Protein AF-A0A9D7FA58-F1 (afdb_monomer)

Nearest PDB structures (foldseek):
  2w1n-assembly1_A  TM=4.936E-01  e=1.034E-07  Clostridium perfringens
  5vmr-assembly1_A  TM=4.409E-01  e=2.862E-09  Clostridium botulinum
  5vmr-assembly2_B  TM=4.399E-01  e=3.965E-09  Clostridium botulinum
  6uht-assembly2_B  TM=4.332E-01  e=3.291E-09  Clostridium botulinum
  1s0g-assembly1_A  TM=3.795E-01  e=4.353E-09  Clostridium botulinum

Foldseek 3Di:
DLLADDDDDDDDDDDDDDPDDDDDQDDPPPPDRGNDDDDDDDDDDPDDDDSVRSNVVSVVVVDDPDDDDQWLFKQQQLFAQFTPDPNGQGKHFDPPKGAQADQVRQTSRWIFWKIWGADDPSLFFQWKKKKWKWAAQAADPADWAFQKDDQDLPFAWTWIAHRQQWIWIWGDFPDDIDIDTLDPPRGHDHGHMWMWMWTDAQQKIWIDILLHTRDMDGDHHTTGGDNFIMMGQGYRVVPDRGTRTIMGTIIMGSHGDDSVVSNVVSVVPVDDDDFDDFWDFKQQQQQAQWTPGPSTQGKPQFDAAADPVRDGRGWGFWAQFDRKIWTAAGVLLFFQWKKKKWKWAAQDADCADKAFQKDDCDLPFAWTWIAGNQQWIWTWGQFPQGIDIDTLDPPRGHDHGDIKMWMWIDAQQKTWIDILLHTRDIDGDHGTTGGDRDIMMGQGYRVVPDRGTHTIMRTTIMTSHGDDSVVSNVVSVVVVDPDDPQDPDAWAEFADWDWDADAQKIKIFTHAIADPQGFQWKFKDKQRHTPDIGSHRIDIGGDHDAQDKIKMWMWTADPNGHIYDIDIDIDGHHHHPDQDDWWKEEWADWDWAAAQFKIKIFTHAIDDPPDFQWKWKDKQNHTPDIGGRPDGIDMGGGHHGQDKIKMWMWIGDPSGHIYDIDIDIDHHHDDFDQVAAQWDFKQQPQVAQFTPGPNGQGWDWWDDWDWDWDPPLVTHIWTFWAFPGTKIWGADHSSLDAQKKKKKWKWAAADQHPDQKAWAKDDQHLFAAWTWIAGNQQFIKTWGWFDDPVRRTDIDIDTLDPPRRRPHGDMWIWMWIDAQQKTWIDILLHTRDIDTDNGGTGDDNGTMMGQFDPPPGSHGGGTIIGTIIMGSHGDDSQQSNCCSQPVGRDPDDLVVQVVQFWDDWPDFQDAFKIKTFTDDQLPWKKKKFKAFPSRDGPDIDIGHSVRVVVRMDMDGCNPPDFHKMKIWIATNNRTRGIDIGGHD

Radius of gyration: 41.9 Å; Cα contacts (8 Å, |Δi|>4): 2577; chains: 1; bounding box: 95×117×104 Å

pLDDT: mean 88.68, std 9.82, range [42.5, 98.81]

Mean predicted aligned error: 20.86 Å

Secondary structure (DSSP, 8-state):
-TTS--------SPPPP--SPP-SSB-TTT-S-B--S--------SSPPPHHHHHHHHHHHTS--S---SEEEEE--SSS----STT--PEEEPTT-EEE--TT--TTSEEES-EEEPP-SGGG-SSEEEEEEEEES---SSSEEEEEEEBHHHHSEEEEEETT---EEEE-BSSS-EEEE--TT----TT--EEEEEEE-SSEEEEEETTEEEEEEE--SPBPP-SSPEEESSBTTTTB---SEEEEEEEEESS---HHHHHHHHHHHSSPP---SSEEEEE--SSS----STT--PPBS--EE--TT--TT-EEEEESSS--EEE---GGGS-SSEEEEEEEEES---SSSEEEEEEEBHHHHSEEEEEETT---EEEEEETTEEEEEE--TT-PPPTT--EEEEEEE-SSEEEEEETTEEEEEEE--SPBPP--SPEEESSBTTTTB-B-EEEEEEEEEESS---HHHHHHHHHHHTSPPP----SPPPPPP--EEEEETTEEEEE-PPP--SS-EEEEEEEETTEEEEEESSSEEEE--PPTT-EEEEEEEEEETT--BPPPEEEEEEPPPPSS---PPPPPPEEEEEEE-SS-EEEEEEPP--SS-EEEEEEEETTEEEEEEETT--EEEE-SPPTT-EEEEEEEEEETT-PBPPPEEEEEE--PPP--SSTTEEEEE--SSS----STT--PPEEES-PEEEE--STT-SEEEEEESSS-EEEEPP-GGG--SSEEEEEEEEE-S--SSSEEEEEEEBHHHHSEEEEEETT---EEEEEEE-SS-SSEEEEEE--TT----TT-EEEEEEEE-SSEEEEEETTEEEEEEE--SEEPP--SPEEESB-TTT---B-EEEEEEEEEESS---HHHHHHHHHHSSS-SSSHHHHHHHHEEEEESSSBSSEEEEEE---TTS-EEEEEEETTS-EEEEEEE-HHHHTTSEEEEE-TTSPSEEEEEEEEETTEEEEEEEEEE-

Sequence (984 aa):
MNGGQVAEKVVVGTLNETTKPLGIGYNPIDGGNWFDGALDELEIYNYALSAVEVAGLFTAQATFPGTPTTLVAHYSLNGDGTDETQFHNDATLDAAAFAVANRHGWGSNALSGAATADNSVALQSDYTTISFWVKPNSFPGSGEVFLLSNGGWQERWKISLPNHAKPVFTTYATSCCSDMDSGAGNELQVGVWSHLVMVHNGTEDKIFLNGVLANTKLTGGALHKTKHPLGIGYDPIDNGSFFDGAIDDVQIYNVALSDSEIADLYDAQNPSPVVSGDLVAYYAFSGNGRDETAYENHASGVNLTGDRFDKSNRAASFDGASTESTQPTPPQLNSIHTTLSFWAKPNSIPATGEVFLASFGGWQERWKVSLPDHAKPVWTTNNSGGISDMDSGAGNELQVGVWTHLVFVHDGAKDLIYMDGVQVAEKVVVGTLNNTTKVLGIGYNPIDGGNWFDGALDEVQIYKVALTASEIADLFAAQSVPPVVVDNETPGAPLNLKGEVSFTNVQLSWLPATDNVGVVAYNVYQDGAIIATTENTDYYVSGLTPLTDYVFGVSALDAEGNESLKTTLGITSGPDETPDIIPPTVPGNLAGNAASNSVLLTWEESTDNTIVAGYVILVDGVLADTVSGITLSYFVSGLDPLTLYTFEVYAFDLAGNDSAPAEVTISTTEPIDAGEPGLVAHYPFEGNANDATPYLNHGVIGGNPVFETATHPFGGQNIKFDGQQDSVLAPNAVHLISDYTTVSFWIRVDQVSADAEAYVLDFGHWDERWKISLPQHLKIVWTTSGNNVQFPLFISDMDSGDGNEMVIGFWWYVTMIHDGTSDIIYVNGQQANIKPVDTELNSTARPLCFGSNPIEGEQYFTGALDNVKIYNKALTGEEVLKLFETGVTGIEELNSALLGYIQDVFPNPATDVLTVLHSLPANQPLLLRVFDMQGRQVDQIQYSQNEVSAGQFTLNVGDYTQGMYSLNFVLGGKNLGSLKFNKH

Structure (mmCIF, N/CA/C/O backbone):
data_AF-A0A9D7FA58-F1
#
_entry.id   AF-A0A9D7FA58-F1
#
loop_
_atom_site.group_PDB
_atom_site.id
_atom_site.type_symbol
_atom_site.label_atom_id
_atom_site.label_alt_id
_atom_site.label_comp_id
_atom_site.label_asym_id
_atom_site.label_entity_id
_atom_site.label_seq_id
_atom_site.pdbx_PDB_ins_code
_atom_site.Cartn_x
_atom_site.Cartn_y
_atom_site.Cartn_z
_atom_site.occupancy
_atom_site.B_iso_or_equiv
_atom_site.auth_seq_id
_atom_site.auth_comp_id
_atom_site.auth_asym_id
_atom_site.auth_atom_id
_atom_site.pdbx_PDB_model_num
ATOM 1 N N . MET A 1 1 ? 10.602 41.447 1.721 1.00 75.38 1 MET A N 1
ATOM 2 C CA . MET A 1 1 ? 12.004 40.994 1.571 1.00 75.38 1 MET A CA 1
ATOM 3 C C . MET A 1 1 ? 12.402 40.306 2.858 1.00 75.38 1 MET A C 1
ATOM 5 O O . MET A 1 1 ? 12.156 40.884 3.911 1.00 75.38 1 MET A O 1
ATOM 9 N N . ASN A 1 2 ? 12.975 39.103 2.775 1.00 78.38 2 ASN A N 1
ATOM 10 C CA . ASN A 1 2 ? 13.368 38.287 3.933 1.00 78.38 2 ASN A CA 1
ATOM 11 C C . ASN A 1 2 ? 12.230 38.132 4.963 1.00 78.38 2 ASN A C 1
ATOM 13 O O . ASN A 1 2 ? 12.394 38.480 6.129 1.00 78.38 2 ASN A O 1
ATOM 17 N N . GLY A 1 3 ? 11.031 37.766 4.494 1.00 77.25 3 GLY A N 1
ATOM 18 C CA . GLY A 1 3 ? 9.827 37.625 5.327 1.00 77.25 3 GLY A CA 1
ATOM 19 C C . GLY A 1 3 ? 9.204 38.931 5.847 1.00 77.25 3 GLY A C 1
ATOM 20 O O . GLY A 1 3 ? 8.100 38.912 6.374 1.00 77.25 3 GLY A O 1
ATOM 21 N N . GLY A 1 4 ? 9.860 40.085 5.682 1.00 80.75 4 GLY A N 1
ATOM 22 C CA . GLY A 1 4 ? 9.357 41.380 6.151 1.00 80.75 4 GLY A CA 1
ATOM 23 C C . GLY A 1 4 ? 8.701 42.236 5.062 1.00 80.75 4 GLY A C 1
ATOM 24 O O . GLY A 1 4 ? 9.193 42.322 3.928 1.00 80.75 4 GLY A O 1
ATOM 25 N N . GLN A 1 5 ? 7.632 42.953 5.421 1.00 82.19 5 GLN A N 1
ATOM 26 C CA . GLN A 1 5 ? 7.098 44.047 4.606 1.00 82.19 5 GLN A CA 1
ATOM 27 C C . GLN A 1 5 ? 8.087 45.221 4.615 1.00 82.19 5 GLN A C 1
ATOM 29 O O . GLN A 1 5 ? 8.426 45.755 5.668 1.00 82.19 5 GLN A O 1
ATOM 34 N N . VAL A 1 6 ? 8.557 45.631 3.435 1.00 83.88 6 VAL A N 1
ATOM 35 C CA . VAL A 1 6 ? 9.572 46.697 3.293 1.00 83.88 6 VAL A CA 1
ATOM 36 C C . VAL A 1 6 ? 9.016 48.014 2.757 1.00 83.88 6 VAL A C 1
ATOM 38 O O . VAL A 1 6 ? 9.640 49.058 2.925 1.00 83.88 6 VAL A O 1
ATOM 41 N N . ALA A 1 7 ? 7.849 47.983 2.115 1.00 83.62 7 ALA A N 1
ATOM 42 C CA . ALA A 1 7 ? 7.152 49.158 1.612 1.00 83.62 7 ALA A CA 1
ATOM 43 C C . ALA A 1 7 ? 5.661 48.849 1.433 1.00 83.62 7 ALA A C 1
ATOM 45 O O . ALA A 1 7 ? 5.280 47.698 1.226 1.00 83.62 7 ALA A O 1
ATOM 46 N N . GLU A 1 8 ? 4.825 49.884 1.477 1.00 82.06 8 GLU A N 1
ATOM 47 C CA . GLU A 1 8 ? 3.399 49.801 1.168 1.00 82.06 8 GLU A CA 1
ATOM 48 C C . GLU A 1 8 ? 3.039 50.878 0.146 1.00 82.06 8 GLU A C 1
ATOM 50 O O . GLU A 1 8 ? 3.458 52.033 0.261 1.00 82.06 8 GLU A O 1
ATOM 55 N N . LYS A 1 9 ? 2.240 50.509 -0.855 1.00 80.81 9 LYS A N 1
ATOM 56 C CA . LYS A 1 9 ? 1.620 51.457 -1.775 1.00 80.81 9 LYS A CA 1
ATOM 57 C C . LYS A 1 9 ? 0.119 51.227 -1.745 1.00 80.81 9 LYS A C 1
ATOM 59 O O . LYS A 1 9 ? -0.355 50.201 -2.215 1.00 80.81 9 LYS A O 1
ATOM 64 N N . VAL A 1 10 ? -0.623 52.204 -1.232 1.00 77.06 10 VAL A N 1
ATOM 65 C CA . VAL A 1 10 ? -2.087 52.145 -1.195 1.00 77.06 10 VAL A CA 1
ATOM 66 C C . VAL A 1 10 ? -2.625 52.336 -2.612 1.00 77.06 10 VAL A C 1
ATOM 68 O O . VAL A 1 10 ? -2.490 53.410 -3.202 1.00 77.06 10 VAL A O 1
ATOM 71 N N . VAL A 1 11 ? -3.219 51.282 -3.165 1.00 73.69 11 VAL A N 1
ATOM 72 C CA . VAL A 1 11 ? -3.901 51.285 -4.463 1.00 73.69 11 VAL A CA 1
ATOM 73 C C . VAL A 1 11 ? -5.344 50.844 -4.227 1.00 73.69 11 VAL A C 1
ATOM 75 O O . VAL A 1 11 ? -5.587 49.904 -3.479 1.00 73.69 11 VAL A O 1
ATOM 78 N N . VAL A 1 12 ? -6.305 51.550 -4.825 1.00 74.94 12 VAL A N 1
ATOM 79 C CA . VAL A 1 12 ? -7.743 51.291 -4.653 1.00 74.94 12 VAL A CA 1
ATOM 80 C C . VAL A 1 12 ? -8.309 50.753 -5.966 1.00 74.94 12 VAL A C 1
ATOM 82 O O . VAL A 1 12 ? -8.144 51.400 -7.000 1.00 74.94 12 VAL A O 1
ATOM 85 N N . GLY A 1 13 ? -8.991 49.605 -5.920 1.00 76.94 13 GLY A N 1
ATOM 86 C CA . GLY A 1 13 ? -9.621 48.952 -7.077 1.00 76.94 13 GLY A CA 1
ATOM 87 C C . GLY A 1 13 ? -9.110 47.528 -7.324 1.00 76.94 13 GLY A C 1
ATOM 88 O O . GLY A 1 13 ? -8.130 47.104 -6.719 1.00 76.94 13 GLY A O 1
ATOM 89 N N . THR A 1 14 ? -9.789 46.785 -8.201 1.00 74.81 14 THR A N 1
ATOM 90 C CA . THR A 1 14 ? -9.372 45.443 -8.642 1.00 74.81 14 THR A CA 1
ATOM 91 C C . THR A 1 14 ? -8.228 45.530 -9.652 1.00 74.81 14 THR A C 1
ATOM 93 O O . THR A 1 14 ? -8.119 46.508 -10.395 1.00 74.81 14 THR A O 1
ATOM 96 N N . LEU A 1 15 ? -7.383 44.497 -9.709 1.00 76.50 15 LEU A N 1
ATOM 97 C CA . LEU A 1 15 ? -6.411 44.348 -10.791 1.00 76.50 15 LEU A CA 1
ATOM 98 C C . LEU A 1 15 ? -7.165 44.182 -12.126 1.00 76.50 15 LEU A C 1
ATOM 100 O O . LEU A 1 15 ? -8.194 43.511 -12.169 1.00 76.50 15 LEU A O 1
ATOM 104 N N . ASN A 1 16 ? -6.681 44.795 -13.208 1.00 79.81 16 ASN A N 1
ATOM 105 C CA . ASN A 1 16 ? -7.292 44.615 -14.527 1.00 79.81 16 ASN A CA 1
ATOM 106 C C . ASN A 1 16 ? -6.907 43.252 -15.115 1.00 79.81 16 ASN A C 1
ATOM 108 O O . ASN A 1 16 ? -5.744 42.856 -15.039 1.00 79.81 16 ASN A O 1
ATOM 112 N N . GLU A 1 17 ? -7.857 42.592 -15.773 1.00 82.12 17 GLU A N 1
ATOM 113 C CA . GLU A 1 17 ? -7.593 41.397 -16.579 1.00 82.12 17 GLU A CA 1
ATOM 114 C C . GLU A 1 17 ? -6.605 41.705 -17.718 1.00 82.12 17 GLU A C 1
ATOM 116 O O . GLU A 1 17 ? -6.608 42.797 -18.299 1.00 82.12 17 GLU A O 1
ATOM 121 N N . THR A 1 18 ? -5.757 40.732 -18.059 1.00 79.69 18 THR A N 1
ATOM 122 C CA . THR A 1 18 ? -4.756 40.856 -19.124 1.00 79.69 18 THR A CA 1
ATOM 123 C C . THR A 1 18 ? -4.730 39.613 -20.005 1.00 79.69 18 THR A C 1
ATOM 125 O O . THR A 1 18 ? -4.873 38.493 -19.531 1.00 79.69 18 THR A O 1
ATOM 128 N N . THR A 1 19 ? -4.516 39.817 -21.303 1.00 83.94 19 THR A N 1
ATOM 129 C CA . THR A 1 19 ? -4.246 38.757 -22.293 1.00 83.94 19 THR A CA 1
ATOM 130 C C . THR A 1 19 ? -2.762 38.679 -22.657 1.00 83.94 19 THR A C 1
ATOM 132 O O . THR A 1 19 ? -2.378 37.999 -23.608 1.00 83.94 19 THR A O 1
ATOM 135 N N . LYS A 1 20 ? -1.915 39.445 -21.961 1.00 81.88 20 LYS A N 1
ATOM 136 C CA . LYS A 1 20 ? -0.472 39.495 -22.201 1.00 81.88 20 LYS A CA 1
ATOM 137 C C . LYS A 1 20 ? 0.240 38.393 -21.410 1.00 81.88 20 LYS A C 1
ATOM 139 O O . LYS A 1 20 ? -0.203 38.089 -20.305 1.00 81.88 20 LYS A O 1
ATOM 144 N N . PRO A 1 21 ? 1.329 37.821 -21.953 1.00 79.81 21 PRO A N 1
ATOM 145 C CA . PRO A 1 21 ? 2.084 36.778 -21.268 1.00 79.81 21 PRO A CA 1
ATOM 146 C C . PRO A 1 21 ? 2.724 37.308 -19.981 1.00 79.81 21 PRO A C 1
ATOM 148 O O . PRO A 1 21 ? 3.132 38.471 -19.911 1.00 79.81 21 PRO A O 1
ATOM 151 N N . LEU A 1 22 ? 2.828 36.436 -18.981 1.00 83.12 22 LEU A N 1
ATOM 152 C CA . LEU A 1 22 ? 3.606 36.677 -17.772 1.00 83.12 22 LEU A CA 1
ATOM 153 C C . LEU A 1 22 ? 5.103 36.664 -18.110 1.00 83.12 22 LEU A C 1
ATOM 155 O O . LEU A 1 22 ? 5.578 35.800 -18.843 1.00 83.12 22 LEU A O 1
ATOM 159 N N . GLY A 1 23 ? 5.841 37.624 -17.562 1.00 82.31 23 GLY A N 1
ATOM 160 C CA . GLY A 1 23 ? 7.294 37.675 -17.644 1.00 82.31 23 GLY A CA 1
ATOM 161 C C . GLY A 1 23 ? 7.939 37.310 -16.317 1.00 82.31 23 GLY A C 1
ATOM 162 O O . GLY A 1 23 ? 7.685 37.987 -15.323 1.00 82.31 23 GLY A O 1
ATOM 163 N N . ILE A 1 24 ? 8.787 36.284 -16.306 1.00 85.62 24 ILE A N 1
ATOM 164 C CA . ILE A 1 24 ? 9.597 35.885 -15.149 1.00 85.62 24 ILE A CA 1
ATOM 165 C C . ILE A 1 24 ? 11.047 36.187 -15.505 1.00 85.62 24 ILE A C 1
ATOM 167 O O . ILE A 1 24 ? 11.545 35.712 -16.520 1.00 85.62 24 ILE A O 1
ATOM 171 N N . GLY A 1 25 ? 11.701 37.058 -14.737 1.00 81.94 25 GLY A N 1
ATOM 172 C CA . GLY A 1 25 ? 13.060 37.512 -15.049 1.00 81.94 25 GLY A CA 1
ATOM 173 C C . GLY A 1 25 ? 13.180 38.401 -16.299 1.00 81.94 25 GLY A C 1
ATOM 174 O O . GLY A 1 25 ? 14.279 38.820 -16.645 1.00 81.94 25 GLY A O 1
ATOM 175 N N . TYR A 1 26 ? 12.082 38.748 -16.978 1.00 83.50 26 TYR A N 1
ATOM 176 C CA . TYR A 1 26 ? 12.071 39.724 -18.076 1.00 83.50 26 TYR A CA 1
ATOM 177 C C . TYR A 1 26 ? 10.669 40.310 -18.296 1.00 83.50 26 TYR A C 1
ATOM 179 O O . TYR A 1 26 ? 9.679 39.734 -17.856 1.00 83.50 26 TYR A O 1
ATOM 187 N N . ASN A 1 27 ? 10.562 41.451 -18.988 1.00 82.69 27 ASN A N 1
ATOM 188 C CA . ASN A 1 27 ? 9.271 42.022 -19.404 1.00 82.69 27 ASN A CA 1
ATOM 189 C C . ASN A 1 27 ? 8.962 41.666 -20.881 1.00 82.69 27 ASN A C 1
ATOM 191 O O . ASN A 1 27 ? 9.610 42.222 -21.777 1.00 82.69 27 ASN A O 1
ATOM 195 N N . PRO A 1 28 ? 7.963 40.803 -21.160 1.00 77.25 28 PRO A N 1
ATOM 196 C CA . PRO A 1 28 ? 7.634 40.343 -22.512 1.00 77.25 28 PRO A CA 1
ATOM 197 C C . PRO A 1 28 ? 6.872 41.367 -23.363 1.00 77.25 28 PRO A C 1
ATOM 199 O O . PRO A 1 28 ? 6.689 41.144 -24.558 1.00 77.25 28 PRO A O 1
ATOM 202 N N . ILE A 1 29 ? 6.401 42.472 -22.778 1.00 79.38 29 ILE A N 1
ATOM 203 C CA . ILE A 1 29 ? 5.583 43.478 -23.469 1.00 79.38 29 ILE A CA 1
ATOM 204 C C . ILE A 1 29 ? 6.458 44.590 -24.052 1.00 79.38 29 ILE A C 1
ATOM 206 O O . ILE A 1 29 ? 6.250 44.993 -25.195 1.00 79.38 29 ILE A O 1
ATOM 210 N N . ASP A 1 30 ? 7.438 45.067 -23.281 1.00 72.94 30 ASP A N 1
ATOM 211 C CA . ASP A 1 30 ? 8.203 46.266 -23.645 1.00 72.94 30 ASP A CA 1
ATOM 212 C C . ASP A 1 30 ? 9.562 45.968 -24.292 1.00 72.94 30 ASP A C 1
ATOM 214 O O . ASP A 1 30 ? 10.135 46.869 -24.896 1.00 72.94 30 ASP A O 1
ATOM 218 N N . GLY A 1 31 ? 10.048 44.721 -24.216 1.00 63.28 31 GLY A N 1
ATOM 219 C CA . GLY A 1 31 ? 11.289 44.261 -24.845 1.00 63.28 31 GLY A CA 1
ATOM 220 C C . GLY A 1 31 ? 12.558 44.968 -24.339 1.00 63.28 31 GLY A C 1
ATOM 221 O O . GLY A 1 31 ? 12.750 46.164 -24.523 1.00 63.28 31 GLY A O 1
ATOM 222 N N . GLY A 1 32 ? 13.495 44.215 -23.755 1.00 63.62 32 GLY A N 1
ATOM 223 C CA . GLY A 1 32 ? 14.847 44.728 -23.474 1.00 63.62 32 GLY A CA 1
ATOM 224 C C . GLY A 1 32 ? 15.162 45.095 -22.022 1.00 63.62 32 GLY A C 1
ATOM 225 O O . GLY A 1 32 ? 16.178 45.742 -21.790 1.00 63.62 32 GLY A O 1
ATOM 226 N N . ASN A 1 33 ? 14.362 44.640 -21.054 1.00 74.25 33 ASN A N 1
ATOM 227 C CA . ASN A 1 33 ? 14.709 44.689 -19.631 1.00 74.25 33 ASN A CA 1
ATOM 228 C C . ASN A 1 33 ? 14.726 43.263 -19.068 1.00 74.25 33 ASN A C 1
ATOM 230 O O . ASN A 1 33 ? 13.667 42.643 -18.944 1.00 74.25 33 ASN A O 1
ATOM 234 N N . TRP A 1 34 ? 15.923 42.770 -18.755 1.00 82.19 34 TRP A N 1
ATOM 235 C CA . TRP A 1 34 ? 16.175 41.432 -18.222 1.00 82.19 34 TRP A CA 1
ATOM 236 C C . TRP A 1 34 ? 16.680 41.551 -16.785 1.00 82.19 34 TRP A C 1
ATOM 238 O O . TRP A 1 34 ? 17.450 42.460 -16.466 1.00 82.19 34 TRP A O 1
ATOM 248 N N . PHE A 1 35 ? 16.218 40.654 -15.925 1.00 83.94 35 PHE A N 1
ATOM 249 C CA . PHE A 1 35 ? 16.805 40.418 -14.619 1.00 83.94 35 PHE A CA 1
ATOM 250 C C . PHE A 1 35 ? 18.126 39.675 -14.823 1.00 83.94 35 PHE A C 1
ATOM 252 O O . PHE A 1 35 ? 18.161 38.640 -15.480 1.00 83.94 35 PHE A O 1
ATOM 259 N N . ASP A 1 36 ? 19.205 40.240 -14.294 1.00 77.81 36 ASP A N 1
ATOM 260 C CA . ASP A 1 36 ? 20.534 39.632 -14.293 1.00 77.81 36 ASP A CA 1
ATOM 261 C C . ASP A 1 36 ? 20.774 39.025 -12.904 1.00 77.81 36 ASP A C 1
ATOM 263 O O . ASP A 1 36 ? 21.207 39.711 -11.974 1.00 77.81 36 ASP A O 1
ATOM 267 N N . GLY A 1 37 ? 20.354 37.770 -12.741 1.00 76.06 37 GLY A N 1
ATOM 268 C CA . GLY A 1 37 ? 20.414 37.014 -11.492 1.00 76.06 37 GLY A CA 1
ATOM 269 C C . GLY A 1 37 ? 19.675 35.675 -11.590 1.00 76.06 37 GLY A C 1
ATOM 270 O O . GLY A 1 37 ? 18.997 35.409 -12.580 1.00 76.06 37 GLY A O 1
ATOM 271 N N . ALA A 1 38 ? 19.795 34.845 -10.552 1.00 66.62 38 ALA A N 1
ATOM 272 C CA . ALA A 1 38 ? 19.038 33.601 -10.418 1.00 66.62 38 ALA A CA 1
ATOM 273 C C . ALA A 1 38 ? 17.730 33.849 -9.651 1.00 66.62 38 ALA A C 1
ATOM 275 O O . ALA A 1 38 ? 17.707 34.621 -8.687 1.00 66.62 38 ALA A O 1
ATOM 276 N N . LEU A 1 39 ? 16.650 33.219 -10.105 1.00 68.56 39 LEU A N 1
ATOM 277 C CA . LEU A 1 39 ? 15.395 33.096 -9.372 1.00 68.56 39 LEU A CA 1
ATOM 278 C C . LEU A 1 39 ? 15.262 31.633 -8.975 1.00 68.56 39 LEU A C 1
ATOM 280 O O . LEU A 1 39 ? 15.518 30.761 -9.799 1.00 68.56 39 LEU A O 1
ATOM 284 N N . ASP A 1 40 ? 14.873 31.411 -7.733 1.00 64.50 40 ASP A N 1
ATOM 285 C CA . ASP A 1 40 ? 14.577 30.102 -7.172 1.00 64.50 40 ASP A CA 1
ATOM 286 C C . ASP A 1 40 ? 13.196 30.191 -6.517 1.00 64.50 40 ASP A C 1
ATOM 288 O O . ASP A 1 40 ? 12.852 31.270 -6.023 1.00 64.50 40 ASP A O 1
ATOM 292 N N . GLU A 1 41 ? 12.422 29.111 -6.604 1.00 71.69 41 GLU A N 1
ATOM 293 C CA . GLU A 1 41 ? 11.012 28.971 -6.206 1.00 71.69 41 GLU A CA 1
ATOM 294 C C . GLU A 1 41 ? 10.103 30.180 -6.536 1.00 71.69 41 GLU A C 1
ATOM 296 O O . GLU A 1 41 ? 10.069 31.203 -5.842 1.00 71.69 41 GLU A O 1
ATOM 301 N N . LEU A 1 42 ? 9.300 30.071 -7.606 1.00 77.69 42 LEU A N 1
ATOM 302 C CA . LEU A 1 42 ? 8.327 31.104 -7.983 1.00 77.69 42 LEU A CA 1
ATOM 303 C C . LEU A 1 42 ? 6.887 30.647 -7.752 1.00 77.69 42 LEU A C 1
ATOM 305 O O . LEU A 1 42 ? 6.331 29.872 -8.526 1.00 77.69 42 LEU A O 1
ATOM 309 N N . GLU A 1 43 ? 6.234 31.289 -6.791 1.00 80.81 43 GLU A N 1
ATOM 310 C CA . GLU A 1 43 ? 4.813 31.095 -6.516 1.00 80.81 43 GLU A CA 1
ATOM 311 C C . GLU A 1 43 ? 4.003 32.353 -6.856 1.00 80.81 43 GLU A C 1
ATOM 313 O O . GLU A 1 43 ? 4.404 33.488 -6.571 1.00 80.81 43 GLU A O 1
ATOM 318 N N . ILE A 1 44 ? 2.831 32.159 -7.468 1.00 81.75 44 ILE A N 1
ATOM 319 C CA . ILE A 1 44 ? 1.911 33.241 -7.836 1.00 81.75 44 ILE A CA 1
ATOM 320 C C . ILE A 1 44 ? 0.559 32.979 -7.195 1.00 81.75 44 ILE A C 1
ATOM 322 O O . ILE A 1 44 ? -0.154 32.048 -7.558 1.00 81.75 44 ILE A O 1
ATOM 326 N N . TYR A 1 45 ? 0.181 33.865 -6.282 1.00 76.62 45 TYR A N 1
ATOM 327 C CA . TYR A 1 45 ? -1.078 33.782 -5.562 1.00 76.62 45 TYR A CA 1
ATOM 328 C C . TYR A 1 45 ? -2.146 34.626 -6.255 1.00 76.62 45 TYR A C 1
ATOM 330 O O . TYR A 1 45 ? -1.918 35.779 -6.629 1.00 76.62 45 TYR A O 1
ATOM 338 N N . ASN A 1 46 ? -3.344 34.064 -6.399 1.00 74.38 46 ASN A N 1
ATOM 339 C CA . ASN A 1 46 ? -4.519 34.776 -6.909 1.00 74.38 46 ASN A CA 1
ATOM 340 C C . ASN A 1 46 ? -5.199 35.657 -5.838 1.00 74.38 46 ASN A C 1
ATOM 342 O O . ASN A 1 46 ? -6.260 36.229 -6.090 1.00 74.38 46 ASN A O 1
ATOM 346 N N . TYR A 1 47 ? -4.586 35.789 -4.660 1.00 79.94 47 TYR A N 1
ATOM 347 C CA . TYR A 1 47 ? -5.013 36.661 -3.575 1.00 79.94 47 TYR A CA 1
ATOM 348 C C . TYR A 1 47 ? -3.812 37.390 -2.956 1.00 79.94 47 TYR A C 1
ATOM 350 O O . TYR A 1 47 ? -2.655 37.032 -3.170 1.00 79.94 47 TYR A O 1
ATOM 358 N N . ALA A 1 48 ? -4.085 38.461 -2.210 1.00 76.31 48 ALA A N 1
ATOM 359 C CA . ALA A 1 48 ? -3.040 39.211 -1.526 1.00 76.31 48 ALA A CA 1
ATOM 360 C C . ALA A 1 48 ? -2.641 38.501 -0.227 1.00 76.31 48 ALA A C 1
ATOM 362 O O . ALA A 1 48 ? -3.454 38.403 0.690 1.00 76.31 48 ALA A O 1
ATOM 363 N N . LEU A 1 49 ? -1.384 38.066 -0.140 1.00 79.38 49 LEU A N 1
ATOM 364 C CA . LEU A 1 49 ? -0.825 37.488 1.078 1.00 79.38 49 LEU A CA 1
ATOM 365 C C . LEU A 1 49 ? -0.745 38.532 2.200 1.00 79.38 49 LEU A C 1
ATOM 367 O O . LEU A 1 49 ? -0.294 39.665 1.996 1.00 79.38 49 LEU A O 1
ATOM 371 N N . SER A 1 50 ? -1.137 38.138 3.406 1.00 85.75 50 SER A N 1
ATOM 372 C CA . SER A 1 50 ? -0.907 38.906 4.626 1.00 85.75 50 SER A CA 1
ATOM 373 C C . SER A 1 50 ? 0.578 38.920 5.006 1.00 85.75 50 SER A C 1
ATOM 375 O O . SER A 1 50 ? 1.362 38.063 4.602 1.00 85.75 50 SER A O 1
ATOM 377 N N . ALA A 1 51 ? 0.983 39.875 5.850 1.00 79.25 51 ALA A N 1
ATOM 378 C CA . ALA A 1 51 ? 2.358 39.934 6.353 1.00 79.25 51 ALA A CA 1
ATOM 379 C C . ALA A 1 51 ? 2.776 38.657 7.113 1.00 79.25 51 ALA A C 1
ATOM 381 O O . ALA A 1 51 ? 3.954 38.312 7.114 1.00 79.25 51 ALA A O 1
ATOM 382 N N . VAL A 1 52 ? 1.819 37.958 7.735 1.00 83.19 52 VAL A N 1
ATOM 383 C CA . VAL A 1 52 ? 2.058 36.687 8.436 1.00 83.19 52 VAL A CA 1
ATOM 384 C C . VAL A 1 52 ? 2.268 35.549 7.441 1.00 83.19 52 VAL A C 1
ATOM 386 O O . VAL A 1 52 ? 3.207 34.783 7.613 1.00 83.19 52 VAL A O 1
ATOM 389 N N . GLU A 1 53 ? 1.466 35.469 6.377 1.00 85.12 53 GLU A N 1
ATOM 390 C CA . GLU A 1 53 ? 1.645 34.465 5.316 1.00 85.12 53 GLU A CA 1
ATOM 391 C C . GLU A 1 53 ? 2.975 34.660 4.582 1.00 85.12 53 GLU A C 1
ATOM 393 O O . GLU A 1 53 ? 3.709 33.701 4.389 1.00 85.12 53 GLU A O 1
ATOM 398 N N . VAL A 1 54 ? 3.353 35.905 4.265 1.00 80.06 54 VAL A N 1
ATOM 399 C CA . VAL A 1 54 ? 4.664 36.208 3.661 1.00 80.06 54 VAL A CA 1
ATOM 400 C C . VAL A 1 54 ? 5.821 35.798 4.581 1.00 80.06 54 VAL A C 1
ATOM 402 O O . VAL A 1 54 ? 6.844 35.307 4.104 1.00 80.06 54 VAL A O 1
ATOM 405 N N . ALA A 1 55 ? 5.683 35.994 5.896 1.00 79.19 55 ALA A N 1
ATOM 406 C CA . ALA A 1 55 ? 6.682 35.548 6.863 1.00 79.19 55 ALA A CA 1
ATOM 407 C C . ALA A 1 55 ? 6.721 34.015 6.985 1.00 79.19 55 ALA A C 1
ATOM 409 O O . ALA A 1 55 ? 7.808 33.450 7.044 1.00 79.19 55 ALA A O 1
ATOM 410 N N . GLY A 1 56 ? 5.560 33.354 6.973 1.00 79.69 56 GLY A N 1
ATOM 411 C CA . GLY A 1 56 ? 5.429 31.897 7.017 1.00 79.69 56 GLY A CA 1
ATOM 412 C C . GLY A 1 56 ? 6.033 31.214 5.792 1.00 79.69 56 GLY A C 1
ATOM 413 O O . GLY A 1 56 ? 6.847 30.313 5.960 1.00 79.69 56 GLY A O 1
ATOM 414 N N . LEU A 1 57 ? 5.726 31.702 4.585 1.00 80.19 57 LEU A N 1
ATOM 415 C CA . LEU A 1 57 ? 6.334 31.225 3.337 1.00 80.19 57 LEU A CA 1
ATOM 416 C C . LEU A 1 57 ? 7.850 31.397 3.361 1.00 80.19 57 LEU A C 1
ATOM 418 O O . LEU A 1 57 ? 8.580 30.459 3.069 1.00 80.19 57 LEU A O 1
ATOM 422 N N . PHE A 1 58 ? 8.335 32.564 3.801 1.00 79.19 58 PHE A N 1
ATOM 423 C CA . PHE A 1 58 ? 9.770 32.778 3.956 1.00 79.19 58 PHE A CA 1
ATOM 424 C C . PHE A 1 58 ? 10.395 31.797 4.955 1.00 79.19 58 PHE A C 1
ATOM 426 O O . PHE A 1 58 ? 11.477 31.295 4.692 1.00 79.19 58 PHE A O 1
ATOM 433 N N . THR A 1 59 ? 9.755 31.515 6.093 1.00 76.56 59 THR A N 1
ATOM 434 C CA . THR A 1 59 ? 10.268 30.537 7.064 1.00 76.56 59 THR A CA 1
ATOM 435 C C . THR A 1 59 ? 10.268 29.117 6.505 1.00 76.56 59 THR A C 1
ATOM 437 O O . THR A 1 59 ? 11.264 28.426 6.684 1.00 76.56 59 THR A O 1
ATOM 440 N N . ALA A 1 60 ? 9.204 28.711 5.809 1.00 66.00 60 ALA A N 1
ATOM 441 C CA . ALA A 1 60 ? 9.092 27.390 5.196 1.00 66.00 60 ALA A CA 1
ATOM 442 C C . ALA A 1 60 ? 10.154 27.181 4.106 1.00 66.00 60 ALA A C 1
ATOM 444 O O . ALA A 1 60 ? 10.878 26.194 4.136 1.00 66.00 60 ALA A O 1
ATOM 445 N N . GLN A 1 61 ? 10.318 28.157 3.213 1.00 66.94 61 GLN A N 1
ATOM 446 C CA . GLN A 1 61 ? 11.314 28.124 2.137 1.00 66.94 61 GLN A CA 1
ATOM 447 C C . GLN A 1 61 ? 12.749 28.383 2.640 1.00 66.94 61 GLN A C 1
ATOM 449 O O . GLN A 1 61 ? 13.717 28.074 1.954 1.00 66.94 61 GLN A O 1
ATOM 454 N N . ALA A 1 62 ? 12.926 28.935 3.848 1.00 62.97 62 ALA A N 1
ATOM 455 C CA . ALA A 1 62 ? 14.244 29.120 4.466 1.00 62.97 62 ALA A CA 1
ATOM 456 C C . ALA A 1 62 ? 14.797 27.844 5.130 1.00 62.97 62 ALA A C 1
ATOM 458 O O . ALA A 1 62 ? 15.938 27.850 5.603 1.00 62.97 62 ALA A O 1
ATOM 459 N N . THR A 1 63 ? 14.014 26.766 5.183 1.00 57.06 63 THR A N 1
ATOM 460 C CA . THR A 1 63 ? 14.424 25.454 5.693 1.00 57.06 63 THR A CA 1
ATOM 461 C C . THR A 1 63 ? 14.323 24.420 4.581 1.00 57.06 63 THR A C 1
ATOM 463 O O . THR A 1 63 ? 13.267 24.278 3.981 1.00 57.06 63 THR A O 1
ATOM 466 N N . PHE A 1 64 ? 15.416 23.700 4.306 1.00 52.34 64 PHE A N 1
ATOM 467 C CA . PHE A 1 64 ? 15.425 22.640 3.294 1.00 52.34 64 PHE A CA 1
ATOM 468 C C . PHE A 1 64 ? 14.363 21.573 3.644 1.00 52.34 64 PHE A C 1
ATOM 470 O O . PHE A 1 64 ? 14.406 21.056 4.763 1.00 52.34 64 PHE A O 1
ATOM 477 N N . PRO A 1 65 ? 13.419 21.257 2.738 1.00 47.75 65 PRO A N 1
ATOM 478 C CA . PRO A 1 65 ? 12.249 20.427 3.042 1.00 47.75 65 PRO A CA 1
ATOM 479 C C . PRO A 1 65 ? 12.545 18.919 3.121 1.00 47.75 65 PRO A C 1
ATOM 481 O O . PRO A 1 65 ? 11.699 18.153 3.576 1.00 47.75 65 PRO A O 1
ATOM 484 N N . GLY A 1 66 ? 13.734 18.477 2.703 1.00 51.88 66 GLY A N 1
ATOM 485 C CA . GLY A 1 66 ? 14.120 17.067 2.724 1.00 51.88 66 GLY A CA 1
ATOM 486 C C . GLY A 1 66 ? 14.588 16.559 4.094 1.00 51.88 66 GLY A C 1
ATOM 487 O O . GLY A 1 66 ? 15.219 17.283 4.869 1.00 51.88 66 GLY A O 1
ATOM 488 N N . THR A 1 67 ? 14.335 15.280 4.390 1.00 51.44 67 THR A N 1
ATOM 489 C CA . THR A 1 67 ? 14.878 14.617 5.592 1.00 51.44 67 THR A CA 1
ATOM 490 C C . THR A 1 67 ? 16.388 14.472 5.412 1.00 51.44 67 THR A C 1
ATOM 492 O O . THR A 1 67 ? 16.780 13.828 4.448 1.00 51.44 67 THR A O 1
ATOM 495 N N . PRO A 1 68 ? 17.270 15.000 6.280 1.00 60.00 68 PRO A N 1
ATOM 496 C CA . PRO A 1 68 ? 18.714 14.918 6.056 1.00 60.00 68 PRO A CA 1
ATOM 497 C C . PRO A 1 68 ? 19.193 13.463 5.909 1.00 60.00 68 PRO A C 1
ATOM 499 O O . PRO A 1 68 ? 19.275 12.728 6.892 1.00 60.00 68 PRO A O 1
ATOM 502 N N . THR A 1 69 ? 19.508 13.039 4.683 1.00 74.50 69 THR A N 1
ATOM 503 C CA . THR A 1 69 ? 20.102 11.727 4.395 1.00 74.50 69 THR A CA 1
ATOM 504 C C . THR A 1 69 ? 21.624 11.812 4.416 1.00 74.50 6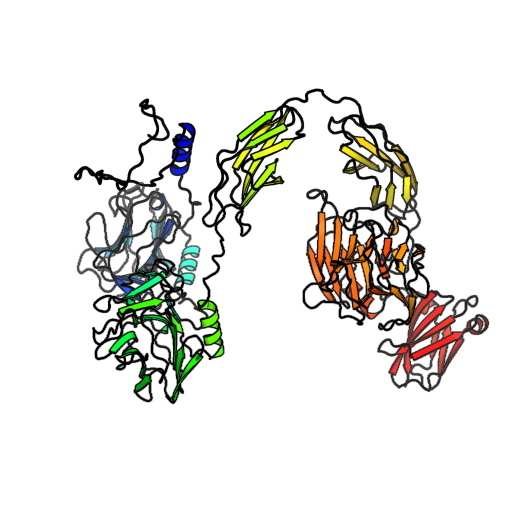9 THR A C 1
ATOM 506 O O . THR A 1 69 ? 22.219 12.886 4.284 1.00 74.50 69 THR A O 1
ATOM 509 N N . THR A 1 70 ? 22.279 10.666 4.606 1.00 89.44 70 THR A N 1
ATOM 510 C CA . THR A 1 70 ? 23.744 10.579 4.570 1.00 89.44 70 THR A CA 1
ATOM 511 C C . THR A 1 70 ? 24.296 10.674 3.149 1.00 89.44 70 THR A C 1
ATOM 513 O O . THR A 1 70 ? 25.348 11.274 2.943 1.00 89.44 70 THR A O 1
ATOM 516 N N . LEU A 1 71 ? 23.587 10.112 2.166 1.00 94.00 71 LEU A N 1
ATOM 517 C CA . LEU A 1 71 ? 23.851 10.282 0.737 1.00 94.00 71 LEU A CA 1
ATOM 518 C C . LEU A 1 71 ? 23.261 11.621 0.278 1.00 94.00 71 LEU A C 1
ATOM 520 O O . LEU A 1 71 ? 22.071 11.866 0.485 1.00 94.00 71 LEU A O 1
ATOM 524 N N . VAL A 1 72 ? 24.102 12.484 -0.293 1.00 92.62 72 VAL A N 1
ATOM 525 C CA . VAL A 1 72 ? 23.752 13.862 -0.681 1.00 92.62 72 VAL A CA 1
ATOM 526 C C . VAL A 1 72 ? 23.823 14.130 -2.179 1.00 92.62 72 VAL A C 1
ATOM 528 O O . VAL A 1 72 ? 23.371 15.186 -2.602 1.00 92.62 72 VAL A O 1
ATOM 531 N N . ALA A 1 73 ? 24.401 13.213 -2.954 1.00 94.94 73 ALA A N 1
ATOM 532 C CA . ALA A 1 73 ? 24.272 13.191 -4.405 1.00 94.94 73 ALA A CA 1
ATOM 533 C C . ALA A 1 73 ? 24.468 11.764 -4.932 1.00 94.94 73 ALA A C 1
ATOM 535 O O . ALA A 1 73 ? 25.363 11.057 -4.449 1.00 94.94 73 ALA A O 1
ATOM 536 N N . HIS A 1 74 ? 23.663 11.366 -5.917 1.00 95.38 74 HIS A N 1
ATOM 537 C CA . HIS A 1 74 ? 23.761 10.086 -6.613 1.00 95.38 74 HIS A CA 1
ATOM 538 C C . HIS A 1 74 ? 23.555 10.274 -8.114 1.00 95.38 74 HIS A C 1
ATOM 540 O O . HIS A 1 74 ? 22.438 10.511 -8.555 1.00 95.38 74 HIS A O 1
ATOM 546 N N . TYR A 1 75 ? 24.628 10.128 -8.886 1.00 95.31 75 TYR A N 1
ATOM 547 C CA . TYR A 1 75 ? 24.582 10.153 -10.342 1.00 95.31 75 TYR A CA 1
ATOM 548 C C . TYR A 1 75 ? 24.859 8.743 -10.858 1.00 95.31 75 TYR A C 1
ATOM 550 O O . TYR A 1 75 ? 26.018 8.321 -10.909 1.00 95.31 75 TYR A O 1
ATOM 558 N N . SER A 1 76 ? 23.806 8.029 -11.253 1.00 89.25 76 SER A N 1
ATOM 559 C CA . SER A 1 76 ? 23.920 6.744 -11.959 1.00 89.25 76 SER A CA 1
ATOM 560 C C . SER A 1 76 ? 24.567 6.909 -13.337 1.00 89.25 76 SER A C 1
ATOM 562 O O . SER A 1 76 ? 25.224 6.008 -13.838 1.00 89.25 76 SER A O 1
ATOM 564 N N . LEU A 1 77 ? 24.462 8.110 -13.927 1.00 88.19 77 LEU A N 1
ATOM 565 C CA . LEU A 1 77 ? 25.025 8.451 -15.239 1.00 88.19 77 LEU A CA 1
ATOM 566 C C . LEU A 1 77 ? 24.474 7.566 -16.366 1.00 88.19 77 LEU A C 1
ATOM 568 O O . LEU A 1 77 ? 25.152 7.290 -17.366 1.00 88.19 77 LEU A O 1
ATOM 572 N N . ASN A 1 78 ? 23.200 7.200 -16.230 1.00 78.69 78 ASN A N 1
ATOM 573 C CA . ASN A 1 78 ? 22.423 6.417 -17.180 1.00 78.69 78 ASN A CA 1
ATOM 574 C C . ASN A 1 78 ? 21.978 7.230 -18.411 1.00 78.69 78 ASN A C 1
ATOM 576 O O . ASN A 1 78 ? 20.819 7.251 -18.810 1.00 78.69 78 ASN A O 1
ATOM 580 N N . GLY A 1 79 ? 22.918 7.940 -19.035 1.00 72.25 79 GLY A N 1
ATOM 581 C CA . GLY A 1 79 ? 22.670 8.757 -20.225 1.00 72.25 79 GLY A CA 1
ATOM 582 C C . GLY A 1 79 ? 22.226 10.193 -19.944 1.00 72.25 79 GLY A C 1
ATOM 583 O O . GLY A 1 79 ? 22.152 10.989 -20.881 1.00 72.25 79 GLY A O 1
ATOM 584 N N . ASP A 1 80 ? 22.016 10.550 -18.681 1.00 81.38 80 ASP A N 1
ATOM 585 C CA . ASP A 1 80 ? 21.858 11.922 -18.211 1.00 81.38 80 ASP A CA 1
ATOM 586 C C . ASP A 1 80 ? 22.761 12.184 -16.988 1.00 81.38 80 ASP A C 1
ATOM 588 O O . ASP A 1 80 ? 23.597 11.356 -16.621 1.00 8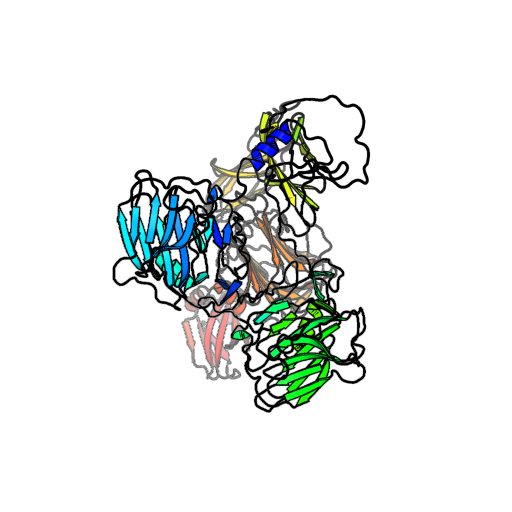1.38 80 ASP A O 1
ATOM 592 N N . GLY A 1 81 ? 22.683 13.394 -16.437 1.00 85.06 81 GLY A N 1
ATOM 593 C CA . GLY A 1 81 ? 23.418 13.792 -15.238 1.00 85.06 81 GLY A CA 1
ATOM 594 C C . GLY A 1 81 ? 22.506 14.008 -14.036 1.00 85.06 81 GLY A C 1
ATOM 595 O O . GLY A 1 81 ? 22.856 14.800 -13.171 1.00 85.06 81 GLY A O 1
ATOM 596 N N . THR A 1 82 ? 21.332 13.377 -13.990 1.00 88.50 82 THR A N 1
ATOM 597 C CA . THR A 1 82 ? 20.378 13.584 -12.894 1.00 88.50 82 THR A CA 1
ATOM 598 C C . THR A 1 82 ? 20.956 13.112 -11.555 1.00 88.50 82 THR A C 1
ATOM 600 O O . THR A 1 82 ? 21.592 12.060 -11.477 1.00 88.50 82 THR A O 1
ATOM 603 N N . ASP A 1 83 ? 20.740 13.905 -10.505 1.00 89.62 83 ASP A N 1
ATOM 604 C CA . ASP A 1 83 ? 20.958 13.510 -9.118 1.00 89.62 83 ASP A CA 1
ATOM 605 C C . ASP A 1 83 ? 19.684 12.840 -8.593 1.00 89.62 83 ASP A C 1
ATOM 607 O O . ASP A 1 83 ? 18.642 13.474 -8.427 1.00 89.62 83 ASP A O 1
ATOM 611 N N . GLU A 1 84 ? 19.767 11.543 -8.321 1.00 89.62 84 GLU A N 1
ATOM 612 C CA . GLU A 1 84 ? 18.640 10.726 -7.862 1.00 89.62 84 GLU A CA 1
ATOM 613 C C . GLU A 1 84 ? 18.290 10.949 -6.383 1.00 89.62 84 GLU A C 1
ATOM 615 O O . GLU A 1 84 ? 17.353 10.347 -5.855 1.00 89.62 84 GLU A O 1
ATOM 620 N N . THR A 1 85 ? 19.046 11.792 -5.679 1.00 87.38 85 THR A N 1
ATOM 621 C CA . THR A 1 85 ? 18.711 12.176 -4.310 1.00 87.38 85 THR A CA 1
ATOM 622 C C . THR A 1 85 ? 17.708 13.327 -4.283 1.00 87.38 85 THR A C 1
ATOM 624 O O . THR A 1 85 ? 17.603 14.125 -5.209 1.00 87.38 85 THR A O 1
ATOM 627 N N . GLN A 1 86 ? 17.037 13.496 -3.143 1.00 81.94 86 GLN A N 1
ATOM 628 C CA . GLN A 1 86 ? 16.139 14.630 -2.868 1.00 81.94 86 GLN A CA 1
ATOM 629 C C . GLN A 1 86 ? 16.792 16.022 -2.994 1.00 81.94 86 GLN A C 1
ATOM 631 O O . GLN A 1 86 ? 16.112 17.034 -2.848 1.00 81.94 86 GLN A O 1
ATOM 636 N N . PHE A 1 87 ? 18.120 16.095 -3.141 1.00 82.50 87 PHE A N 1
ATOM 637 C CA . PHE A 1 87 ? 18.848 17.355 -3.237 1.00 82.50 87 PHE A CA 1
ATOM 638 C C . PHE A 1 87 ? 18.920 17.890 -4.668 1.00 82.50 87 PHE A C 1
ATOM 640 O O . PHE A 1 87 ? 19.246 19.066 -4.816 1.00 82.50 87 PHE A O 1
ATOM 647 N N . HIS A 1 88 ? 18.610 17.063 -5.678 1.00 85.81 88 HIS A N 1
ATOM 648 C CA . HIS A 1 88 ? 18.543 17.451 -7.089 1.00 85.81 88 HIS A CA 1
ATOM 649 C C . HIS A 1 88 ? 19.734 18.308 -7.536 1.00 85.81 88 HIS A C 1
ATOM 651 O O . HIS A 1 88 ? 19.575 19.331 -8.203 1.00 85.81 88 HIS A O 1
ATOM 657 N N . ASN A 1 89 ? 20.954 17.911 -7.159 1.00 88.06 89 ASN A N 1
ATOM 658 C CA . ASN A 1 89 ? 22.178 18.547 -7.642 1.00 88.06 89 ASN A CA 1
ATOM 659 C C . ASN A 1 89 ? 22.457 18.145 -9.100 1.00 88.06 89 ASN A C 1
ATOM 661 O O . ASN A 1 89 ? 23.558 17.710 -9.418 1.00 88.06 89 ASN A O 1
ATOM 665 N N . ASP A 1 90 ? 21.465 18.245 -9.983 1.00 90.19 90 ASP A N 1
ATOM 666 C CA . ASP A 1 90 ? 21.538 17.731 -11.346 1.00 90.19 90 ASP A CA 1
ATOM 667 C C . ASP A 1 90 ? 22.757 18.294 -12.090 1.00 90.19 90 ASP A C 1
ATOM 669 O O . ASP A 1 90 ? 23.006 19.503 -12.153 1.00 90.19 90 ASP A O 1
ATOM 673 N N . ALA A 1 91 ? 23.533 17.391 -12.678 1.00 93.19 91 ALA A N 1
ATOM 674 C CA . ALA A 1 91 ? 24.679 17.713 -13.494 1.00 93.19 91 ALA A CA 1
ATOM 675 C C . ALA A 1 91 ? 24.255 17.947 -14.948 1.00 93.19 91 ALA A C 1
ATOM 677 O O . ALA A 1 91 ? 23.631 17.109 -15.600 1.00 93.19 91 ALA A O 1
ATOM 678 N N . THR A 1 92 ? 24.680 19.073 -15.509 1.00 93.50 92 THR A N 1
ATOM 679 C CA . THR A 1 92 ? 24.593 19.308 -16.949 1.00 93.50 92 THR A CA 1
ATOM 680 C C . THR A 1 92 ? 25.761 18.612 -17.644 1.00 93.50 92 THR A C 1
ATOM 682 O O . THR A 1 92 ? 26.922 18.867 -17.317 1.00 93.50 92 THR A O 1
ATOM 685 N N . LEU A 1 93 ? 25.467 17.743 -18.613 1.00 90.94 93 LEU A N 1
ATOM 686 C CA . LEU A 1 93 ? 26.488 17.088 -19.435 1.00 90.94 93 LEU A CA 1
ATOM 687 C C . LEU A 1 93 ? 27.104 18.082 -20.434 1.00 90.94 93 LEU A C 1
ATOM 689 O O . LEU A 1 93 ? 26.389 18.857 -21.074 1.00 90.94 93 LEU A O 1
ATOM 693 N N . ASP A 1 94 ? 28.427 18.043 -20.607 1.00 90.19 94 ASP A N 1
ATOM 694 C CA . ASP A 1 94 ? 29.105 18.804 -21.661 1.00 90.19 94 ASP A CA 1
ATOM 695 C C . ASP A 1 94 ? 28.674 18.288 -23.049 1.00 90.19 94 ASP A C 1
ATOM 697 O O . ASP A 1 94 ? 28.388 17.108 -23.236 1.00 90.19 94 ASP A O 1
ATOM 701 N N . ALA A 1 95 ? 28.679 19.148 -24.066 1.00 84.19 95 ALA A N 1
ATOM 702 C CA . ALA A 1 95 ? 28.259 18.814 -25.428 1.00 84.19 95 ALA A CA 1
ATOM 703 C C . ALA A 1 95 ? 29.098 17.695 -26.076 1.00 84.19 95 ALA A C 1
ATOM 705 O O . ALA A 1 95 ? 28.662 17.073 -27.044 1.00 84.19 95 ALA A O 1
ATOM 706 N N . ALA A 1 96 ? 30.318 17.468 -25.580 1.00 86.12 96 ALA A N 1
ATOM 707 C CA . ALA A 1 96 ? 31.192 16.383 -26.021 1.00 86.12 96 ALA A CA 1
ATOM 708 C C . ALA A 1 96 ? 30.986 15.073 -25.242 1.00 86.12 96 ALA A C 1
ATOM 710 O O . ALA A 1 96 ? 31.606 14.067 -25.593 1.00 86.12 96 ALA A O 1
ATOM 711 N N . ALA A 1 97 ? 30.167 15.081 -24.189 1.00 89.12 97 ALA A N 1
ATOM 712 C CA . ALA A 1 97 ? 29.875 13.898 -23.405 1.00 89.12 97 ALA A CA 1
ATOM 713 C C . ALA A 1 97 ? 28.895 12.972 -24.131 1.00 89.12 97 ALA A C 1
ATOM 715 O O . ALA A 1 97 ? 27.994 13.411 -24.845 1.00 89.12 97 ALA A O 1
ATOM 716 N N . PHE A 1 98 ? 29.079 11.670 -23.947 1.00 84.81 98 PHE A N 1
ATOM 717 C CA . PHE A 1 98 ? 28.192 10.655 -24.495 1.00 84.81 98 PHE A CA 1
ATOM 718 C C . PHE A 1 98 ? 28.132 9.440 -23.577 1.00 84.81 98 PHE A C 1
ATOM 720 O O . PHE A 1 98 ? 29.091 9.102 -22.876 1.00 84.81 98 PHE A O 1
ATOM 727 N N . ALA A 1 99 ? 26.984 8.775 -23.605 1.00 83.25 99 ALA A N 1
ATOM 728 C CA . ALA A 1 99 ? 26.738 7.598 -22.800 1.00 83.25 99 ALA A CA 1
ATOM 729 C C . ALA A 1 99 ? 27.505 6.387 -23.360 1.00 83.25 99 ALA A C 1
ATOM 731 O O . ALA A 1 99 ? 27.604 6.187 -24.576 1.00 83.25 99 ALA A O 1
ATOM 732 N N . VAL A 1 100 ? 28.064 5.570 -22.473 1.00 85.50 100 VAL A N 1
ATOM 733 C CA . VAL A 1 100 ? 28.831 4.365 -22.811 1.00 85.50 100 VAL A CA 1
ATOM 734 C C . VAL A 1 100 ? 28.356 3.175 -21.986 1.00 85.50 100 VAL A C 1
ATOM 736 O O . VAL A 1 100 ? 27.452 3.286 -21.164 1.00 85.50 100 VAL A O 1
ATOM 739 N N . ALA A 1 101 ? 28.917 1.996 -22.256 1.00 84.44 101 ALA A N 1
ATOM 740 C CA . ALA A 1 101 ? 28.567 0.808 -21.495 1.00 84.44 101 ALA A CA 1
ATOM 741 C C . ALA A 1 101 ? 29.206 0.821 -20.099 1.00 84.44 101 ALA A C 1
ATOM 743 O O . ALA A 1 101 ? 30.406 1.099 -19.981 1.00 84.44 101 ALA A O 1
ATOM 744 N N . ASN A 1 102 ? 28.432 0.448 -19.082 1.00 87.12 102 ASN A N 1
ATOM 745 C CA . ASN A 1 102 ? 28.893 0.342 -17.699 1.00 87.12 102 ASN A CA 1
ATOM 746 C C . ASN A 1 102 ? 29.770 -0.897 -17.458 1.00 87.12 102 ASN A C 1
ATOM 748 O O . ASN A 1 102 ? 30.179 -1.612 -18.386 1.00 87.12 102 ASN A O 1
ATOM 752 N N . ARG A 1 103 ? 30.081 -1.174 -16.189 1.00 90.00 103 ARG A N 1
ATOM 753 C CA . ARG A 1 103 ? 30.895 -2.334 -15.777 1.00 90.00 103 ARG A CA 1
ATOM 754 C C . ARG A 1 103 ? 30.293 -3.701 -16.101 1.00 90.00 103 ARG A C 1
ATOM 756 O O . ARG A 1 103 ? 31.045 -4.658 -16.276 1.00 90.00 103 ARG A O 1
ATOM 763 N N . HIS A 1 104 ? 28.978 -3.768 -16.288 1.00 85.38 104 HIS A N 1
ATOM 764 C CA . HIS A 1 104 ? 28.235 -4.983 -16.641 1.00 85.38 104 HIS A CA 1
ATOM 765 C C . HIS A 1 104 ? 28.014 -5.136 -18.150 1.00 85.38 104 HIS A C 1
ATOM 767 O O . HIS A 1 104 ? 27.468 -6.140 -18.605 1.00 85.38 104 HIS A O 1
ATOM 773 N N . GLY A 1 105 ? 28.458 -4.158 -18.945 1.00 78.00 105 GLY A N 1
ATOM 774 C CA . GLY A 1 105 ? 28.234 -4.124 -20.389 1.00 78.00 105 GLY A CA 1
ATOM 775 C C . GLY A 1 105 ? 26.841 -3.631 -20.786 1.00 78.00 105 GLY A C 1
ATOM 776 O O . GLY A 1 105 ? 26.452 -3.819 -21.940 1.00 78.00 105 GLY A O 1
ATOM 777 N N . TRP A 1 106 ? 26.097 -3.019 -19.861 1.00 76.12 106 TRP A N 1
ATOM 778 C CA . TRP A 1 106 ? 24.799 -2.401 -20.136 1.00 76.12 106 TRP A CA 1
ATOM 779 C C . TRP A 1 106 ? 25.035 -1.043 -20.792 1.00 76.12 106 TRP A C 1
ATOM 781 O O . TRP A 1 106 ? 25.862 -0.267 -20.317 1.00 76.12 106 TRP A O 1
ATOM 791 N N . GLY A 1 107 ? 24.408 -0.800 -21.943 1.00 71.06 107 GLY A N 1
ATOM 792 C CA . GLY A 1 107 ? 24.658 0.391 -22.760 1.00 71.06 107 GLY A CA 1
ATOM 793 C C . GLY A 1 107 ? 23.975 1.637 -22.197 1.00 71.06 107 GLY A C 1
ATOM 794 O O . GLY A 1 107 ? 22.919 1.526 -21.600 1.00 71.06 107 GLY A O 1
ATOM 795 N N . SER A 1 108 ? 24.559 2.818 -22.415 1.00 72.06 108 SER A N 1
ATOM 796 C CA . SER A 1 108 ? 24.087 4.095 -21.848 1.00 72.06 108 SER A CA 1
ATOM 797 C C . SER A 1 108 ? 24.022 4.150 -20.319 1.00 72.06 108 SER A C 1
ATOM 799 O O . SER A 1 108 ? 23.275 4.953 -19.791 1.00 72.06 108 SER A O 1
ATOM 801 N N . ASN A 1 109 ? 24.802 3.334 -19.614 1.00 80.56 109 ASN A N 1
ATOM 802 C CA . ASN A 1 109 ? 24.789 3.258 -18.148 1.00 80.56 109 ASN A CA 1
ATOM 803 C C . ASN A 1 109 ? 26.084 3.823 -17.522 1.00 80.56 109 ASN A C 1
ATOM 805 O O . ASN A 1 109 ? 26.535 3.383 -16.478 1.00 80.56 109 ASN A O 1
ATOM 809 N N . ALA A 1 110 ? 26.794 4.684 -18.250 1.00 89.56 110 ALA A N 1
ATOM 810 C CA . ALA A 1 110 ? 28.024 5.324 -17.797 1.00 89.56 110 ALA A CA 1
ATOM 811 C C . ALA A 1 110 ? 28.316 6.555 -18.659 1.00 89.56 110 ALA A C 1
ATOM 813 O O . ALA A 1 110 ? 27.933 6.617 -19.832 1.00 89.56 110 ALA A O 1
ATOM 814 N N . LEU A 1 111 ? 29.094 7.493 -18.124 1.00 93.94 111 LEU A N 1
ATOM 815 C CA . LEU A 1 111 ? 29.484 8.723 -18.805 1.00 93.94 111 LEU A CA 1
ATOM 816 C C . LEU A 1 111 ? 30.900 8.627 -19.373 1.00 93.94 111 LEU A C 1
ATOM 818 O O . LEU A 1 111 ? 31.851 8.388 -18.633 1.00 93.94 111 LEU A O 1
ATOM 822 N N . SER A 1 112 ? 31.065 8.911 -20.666 1.00 93.38 112 SER A N 1
ATOM 823 C CA . SER A 1 112 ? 32.355 9.294 -21.250 1.00 93.38 112 SER A CA 1
ATOM 824 C C . SER A 1 112 ? 32.322 10.779 -21.591 1.00 93.38 112 SER A C 1
ATOM 826 O O . SER A 1 112 ? 31.557 11.196 -22.459 1.00 93.38 112 SER A O 1
ATOM 828 N N . GLY A 1 113 ? 33.161 11.579 -20.936 1.00 93.19 113 GLY A N 1
ATOM 829 C CA . GLY A 1 113 ? 33.182 13.035 -21.080 1.00 93.19 113 GLY A CA 1
ATOM 830 C C . GLY A 1 113 ? 33.148 13.739 -19.728 1.00 93.19 113 GLY A C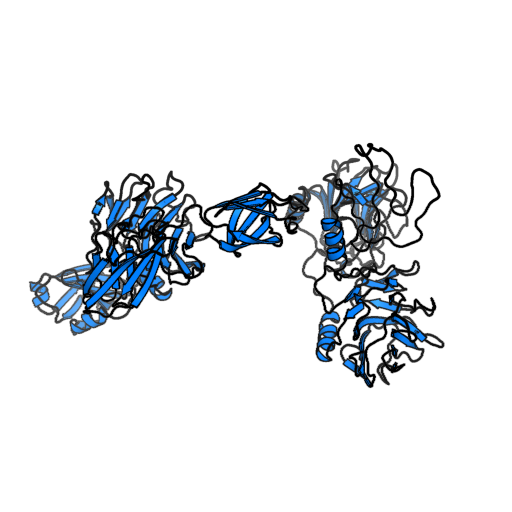 1
ATOM 831 O O . GLY A 1 113 ? 33.664 13.211 -18.745 1.00 93.19 113 GLY A O 1
ATOM 832 N N . ALA A 1 114 ? 32.559 14.933 -19.697 1.00 94.88 114 ALA A N 1
ATOM 833 C CA . ALA A 1 114 ? 32.468 15.760 -18.501 1.00 94.88 114 ALA A CA 1
ATOM 834 C C . ALA A 1 114 ? 31.027 16.172 -18.194 1.00 94.88 114 ALA A C 1
ATOM 836 O O . ALA A 1 114 ? 30.203 16.305 -19.101 1.00 94.88 114 ALA A O 1
ATOM 837 N N . ALA A 1 115 ? 30.754 16.399 -16.912 1.00 95.69 115 ALA A N 1
ATOM 838 C CA . ALA A 1 115 ? 29.495 16.938 -16.421 1.00 95.69 115 ALA A CA 1
ATOM 839 C C . ALA A 1 115 ? 29.737 17.923 -15.272 1.00 95.69 115 ALA A C 1
ATOM 841 O O . ALA A 1 115 ? 30.721 17.800 -14.533 1.00 95.69 115 ALA A O 1
ATOM 842 N N . THR A 1 116 ? 28.833 18.887 -15.122 1.00 96.06 116 THR A N 1
ATOM 843 C CA . THR A 1 116 ? 28.932 19.962 -14.130 1.00 96.06 116 THR A CA 1
ATOM 844 C C . THR A 1 116 ? 27.638 20.064 -13.343 1.00 96.06 116 THR A C 1
ATOM 846 O O . THR A 1 116 ? 26.602 20.371 -13.927 1.00 96.06 116 THR A O 1
ATOM 849 N N . ALA A 1 117 ? 27.707 19.851 -12.032 1.00 95.44 117 ALA A N 1
ATOM 850 C CA . ALA A 1 117 ? 26.599 20.088 -11.113 1.00 95.44 117 ALA A CA 1
ATOM 851 C C . ALA A 1 117 ? 26.820 21.391 -10.347 1.00 95.44 117 ALA A C 1
ATOM 853 O O . ALA A 1 117 ? 27.932 21.665 -9.872 1.00 95.44 117 ALA A O 1
ATOM 854 N N . ASP A 1 118 ? 25.764 22.189 -10.218 1.00 91.62 118 ASP A N 1
ATOM 855 C CA . ASP A 1 118 ? 25.821 23.421 -9.444 1.00 91.62 118 ASP A CA 1
ATOM 856 C C . ASP A 1 118 ? 26.161 23.136 -7.980 1.00 91.62 118 ASP A C 1
ATOM 858 O O . ASP A 1 118 ? 25.882 22.081 -7.409 1.00 91.62 118 ASP A O 1
ATOM 862 N N . ASN A 1 119 ? 26.836 24.096 -7.357 1.00 87.75 119 ASN A N 1
ATOM 863 C CA . ASN A 1 119 ? 27.225 23.951 -5.969 1.00 87.75 119 ASN A CA 1
ATOM 864 C C . ASN A 1 119 ? 26.017 24.117 -5.041 1.00 87.75 119 ASN A C 1
ATOM 866 O O . ASN A 1 119 ? 25.255 25.071 -5.183 1.00 87.75 119 ASN A O 1
ATOM 870 N N . SER A 1 120 ? 25.919 23.280 -4.012 1.00 87.31 120 SER A N 1
ATOM 871 C CA . SER A 1 120 ? 24.836 23.335 -3.029 1.00 87.31 120 SER A CA 1
ATOM 872 C C . SER A 1 120 ? 25.347 23.211 -1.601 1.00 87.31 120 SER A C 1
ATOM 874 O O . SER A 1 120 ? 26.465 22.765 -1.349 1.00 87.31 120 SER A O 1
ATOM 876 N N . VAL A 1 121 ? 24.510 23.568 -0.625 1.00 84.62 121 VAL A N 1
ATOM 877 C CA . VAL A 1 121 ? 24.832 23.378 0.798 1.00 84.62 121 VAL A CA 1
ATOM 878 C C . VAL A 1 121 ? 25.025 21.902 1.168 1.00 84.62 121 VAL A C 1
ATOM 880 O O . VAL A 1 121 ? 25.811 21.605 2.069 1.00 84.62 121 VAL A O 1
ATOM 883 N N . ALA A 1 122 ? 24.366 20.981 0.457 1.00 86.38 122 ALA A N 1
ATOM 884 C CA . ALA A 1 122 ? 24.432 19.544 0.716 1.00 86.38 122 ALA A CA 1
ATOM 885 C C . ALA A 1 122 ? 25.814 18.956 0.372 1.00 86.38 122 ALA A C 1
ATOM 887 O O . ALA A 1 122 ? 26.341 18.128 1.115 1.00 86.38 122 ALA A O 1
ATOM 888 N N . LEU A 1 123 ? 26.468 19.470 -0.677 1.00 91.12 123 LEU A N 1
ATOM 889 C CA . LEU A 1 123 ? 27.818 19.068 -1.105 1.00 91.12 123 LEU A CA 1
ATOM 890 C C . LEU A 1 123 ? 28.949 19.632 -0.218 1.00 91.12 123 LEU A C 1
ATOM 892 O O . LEU A 1 123 ? 30.137 19.347 -0.422 1.00 91.12 123 LEU A O 1
ATOM 896 N N . GLN A 1 124 ? 28.597 20.445 0.780 1.00 91.12 124 GLN A N 1
ATOM 897 C CA . GLN A 1 124 ? 29.532 21.244 1.570 1.00 91.12 124 GLN A CA 1
ATOM 898 C C . GLN A 1 124 ? 29.750 20.703 2.985 1.00 91.12 124 GLN A C 1
ATOM 900 O O . GLN A 1 124 ? 30.153 21.456 3.862 1.00 91.12 124 GLN A O 1
ATOM 905 N N . SER A 1 125 ? 29.534 19.416 3.243 1.00 91.38 125 SER A N 1
ATOM 906 C CA . SER A 1 125 ? 29.760 18.779 4.550 1.00 91.38 125 SER A CA 1
ATOM 907 C C . SER A 1 125 ? 31.185 18.953 5.113 1.00 91.38 125 SER A C 1
ATOM 909 O O . SER A 1 125 ? 32.150 19.192 4.384 1.00 91.38 125 SER A O 1
ATOM 911 N N . ASP A 1 126 ? 31.338 18.839 6.432 1.00 92.38 126 ASP A N 1
ATOM 912 C CA . ASP A 1 126 ? 32.656 18.926 7.087 1.00 92.38 126 ASP A CA 1
ATOM 913 C C . ASP A 1 126 ? 33.499 17.653 6.870 1.00 92.38 126 ASP A C 1
ATOM 915 O O . ASP A 1 126 ? 34.730 17.711 6.904 1.00 92.38 126 ASP A O 1
ATOM 919 N N . TYR A 1 127 ? 32.831 16.529 6.593 1.00 92.88 127 TYR A N 1
ATOM 920 C CA . TYR A 1 127 ? 33.387 15.194 6.346 1.00 92.88 127 TYR A CA 1
ATOM 921 C C . TYR A 1 127 ? 32.722 14.586 5.114 1.00 92.88 127 TYR A C 1
ATOM 923 O O . TYR A 1 127 ? 31.599 14.967 4.783 1.00 92.88 127 TYR A O 1
ATOM 931 N N . THR A 1 128 ? 33.377 13.661 4.416 1.00 96.00 128 THR A N 1
ATOM 932 C CA . THR A 1 128 ? 32.785 13.101 3.194 1.00 96.00 128 THR A CA 1
ATOM 933 C C . THR A 1 128 ? 33.301 11.714 2.848 1.00 96.00 128 THR A C 1
ATOM 935 O O . THR A 1 128 ? 34.431 11.358 3.190 1.00 96.00 128 THR A O 1
ATOM 938 N N . THR A 1 129 ? 32.465 10.973 2.126 1.00 98.62 129 THR A N 1
ATOM 939 C CA . THR A 1 129 ? 32.841 9.785 1.362 1.00 98.62 129 THR A CA 1
ATOM 940 C C . THR A 1 129 ? 32.422 9.997 -0.082 1.00 98.62 129 THR A C 1
ATOM 942 O O . THR A 1 129 ? 31.290 10.399 -0.331 1.00 98.62 129 THR A O 1
ATOM 945 N N . ILE A 1 130 ? 33.323 9.746 -1.026 1.00 98.62 130 ILE A N 1
ATOM 946 C CA . ILE A 1 130 ? 33.088 9.909 -2.463 1.00 98.62 130 ILE A CA 1
ATOM 947 C C . ILE A 1 130 ? 33.369 8.559 -3.112 1.00 98.62 130 ILE A C 1
ATOM 949 O O . ILE A 1 130 ? 34.520 8.128 -3.124 1.00 98.62 130 ILE A O 1
ATOM 953 N N . SER A 1 131 ? 32.330 7.893 -3.605 1.00 98.62 131 SER A N 1
ATOM 954 C CA . SER A 1 131 ? 32.377 6.575 -4.244 1.00 98.62 131 SER A CA 1
ATOM 955 C C . SER A 1 131 ? 32.025 6.706 -5.719 1.00 98.62 131 SER A C 1
ATOM 957 O O . SER A 1 131 ? 31.107 7.445 -6.051 1.00 98.62 131 SER A O 1
ATOM 959 N N . PHE A 1 132 ? 32.755 6.029 -6.601 1.00 98.62 132 PHE A N 1
ATOM 960 C CA . PHE A 1 132 ? 32.440 5.968 -8.029 1.00 98.62 132 PHE A CA 1
ATOM 961 C C . PHE A 1 132 ? 33.194 4.826 -8.712 1.00 98.62 132 PHE A C 1
ATOM 963 O O . PHE A 1 132 ? 34.232 4.352 -8.235 1.00 98.62 132 PHE A O 1
ATOM 970 N N . TRP A 1 133 ? 32.700 4.409 -9.870 1.00 98.38 133 TRP A N 1
ATOM 971 C CA . TRP A 1 133 ? 33.392 3.500 -10.772 1.00 98.38 133 TRP A CA 1
ATOM 972 C C . TRP A 1 133 ? 34.109 4.281 -11.869 1.00 98.38 133 TRP A C 1
ATOM 974 O O . TRP A 1 133 ? 33.616 5.288 -12.375 1.00 98.38 133 TRP A O 1
ATOM 984 N N . VAL A 1 134 ? 35.299 3.817 -12.255 1.00 98.44 134 VAL A N 1
ATOM 985 C CA . VAL A 1 134 ? 36.111 4.461 -13.293 1.00 98.44 134 VAL A CA 1
ATOM 986 C C . VAL A 1 134 ? 36.757 3.446 -14.230 1.00 98.44 134 VAL A C 1
ATOM 988 O O . VAL A 1 134 ? 37.217 2.387 -13.800 1.00 98.44 134 VAL A O 1
ATOM 991 N N . LYS A 1 135 ? 36.845 3.792 -15.516 1.00 98.00 135 LYS A N 1
ATOM 992 C CA . LYS A 1 135 ? 37.558 3.030 -16.549 1.00 98.00 135 LYS A CA 1
ATOM 993 C C . LYS A 1 135 ? 38.395 3.960 -17.433 1.00 98.00 135 LYS A C 1
ATOM 995 O O . LYS A 1 135 ? 37.854 4.569 -18.355 1.00 98.00 135 LYS A O 1
ATOM 1000 N N . PRO A 1 136 ? 39.714 4.072 -17.199 1.00 97.88 136 PRO A N 1
ATOM 1001 C CA . PRO A 1 136 ? 40.594 4.889 -18.036 1.00 97.88 136 PRO A CA 1
ATOM 1002 C C . PRO A 1 136 ? 40.736 4.317 -19.452 1.00 97.88 136 PRO A C 1
ATOM 1004 O O . PRO A 1 136 ? 41.021 3.131 -19.609 1.00 97.88 136 PRO A O 1
ATOM 1007 N N . ASN A 1 137 ? 40.615 5.149 -20.487 1.00 96.50 137 ASN A N 1
ATOM 1008 C CA . ASN A 1 137 ? 40.979 4.783 -21.864 1.00 96.50 137 ASN A CA 1
ATOM 1009 C C . ASN A 1 137 ? 42.458 5.071 -22.147 1.00 96.50 137 ASN A C 1
ATOM 1011 O O . ASN A 1 137 ? 43.102 4.368 -22.931 1.00 96.50 137 ASN A O 1
ATOM 1015 N N . SER A 1 138 ? 43.016 6.084 -21.487 1.00 96.12 138 SER A N 1
ATOM 1016 C CA . SER A 1 138 ? 44.438 6.410 -21.530 1.00 96.12 138 SER A CA 1
ATOM 1017 C C . SER A 1 138 ? 44.890 7.111 -20.242 1.00 96.12 138 SER A C 1
ATOM 1019 O O . SER A 1 138 ? 44.081 7.461 -19.385 1.00 96.12 138 SER A O 1
ATOM 1021 N N . PHE A 1 139 ? 46.204 7.290 -20.082 1.00 95.69 139 PHE A N 1
ATOM 1022 C CA . PHE A 1 139 ? 46.790 8.102 -19.010 1.00 95.69 139 PHE A CA 1
ATOM 1023 C C . PHE A 1 139 ? 47.442 9.354 -19.607 1.00 95.69 139 PHE A C 1
ATOM 1025 O O . PHE A 1 139 ? 47.978 9.283 -20.721 1.00 95.69 139 PHE A O 1
ATOM 1032 N N . PRO A 1 140 ? 47.466 10.491 -18.885 1.00 93.50 140 PRO A N 1
ATOM 1033 C CA . PRO A 1 140 ? 48.094 11.704 -19.394 1.00 93.50 140 PRO A CA 1
ATOM 1034 C C . PRO A 1 140 ? 49.595 11.501 -19.633 1.00 93.50 140 PRO A C 1
ATOM 1036 O O . PRO A 1 140 ? 50.288 10.865 -18.843 1.00 93.50 140 PRO A O 1
ATOM 1039 N N . GLY A 1 141 ? 50.135 12.087 -20.707 1.00 88.75 141 GLY A N 1
ATOM 1040 C CA . GLY A 1 141 ? 51.574 12.011 -21.005 1.00 88.75 141 GLY A CA 1
ATOM 1041 C C . GLY A 1 141 ? 52.455 12.762 -19.992 1.00 88.75 141 GLY A C 1
ATOM 1042 O O . GLY A 1 141 ? 53.606 12.390 -19.759 1.00 88.75 141 GLY A O 1
ATOM 1043 N N . SER A 1 142 ? 51.913 13.806 -19.365 1.00 89.00 142 SER A N 1
ATOM 1044 C CA . SER A 1 142 ? 52.527 14.580 -18.279 1.00 89.00 142 SER A CA 1
ATOM 1045 C C . SER A 1 142 ? 51.442 15.287 -17.467 1.00 89.00 142 SER A C 1
ATOM 1047 O O . SER A 1 142 ? 50.415 15.642 -18.040 1.00 89.00 142 SER A O 1
ATOM 1049 N N . GLY A 1 143 ? 51.695 15.564 -16.186 1.00 90.88 143 GLY A N 1
ATOM 1050 C CA . GLY A 1 143 ? 50.707 16.191 -15.301 1.00 90.88 143 GLY A CA 1
ATOM 1051 C C . GLY A 1 143 ? 49.647 15.197 -14.820 1.00 90.88 143 GLY A C 1
ATOM 1052 O O . GLY A 1 143 ? 49.936 14.007 -14.676 1.00 90.88 143 GLY A O 1
ATOM 1053 N N . GLU A 1 144 ? 48.442 15.701 -14.573 1.00 92.94 144 GLU A N 1
ATOM 1054 C CA . GLU A 1 144 ? 47.291 14.948 -14.074 1.00 92.94 144 GLU A CA 1
ATOM 1055 C C . GLU A 1 144 ? 46.006 15.352 -14.808 1.00 92.94 144 GLU A C 1
ATOM 1057 O O . GLU A 1 144 ? 45.900 16.474 -15.307 1.00 92.94 144 GLU A O 1
ATOM 1062 N N . VAL A 1 145 ? 45.050 14.425 -14.871 1.00 96.00 145 VAL A N 1
ATOM 1063 C CA . VAL A 1 145 ? 43.655 14.682 -15.273 1.00 96.00 145 VAL A CA 1
ATOM 1064 C C . VAL A 1 145 ? 42.739 14.545 -14.062 1.00 96.00 145 VAL A C 1
ATOM 1066 O O . VAL A 1 145 ? 43.142 13.952 -13.062 1.00 96.00 145 VAL A O 1
ATOM 1069 N N . PHE A 1 146 ? 41.525 15.080 -14.129 1.00 96.12 146 PHE A N 1
ATOM 1070 C CA . PHE A 1 146 ? 40.598 15.088 -12.995 1.00 96.12 146 PHE A CA 1
ATOM 1071 C C . PHE A 1 146 ? 39.480 14.073 -13.190 1.00 96.12 146 PHE A C 1
ATOM 1073 O O . PHE A 1 146 ? 38.834 14.052 -14.231 1.00 96.12 146 PHE A O 1
ATOM 1080 N N . LEU A 1 147 ? 39.258 13.244 -12.172 1.00 97.88 147 LEU A N 1
ATOM 1081 C CA . LEU A 1 147 ? 38.119 12.334 -12.120 1.00 97.88 147 LEU A CA 1
ATOM 1082 C C . LEU A 1 147 ? 36.917 13.064 -11.525 1.00 97.88 147 LEU A C 1
ATOM 1084 O O . LEU A 1 147 ? 35.850 13.071 -12.125 1.00 97.88 147 LEU A O 1
ATOM 1088 N N . LEU A 1 148 ? 37.099 13.707 -10.370 1.00 97.94 148 LEU A N 1
ATOM 1089 C CA . LEU A 1 148 ? 36.095 14.565 -9.746 1.00 97.94 148 LEU A CA 1
ATOM 1090 C C . LEU A 1 148 ? 36.774 15.761 -9.068 1.00 97.94 148 LEU A C 1
ATOM 1092 O O . LEU A 1 148 ? 37.870 15.628 -8.516 1.00 97.94 148 LEU A O 1
ATOM 1096 N N . SER A 1 149 ? 36.124 16.923 -9.060 1.00 96.44 149 SER A N 1
ATOM 1097 C CA . SER A 1 149 ? 36.628 18.128 -8.388 1.00 96.44 149 SER A CA 1
ATOM 1098 C C . SER A 1 149 ? 35.487 18.934 -7.780 1.00 96.44 149 SER A C 1
ATOM 1100 O O . SER A 1 149 ? 34.534 19.274 -8.473 1.00 96.44 149 SER A O 1
ATOM 1102 N N . ASN A 1 150 ? 35.594 19.277 -6.497 1.00 95.31 150 ASN A N 1
ATOM 1103 C CA . ASN A 1 150 ? 34.670 20.186 -5.822 1.00 95.31 150 ASN A CA 1
ATOM 1104 C C . ASN A 1 150 ? 35.499 21.196 -5.028 1.00 95.31 150 ASN A C 1
ATOM 1106 O O . ASN A 1 150 ? 35.920 20.925 -3.903 1.00 95.31 150 ASN A O 1
ATOM 1110 N N . GLY A 1 151 ? 35.807 22.337 -5.647 1.00 91.62 151 GLY A N 1
ATOM 1111 C CA . GLY A 1 151 ? 36.695 23.354 -5.071 1.00 91.62 151 GLY A CA 1
ATOM 1112 C C . GLY A 1 151 ? 38.194 23.095 -5.272 1.00 91.62 151 GLY A C 1
ATOM 1113 O O . GLY A 1 151 ? 39.018 23.878 -4.790 1.00 91.62 151 GLY A O 1
ATOM 1114 N N . GLY A 1 152 ? 38.563 22.028 -5.986 1.00 89.31 152 GLY A N 1
ATOM 1115 C CA . GLY A 1 152 ? 39.947 21.730 -6.339 1.00 89.31 152 GLY A CA 1
ATOM 1116 C C . GLY A 1 152 ? 40.874 21.536 -5.132 1.00 89.31 152 GLY A C 1
ATOM 1117 O O . GLY A 1 152 ? 40.449 21.316 -3.996 1.00 89.31 152 GLY A O 1
ATOM 1118 N N . TRP A 1 153 ? 42.182 21.665 -5.373 1.00 85.62 153 TRP A N 1
ATOM 1119 C CA . TRP A 1 153 ? 43.186 21.674 -4.300 1.00 85.62 153 TRP A CA 1
ATOM 1120 C C . TRP A 1 153 ? 43.229 23.010 -3.546 1.00 85.62 153 TRP A C 1
ATOM 1122 O O . TRP A 1 153 ? 43.879 23.095 -2.509 1.00 85.62 153 TRP A O 1
ATOM 1132 N N . GLN A 1 154 ? 42.596 24.055 -4.086 1.00 86.19 154 GLN A N 1
ATOM 1133 C CA . GLN A 1 154 ? 42.639 25.426 -3.584 1.00 86.19 154 GLN A CA 1
ATOM 1134 C C . GLN A 1 154 ? 41.633 25.672 -2.459 1.00 86.19 154 GLN A C 1
ATOM 1136 O O . GLN A 1 154 ? 41.915 26.475 -1.569 1.00 86.19 154 GLN A O 1
ATOM 1141 N N . GLU A 1 155 ? 40.462 25.030 -2.518 1.00 90.31 155 GLU A N 1
ATOM 1142 C CA . GLU A 1 155 ? 39.351 25.355 -1.624 1.00 90.31 155 GLU A CA 1
ATOM 1143 C C . GLU A 1 155 ? 38.777 24.160 -0.867 1.00 90.31 155 GLU A C 1
ATOM 1145 O O . GLU A 1 155 ? 38.286 24.387 0.234 1.00 90.31 155 GLU A O 1
ATOM 1150 N N . ARG A 1 156 ? 38.800 22.922 -1.390 1.00 93.69 156 ARG A N 1
ATOM 1151 C CA . ARG A 1 156 ? 38.099 21.815 -0.710 1.00 93.69 156 ARG A CA 1
ATOM 1152 C C . ARG A 1 156 ? 38.630 20.421 -1.035 1.00 93.69 156 ARG A C 1
ATOM 1154 O O . ARG A 1 156 ? 39.380 19.890 -0.219 1.00 93.69 156 ARG A O 1
ATOM 1161 N N . TRP A 1 157 ? 38.261 19.797 -2.151 1.00 95.38 157 TRP A N 1
ATOM 1162 C CA . TRP A 1 157 ? 38.855 18.515 -2.533 1.00 95.38 157 TRP A CA 1
ATOM 1163 C C . TRP A 1 157 ? 38.894 18.301 -4.045 1.00 95.38 157 TRP A C 1
ATOM 1165 O O . TRP A 1 157 ? 38.072 18.823 -4.800 1.00 95.38 157 TRP A O 1
ATOM 1175 N N . LYS A 1 158 ? 39.853 17.480 -4.479 1.00 95.38 158 LYS A N 1
ATOM 1176 C CA . LYS A 1 158 ? 39.918 16.928 -5.835 1.00 95.38 158 LYS A CA 1
ATOM 1177 C C . LYS A 1 158 ? 40.347 15.468 -5.817 1.00 95.38 158 LYS A C 1
ATOM 1179 O O . LYS A 1 158 ? 41.062 15.023 -4.917 1.00 95.38 158 LYS A O 1
ATOM 1184 N N . ILE A 1 159 ? 39.949 14.762 -6.865 1.00 98.19 159 ILE A N 1
ATOM 1185 C CA . ILE A 1 159 ? 40.382 13.411 -7.181 1.00 98.19 159 ILE A CA 1
ATOM 1186 C C . ILE A 1 159 ? 40.982 13.439 -8.581 1.00 98.19 159 ILE A C 1
ATOM 1188 O O . ILE A 1 15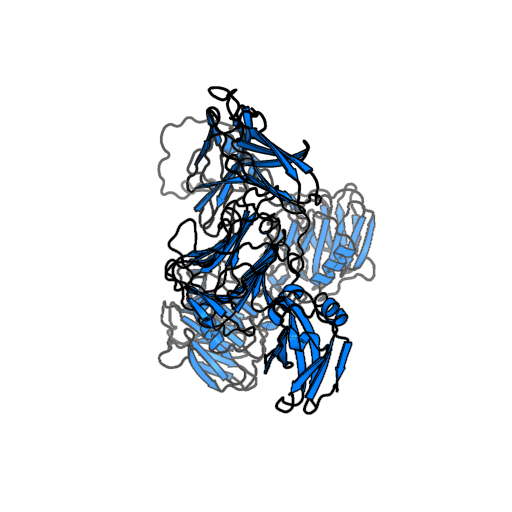9 ? 40.286 13.731 -9.556 1.00 98.19 159 ILE A O 1
ATOM 1192 N N . SER A 1 160 ? 42.275 13.153 -8.689 1.00 96.81 160 SER A N 1
ATOM 1193 C CA . SER A 1 160 ? 43.014 13.234 -9.949 1.00 96.81 160 SER A CA 1
ATOM 1194 C C . SER A 1 160 ? 43.718 11.927 -10.304 1.00 96.81 160 SER A C 1
ATOM 1196 O O . SER A 1 160 ? 43.881 11.024 -9.482 1.00 96.81 160 SER A O 1
ATOM 1198 N N . LEU A 1 161 ? 44.119 11.812 -11.569 1.00 97.62 161 LEU A N 1
ATOM 1199 C CA . LEU A 1 161 ? 44.815 10.659 -12.122 1.00 97.62 161 LEU A CA 1
ATOM 1200 C C . LEU A 1 161 ? 46.068 11.112 -12.895 1.00 97.62 161 LEU A C 1
ATOM 1202 O O . LEU A 1 161 ? 45.976 11.538 -14.050 1.00 97.62 161 LEU A O 1
ATOM 1206 N N . PRO A 1 162 ? 47.258 11.042 -12.277 1.00 96.19 162 PRO A N 1
ATOM 1207 C CA . PRO A 1 162 ? 48.524 11.344 -12.938 1.00 96.19 162 PRO A CA 1
ATOM 1208 C C . PRO A 1 162 ? 49.024 10.216 -13.852 1.00 96.19 162 PRO A C 1
ATOM 1210 O O . PRO A 1 162 ? 48.491 9.106 -13.886 1.00 96.19 162 PRO A O 1
ATOM 1213 N N . ASN A 1 163 ? 50.130 10.473 -14.558 1.00 95.62 163 ASN A N 1
ATOM 1214 C CA . ASN A 1 163 ? 50.728 9.532 -15.518 1.00 95.62 163 ASN A CA 1
ATOM 1215 C C . ASN A 1 163 ? 51.239 8.204 -14.919 1.00 95.62 163 ASN A C 1
ATOM 1217 O O . ASN A 1 163 ? 51.486 7.254 -15.659 1.00 95.62 163 ASN A O 1
ATOM 1221 N N . HIS A 1 164 ? 51.400 8.124 -13.595 1.00 94.69 164 HIS A N 1
ATOM 1222 C CA . HIS A 1 164 ? 51.756 6.892 -12.888 1.00 94.69 164 HIS A CA 1
ATOM 1223 C C . HIS A 1 164 ? 50.539 6.013 -12.562 1.00 94.69 164 HIS A C 1
ATOM 1225 O O . HIS A 1 164 ? 50.698 5.019 -11.860 1.00 94.69 164 HIS A O 1
ATOM 1231 N N . ALA A 1 165 ? 49.343 6.381 -13.038 1.00 96.38 165 ALA A N 1
ATOM 1232 C CA . ALA A 1 165 ? 48.104 5.608 -12.936 1.00 96.38 165 ALA A CA 1
ATOM 1233 C C . ALA A 1 165 ? 47.593 5.346 -11.507 1.00 96.38 165 ALA A C 1
ATOM 1235 O O . ALA A 1 165 ? 46.685 4.542 -11.321 1.00 96.38 165 ALA A O 1
ATOM 1236 N N . LYS A 1 166 ? 48.134 6.028 -10.494 1.00 98.19 166 LYS A N 1
ATOM 1237 C CA . LYS A 1 166 ? 47.627 5.927 -9.118 1.00 98.19 166 LYS A CA 1
ATOM 1238 C C . LYS A 1 166 ? 46.674 7.087 -8.880 1.00 98.19 166 LYS A C 1
ATOM 1240 O O . LYS A 1 166 ? 47.130 8.221 -9.030 1.00 98.19 166 LYS A O 1
ATOM 1245 N N . PRO A 1 167 ? 45.405 6.842 -8.539 1.00 98.00 167 PRO A N 1
ATOM 1246 C CA . PRO A 1 167 ? 44.484 7.913 -8.213 1.00 98.00 167 PRO A CA 1
ATOM 1247 C C . PRO A 1 167 ? 44.990 8.660 -6.982 1.00 98.00 167 PRO A C 1
ATOM 1249 O O . PRO A 1 167 ? 45.542 8.061 -6.054 1.00 98.00 167 PRO A O 1
ATOM 1252 N N . VAL A 1 168 ? 44.830 9.976 -7.021 1.00 98.19 168 VAL A N 1
ATOM 1253 C CA . VAL A 1 168 ? 45.293 10.907 -5.999 1.00 98.19 168 VAL A CA 1
ATOM 1254 C C . VAL A 1 168 ? 44.083 11.583 -5.382 1.00 98.19 168 VAL A C 1
ATOM 1256 O O . VAL A 1 168 ? 43.237 12.113 -6.100 1.00 98.19 168 VAL A O 1
ATOM 1259 N N . PHE A 1 169 ? 44.013 11.567 -4.055 1.00 98.06 169 PHE A N 1
ATOM 1260 C CA . PHE A 1 169 ? 43.034 12.319 -3.287 1.00 98.06 169 PHE A CA 1
ATOM 1261 C C . PHE A 1 169 ? 43.726 13.509 -2.631 1.00 98.06 169 PHE A C 1
ATOM 1263 O O . PHE A 1 169 ? 44.667 13.341 -1.846 1.00 98.06 169 PHE A O 1
ATOM 1270 N N . THR A 1 170 ? 43.265 14.710 -2.974 1.00 96.00 170 THR A N 1
ATOM 1271 C CA . THR A 1 170 ? 43.763 15.950 -2.387 1.00 96.00 170 THR A CA 1
ATOM 1272 C C . THR A 1 170 ? 42.651 16.627 -1.594 1.00 96.00 170 THR A C 1
ATOM 1274 O O . THR A 1 170 ? 41.595 16.917 -2.156 1.00 96.00 170 THR A O 1
ATOM 1277 N N . THR A 1 171 ? 42.895 16.933 -0.318 1.00 96.12 171 THR A N 1
ATOM 1278 C CA . THR A 1 171 ? 41.949 17.633 0.565 1.00 96.12 171 THR A CA 1
ATOM 1279 C C . THR A 1 171 ? 42.541 18.919 1.146 1.00 96.12 171 THR A C 1
ATOM 1281 O O . THR A 1 171 ? 43.725 19.013 1.497 1.00 96.12 171 THR A O 1
ATOM 1284 N N . TYR A 1 172 ? 41.683 19.929 1.268 1.00 94.44 172 TYR A N 1
ATOM 1285 C CA . TYR A 1 172 ? 41.925 21.194 1.945 1.00 94.44 172 TYR A CA 1
ATOM 1286 C C . TYR A 1 172 ? 41.055 21.244 3.208 1.00 94.44 172 TYR A C 1
ATOM 1288 O O . TYR A 1 172 ? 39.869 21.577 3.172 1.00 94.44 172 TYR A O 1
ATOM 1296 N N . ALA A 1 173 ? 41.671 20.917 4.342 1.00 89.50 173 ALA A N 1
ATOM 1297 C CA . ALA A 1 173 ? 41.073 21.017 5.672 1.00 89.50 173 ALA A CA 1
ATOM 1298 C C . ALA A 1 173 ? 41.731 22.150 6.491 1.00 89.50 173 ALA A C 1
ATOM 1300 O O . ALA A 1 173 ? 42.506 22.946 5.954 1.00 89.50 173 ALA A O 1
ATOM 1301 N N . THR A 1 174 ? 41.465 22.210 7.803 1.00 78.88 174 THR A N 1
ATOM 1302 C CA . THR A 1 174 ? 41.968 23.243 8.738 1.00 78.88 174 THR A CA 1
ATOM 1303 C C . THR A 1 174 ? 43.471 23.548 8.604 1.00 78.88 174 THR A C 1
ATOM 1305 O O . THR A 1 174 ? 43.892 24.687 8.818 1.00 78.88 174 THR A O 1
ATOM 1308 N N . SER A 1 175 ? 44.295 22.562 8.233 1.00 73.06 175 SER A N 1
ATOM 1309 C CA . SER A 1 175 ? 45.665 22.781 7.756 1.00 73.06 175 SER A CA 1
ATOM 1310 C C . SER A 1 175 ? 45.805 22.334 6.301 1.00 73.06 175 SER A C 1
ATOM 1312 O O . SER A 1 175 ? 45.738 21.138 6.019 1.00 73.06 175 SER A O 1
ATOM 1314 N N . CYS A 1 176 ? 46.055 23.278 5.390 1.00 72.06 176 CYS A N 1
ATOM 1315 C CA . CYS A 1 176 ? 46.368 22.956 3.997 1.00 72.06 176 CYS A CA 1
ATOM 1316 C C . CYS A 1 176 ? 47.738 22.272 3.87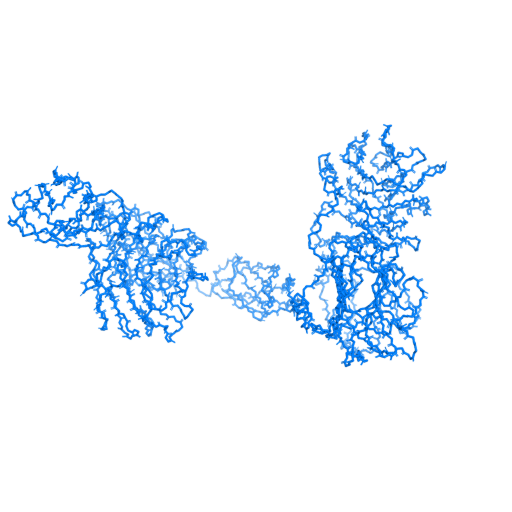4 1.00 72.06 176 CYS A C 1
ATOM 1318 O O . CYS A 1 176 ? 48.693 22.659 4.551 1.00 72.06 176 CYS A O 1
ATOM 1320 N N . CYS A 1 177 ? 47.920 21.292 2.995 1.00 85.31 177 CYS A N 1
ATOM 1321 C CA . CYS A 1 177 ? 46.932 20.514 2.241 1.00 85.31 177 CYS A CA 1
ATOM 1322 C C . CYS A 1 177 ? 47.396 19.057 2.276 1.00 85.31 177 CYS A C 1
ATOM 1324 O O . CYS A 1 177 ? 48.605 18.796 2.334 1.00 85.31 177 CYS A O 1
ATOM 1326 N N . SER A 1 178 ? 46.462 18.108 2.243 1.00 91.44 178 SER A N 1
ATOM 1327 C CA . SER A 1 178 ? 46.814 16.699 2.123 1.00 91.44 178 SER A CA 1
ATOM 1328 C C . SER A 1 178 ? 46.734 16.273 0.672 1.00 91.44 178 SER A C 1
ATOM 1330 O O . SER A 1 178 ? 45.687 16.392 0.063 1.00 91.44 178 SER A O 1
ATOM 1332 N N . ASP A 1 179 ? 47.849 15.784 0.141 1.00 93.75 179 ASP A N 1
ATOM 1333 C CA . ASP A 1 179 ? 47.942 15.145 -1.168 1.00 93.75 179 ASP A CA 1
ATOM 1334 C C . ASP A 1 179 ? 48.418 13.694 -0.987 1.00 93.75 179 ASP A C 1
ATOM 1336 O O . ASP A 1 179 ? 49.455 13.470 -0.339 1.00 93.75 179 ASP A O 1
ATOM 1340 N N . MET A 1 180 ? 47.633 12.712 -1.439 1.00 96.00 180 MET A N 1
ATOM 1341 C CA . MET A 1 180 ? 47.898 11.283 -1.229 1.00 96.00 180 MET A CA 1
ATOM 1342 C C . MET A 1 180 ? 47.527 10.454 -2.460 1.00 96.00 180 MET A C 1
ATOM 1344 O O . MET A 1 180 ? 46.392 10.512 -2.914 1.00 96.00 180 MET A O 1
ATOM 1348 N N . ASP A 1 181 ? 48.463 9.640 -2.958 1.00 97.69 181 ASP A N 1
ATOM 1349 C CA . ASP A 1 181 ? 48.189 8.625 -3.983 1.00 97.69 181 ASP A CA 1
ATOM 1350 C C . ASP A 1 181 ? 47.749 7.284 -3.367 1.00 97.69 181 ASP A C 1
ATOM 1352 O O . ASP A 1 181 ? 47.904 7.045 -2.167 1.00 97.69 181 ASP A O 1
ATOM 1356 N N . SER A 1 182 ? 47.220 6.376 -4.188 1.00 97.69 182 SER A N 1
ATOM 1357 C CA . SER A 1 182 ? 46.775 5.043 -3.752 1.00 97.69 182 SER A CA 1
ATOM 1358 C C . SER A 1 182 ? 47.896 4.093 -3.291 1.00 97.69 182 SER A C 1
ATOM 1360 O O . SER A 1 182 ? 47.603 2.977 -2.863 1.00 97.69 182 SER A O 1
ATOM 1362 N N . GLY A 1 183 ? 49.175 4.482 -3.342 1.00 96.06 183 GLY A N 1
ATOM 1363 C CA . GLY A 1 183 ? 50.303 3.617 -2.989 1.00 96.06 183 GLY A CA 1
ATOM 1364 C C . GLY A 1 183 ? 50.757 2.671 -4.112 1.00 96.06 183 GLY A C 1
ATOM 1365 O O . GLY A 1 183 ? 50.194 2.609 -5.201 1.00 96.06 183 GLY A O 1
ATOM 1366 N N . ALA A 1 184 ? 51.872 1.969 -3.892 1.00 94.62 184 ALA A N 1
ATOM 1367 C CA . ALA A 1 184 ? 52.437 1.044 -4.883 1.00 94.62 184 ALA A CA 1
ATOM 1368 C C . ALA A 1 184 ? 51.620 -0.255 -4.982 1.00 94.62 184 ALA A C 1
ATOM 1370 O O . ALA A 1 184 ? 51.342 -0.870 -3.955 1.00 94.62 184 ALA A O 1
ATOM 1371 N N . GLY A 1 185 ? 51.312 -0.700 -6.205 1.00 94.00 185 GLY A N 1
ATOM 1372 C CA . GLY A 1 185 ? 50.503 -1.899 -6.459 1.00 94.00 185 GLY A CA 1
ATOM 1373 C C . GLY A 1 185 ? 49.002 -1.632 -6.611 1.00 94.00 185 GLY A C 1
ATOM 1374 O O . GLY A 1 185 ? 48.260 -2.569 -6.891 1.00 94.00 185 GLY A O 1
ATOM 1375 N N . ASN A 1 186 ? 48.575 -0.376 -6.455 1.00 96.75 186 ASN A N 1
ATOM 1376 C CA . ASN A 1 186 ? 47.191 0.082 -6.595 1.00 96.75 186 ASN A CA 1
ATOM 1377 C C . ASN A 1 186 ? 47.030 1.019 -7.810 1.00 96.75 186 ASN A C 1
ATOM 1379 O O . ASN A 1 186 ? 46.263 1.984 -7.771 1.00 96.75 186 ASN A O 1
ATOM 1383 N N . GLU A 1 187 ? 47.819 0.789 -8.864 1.00 97.56 187 GLU A N 1
ATOM 1384 C CA . GLU A 1 187 ? 47.693 1.471 -10.152 1.00 97.56 187 GLU A CA 1
ATOM 1385 C C . GLU A 1 187 ? 46.429 1.003 -10.905 1.00 97.56 187 GLU A C 1
ATOM 1387 O O . GLU A 1 187 ? 46.176 -0.198 -11.022 1.00 97.56 187 GLU A O 1
ATOM 1392 N N . LEU A 1 188 ? 45.661 1.938 -11.473 1.00 97.69 188 LEU A N 1
ATOM 1393 C CA . LEU A 1 188 ? 44.556 1.627 -12.384 1.00 97.69 188 LEU A CA 1
ATOM 1394 C C . LEU A 1 188 ? 45.078 1.035 -13.700 1.00 97.69 188 LEU A C 1
ATOM 1396 O O . LEU A 1 188 ? 46.212 1.282 -14.118 1.00 97.69 188 LEU A O 1
ATOM 1400 N N . GLN A 1 189 ? 44.220 0.288 -14.395 1.00 97.25 189 GLN A N 1
ATOM 1401 C CA . GLN A 1 189 ? 44.532 -0.320 -15.688 1.00 97.25 189 GLN A CA 1
ATOM 1402 C C . GLN A 1 189 ? 43.661 0.264 -16.802 1.00 97.25 189 GLN A C 1
ATOM 1404 O O . GLN A 1 189 ? 42.463 0.476 -16.629 1.00 97.25 189 GLN A O 1
ATOM 1409 N N . VAL A 1 190 ? 44.264 0.486 -17.973 1.00 97.19 190 VAL A N 1
ATOM 1410 C CA . VAL A 1 190 ? 43.533 0.948 -19.160 1.00 97.19 190 VAL A CA 1
ATOM 1411 C C . VAL A 1 190 ? 42.490 -0.090 -19.572 1.00 97.19 190 VAL A C 1
ATOM 1413 O O . VAL A 1 190 ? 42.804 -1.270 -19.723 1.00 97.19 190 VAL A O 1
ATOM 1416 N N . GLY A 1 191 ? 41.259 0.366 -19.796 1.00 94.19 191 GLY A N 1
ATOM 1417 C CA . GLY A 1 191 ? 40.144 -0.449 -20.262 1.00 94.19 191 GLY A CA 1
ATOM 1418 C C . GLY A 1 191 ? 39.532 -1.362 -19.197 1.00 94.19 191 GLY A C 1
ATOM 1419 O O . GLY A 1 191 ? 38.693 -2.192 -19.548 1.00 94.19 191 GLY A O 1
ATOM 1420 N N . VAL A 1 192 ? 39.909 -1.212 -17.925 1.00 96.62 192 VAL A N 1
ATOM 1421 C CA . VAL A 1 192 ? 39.389 -2.013 -16.809 1.00 96.62 192 VAL A CA 1
ATOM 1422 C C . VAL A 1 192 ? 38.597 -1.113 -15.865 1.00 96.62 192 VAL A C 1
ATOM 1424 O O . VAL A 1 192 ? 39.090 -0.063 -15.462 1.00 96.62 192 VAL A O 1
ATOM 1427 N N . TRP A 1 193 ? 37.374 -1.524 -15.527 1.00 97.56 193 TRP A N 1
ATOM 1428 C CA . TRP A 1 193 ? 36.573 -0.859 -14.500 1.00 97.56 193 TRP A CA 1
ATOM 1429 C C . TRP A 1 193 ? 37.177 -1.097 -13.114 1.00 97.56 193 TRP A C 1
ATOM 1431 O O . TRP A 1 193 ? 37.614 -2.203 -12.800 1.00 97.56 193 TRP A O 1
ATOM 1441 N N . SER A 1 194 ? 37.233 -0.057 -12.292 1.00 98.00 194 SER A N 1
ATOM 1442 C CA . SER A 1 194 ? 37.682 -0.120 -10.900 1.00 98.00 194 SER A CA 1
ATOM 1443 C C . SER A 1 194 ? 36.791 0.757 -10.033 1.00 98.00 194 SER A C 1
ATOM 1445 O O . SER A 1 194 ? 36.425 1.856 -10.448 1.00 98.00 194 SER A O 1
ATOM 1447 N N . HIS A 1 195 ? 36.468 0.282 -8.835 1.00 98.50 195 HIS A N 1
ATOM 1448 C CA . HIS A 1 195 ? 35.715 1.042 -7.842 1.00 98.50 195 HIS A CA 1
ATOM 1449 C C . HIS A 1 195 ? 36.680 1.843 -6.974 1.00 98.50 195 HIS A C 1
ATOM 1451 O O . HIS A 1 195 ? 37.616 1.276 -6.401 1.00 98.50 195 HIS A O 1
ATOM 1457 N N . LEU A 1 196 ? 36.479 3.156 -6.906 1.00 98.62 196 LEU A N 1
ATOM 1458 C CA . LEU A 1 196 ? 37.272 4.072 -6.097 1.00 98.62 196 LEU A CA 1
ATOM 1459 C C . LEU A 1 196 ? 36.408 4.709 -5.022 1.00 98.62 196 LEU A C 1
ATOM 1461 O O . LEU A 1 196 ? 35.349 5.256 -5.319 1.00 98.62 196 LEU A O 1
ATOM 1465 N N . VAL A 1 197 ? 36.917 4.701 -3.788 1.00 98.81 197 VAL A N 1
ATOM 1466 C CA . VAL A 1 197 ? 36.289 5.417 -2.676 1.00 98.81 197 VAL A CA 1
ATOM 1467 C C . VAL A 1 197 ? 37.309 6.278 -1.947 1.00 98.81 197 VAL A C 1
ATOM 1469 O O . VAL A 1 197 ? 38.342 5.782 -1.493 1.00 98.81 197 VAL A O 1
ATOM 1472 N N . MET A 1 198 ? 37.000 7.568 -1.818 1.00 98.50 198 MET A N 1
ATOM 1473 C CA . MET A 1 198 ? 37.800 8.548 -1.084 1.00 98.50 198 MET A CA 1
ATOM 1474 C C . MET A 1 198 ? 37.061 8.969 0.178 1.00 98.50 198 MET A C 1
ATOM 1476 O O . MET A 1 198 ? 35.900 9.363 0.103 1.00 98.50 198 MET A O 1
ATOM 1480 N N . VAL A 1 199 ? 37.722 8.903 1.332 1.00 98.44 199 VAL A N 1
ATOM 1481 C CA . VAL A 1 199 ? 37.113 9.240 2.628 1.00 98.44 199 VAL A CA 1
ATOM 1482 C C . VAL A 1 199 ? 37.932 10.314 3.316 1.00 98.44 199 VAL A C 1
ATOM 1484 O O . VAL A 1 199 ? 39.144 10.165 3.452 1.00 98.44 199 VAL A O 1
ATOM 1487 N N . HIS A 1 200 ? 37.260 11.347 3.818 1.00 97.19 200 HIS A N 1
ATOM 1488 C CA . HIS A 1 200 ? 37.814 12.287 4.784 1.00 97.19 200 HIS A CA 1
ATOM 1489 C C . HIS A 1 200 ? 36.954 12.283 6.051 1.00 97.19 200 HIS A C 1
ATOM 1491 O O . HIS A 1 200 ? 35.797 12.708 6.022 1.00 97.19 200 HIS A O 1
ATOM 1497 N N . ASN A 1 201 ? 37.520 11.827 7.172 1.00 94.94 201 ASN A N 1
ATOM 1498 C CA . ASN A 1 201 ? 36.789 11.660 8.439 1.00 94.94 201 ASN A CA 1
ATOM 1499 C C . ASN A 1 201 ? 37.105 12.731 9.502 1.00 94.94 201 ASN A C 1
ATOM 1501 O O . ASN A 1 201 ? 36.724 12.585 10.662 1.00 94.94 201 ASN A O 1
ATOM 1505 N N . GLY A 1 202 ? 37.848 13.779 9.134 1.00 92.88 202 GLY A N 1
ATOM 1506 C CA . GLY A 1 202 ? 38.294 14.830 10.053 1.00 92.88 202 GLY A CA 1
ATOM 1507 C C . GLY A 1 202 ? 39.577 14.524 10.828 1.00 92.88 202 GLY A C 1
ATOM 1508 O O . GLY A 1 202 ? 40.089 15.399 11.532 1.00 92.88 202 GLY A O 1
ATOM 1509 N N . THR A 1 203 ? 40.103 13.304 10.718 1.00 93.94 203 THR A N 1
ATOM 1510 C CA . THR A 1 203 ? 41.379 12.876 11.319 1.00 93.94 203 THR A CA 1
ATOM 1511 C C . THR A 1 203 ? 42.330 12.248 10.303 1.00 93.94 203 THR A C 1
ATOM 1513 O O . THR A 1 203 ? 43.548 12.366 10.454 1.00 93.94 203 THR A O 1
ATOM 1516 N N . GLU A 1 204 ? 41.791 11.617 9.262 1.00 95.19 204 GLU A N 1
ATOM 1517 C CA . GLU A 1 204 ? 42.515 10.883 8.233 1.00 95.19 204 GLU A CA 1
ATOM 1518 C C . GLU A 1 204 ? 41.827 11.038 6.872 1.00 95.19 204 GLU A C 1
ATOM 1520 O O . GLU A 1 204 ? 40.595 11.113 6.793 1.00 95.19 204 GLU A O 1
ATOM 1525 N N . ASP A 1 205 ? 42.639 11.018 5.815 1.00 97.31 205 ASP A N 1
ATOM 1526 C CA . ASP A 1 205 ? 42.198 10.718 4.457 1.00 97.31 205 ASP A CA 1
ATOM 1527 C C . ASP A 1 205 ? 42.464 9.240 4.155 1.00 97.31 205 ASP A C 1
ATOM 1529 O O . ASP A 1 205 ? 43.531 8.716 4.497 1.00 97.31 205 ASP A O 1
ATOM 1533 N N . LYS A 1 206 ? 41.535 8.576 3.465 1.00 98.19 206 LYS A N 1
ATOM 1534 C CA . LYS A 1 206 ? 41.679 7.187 3.009 1.00 98.19 206 LYS A CA 1
ATOM 1535 C C . LYS A 1 206 ? 41.310 7.047 1.536 1.00 98.19 206 LYS A C 1
ATOM 1537 O O . LYS A 1 206 ? 40.398 7.719 1.060 1.00 98.19 206 LYS A O 1
ATOM 1542 N N . ILE A 1 207 ? 42.003 6.141 0.850 1.00 98.75 207 ILE A N 1
ATOM 1543 C CA . ILE A 1 207 ? 41.690 5.700 -0.515 1.00 98.75 207 ILE A CA 1
ATOM 1544 C C . ILE A 1 207 ? 41.417 4.202 -0.459 1.00 98.75 207 ILE A C 1
ATOM 1546 O O . ILE A 1 207 ? 42.249 3.449 0.052 1.00 98.75 207 ILE A O 1
ATOM 1550 N N . PHE A 1 208 ? 40.292 3.772 -1.018 1.00 98.75 208 PHE A N 1
ATOM 1551 C CA . PHE A 1 208 ? 39.956 2.369 -1.231 1.00 98.75 208 PHE A CA 1
ATOM 1552 C C . PHE A 1 208 ? 39.907 2.073 -2.725 1.00 98.75 208 PHE A C 1
ATOM 1554 O O . PHE A 1 208 ? 39.467 2.907 -3.517 1.00 98.75 208 PHE A O 1
ATOM 1561 N N . LEU A 1 209 ? 40.358 0.877 -3.091 1.00 98.31 209 LEU A N 1
ATOM 1562 C CA . LEU A 1 209 ? 40.295 0.348 -4.445 1.00 98.31 209 LEU A CA 1
ATOM 1563 C C . LEU A 1 209 ? 39.595 -1.011 -4.394 1.00 98.31 209 LEU A C 1
ATOM 1565 O O . LEU A 1 209 ? 40.067 -1.919 -3.708 1.00 98.31 209 LEU A O 1
ATOM 1569 N N . ASN A 1 210 ? 38.482 -1.148 -5.116 1.00 97.44 210 ASN A N 1
ATOM 1570 C CA . ASN A 1 210 ? 37.677 -2.374 -5.186 1.00 97.44 210 ASN A CA 1
ATOM 1571 C C . ASN A 1 210 ? 37.289 -2.912 -3.794 1.00 97.44 210 ASN A C 1
ATOM 1573 O O . ASN A 1 210 ? 37.564 -4.066 -3.467 1.00 97.44 210 ASN A O 1
ATOM 1577 N N . GLY A 1 211 ? 36.741 -2.035 -2.946 1.00 96.12 211 GLY A N 1
ATOM 1578 C CA . GLY A 1 211 ? 36.315 -2.362 -1.578 1.00 96.12 211 GLY A CA 1
ATOM 1579 C C . GLY A 1 211 ? 37.444 -2.542 -0.551 1.00 96.12 211 GLY A C 1
ATOM 1580 O O . GLY A 1 211 ? 37.168 -2.733 0.630 1.00 96.12 211 GLY A O 1
ATOM 1581 N N . VAL A 1 212 ? 38.721 -2.464 -0.950 1.00 97.38 212 VAL A N 1
ATOM 1582 C CA . VAL A 1 212 ? 39.873 -2.705 -0.060 1.00 97.38 212 VAL A CA 1
ATOM 1583 C C . VAL A 1 212 ? 40.655 -1.418 0.195 1.00 97.38 212 VAL A C 1
ATOM 1585 O O . VAL A 1 212 ? 40.937 -0.660 -0.732 1.00 97.38 212 VAL A O 1
ATOM 1588 N N . LEU A 1 213 ? 41.053 -1.178 1.451 1.00 98.19 213 LEU A N 1
ATOM 1589 C CA . LEU A 1 213 ? 41.877 -0.025 1.826 1.00 98.19 213 LEU A CA 1
ATOM 1590 C C . LEU A 1 213 ? 43.226 -0.061 1.089 1.00 98.19 213 LEU A C 1
ATOM 1592 O O . LEU A 1 213 ? 44.051 -0.945 1.321 1.00 98.19 213 LEU A O 1
ATOM 1596 N N . ALA A 1 214 ? 43.458 0.931 0.232 1.00 98.06 214 ALA A N 1
ATOM 1597 C CA . ALA A 1 214 ? 44.672 1.071 -0.562 1.00 98.06 214 ALA A CA 1
ATOM 1598 C C . ALA A 1 214 ? 45.729 1.922 0.157 1.00 98.06 214 ALA A C 1
ATOM 1600 O O . ALA A 1 214 ? 46.902 1.547 0.196 1.00 98.06 214 ALA A O 1
ATOM 1601 N N . ASN A 1 215 ? 45.325 3.056 0.745 1.00 98.19 215 ASN A N 1
ATOM 1602 C CA . ASN A 1 215 ? 46.230 3.945 1.477 1.00 98.19 215 ASN A CA 1
ATOM 1603 C C . ASN A 1 215 ? 45.496 4.799 2.528 1.00 98.19 215 ASN A C 1
ATOM 1605 O O . ASN A 1 215 ? 44.299 5.057 2.398 1.00 98.19 215 ASN A O 1
ATOM 1609 N N . THR A 1 216 ? 46.222 5.257 3.553 1.00 97.31 216 THR A N 1
ATOM 1610 C CA . THR A 1 216 ? 45.724 6.165 4.602 1.00 97.31 216 THR A CA 1
ATOM 1611 C C . THR A 1 216 ? 46.776 7.205 4.979 1.00 97.31 216 THR A C 1
ATOM 1613 O O . THR A 1 216 ? 47.979 6.918 4.996 1.00 97.31 216 THR A O 1
ATOM 1616 N N . LYS A 1 217 ? 46.333 8.416 5.320 1.00 95.50 217 LYS A N 1
ATOM 1617 C CA . LYS A 1 217 ? 47.197 9.510 5.768 1.00 95.50 217 LYS A CA 1
ATOM 1618 C C . LYS A 1 217 ? 46.493 10.362 6.811 1.00 95.50 217 LYS A C 1
ATOM 1620 O O . LYS A 1 217 ? 45.347 10.752 6.638 1.00 95.50 217 LYS A O 1
ATOM 1625 N N . LEU A 1 218 ? 47.217 10.692 7.880 1.00 94.44 218 LEU A N 1
ATOM 1626 C CA . LEU A 1 218 ? 46.721 11.578 8.932 1.00 94.44 218 LEU A CA 1
ATOM 1627 C C . LEU A 1 218 ? 46.515 12.998 8.384 1.00 94.44 218 LEU A C 1
ATOM 1629 O O . LEU A 1 218 ? 47.487 13.666 8.019 1.00 94.44 218 LEU A O 1
ATOM 1633 N N . THR A 1 219 ? 45.267 13.458 8.403 1.00 90.19 219 THR A N 1
ATOM 1634 C CA . THR A 1 219 ? 44.835 14.780 7.939 1.00 90.19 219 THR A CA 1
ATOM 1635 C C . THR A 1 219 ? 43.707 15.267 8.841 1.00 90.19 219 THR A C 1
ATOM 1637 O O . THR A 1 219 ? 42.576 14.799 8.756 1.00 90.19 219 THR A O 1
ATOM 1640 N N . GLY A 1 220 ? 44.020 16.197 9.743 1.00 88.94 220 GLY A N 1
ATOM 1641 C CA . GLY A 1 220 ? 43.070 16.682 10.742 1.00 88.94 220 GLY A CA 1
ATOM 1642 C C . GLY A 1 220 ? 42.270 17.911 10.304 1.00 88.94 220 GLY A C 1
ATOM 1643 O O . GLY A 1 220 ? 42.801 18.801 9.638 1.00 88.94 220 GLY A O 1
ATOM 1644 N N . GLY A 1 221 ? 41.039 18.016 10.804 1.00 92.25 221 GLY A N 1
ATOM 1645 C CA . GLY A 1 221 ? 40.179 19.194 10.660 1.00 92.25 221 GLY A CA 1
ATOM 1646 C C . GLY A 1 221 ? 39.025 18.998 9.682 1.00 92.25 221 GLY A C 1
ATOM 1647 O O . GLY A 1 221 ? 39.009 18.030 8.947 1.00 92.25 221 GLY A O 1
ATOM 1648 N N . ALA A 1 222 ? 38.055 19.912 9.688 1.00 93.00 222 ALA A N 1
ATOM 1649 C CA . ALA A 1 222 ? 36.927 19.881 8.756 1.00 93.00 222 ALA A CA 1
ATOM 1650 C C . ALA A 1 222 ? 37.349 20.349 7.355 1.00 93.00 222 ALA A C 1
ATOM 1652 O O . ALA A 1 222 ? 38.204 21.236 7.230 1.00 93.00 222 ALA A O 1
ATOM 1653 N N . LEU A 1 223 ? 36.712 19.803 6.317 1.00 93.94 223 LEU A N 1
ATOM 1654 C CA . LEU A 1 223 ? 36.871 20.282 4.944 1.00 93.94 223 LEU A CA 1
ATOM 1655 C C . LEU A 1 223 ? 36.393 21.729 4.809 1.00 93.94 223 LEU A C 1
ATOM 1657 O O . LEU A 1 223 ? 35.331 22.115 5.303 1.00 93.94 223 LEU A O 1
ATOM 1661 N N . HIS A 1 224 ? 37.168 22.529 4.086 1.00 93.56 224 HIS A N 1
ATOM 1662 C CA . HIS A 1 224 ? 36.783 23.890 3.736 1.00 93.56 224 HIS A CA 1
ATOM 1663 C C . HIS A 1 224 ? 35.595 23.907 2.763 1.00 93.56 224 HIS A C 1
ATOM 1665 O O . HIS A 1 224 ? 35.342 22.942 2.044 1.00 93.56 224 HIS A O 1
ATOM 1671 N N . LYS A 1 225 ? 34.835 25.005 2.757 1.00 92.38 225 LYS A N 1
ATOM 1672 C CA . LYS A 1 225 ? 33.707 25.205 1.835 1.00 92.38 225 LYS A CA 1
ATOM 1673 C C . LYS A 1 225 ? 34.221 25.777 0.512 1.00 92.38 225 LYS A C 1
ATOM 1675 O O . LYS A 1 225 ? 35.169 26.561 0.527 1.00 92.38 225 LYS A O 1
ATOM 1680 N N . THR A 1 226 ? 33.562 25.464 -0.599 1.00 92.62 226 THR A N 1
ATOM 1681 C CA . THR A 1 226 ? 33.840 26.091 -1.904 1.00 92.62 226 THR A CA 1
ATOM 1682 C C . THR A 1 226 ? 32.614 26.815 -2.453 1.00 92.62 226 THR A C 1
ATOM 1684 O O . THR A 1 226 ? 31.486 26.573 -2.030 1.00 92.62 226 THR A O 1
ATOM 1687 N N . LYS A 1 227 ? 32.849 27.737 -3.385 1.00 90.75 227 LYS A N 1
ATOM 1688 C CA . LYS A 1 227 ? 31.821 28.397 -4.206 1.00 90.75 227 LYS A CA 1
ATOM 1689 C C . LYS A 1 227 ? 31.754 27.842 -5.634 1.00 90.75 227 LYS A C 1
ATOM 1691 O O . LYS A 1 227 ? 30.927 28.304 -6.412 1.00 90.75 227 LYS A O 1
ATOM 1696 N N . HIS A 1 228 ? 32.675 26.953 -5.994 1.00 93.38 228 HIS A N 1
ATOM 1697 C CA . HIS A 1 228 ? 32.775 26.385 -7.332 1.00 93.38 228 HIS A CA 1
ATOM 1698 C C . HIS A 1 228 ? 31.845 25.175 -7.475 1.00 93.38 228 HIS A C 1
ATOM 1700 O O . HIS A 1 228 ? 31.587 24.510 -6.472 1.00 93.38 228 HIS A O 1
ATOM 1706 N N . PRO A 1 229 ? 31.336 24.906 -8.690 1.00 94.44 229 PRO A N 1
ATOM 1707 C CA . PRO A 1 229 ? 30.499 23.739 -8.949 1.00 94.44 229 PRO A CA 1
ATOM 1708 C C . PRO A 1 229 ? 31.288 22.432 -8.784 1.00 94.44 229 PRO A C 1
ATOM 1710 O O . PRO A 1 229 ? 32.524 22.433 -8.760 1.00 94.44 229 PRO A O 1
ATOM 1713 N N . LEU A 1 230 ? 30.563 21.318 -8.698 1.00 96.94 230 LEU A N 1
ATOM 1714 C CA . LEU A 1 230 ? 31.124 19.973 -8.763 1.00 96.94 230 LEU A CA 1
ATOM 1715 C C . LEU A 1 230 ? 31.388 19.614 -10.232 1.00 96.94 230 LEU A C 1
ATOM 1717 O O . LEU A 1 230 ? 30.484 19.658 -11.063 1.00 96.94 230 LEU A O 1
ATOM 1721 N N . GLY A 1 231 ? 32.623 19.235 -10.549 1.00 96.69 231 GLY A N 1
ATOM 1722 C CA . GLY A 1 231 ? 32.994 18.679 -11.848 1.00 96.69 231 GLY A CA 1
ATOM 1723 C C . GLY A 1 231 ? 33.159 17.167 -11.783 1.00 96.69 231 GLY A C 1
ATOM 1724 O O . GLY A 1 231 ? 33.850 16.654 -10.900 1.00 96.69 231 GLY A O 1
ATOM 1725 N N . ILE A 1 232 ? 32.561 16.472 -12.748 1.00 97.94 232 ILE A N 1
ATOM 1726 C CA . ILE A 1 232 ? 32.733 15.041 -13.012 1.00 97.94 232 ILE A CA 1
ATOM 1727 C C . ILE A 1 232 ? 33.498 14.919 -14.333 1.00 97.94 232 ILE A C 1
ATOM 1729 O O . ILE A 1 232 ? 33.109 15.508 -15.338 1.00 97.94 232 ILE A O 1
ATOM 1733 N N . GLY A 1 233 ? 34.620 14.203 -14.328 1.00 96.50 233 GLY A N 1
ATOM 1734 C CA . GLY A 1 233 ? 35.502 14.018 -15.485 1.00 96.50 233 GLY A CA 1
ATOM 1735 C C . GLY A 1 233 ? 36.412 15.208 -15.821 1.00 96.50 233 GLY A C 1
ATOM 1736 O O . GLY A 1 233 ? 37.150 15.142 -16.806 1.00 96.50 233 GLY A O 1
ATOM 1737 N N . TYR A 1 234 ? 36.380 16.298 -15.045 1.00 95.25 234 TYR A N 1
ATOM 1738 C CA . TYR A 1 234 ? 37.233 17.477 -15.248 1.00 95.25 234 TYR A CA 1
ATOM 1739 C C . TYR A 1 234 ? 37.296 18.387 -14.002 1.00 95.25 234 TYR A C 1
ATOM 1741 O O . TYR A 1 234 ? 36.601 18.145 -13.013 1.00 95.25 234 TYR A O 1
ATOM 1749 N N . ASP A 1 235 ? 38.127 19.438 -14.050 1.00 92.19 235 ASP A N 1
ATOM 1750 C CA . ASP A 1 235 ? 38.152 20.495 -13.030 1.00 92.19 235 ASP A CA 1
ATOM 1751 C C . ASP A 1 235 ? 37.410 21.765 -13.497 1.00 92.19 235 ASP A C 1
ATOM 1753 O O . ASP A 1 235 ? 37.850 22.413 -14.457 1.00 92.19 235 ASP A O 1
ATOM 1757 N N . PRO A 1 236 ? 36.327 22.177 -12.810 1.00 90.50 236 PRO A N 1
ATOM 1758 C CA . PRO A 1 236 ? 35.541 23.341 -13.199 1.00 90.50 236 PRO A CA 1
ATOM 1759 C C . PRO A 1 236 ? 36.204 24.679 -12.855 1.00 90.50 236 PRO A C 1
ATOM 1761 O O . PRO A 1 236 ? 35.771 25.713 -13.363 1.00 90.50 236 PRO A O 1
ATOM 1764 N N . ILE A 1 237 ? 37.238 24.696 -12.005 1.00 88.00 237 ILE A N 1
ATOM 1765 C CA . ILE A 1 237 ? 37.941 25.935 -11.636 1.00 88.00 237 ILE A CA 1
ATOM 1766 C C . ILE A 1 237 ? 38.814 26.419 -12.791 1.00 88.00 237 ILE A C 1
ATOM 1768 O O . ILE A 1 237 ? 38.707 27.573 -13.211 1.00 88.00 237 ILE A O 1
ATOM 1772 N N . ASP A 1 238 ? 39.661 25.532 -13.310 1.00 82.44 238 ASP A N 1
ATOM 1773 C CA . ASP A 1 238 ? 40.592 25.857 -14.391 1.00 82.44 238 ASP A CA 1
ATOM 1774 C C . ASP A 1 238 ? 40.002 25.574 -15.789 1.00 82.44 238 ASP A C 1
ATOM 1776 O O . ASP A 1 238 ? 40.599 25.944 -16.804 1.00 82.44 238 ASP A O 1
ATOM 1780 N N . ASN A 1 239 ? 38.817 24.950 -15.846 1.00 80.69 239 ASN A N 1
ATOM 1781 C CA . ASN A 1 239 ? 38.100 24.548 -17.060 1.00 80.69 239 ASN A CA 1
ATOM 1782 C C . ASN A 1 239 ? 38.982 23.743 -18.034 1.00 80.69 239 ASN A C 1
ATOM 1784 O O . ASN A 1 239 ? 39.074 24.042 -19.230 1.00 80.69 239 ASN A O 1
ATOM 1788 N N . GLY A 1 240 ? 39.693 22.745 -17.503 1.00 79.69 240 GLY A N 1
ATOM 1789 C CA . GLY A 1 240 ? 40.684 21.971 -18.248 1.00 79.69 240 GLY A CA 1
ATOM 1790 C C . GLY A 1 240 ? 41.004 20.609 -17.629 1.00 79.69 240 GLY A C 1
ATOM 1791 O O . GLY A 1 240 ? 40.424 20.210 -16.623 1.00 79.69 240 GLY A O 1
ATOM 1792 N N . SER A 1 241 ? 41.954 19.895 -18.247 1.00 86.44 241 SER A N 1
ATOM 1793 C CA . SER A 1 241 ? 42.469 18.591 -17.782 1.00 86.44 241 SER A CA 1
ATOM 1794 C C . SER A 1 241 ? 41.411 17.478 -17.680 1.00 86.44 241 SER A C 1
ATOM 1796 O O . SER A 1 241 ? 41.345 16.745 -16.692 1.00 86.44 241 SER A O 1
ATOM 1798 N N . PHE A 1 242 ? 40.619 17.349 -18.746 1.00 94.25 242 PHE A N 1
ATOM 1799 C CA . PHE A 1 242 ? 39.578 16.336 -18.928 1.00 94.25 242 PHE A CA 1
ATOM 1800 C C . PHE A 1 242 ? 40.120 14.905 -18.862 1.00 94.25 242 PHE A C 1
ATOM 1802 O O . PHE A 1 242 ? 41.182 14.595 -19.413 1.00 94.25 242 PHE A O 1
ATOM 1809 N N . PHE A 1 243 ? 39.361 14.031 -18.213 1.00 96.62 243 PHE A N 1
ATOM 1810 C CA . PHE A 1 243 ? 39.619 12.602 -18.153 1.00 96.62 243 PHE A CA 1
ATOM 1811 C C . PHE A 1 243 ? 39.233 11.909 -19.466 1.00 96.62 243 PHE A C 1
ATOM 1813 O O . PHE A 1 243 ? 38.133 12.085 -19.982 1.00 96.62 243 PHE A O 1
ATOM 1820 N N . ASP A 1 244 ? 40.146 11.093 -20.000 1.00 95.69 244 ASP A N 1
ATOM 1821 C CA . ASP A 1 244 ? 39.875 10.198 -21.128 1.00 95.69 244 ASP A CA 1
ATOM 1822 C C . ASP A 1 244 ? 39.536 8.798 -20.602 1.00 95.69 244 ASP A C 1
ATOM 1824 O O . ASP A 1 244 ? 40.417 7.976 -20.321 1.00 95.69 244 ASP A O 1
ATOM 1828 N N . GLY A 1 245 ? 38.241 8.541 -20.438 1.00 95.88 245 GLY A N 1
ATOM 1829 C CA . GLY A 1 245 ? 37.708 7.304 -19.887 1.00 95.88 245 GLY A CA 1
ATOM 1830 C C . GLY A 1 245 ? 36.213 7.397 -19.604 1.00 95.88 245 GLY A C 1
ATOM 1831 O O . GLY A 1 245 ? 35.551 8.333 -20.045 1.00 95.88 245 GLY A O 1
ATOM 1832 N N . ALA A 1 246 ? 35.702 6.412 -18.869 1.00 96.62 246 ALA A N 1
ATOM 1833 C CA . ALA A 1 246 ? 34.316 6.368 -18.419 1.00 96.62 246 ALA A CA 1
ATOM 1834 C C . ALA A 1 246 ? 34.212 6.468 -16.887 1.00 96.62 246 ALA A C 1
ATOM 1836 O O . ALA A 1 246 ? 35.068 5.920 -16.184 1.00 96.62 246 ALA A O 1
ATOM 1837 N N . ILE A 1 247 ? 33.181 7.157 -16.395 1.00 98.06 247 ILE A N 1
ATOM 1838 C CA . ILE A 1 247 ? 32.801 7.281 -14.978 1.00 98.06 247 ILE A CA 1
ATOM 1839 C C . ILE A 1 247 ? 31.351 6.811 -14.824 1.00 98.06 247 ILE A C 1
ATOM 1841 O O . ILE A 1 247 ? 30.538 7.029 -15.720 1.00 98.06 247 ILE A O 1
ATOM 1845 N N . ASP A 1 248 ? 31.054 6.140 -13.718 1.00 95.94 248 ASP A N 1
ATOM 1846 C CA . ASP A 1 248 ? 29.773 5.483 -13.445 1.00 95.94 248 ASP A CA 1
ATOM 1847 C C . ASP A 1 248 ? 29.488 5.492 -11.926 1.00 95.94 248 ASP A C 1
ATOM 1849 O O . ASP A 1 248 ? 30.437 5.556 -11.134 1.00 95.94 248 ASP A O 1
ATOM 1853 N N . ASP A 1 249 ? 28.211 5.447 -11.532 1.00 94.94 249 ASP A N 1
ATOM 1854 C CA . ASP A 1 249 ? 27.718 5.343 -10.146 1.00 94.94 249 ASP A CA 1
ATOM 1855 C C . ASP A 1 249 ? 28.400 6.311 -9.148 1.00 94.94 249 ASP A C 1
ATOM 1857 O O . ASP A 1 249 ? 28.979 5.904 -8.132 1.00 94.94 249 ASP A O 1
ATOM 1861 N N . VAL A 1 250 ? 28.370 7.618 -9.431 1.00 98.38 250 VAL A N 1
ATOM 1862 C CA . VAL A 1 250 ? 28.965 8.634 -8.547 1.00 98.38 250 VAL A CA 1
ATOM 1863 C C . VAL A 1 250 ? 28.064 8.874 -7.338 1.00 98.38 250 VAL A C 1
ATOM 1865 O O . VAL A 1 250 ? 26.967 9.409 -7.459 1.00 98.38 250 VAL A O 1
ATOM 1868 N N . GLN A 1 251 ? 28.564 8.556 -6.148 1.00 98.31 251 GLN A N 1
ATOM 1869 C CA . GLN A 1 251 ? 27.880 8.726 -4.868 1.00 98.31 251 GLN A CA 1
ATOM 1870 C C . GLN A 1 251 ? 28.700 9.600 -3.920 1.00 98.31 251 GLN A C 1
ATOM 1872 O O . GLN A 1 251 ? 29.871 9.320 -3.646 1.00 98.31 251 GLN A O 1
ATOM 1877 N N . ILE A 1 252 ? 28.080 10.652 -3.382 1.00 98.12 252 ILE A N 1
ATOM 1878 C CA . ILE A 1 252 ? 28.704 11.562 -2.414 1.00 98.12 252 ILE A CA 1
ATOM 1879 C C . ILE A 1 252 ? 27.921 11.513 -1.110 1.00 98.12 252 ILE A C 1
ATOM 1881 O O . ILE A 1 252 ? 26.728 11.805 -1.075 1.00 98.12 252 ILE A O 1
ATOM 1885 N N . TYR A 1 253 ? 28.611 11.196 -0.020 1.00 97.12 253 TYR A N 1
ATOM 1886 C CA . TYR A 1 253 ? 28.057 11.157 1.326 1.00 97.12 253 TYR A CA 1
ATOM 1887 C C . TYR A 1 253 ? 28.572 12.335 2.153 1.00 97.12 253 TYR A C 1
ATOM 1889 O O . TYR A 1 253 ? 29.746 12.713 2.066 1.00 97.12 253 TYR A O 1
ATOM 1897 N N . ASN A 1 254 ? 27.715 12.877 3.017 1.00 93.56 254 ASN A N 1
ATOM 1898 C CA . ASN A 1 254 ? 28.070 13.915 3.993 1.00 93.56 254 ASN A CA 1
ATOM 1899 C C . ASN A 1 254 ? 28.684 13.352 5.293 1.00 93.56 254 ASN A C 1
ATOM 1901 O O . ASN A 1 254 ? 28.932 14.100 6.242 1.00 93.56 254 ASN A O 1
ATOM 1905 N N . VAL A 1 255 ? 28.947 12.044 5.324 1.00 94.88 255 VAL A N 1
ATOM 1906 C CA . VAL A 1 255 ? 29.585 11.307 6.419 1.00 94.88 255 VAL A CA 1
ATOM 1907 C C . VAL A 1 255 ? 30.800 10.529 5.915 1.00 94.88 255 VAL A C 1
ATOM 1909 O O . VAL A 1 255 ? 30.943 10.253 4.722 1.00 94.88 255 VAL A O 1
ATOM 1912 N N . ALA A 1 256 ? 31.679 10.153 6.841 1.00 96.12 256 ALA A N 1
ATOM 1913 C CA . ALA A 1 256 ? 32.740 9.190 6.577 1.00 96.12 256 ALA A CA 1
ATOM 1914 C C . ALA A 1 256 ? 32.213 7.768 6.807 1.00 96.12 256 ALA A C 1
ATOM 1916 O O . ALA A 1 256 ? 31.935 7.407 7.951 1.00 96.12 256 ALA A O 1
ATOM 1917 N N . LEU A 1 257 ? 32.088 6.981 5.738 1.00 97.31 257 LEU A N 1
ATOM 1918 C CA . LEU A 1 257 ? 31.752 5.563 5.829 1.00 97.31 257 LEU A CA 1
ATOM 1919 C C . LEU A 1 257 ? 32.928 4.784 6.429 1.00 97.31 257 LEU A C 1
ATOM 1921 O O . LEU A 1 257 ? 34.102 5.122 6.235 1.00 97.31 257 LEU A O 1
ATOM 1925 N N . SER A 1 258 ? 32.605 3.740 7.180 1.00 96.62 258 SER A N 1
ATOM 1926 C CA . SER A 1 258 ? 33.570 2.801 7.736 1.00 96.62 258 SER A CA 1
ATOM 1927 C C . SER A 1 258 ? 34.136 1.864 6.668 1.00 96.62 258 SER A C 1
ATOM 1929 O O . SER A 1 258 ? 33.541 1.633 5.618 1.00 96.62 258 SER A O 1
ATOM 1931 N N . ASP A 1 259 ? 35.289 1.265 6.969 1.00 97.31 259 ASP A N 1
ATOM 1932 C CA . ASP A 1 259 ? 35.953 0.311 6.079 1.00 97.31 259 ASP A CA 1
ATOM 1933 C C . ASP A 1 259 ? 35.044 -0.891 5.727 1.00 97.31 259 ASP A C 1
ATOM 1935 O O . ASP A 1 259 ? 35.153 -1.415 4.621 1.00 97.31 259 ASP A O 1
ATOM 1939 N N . SER A 1 260 ? 34.139 -1.320 6.626 1.00 96.12 260 SER A N 1
ATOM 1940 C CA . SER A 1 260 ? 33.178 -2.393 6.316 1.00 96.12 260 SER A CA 1
ATOM 1941 C C . SER A 1 260 ? 32.034 -1.910 5.434 1.00 96.12 260 SER A C 1
ATOM 1943 O O . SER A 1 260 ? 31.709 -2.592 4.476 1.00 96.12 260 SER A O 1
ATOM 1945 N N . GLU A 1 261 ? 31.473 -0.726 5.696 1.00 97.44 261 GLU A N 1
ATOM 1946 C CA . GLU A 1 261 ? 30.416 -0.150 4.847 1.00 97.44 261 GLU A CA 1
ATOM 1947 C C . GLU A 1 261 ? 30.905 0.059 3.407 1.00 97.44 261 GLU A C 1
ATOM 1949 O O . GLU A 1 261 ? 30.141 -0.106 2.464 1.00 97.44 261 GLU A O 1
ATOM 1954 N N . ILE A 1 262 ? 32.190 0.373 3.217 1.00 98.12 262 ILE A N 1
ATOM 1955 C CA . ILE A 1 262 ? 32.804 0.503 1.888 1.00 98.12 262 ILE A CA 1
ATOM 1956 C C . ILE A 1 262 ? 32.983 -0.859 1.205 1.00 98.12 262 ILE A C 1
ATOM 1958 O O . ILE A 1 262 ? 32.788 -0.963 -0.007 1.00 98.12 262 ILE A O 1
ATOM 1962 N N . ALA A 1 263 ? 33.343 -1.900 1.960 1.00 95.81 263 ALA A N 1
ATOM 1963 C CA . ALA A 1 263 ? 33.399 -3.261 1.433 1.00 95.81 263 ALA A CA 1
ATOM 1964 C C . ALA A 1 263 ? 32.000 -3.753 1.029 1.00 95.81 263 ALA A C 1
ATOM 1966 O O . ALA A 1 263 ? 31.836 -4.262 -0.077 1.00 95.81 263 ALA A O 1
ATOM 1967 N N . ASP A 1 264 ? 30.992 -3.506 1.869 1.00 95.06 264 ASP A N 1
ATOM 1968 C CA . ASP A 1 264 ? 29.593 -3.835 1.588 1.00 95.06 264 ASP A CA 1
ATOM 1969 C C . ASP A 1 264 ? 29.074 -3.062 0.362 1.00 95.06 264 ASP A C 1
ATOM 1971 O O . ASP A 1 264 ? 28.397 -3.635 -0.490 1.00 95.06 264 ASP A O 1
ATOM 1975 N N . LEU A 1 265 ? 29.441 -1.781 0.221 1.00 95.38 265 LEU A N 1
ATOM 1976 C CA . LEU A 1 265 ? 29.100 -0.965 -0.948 1.00 95.38 265 LEU A CA 1
ATOM 1977 C C . LEU A 1 265 ? 29.689 -1.548 -2.240 1.00 95.38 265 LEU A C 1
ATOM 1979 O O . LEU A 1 265 ? 28.993 -1.650 -3.251 1.00 95.38 265 LEU A O 1
ATOM 1983 N N . TYR A 1 266 ? 30.958 -1.962 -2.206 1.00 96.50 266 TYR A N 1
ATOM 1984 C CA . TYR A 1 266 ? 31.597 -2.627 -3.339 1.00 96.50 266 TYR A CA 1
ATOM 1985 C C . TYR A 1 266 ? 30.915 -3.959 -3.671 1.00 96.50 266 TYR A C 1
ATOM 1987 O O . TYR A 1 266 ? 30.586 -4.202 -4.832 1.00 96.50 266 TYR A O 1
ATOM 1995 N N . ASP A 1 267 ? 30.671 -4.807 -2.671 1.00 94.06 267 ASP A N 1
ATOM 1996 C CA . ASP A 1 267 ? 30.042 -6.116 -2.865 1.00 94.06 267 ASP A CA 1
ATOM 1997 C C . ASP A 1 267 ? 28.601 -5.996 -3.385 1.00 94.06 267 ASP A C 1
ATOM 1999 O O . ASP A 1 267 ? 28.156 -6.853 -4.151 1.00 94.06 267 ASP A O 1
ATOM 2003 N N . ALA A 1 268 ? 27.896 -4.915 -3.041 1.00 89.88 268 ALA A N 1
ATOM 2004 C CA . ALA A 1 268 ? 26.580 -4.602 -3.585 1.00 89.88 268 ALA A CA 1
ATOM 2005 C C . ALA A 1 268 ? 26.637 -4.148 -5.054 1.00 89.88 268 ALA A C 1
ATOM 2007 O O . ALA A 1 268 ? 25.799 -4.556 -5.856 1.00 89.88 268 ALA A O 1
ATOM 2008 N N . GLN A 1 269 ? 27.622 -3.325 -5.430 1.00 90.81 269 GLN A N 1
ATOM 2009 C CA . GLN A 1 269 ? 27.703 -2.731 -6.771 1.00 90.81 269 GLN A CA 1
ATOM 2010 C C . GLN A 1 269 ? 28.442 -3.597 -7.802 1.00 90.81 269 GLN A C 1
ATOM 2012 O O . GLN A 1 269 ? 28.209 -3.461 -9.004 1.00 90.81 269 GLN A O 1
ATOM 2017 N N . ASN A 1 270 ? 29.366 -4.456 -7.375 1.00 90.38 270 ASN A N 1
ATOM 2018 C CA . ASN A 1 270 ? 30.238 -5.227 -8.260 1.00 90.38 270 ASN A CA 1
ATOM 2019 C C . ASN A 1 270 ? 29.557 -6.361 -9.064 1.00 90.38 270 ASN A C 1
ATOM 2021 O O . ASN A 1 270 ? 29.961 -6.573 -10.210 1.00 90.38 270 ASN A O 1
ATOM 2025 N N . PRO A 1 271 ? 28.577 -7.130 -8.547 1.00 84.75 271 PRO A N 1
ATOM 2026 C CA . PRO A 1 271 ? 27.878 -8.126 -9.358 1.00 84.75 271 PRO A CA 1
ATOM 2027 C C . PRO A 1 271 ? 26.870 -7.463 -10.308 1.00 84.75 271 PRO A C 1
ATOM 2029 O O . PRO A 1 271 ? 26.239 -6.468 -9.964 1.00 84.75 271 PRO A O 1
ATOM 2032 N N . SER A 1 272 ? 26.688 -8.028 -11.508 1.00 75.88 272 SER A N 1
ATOM 2033 C CA . SER A 1 272 ? 25.613 -7.581 -12.403 1.00 75.88 272 SER A CA 1
ATOM 2034 C C . SER A 1 272 ? 24.251 -7.846 -11.755 1.00 75.88 272 SER A C 1
ATOM 2036 O O . SER A 1 272 ? 24.042 -8.965 -11.268 1.00 75.88 272 SER A O 1
ATOM 2038 N N . PRO A 1 273 ? 23.313 -6.882 -11.769 1.00 70.62 273 PRO A N 1
ATOM 2039 C CA . PRO A 1 273 ? 21.988 -7.101 -11.208 1.00 70.62 273 PRO A CA 1
ATOM 2040 C C . PRO A 1 273 ? 21.282 -8.276 -11.897 1.00 70.62 273 PRO A C 1
ATOM 2042 O O . PRO A 1 273 ? 21.326 -8.434 -13.121 1.00 70.62 273 PRO A O 1
ATOM 2045 N N . VAL A 1 274 ? 20.617 -9.121 -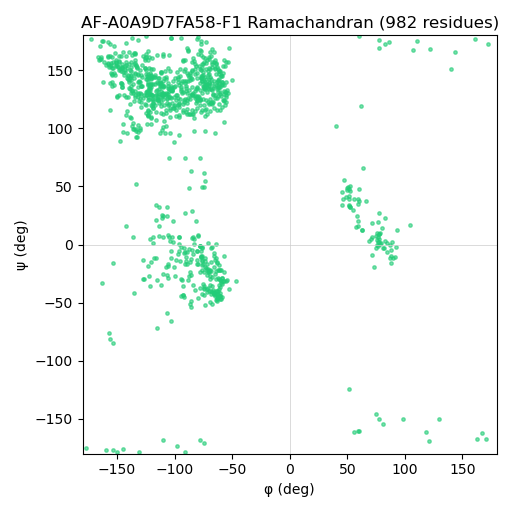11.107 1.00 71.38 274 VAL A N 1
ATOM 2046 C CA . VAL A 1 274 ? 19.788 -10.210 -11.635 1.00 71.38 274 VAL A CA 1
ATOM 2047 C C . VAL A 1 274 ? 18.421 -9.637 -11.986 1.00 71.38 274 VAL A C 1
ATOM 2049 O O . VAL A 1 274 ? 17.559 -9.503 -11.124 1.00 71.38 274 VAL A O 1
ATOM 2052 N N . VAL A 1 275 ? 18.214 -9.313 -13.260 1.00 72.88 275 VAL A N 1
ATOM 2053 C CA . VAL A 1 275 ? 16.906 -8.863 -13.749 1.00 72.88 275 VAL A CA 1
ATOM 2054 C C . VAL A 1 275 ? 16.034 -10.082 -14.066 1.00 72.88 275 VAL A C 1
ATOM 2056 O O . VAL A 1 275 ? 16.330 -10.863 -14.977 1.00 72.88 275 VAL A O 1
ATOM 2059 N N . SER A 1 276 ? 14.973 -10.275 -13.281 1.00 69.06 276 SER A N 1
ATOM 2060 C CA . SER A 1 276 ? 13.964 -11.315 -13.507 1.00 69.06 276 SER A CA 1
ATOM 2061 C C . SER A 1 276 ? 12.953 -10.892 -14.572 1.00 69.06 276 SER A C 1
ATOM 2063 O O . SER A 1 276 ? 12.522 -9.744 -14.585 1.00 69.06 276 SER A O 1
ATOM 2065 N N . GLY A 1 277 ? 12.507 -11.836 -15.402 1.00 82.12 277 GLY A N 1
ATOM 2066 C CA . GLY A 1 277 ? 11.466 -11.606 -16.407 1.00 82.12 277 GLY A CA 1
ATOM 2067 C C . GLY A 1 277 ? 11.972 -11.641 -17.848 1.00 82.12 277 GLY A C 1
ATOM 2068 O O . GLY A 1 277 ? 13.170 -11.808 -18.113 1.00 82.12 277 GLY A O 1
ATOM 2069 N N . ASP A 1 278 ? 11.020 -11.526 -18.774 1.00 90.56 278 ASP A N 1
ATOM 2070 C CA . ASP A 1 278 ? 11.241 -11.697 -20.213 1.00 90.56 278 ASP A CA 1
ATOM 2071 C C . ASP A 1 278 ? 11.239 -10.397 -21.023 1.00 90.56 278 ASP A C 1
ATOM 2073 O O . ASP A 1 278 ? 11.758 -10.379 -22.142 1.00 90.56 278 ASP A O 1
ATOM 2077 N N . LEU A 1 279 ? 10.713 -9.315 -20.448 1.00 93.69 279 LEU A N 1
ATOM 2078 C CA . LEU A 1 279 ? 10.760 -7.967 -21.005 1.00 93.69 279 LEU A CA 1
ATOM 2079 C C . LEU A 1 279 ? 12.173 -7.395 -20.824 1.00 93.69 279 LEU A C 1
ATOM 2081 O O . LEU A 1 279 ? 12.711 -7.398 -19.720 1.00 93.69 279 LEU A O 1
ATOM 2085 N N . VAL A 1 280 ? 12.788 -6.955 -21.919 1.00 90.94 280 VAL A N 1
ATOM 2086 C CA . VAL A 1 280 ? 14.181 -6.474 -21.946 1.00 90.94 280 VAL A CA 1
ATOM 2087 C C . VAL A 1 280 ? 14.324 -5.012 -22.353 1.00 90.94 280 VAL A C 1
ATOM 2089 O O . VAL A 1 280 ? 15.414 -4.469 -22.213 1.00 90.94 280 VAL A O 1
ATOM 2092 N N . ALA A 1 281 ? 13.255 -4.402 -22.864 1.00 91.75 281 ALA A N 1
ATOM 2093 C CA . ALA A 1 281 ? 13.140 -2.961 -23.041 1.00 91.75 281 ALA A CA 1
ATOM 2094 C C . ALA A 1 281 ? 11.662 -2.558 -23.066 1.00 91.75 281 ALA A C 1
ATOM 2096 O O . ALA A 1 281 ? 10.856 -3.256 -23.692 1.00 91.75 281 ALA A O 1
ATOM 2097 N N . TYR A 1 282 ? 11.317 -1.444 -22.423 1.00 94.56 282 TYR A N 1
ATOM 2098 C CA . TYR A 1 282 ? 9.974 -0.867 -22.436 1.00 94.56 282 TYR A CA 1
ATOM 2099 C C . TYR A 1 282 ? 10.029 0.659 -22.485 1.00 94.56 282 TYR A C 1
ATOM 2101 O O . TYR A 1 282 ? 10.397 1.305 -21.516 1.00 94.56 282 TYR A O 1
ATOM 2109 N N . TYR A 1 283 ? 9.614 1.229 -23.612 1.00 94.06 283 TYR A N 1
ATOM 2110 C CA . TYR A 1 283 ? 9.514 2.667 -23.824 1.00 94.06 283 TYR A CA 1
ATOM 2111 C C . TYR A 1 283 ? 8.052 3.094 -23.751 1.00 94.06 283 TYR A C 1
ATOM 2113 O O . TYR A 1 283 ? 7.316 3.009 -24.738 1.00 94.06 283 TYR A O 1
ATOM 2121 N N . ALA A 1 284 ? 7.643 3.561 -22.572 1.00 92.94 284 ALA A N 1
ATOM 2122 C CA . ALA A 1 284 ? 6.300 4.086 -22.325 1.00 92.94 284 ALA A CA 1
ATOM 2123 C C . ALA A 1 284 ? 6.092 5.506 -22.879 1.00 92.94 284 ALA A C 1
ATOM 2125 O O . ALA A 1 284 ? 4.991 6.042 -22.795 1.00 92.94 284 ALA A O 1
ATOM 2126 N N . PHE A 1 285 ? 7.172 6.166 -23.318 1.00 92.31 285 PHE A N 1
ATOM 2127 C CA . PHE A 1 285 ? 7.200 7.553 -23.798 1.00 92.31 285 PHE A CA 1
ATOM 2128 C C . PHE A 1 285 ? 6.435 8.552 -22.922 1.00 92.31 285 PHE A C 1
ATOM 2130 O O . PHE A 1 285 ? 5.851 9.525 -23.398 1.00 92.31 285 PHE A O 1
ATOM 2137 N N . SER A 1 286 ? 6.455 8.315 -21.612 1.00 86.88 286 SER A N 1
ATOM 2138 C CA . SER A 1 286 ? 5.683 9.057 -20.625 1.00 86.88 286 SER A CA 1
ATOM 2139 C C . SER A 1 286 ? 6.493 10.242 -20.102 1.00 86.88 286 SER A C 1
ATOM 2141 O O . SER A 1 286 ? 7.025 10.223 -19.000 1.00 86.88 286 SER A O 1
ATOM 2143 N N . GLY A 1 287 ? 6.617 11.278 -20.933 1.00 84.12 287 GLY A N 1
ATOM 2144 C CA . GLY A 1 287 ? 7.383 12.493 -20.634 1.00 84.12 287 GLY A CA 1
ATOM 2145 C C . GLY A 1 287 ? 8.870 12.426 -20.998 1.00 84.12 287 GLY A C 1
ATOM 2146 O O . GLY A 1 287 ? 9.526 13.464 -21.038 1.00 84.12 287 GLY A O 1
ATOM 2147 N N . ASN A 1 288 ? 9.405 11.245 -21.320 1.00 83.94 288 ASN A N 1
ATOM 2148 C CA . ASN A 1 288 ? 10.809 11.044 -21.686 1.00 83.94 288 ASN A CA 1
ATOM 2149 C C . ASN A 1 288 ? 10.985 9.808 -22.601 1.00 83.94 288 ASN A C 1
ATOM 2151 O O . ASN A 1 288 ? 10.008 9.187 -23.013 1.00 83.94 288 ASN A O 1
ATOM 2155 N N . GLY A 1 289 ? 12.230 9.476 -22.957 1.00 83.06 289 GLY A N 1
ATOM 2156 C CA . GLY A 1 289 ? 12.594 8.288 -23.741 1.00 83.06 289 GLY A CA 1
ATOM 2157 C C . GLY A 1 289 ? 13.150 7.127 -22.916 1.00 83.06 289 GLY A C 1
ATOM 2158 O O . GLY A 1 289 ? 13.886 6.309 -23.462 1.00 83.06 289 GLY A O 1
ATOM 2159 N N . ARG A 1 290 ? 12.901 7.077 -21.605 1.00 85.75 290 ARG A N 1
ATOM 2160 C CA . ARG A 1 290 ? 13.515 6.080 -20.723 1.00 85.75 290 ARG A CA 1
ATOM 2161 C C . ARG A 1 290 ? 12.964 4.679 -20.994 1.00 85.75 290 ARG A C 1
ATOM 2163 O O . ARG A 1 290 ? 11.864 4.495 -21.510 1.00 85.75 290 ARG A O 1
ATOM 2170 N N . ASP A 1 291 ? 13.814 3.706 -20.701 1.00 85.69 291 ASP A N 1
ATOM 2171 C CA . ASP A 1 291 ? 13.454 2.292 -20.638 1.00 85.69 291 ASP A CA 1
ATOM 2172 C C . ASP A 1 291 ? 13.011 2.010 -19.211 1.00 85.69 291 ASP A C 1
ATOM 2174 O O . ASP A 1 291 ? 13.811 2.155 -18.293 1.00 85.69 291 ASP A O 1
ATOM 2178 N N . GLU A 1 292 ? 11.750 1.634 -19.053 1.00 90.12 292 GLU A N 1
ATOM 2179 C CA . GLU A 1 292 ? 11.098 1.367 -17.770 1.00 90.12 292 GLU A CA 1
ATOM 2180 C C . GLU A 1 292 ? 11.483 -0.006 -17.187 1.00 90.12 292 GLU A C 1
ATOM 2182 O O . GLU A 1 292 ? 11.004 -0.405 -16.125 1.00 90.12 292 GLU A O 1
ATOM 2187 N N . THR A 1 293 ? 12.309 -0.789 -17.891 1.00 86.50 293 THR A N 1
ATOM 2188 C CA . THR A 1 293 ? 12.867 -2.029 -17.343 1.00 86.50 293 THR A CA 1
ATOM 2189 C C . THR A 1 293 ? 14.107 -1.753 -16.501 1.00 86.50 293 THR A C 1
ATOM 2191 O O . THR A 1 293 ? 14.840 -0.797 -16.731 1.00 86.50 293 THR A O 1
ATOM 2194 N N . ALA A 1 294 ? 14.435 -2.686 -15.604 1.00 82.00 294 ALA A N 1
ATOM 2195 C CA . ALA A 1 294 ? 15.659 -2.643 -14.799 1.00 82.00 294 ALA A CA 1
ATOM 2196 C C . ALA A 1 294 ? 16.967 -2.738 -15.616 1.00 82.00 294 ALA A C 1
ATOM 2198 O O . ALA A 1 294 ? 18.044 -2.795 -15.032 1.00 82.00 294 ALA A O 1
ATOM 2199 N N . TYR A 1 295 ? 16.887 -2.841 -16.947 1.00 77.44 295 TYR A N 1
ATOM 2200 C CA . TYR A 1 295 ? 18.052 -2.782 -17.826 1.00 77.44 295 TYR A CA 1
ATOM 2201 C C . TYR A 1 295 ? 18.386 -1.361 -18.293 1.00 77.44 295 TYR A C 1
ATOM 2203 O O . TYR A 1 295 ? 19.466 -1.175 -18.850 1.00 77.44 295 TYR A O 1
ATOM 2211 N N . GLU A 1 296 ? 17.468 -0.402 -18.126 1.00 77.38 296 GLU A N 1
ATOM 2212 C CA . GLU A 1 296 ? 17.712 1.033 -18.327 1.00 77.38 296 GLU A CA 1
ATOM 2213 C C . GLU A 1 296 ? 18.350 1.372 -19.687 1.00 77.38 296 GLU A C 1
ATOM 2215 O O . GLU A 1 296 ? 19.211 2.242 -19.816 1.00 77.38 296 GLU A O 1
ATOM 2220 N N . ASN A 1 297 ? 17.925 0.696 -20.757 1.00 77.88 297 ASN A N 1
ATOM 2221 C CA . ASN A 1 297 ? 18.406 0.978 -22.108 1.00 77.88 297 ASN A CA 1
ATOM 2222 C C . ASN A 1 297 ? 17.700 2.230 -22.625 1.00 77.88 297 ASN A C 1
ATOM 2224 O O . ASN A 1 297 ? 16.748 2.118 -23.385 1.00 77.88 297 ASN A O 1
ATOM 2228 N N . HIS A 1 298 ? 18.067 3.417 -22.150 1.00 82.94 298 HIS A N 1
ATOM 2229 C CA . HIS A 1 298 ? 17.344 4.663 -22.422 1.00 82.94 298 HIS A CA 1
ATOM 2230 C C . HIS A 1 298 ? 17.514 5.188 -23.853 1.00 82.94 298 HIS A C 1
ATOM 2232 O O . HIS A 1 298 ? 18.586 5.097 -24.457 1.00 82.94 298 HIS A O 1
ATOM 2238 N N . ALA A 1 299 ? 16.426 5.744 -24.397 1.00 83.25 299 ALA A N 1
ATOM 2239 C CA . ALA A 1 299 ? 16.326 6.166 -25.790 1.00 83.25 299 ALA A CA 1
ATOM 2240 C C . ALA A 1 299 ? 16.717 7.624 -25.916 1.00 83.25 299 ALA A C 1
ATOM 2242 O O . ALA A 1 299 ? 16.206 8.488 -25.207 1.00 83.25 299 ALA A O 1
ATOM 2243 N N . SER A 1 300 ? 17.587 7.908 -26.875 1.00 82.25 300 SER A N 1
ATOM 2244 C CA . SER A 1 300 ? 17.937 9.280 -27.233 1.00 82.25 300 SER A CA 1
ATOM 2245 C C . SER A 1 300 ? 17.054 9.788 -28.379 1.00 82.25 300 SER A C 1
ATOM 2247 O O . SER A 1 300 ? 16.477 8.991 -29.121 1.00 82.25 300 SER A O 1
ATOM 2249 N N . GLY A 1 301 ? 16.945 11.114 -28.531 1.00 79.62 301 GLY A N 1
ATOM 2250 C CA . GLY A 1 301 ? 16.306 11.749 -29.697 1.00 79.62 301 GLY A CA 1
ATOM 2251 C C . GLY A 1 301 ? 14.771 11.734 -29.723 1.00 79.62 301 GLY A C 1
ATOM 2252 O O . GLY A 1 301 ? 14.175 11.899 -30.783 1.00 79.62 301 GLY A O 1
ATOM 2253 N N . VAL A 1 302 ? 14.108 11.531 -28.582 1.00 83.06 302 VAL A N 1
ATOM 2254 C CA . VAL A 1 302 ? 12.645 11.385 -28.532 1.00 83.06 302 VAL A CA 1
ATOM 2255 C C . VAL A 1 302 ? 11.934 12.743 -28.558 1.00 83.06 302 VAL A C 1
ATOM 2257 O O . VAL A 1 302 ? 12.102 13.558 -27.654 1.00 83.06 302 VAL A O 1
ATOM 2260 N N . ASN A 1 303 ? 11.074 12.947 -29.559 1.00 90.69 303 ASN A N 1
ATOM 2261 C CA . ASN A 1 303 ? 10.054 13.999 -29.568 1.00 90.69 303 ASN A CA 1
ATOM 2262 C C . ASN A 1 303 ? 8.721 13.415 -29.093 1.00 90.69 303 ASN A C 1
ATOM 2264 O O . ASN A 1 303 ? 8.354 12.325 -29.524 1.00 90.69 303 ASN A O 1
ATOM 2268 N N . LEU A 1 304 ? 7.978 14.136 -28.250 1.00 92.69 304 LEU A N 1
ATOM 2269 C CA . LEU A 1 304 ? 6.758 13.616 -27.625 1.00 92.69 304 LEU A CA 1
ATOM 2270 C C . LEU A 1 304 ? 5.474 14.244 -28.186 1.00 92.69 304 LEU A C 1
ATOM 2272 O O . LEU A 1 304 ? 5.456 15.398 -28.612 1.00 92.69 304 LEU A O 1
ATOM 2276 N N . THR A 1 305 ? 4.390 13.470 -28.178 1.00 94.81 305 THR A N 1
ATOM 2277 C CA . THR A 1 305 ? 3.038 13.856 -28.614 1.00 94.81 305 THR A CA 1
ATOM 2278 C C . THR A 1 305 ? 1.962 13.190 -27.746 1.00 94.81 305 THR A C 1
ATOM 2280 O O . THR A 1 305 ? 2.275 12.561 -26.735 1.00 94.81 305 THR A O 1
ATOM 2283 N N . GLY A 1 306 ? 0.687 13.385 -28.091 1.00 91.69 306 GLY A N 1
ATOM 2284 C CA . GLY A 1 306 ? -0.446 12.744 -27.425 1.00 91.69 306 GLY A CA 1
ATOM 2285 C C . GLY A 1 306 ? -0.532 11.237 -27.696 1.00 91.69 306 GLY A C 1
ATOM 2286 O O . GLY A 1 306 ? -0.316 10.816 -28.835 1.00 91.69 306 GLY A O 1
ATOM 2287 N N . ASP A 1 307 ? -0.867 10.444 -26.677 1.00 93.81 307 ASP A N 1
ATOM 2288 C CA . ASP A 1 307 ? -1.091 8.995 -26.803 1.00 93.81 307 ASP A CA 1
ATOM 2289 C C . ASP A 1 307 ? -2.463 8.634 -27.413 1.00 93.81 307 ASP A C 1
ATOM 2291 O O . ASP A 1 307 ? -3.195 9.462 -27.967 1.00 93.81 307 ASP A O 1
ATOM 2295 N N . ARG A 1 308 ? -2.821 7.348 -27.333 1.00 94.31 308 ARG A N 1
ATOM 2296 C CA . ARG A 1 308 ? -4.119 6.789 -27.750 1.00 94.31 308 ARG A CA 1
ATOM 2297 C C . ARG A 1 308 ? -5.325 7.252 -26.934 1.00 94.31 308 ARG A C 1
ATOM 2299 O O . ARG A 1 308 ? -6.454 7.023 -27.363 1.00 94.31 308 ARG A O 1
ATOM 2306 N N . PHE A 1 309 ? -5.093 7.945 -25.824 1.00 92.81 309 PHE A N 1
ATOM 2307 C CA . PHE A 1 309 ? -6.111 8.538 -24.959 1.00 92.81 309 PHE A CA 1
ATOM 2308 C C . PHE A 1 309 ? -6.061 10.073 -24.972 1.00 92.81 309 PHE A C 1
ATOM 2310 O O . PHE A 1 309 ? -6.627 10.712 -24.086 1.00 92.81 309 PHE A O 1
ATOM 2317 N N . ASP A 1 310 ? -5.381 10.658 -25.965 1.00 88.44 310 ASP A N 1
ATOM 2318 C CA . ASP A 1 310 ? -5.159 12.097 -26.123 1.00 88.44 310 ASP A CA 1
ATOM 2319 C C . ASP A 1 310 ? -4.413 12.752 -24.938 1.00 88.44 310 ASP A C 1
ATOM 2321 O O . ASP A 1 310 ? -4.438 13.976 -24.775 1.00 88.44 310 ASP A O 1
ATOM 2325 N N . LYS A 1 311 ? -3.696 11.967 -24.118 1.00 85.75 311 LYS A N 1
ATOM 2326 C CA . LYS A 1 311 ? -2.852 12.500 -23.043 1.00 85.75 311 LYS A CA 1
ATOM 2327 C C . LYS A 1 311 ? -1.555 13.035 -23.636 1.00 85.75 311 LYS A C 1
ATOM 2329 O O . LYS A 1 311 ? -0.790 12.301 -24.252 1.00 85.75 311 LYS A O 1
ATOM 2334 N N . SER A 1 312 ? -1.300 14.325 -23.446 1.00 87.94 312 SER A N 1
ATOM 2335 C CA . SER A 1 312 ? -0.117 15.022 -23.963 1.00 87.94 312 SER A CA 1
ATOM 2336 C C . SER A 1 312 ? 1.200 14.467 -23.412 1.00 87.94 312 SER A C 1
ATOM 2338 O O . SER A 1 312 ? 1.295 14.187 -22.220 1.00 87.94 312 SER A O 1
ATOM 2340 N N . ASN A 1 313 ? 2.232 14.424 -24.261 1.00 89.00 313 ASN A N 1
ATOM 2341 C CA . ASN A 1 313 ? 3.588 13.952 -23.951 1.00 89.00 313 ASN A CA 1
ATOM 2342 C C . ASN A 1 313 ? 3.660 12.486 -23.490 1.00 89.00 313 ASN A C 1
ATOM 2344 O O . ASN A 1 313 ? 4.434 12.164 -22.591 1.00 89.00 313 ASN A O 1
ATOM 2348 N N . ARG A 1 314 ? 2.835 11.616 -24.081 1.00 93.06 314 ARG A N 1
ATOM 2349 C CA . ARG A 1 314 ? 2.723 10.191 -23.727 1.00 93.06 314 ARG A CA 1
ATOM 2350 C C . ARG A 1 314 ? 3.012 9.229 -24.886 1.00 93.06 314 ARG A C 1
ATOM 2352 O O . ARG A 1 314 ? 2.865 8.037 -24.712 1.00 93.06 314 ARG A O 1
ATOM 2359 N N . ALA A 1 315 ? 3.416 9.729 -26.053 1.00 96.00 315 ALA A N 1
ATOM 2360 C CA . ALA A 1 315 ? 3.823 8.915 -27.201 1.00 96.00 315 ALA A CA 1
ATOM 2361 C C . ALA A 1 315 ? 5.004 9.561 -27.936 1.00 96.00 315 ALA A C 1
ATOM 2363 O O . ALA A 1 315 ? 5.150 10.785 -27.910 1.00 96.00 315 ALA A O 1
ATOM 2364 N N . ALA A 1 316 ? 5.813 8.772 -28.643 1.00 96.00 316 ALA A N 1
ATOM 2365 C CA . ALA A 1 316 ? 6.877 9.281 -29.504 1.00 96.00 316 ALA A CA 1
ATOM 2366 C C . ALA A 1 316 ? 6.319 9.745 -30.856 1.00 96.00 316 ALA A C 1
ATOM 2368 O O . ALA A 1 316 ? 5.526 9.047 -31.485 1.00 96.00 316 ALA A O 1
ATOM 2369 N N . SER A 1 317 ? 6.759 10.911 -31.325 1.00 96.19 317 SER A N 1
ATOM 2370 C CA . SER A 1 317 ? 6.359 11.527 -32.592 1.00 96.19 317 SER A CA 1
ATOM 2371 C C . SER A 1 317 ? 7.492 11.482 -33.606 1.00 96.19 317 SER A C 1
ATOM 2373 O O . SER A 1 317 ? 8.618 11.856 -33.289 1.00 96.19 317 SER A O 1
ATOM 2375 N N . PHE A 1 318 ? 7.168 11.144 -34.852 1.00 95.81 318 PHE A N 1
ATOM 2376 C CA . PHE A 1 318 ? 8.098 11.086 -35.976 1.00 95.81 318 PHE A CA 1
ATOM 2377 C C . PHE A 1 318 ? 7.540 11.869 -37.171 1.00 95.81 318 PHE A C 1
ATOM 2379 O O . PHE A 1 318 ? 6.349 11.799 -37.468 1.00 95.81 318 PHE A O 1
ATOM 2386 N N . ASP A 1 319 ? 8.395 12.650 -37.832 1.00 93.25 319 ASP A N 1
ATOM 2387 C CA . ASP A 1 319 ? 8.024 13.657 -38.842 1.00 93.25 319 ASP A CA 1
ATOM 2388 C C . ASP A 1 319 ? 8.117 13.163 -40.298 1.00 93.25 319 ASP A C 1
ATOM 2390 O O . ASP A 1 319 ? 7.913 13.942 -41.232 1.00 93.25 319 ASP A O 1
ATOM 2394 N N . GLY A 1 320 ? 8.497 11.900 -40.513 1.00 91.44 320 GLY A N 1
ATOM 2395 C CA . GLY A 1 320 ? 8.727 11.338 -41.844 1.00 91.44 320 GLY A CA 1
ATOM 2396 C C . GLY A 1 320 ? 9.979 11.838 -42.564 1.00 91.44 320 GLY A C 1
ATOM 2397 O O . GLY A 1 320 ? 10.169 11.510 -43.738 1.00 91.44 320 GLY A O 1
ATOM 2398 N N . ALA A 1 321 ? 10.832 12.633 -41.912 1.00 89.75 321 ALA A N 1
ATOM 2399 C CA . ALA A 1 321 ? 11.948 13.303 -42.574 1.00 89.75 321 ALA A CA 1
ATOM 2400 C C . ALA A 1 321 ? 13.277 13.233 -41.817 1.00 89.75 321 ALA A C 1
ATOM 2402 O O . ALA A 1 321 ? 14.315 13.086 -42.460 1.00 89.75 321 ALA A O 1
ATOM 2403 N N . SER A 1 322 ? 13.270 13.411 -40.498 1.00 85.94 322 SER A N 1
ATOM 2404 C CA . SER A 1 322 ? 14.501 13.584 -39.718 1.00 85.94 322 SER A CA 1
ATOM 2405 C C . SER A 1 322 ? 14.415 13.157 -38.258 1.00 85.94 322 SER A C 1
ATOM 2407 O O . SER A 1 322 ? 15.451 13.017 -37.614 1.00 85.94 322 SER A O 1
ATOM 2409 N N . THR A 1 323 ? 13.210 12.977 -37.717 1.00 84.69 323 THR A N 1
ATOM 2410 C CA . THR A 1 323 ? 13.050 12.580 -36.320 1.00 84.69 323 THR A CA 1
ATOM 2411 C C . THR A 1 323 ? 13.332 11.091 -36.175 1.00 84.69 323 THR A C 1
ATOM 2413 O O . THR A 1 323 ? 12.707 10.270 -36.842 1.00 84.69 323 THR A O 1
ATOM 2416 N N . GLU A 1 324 ? 14.263 10.746 -35.293 1.00 84.06 324 GLU A N 1
ATOM 2417 C CA . GLU A 1 324 ? 14.689 9.378 -35.027 1.00 84.06 324 GLU A CA 1
ATOM 2418 C C . GLU A 1 324 ? 14.992 9.191 -33.546 1.00 84.06 324 GLU A C 1
ATOM 2420 O O . GLU A 1 324 ? 15.457 10.117 -32.883 1.00 84.06 324 GLU A O 1
ATOM 2425 N N . SER A 1 325 ? 14.762 7.980 -33.041 1.00 83.75 325 SER A N 1
ATOM 2426 C CA . SER A 1 325 ? 15.192 7.608 -31.700 1.00 83.75 325 SER A CA 1
ATOM 2427 C C . SER A 1 325 ? 16.119 6.403 -31.750 1.00 83.75 325 SER A C 1
ATOM 2429 O O . SER A 1 325 ? 15.864 5.441 -32.482 1.00 83.75 325 SER A O 1
ATOM 2431 N N . THR A 1 326 ? 17.221 6.473 -30.997 1.00 83.75 326 THR A N 1
ATOM 2432 C CA . THR A 1 326 ? 18.242 5.421 -30.976 1.00 83.75 326 THR A CA 1
ATOM 2433 C C . THR A 1 326 ? 18.541 4.904 -29.594 1.00 83.75 326 THR A C 1
ATOM 2435 O O . THR A 1 326 ? 18.467 5.622 -28.595 1.00 83.75 326 THR A O 1
ATOM 2438 N N . GLN A 1 327 ? 18.948 3.644 -29.607 1.00 78.75 327 GLN A N 1
ATOM 2439 C CA . GLN A 1 327 ? 19.288 2.843 -28.455 1.00 78.75 327 GLN A CA 1
ATOM 2440 C C . GLN A 1 327 ? 20.653 2.193 -28.627 1.00 78.75 327 GLN A C 1
ATOM 2442 O O . GLN A 1 327 ? 20.902 1.624 -29.696 1.00 78.75 327 GLN A O 1
ATOM 2447 N N . PRO A 1 328 ? 21.522 2.187 -27.600 1.00 70.56 328 PRO A N 1
ATOM 2448 C CA . PRO A 1 328 ? 22.714 1.348 -27.597 1.00 70.56 328 PRO A CA 1
ATOM 2449 C C . PRO A 1 328 ? 22.389 -0.122 -27.877 1.00 70.56 328 PRO A C 1
ATOM 2451 O O . PRO A 1 328 ? 21.238 -0.551 -27.864 1.00 70.56 328 PRO A O 1
ATOM 2454 N N . THR A 1 329 ? 23.425 -0.924 -28.111 1.00 75.69 329 THR A N 1
ATOM 2455 C CA . THR A 1 329 ? 23.289 -2.350 -28.440 1.00 75.69 329 THR A CA 1
ATOM 2456 C C . THR A 1 329 ? 23.667 -3.230 -27.246 1.00 75.69 329 THR A C 1
ATOM 2458 O O . THR A 1 329 ? 24.754 -3.814 -27.238 1.00 75.69 329 THR A O 1
ATOM 2461 N N . PRO A 1 330 ? 22.822 -3.330 -26.210 1.00 73.56 330 PRO A N 1
ATOM 2462 C CA . PRO A 1 330 ? 23.124 -4.136 -25.048 1.00 73.56 330 PRO A CA 1
ATOM 2463 C C . PRO A 1 330 ? 22.934 -5.639 -25.366 1.00 73.56 330 PRO A C 1
ATOM 2465 O O . PRO A 1 330 ? 22.173 -6.006 -26.276 1.00 73.56 330 PRO A O 1
ATOM 2468 N N . PRO A 1 331 ? 23.615 -6.550 -24.648 1.00 79.12 331 PRO A N 1
ATOM 2469 C CA . PRO A 1 331 ? 23.570 -7.983 -24.942 1.00 79.12 331 PRO A CA 1
ATOM 2470 C C . PRO A 1 331 ? 22.165 -8.602 -24.894 1.00 79.12 331 PRO A C 1
ATOM 2472 O O . PRO A 1 331 ? 21.872 -9.499 -25.683 1.00 79.12 331 PRO A O 1
ATOM 2475 N N . GLN A 1 332 ? 21.284 -8.124 -24.012 1.00 83.06 332 GLN A N 1
ATOM 2476 C CA . GLN A 1 332 ? 19.946 -8.688 -23.803 1.00 83.06 332 GLN A CA 1
ATOM 2477 C C . GLN A 1 332 ? 18.972 -8.454 -24.968 1.00 83.06 332 GLN A C 1
ATOM 2479 O O . GLN A 1 332 ? 18.071 -9.269 -25.159 1.00 83.06 332 GLN A O 1
ATOM 2484 N N . LEU A 1 333 ? 19.178 -7.420 -25.799 1.00 86.31 333 LEU A N 1
ATOM 2485 C CA . LEU A 1 333 ? 18.403 -7.230 -27.037 1.00 86.31 333 LEU A CA 1
ATOM 2486 C C . LEU A 1 333 ? 18.794 -8.247 -28.129 1.00 86.31 333 LEU A C 1
ATOM 2488 O O . LEU A 1 333 ? 18.023 -8.514 -29.057 1.00 86.31 333 LEU A O 1
ATOM 2492 N N . ASN A 1 334 ? 19.980 -8.859 -28.017 1.00 90.75 334 ASN A N 1
ATOM 2493 C CA . ASN A 1 334 ? 20.492 -9.906 -28.907 1.00 90.75 334 ASN A CA 1
ATOM 2494 C C . ASN A 1 334 ? 20.055 -11.321 -28.465 1.00 90.75 334 ASN A C 1
ATOM 2496 O O . ASN A 1 334 ? 20.851 -12.256 -28.382 1.00 90.75 334 ASN A O 1
ATOM 2500 N N . SER A 1 335 ? 18.764 -11.496 -28.189 1.00 91.81 335 SER A N 1
ATOM 2501 C CA . SER A 1 335 ? 18.141 -12.788 -27.885 1.00 91.81 335 SER A CA 1
ATOM 2502 C C . SER A 1 335 ? 18.018 -13.713 -29.111 1.00 91.81 335 SER A C 1
ATOM 2504 O O . SER A 1 335 ? 18.023 -13.268 -30.260 1.00 91.81 335 SER A O 1
ATOM 2506 N N . ILE A 1 336 ? 17.883 -15.023 -28.891 1.00 93.94 336 ILE A N 1
ATOM 2507 C CA . ILE A 1 336 ? 17.715 -15.999 -29.988 1.00 93.94 336 ILE A CA 1
ATOM 2508 C C . ILE A 1 336 ? 16.286 -16.035 -30.559 1.00 93.94 336 ILE A C 1
ATOM 2510 O O . ILE A 1 336 ? 16.109 -16.413 -31.716 1.00 93.94 336 ILE A O 1
ATOM 2514 N N . HIS A 1 337 ? 15.300 -15.611 -29.763 1.00 94.00 337 HIS A N 1
ATOM 2515 C CA . HIS A 1 337 ? 13.882 -15.421 -30.100 1.00 94.00 337 HIS A CA 1
ATOM 2516 C C . HIS A 1 337 ? 13.472 -14.002 -29.695 1.00 94.00 337 HIS A C 1
ATOM 2518 O O . HIS A 1 337 ? 14.172 -13.381 -28.896 1.00 94.00 337 HIS A O 1
ATOM 2524 N N . THR A 1 338 ? 12.364 -13.467 -30.204 1.00 96.69 338 THR A N 1
ATOM 2525 C CA . THR A 1 338 ? 11.901 -12.146 -29.754 1.00 96.69 338 THR A CA 1
ATOM 2526 C C . THR A 1 338 ? 10.410 -11.941 -29.968 1.00 96.69 338 THR A C 1
ATOM 2528 O O . THR A 1 338 ? 9.825 -12.524 -30.884 1.00 96.69 338 THR A O 1
ATOM 2531 N N . THR A 1 339 ? 9.836 -11.070 -29.144 1.00 98.50 339 THR A N 1
ATOM 2532 C CA . THR A 1 339 ? 8.545 -10.433 -29.391 1.00 98.50 339 THR A CA 1
ATOM 2533 C C . THR A 1 339 ? 8.736 -8.928 -29.331 1.00 98.50 339 THR A C 1
ATOM 2535 O O . THR A 1 339 ? 9.296 -8.426 -28.361 1.00 98.50 339 THR A O 1
ATOM 2538 N N . LEU A 1 340 ? 8.275 -8.220 -30.354 1.00 98.31 340 LEU A N 1
ATOM 2539 C CA . LEU A 1 340 ? 8.232 -6.764 -30.401 1.00 98.31 340 LEU A CA 1
ATOM 2540 C C . LEU A 1 340 ? 6.766 -6.333 -30.408 1.00 98.31 340 LEU A C 1
ATOM 2542 O O . LEU A 1 340 ? 6.029 -6.741 -31.301 1.00 98.31 340 LEU A O 1
ATOM 2546 N N . SER A 1 341 ? 6.361 -5.526 -29.432 1.00 98.50 341 SER A N 1
ATOM 2547 C CA . SER A 1 341 ? 5.002 -4.997 -29.273 1.00 98.50 341 SER A CA 1
ATOM 2548 C C . SER A 1 341 ? 5.044 -3.475 -29.242 1.00 98.50 341 SER A C 1
ATOM 2550 O O . SER A 1 341 ? 5.936 -2.916 -28.614 1.00 98.50 341 SER A O 1
ATOM 2552 N N . PHE A 1 342 ? 4.113 -2.807 -29.917 1.00 98.50 342 PHE A N 1
ATOM 2553 C CA . PHE A 1 342 ? 3.914 -1.360 -29.811 1.00 98.50 342 PHE A CA 1
ATOM 2554 C C . PHE A 1 342 ? 2.569 -0.938 -30.403 1.00 98.50 342 PHE A C 1
ATOM 2556 O O . PHE A 1 342 ? 1.995 -1.624 -31.249 1.00 98.50 342 PHE A O 1
ATOM 2563 N N . TRP A 1 343 ? 2.089 0.235 -30.010 1.00 98.50 343 TRP A N 1
ATOM 2564 C CA . TRP A 1 343 ? 1.019 0.942 -30.705 1.00 98.50 343 TRP A CA 1
ATOM 2565 C C . TRP A 1 343 ? 1.599 1.836 -31.797 1.00 98.50 343 TRP A C 1
ATOM 2567 O O . TRP A 1 343 ? 2.628 2.481 -31.602 1.00 98.50 343 TRP A O 1
ATOM 2577 N N . ALA A 1 344 ? 0.931 1.901 -32.948 1.00 98.38 344 ALA A N 1
ATOM 2578 C CA . ALA A 1 344 ? 1.319 2.768 -34.055 1.00 98.38 344 ALA A CA 1
ATOM 2579 C C . ALA A 1 344 ? 0.135 3.568 -34.597 1.00 98.38 344 ALA A C 1
ATOM 2581 O O . ALA A 1 344 ? -0.957 3.030 -34.772 1.00 98.38 344 ALA A O 1
ATOM 2582 N N . LYS A 1 345 ? 0.377 4.842 -34.918 1.00 98.25 345 LYS A N 1
ATOM 2583 C CA . LYS A 1 345 ? -0.564 5.736 -35.600 1.00 98.25 345 LYS A CA 1
ATOM 2584 C C . LYS A 1 345 ? 0.143 6.450 -36.753 1.00 98.25 345 LYS A C 1
ATOM 2586 O O . LYS A 1 345 ? 0.822 7.450 -36.518 1.00 98.25 345 LYS A O 1
ATOM 2591 N N . PRO A 1 346 ? 0.023 5.965 -38.000 1.00 98.06 346 PRO A N 1
ATOM 2592 C CA . PRO A 1 346 ? 0.628 6.634 -39.147 1.00 98.06 346 PRO A CA 1
ATOM 2593 C C . PRO A 1 346 ? -0.098 7.949 -39.458 1.00 98.06 346 PRO A C 1
ATOM 2595 O O . PRO A 1 346 ? -1.325 7.980 -39.541 1.00 98.06 346 PRO A O 1
ATOM 2598 N N . ASN A 1 347 ? 0.645 9.029 -39.685 1.00 97.38 347 ASN A N 1
ATOM 2599 C CA . ASN A 1 347 ? 0.110 10.293 -40.208 1.00 97.38 347 ASN A CA 1
ATOM 2600 C C . ASN A 1 347 ? 0.045 10.285 -41.740 1.00 97.38 347 ASN A C 1
ATOM 2602 O O . ASN A 1 347 ? -0.801 10.956 -42.337 1.00 97.38 347 ASN A O 1
ATOM 2606 N N . SER A 1 348 ? 0.901 9.493 -42.384 1.00 96.62 348 SER A N 1
ATOM 2607 C CA . SER A 1 348 ? 0.858 9.245 -43.820 1.00 96.62 348 SER A CA 1
ATOM 2608 C C . SER A 1 348 ? 1.348 7.837 -44.168 1.00 96.62 348 SER A C 1
ATOM 2610 O O . SER A 1 348 ? 1.984 7.154 -43.367 1.00 96.62 348 SER A O 1
ATOM 2612 N N . ILE A 1 349 ? 1.005 7.382 -45.375 1.00 96.75 349 ILE A N 1
ATOM 2613 C CA . ILE A 1 349 ? 1.535 6.153 -45.979 1.00 96.75 349 ILE A CA 1
ATOM 2614 C C . ILE A 1 349 ? 2.532 6.579 -47.062 1.00 96.75 349 ILE A C 1
ATOM 2616 O O . ILE A 1 349 ? 2.204 7.488 -47.838 1.00 96.75 349 ILE A O 1
ATOM 2620 N N . PRO A 1 350 ? 3.730 5.970 -47.153 1.00 93.50 350 PRO A N 1
ATOM 2621 C CA . PRO A 1 350 ? 4.709 6.372 -48.154 1.00 93.50 350 PRO A CA 1
ATOM 2622 C C . PRO A 1 350 ? 4.157 6.194 -49.570 1.00 93.50 350 PRO A C 1
ATOM 2624 O O . PRO A 1 350 ? 3.573 5.170 -49.907 1.00 93.50 350 PRO A O 1
ATOM 2627 N N . ALA A 1 351 ? 4.366 7.192 -50.432 1.00 90.75 351 ALA A N 1
ATOM 2628 C CA . ALA A 1 351 ? 3.876 7.148 -51.813 1.00 90.75 351 ALA A CA 1
ATOM 2629 C C . ALA A 1 351 ? 4.605 6.104 -52.680 1.00 90.75 351 ALA A C 1
ATOM 2631 O O . ALA A 1 351 ? 4.057 5.634 -53.674 1.00 90.75 351 ALA A O 1
ATOM 2632 N N . THR A 1 352 ? 5.856 5.792 -52.332 1.00 89.50 352 THR A N 1
ATOM 2633 C CA . THR A 1 352 ? 6.697 4.766 -52.960 1.00 89.50 352 THR A CA 1
ATOM 2634 C C . THR A 1 352 ? 7.702 4.245 -51.938 1.00 89.50 352 THR A C 1
ATOM 2636 O O . THR A 1 352 ? 8.212 5.038 -51.148 1.00 89.50 352 THR A O 1
ATOM 2639 N N . GLY A 1 353 ? 8.082 2.971 -52.031 1.00 90.94 353 GLY A N 1
ATOM 2640 C CA . GLY A 1 353 ? 9.097 2.382 -51.152 1.00 90.94 353 GLY A CA 1
ATOM 2641 C C . GLY A 1 353 ? 8.533 1.974 -49.790 1.00 90.94 353 GLY A C 1
ATOM 2642 O O . GLY A 1 353 ? 7.347 1.675 -49.681 1.00 90.94 353 GLY A O 1
ATOM 2643 N N . GLU A 1 354 ? 9.396 1.938 -48.775 1.00 92.19 354 GLU A N 1
ATOM 2644 C CA . GLU A 1 354 ? 9.056 1.568 -47.397 1.00 92.19 354 GLU A CA 1
ATOM 2645 C C . GLU A 1 354 ? 9.671 2.555 -46.397 1.00 92.19 354 GLU A C 1
ATOM 2647 O O . GLU A 1 354 ? 10.769 3.062 -46.632 1.00 92.19 354 GLU A O 1
ATOM 2652 N N . VAL A 1 355 ? 8.966 2.800 -45.291 1.00 95.19 355 VAL A N 1
ATOM 2653 C CA . VAL A 1 355 ? 9.470 3.501 -44.093 1.00 95.19 355 VAL A CA 1
ATOM 2654 C C . VAL A 1 355 ? 9.609 2.518 -42.933 1.00 95.19 355 VAL A C 1
ATOM 2656 O O . VAL A 1 355 ? 9.049 1.426 -42.995 1.00 95.19 355 VAL A O 1
ATOM 2659 N N . PHE A 1 356 ? 10.342 2.864 -41.876 1.00 95.38 356 PHE A N 1
ATOM 2660 C CA . PHE A 1 356 ? 10.646 1.926 -40.786 1.00 95.38 356 PHE A CA 1
ATOM 2661 C C . PHE A 1 356 ? 9.998 2.343 -39.468 1.00 95.38 356 PHE A C 1
ATOM 2663 O O . PHE A 1 356 ? 10.247 3.442 -38.990 1.00 95.38 356 PHE A O 1
ATOM 2670 N N . LEU A 1 357 ? 9.211 1.453 -38.854 1.00 96.25 357 LEU A N 1
ATOM 2671 C CA . LEU A 1 357 ? 8.665 1.691 -37.511 1.00 96.25 357 LEU A CA 1
ATOM 2672 C C . LEU A 1 357 ? 9.701 1.333 -36.439 1.00 96.25 357 LEU A C 1
ATOM 2674 O O . LEU A 1 357 ? 9.847 2.049 -35.455 1.00 96.25 357 LEU A O 1
ATOM 2678 N N . ALA A 1 358 ? 10.453 0.251 -36.652 1.00 95.69 358 ALA A N 1
ATOM 2679 C CA . ALA A 1 358 ? 11.566 -0.151 -35.798 1.00 95.69 358 ALA A CA 1
ATOM 2680 C C . ALA A 1 358 ? 12.577 -0.996 -36.587 1.00 95.69 358 ALA A C 1
ATOM 2682 O O . ALA A 1 358 ? 12.198 -1.769 -37.468 1.00 95.69 358 ALA A O 1
ATOM 2683 N N . SER A 1 359 ? 13.867 -0.889 -36.274 1.00 94.94 359 SER A N 1
ATOM 2684 C CA . SER A 1 359 ? 14.922 -1.671 -36.929 1.00 94.94 359 SER A CA 1
ATOM 2685 C C . SER A 1 359 ? 16.086 -1.933 -35.983 1.00 94.94 359 SER A C 1
ATOM 2687 O O . SER A 1 359 ? 16.669 -1.002 -35.432 1.00 94.94 359 SER A O 1
ATOM 2689 N N . PHE A 1 360 ? 16.479 -3.197 -35.844 1.00 94.06 360 PHE A N 1
ATOM 2690 C CA . PHE A 1 360 ? 17.643 -3.596 -35.061 1.00 94.06 360 PHE A CA 1
ATOM 2691 C C . PHE A 1 360 ? 18.488 -4.556 -35.885 1.00 94.06 360 PHE A C 1
ATOM 2693 O O . PHE A 1 360 ? 18.135 -5.717 -36.069 1.00 94.06 360 PHE A O 1
ATOM 2700 N N . GLY A 1 361 ? 19.590 -4.057 -36.446 1.00 91.88 361 GLY A N 1
ATOM 2701 C CA . GLY A 1 361 ? 20.386 -4.825 -37.409 1.00 91.88 361 GLY A CA 1
ATOM 2702 C C . GLY A 1 361 ? 19.774 -4.915 -38.819 1.00 91.88 361 GLY A C 1
ATOM 2703 O O . GLY A 1 361 ? 20.382 -5.521 -39.702 1.00 91.88 361 GLY A O 1
ATOM 2704 N N . GLY A 1 362 ? 18.600 -4.316 -39.058 1.00 92.25 362 GLY A N 1
ATOM 2705 C CA . GLY A 1 362 ? 17.924 -4.337 -40.356 1.00 92.25 362 GLY A CA 1
ATOM 2706 C C . GLY A 1 362 ? 17.667 -5.752 -40.886 1.00 92.25 362 GLY A C 1
ATOM 2707 O O . GLY A 1 362 ? 17.744 -6.747 -40.164 1.00 92.25 362 GLY A O 1
ATOM 2708 N N . TRP A 1 363 ? 17.411 -5.864 -42.191 1.00 92.44 363 TRP A N 1
ATOM 2709 C CA . TRP A 1 363 ? 17.327 -7.173 -42.855 1.00 92.44 363 TRP A CA 1
ATOM 2710 C C . TRP A 1 363 ? 18.711 -7.819 -43.035 1.00 92.44 363 TRP A C 1
ATOM 2712 O O . TRP A 1 363 ? 18.812 -9.026 -43.258 1.00 92.44 363 TRP A O 1
ATOM 2722 N N . GLN A 1 364 ? 19.781 -7.023 -42.961 1.00 93.69 364 GLN A N 1
ATOM 2723 C CA . GLN A 1 364 ? 21.158 -7.440 -43.213 1.00 93.69 364 GLN A CA 1
ATOM 2724 C C . GLN A 1 364 ? 21.744 -8.271 -42.070 1.00 93.69 364 GLN A C 1
ATOM 2726 O O . GLN A 1 364 ? 22.496 -9.209 -42.336 1.00 93.69 364 GLN A O 1
ATOM 2731 N N . GLU A 1 365 ? 21.410 -7.932 -40.823 1.00 93.56 365 GLU A N 1
ATOM 2732 C CA . GLU A 1 365 ? 22.014 -8.544 -39.638 1.00 93.56 365 GLU A CA 1
ATOM 2733 C C . GLU A 1 365 ? 20.987 -9.221 -38.727 1.00 93.56 365 GLU A C 1
ATOM 2735 O O . GLU A 1 365 ? 21.325 -10.264 -38.174 1.00 93.56 365 GLU A O 1
ATOM 2740 N N . ARG A 1 366 ? 19.758 -8.691 -38.563 1.00 94.88 366 ARG A N 1
ATOM 2741 C CA . ARG A 1 366 ? 18.836 -9.231 -37.545 1.00 94.88 366 ARG A CA 1
ATOM 2742 C C . ARG A 1 366 ? 17.339 -9.033 -37.819 1.00 94.88 366 ARG A C 1
ATOM 2744 O O . ARG A 1 366 ? 16.735 -9.976 -38.312 1.00 94.88 366 ARG A O 1
ATOM 2751 N N . TRP A 1 367 ? 16.695 -7.915 -37.485 1.00 96.44 367 TRP A N 1
ATOM 2752 C CA . TRP A 1 367 ? 15.268 -7.736 -37.802 1.00 96.44 367 TRP A CA 1
ATOM 2753 C C . TRP A 1 367 ? 14.878 -6.283 -38.078 1.00 96.44 367 TRP A C 1
ATOM 2755 O O . TRP A 1 367 ? 15.546 -5.339 -37.650 1.00 96.44 367 TRP A O 1
ATOM 2765 N N . LYS A 1 368 ? 13.766 -6.105 -38.799 1.00 96.06 368 LYS A N 1
ATOM 2766 C CA . LYS A 1 368 ? 13.097 -4.812 -38.993 1.00 96.06 368 LYS A CA 1
ATOM 2767 C C . LYS A 1 368 ? 11.578 -4.967 -39.075 1.00 96.06 368 LYS A C 1
ATOM 2769 O O . LYS A 1 368 ? 11.082 -5.990 -39.546 1.00 96.06 368 LYS A O 1
ATOM 2774 N N . VAL A 1 369 ? 10.872 -3.907 -38.688 1.00 98.00 369 VAL A N 1
ATOM 2775 C CA . VAL A 1 369 ? 9.468 -3.665 -39.025 1.00 98.00 369 VAL A CA 1
ATOM 2776 C C . VAL A 1 369 ? 9.387 -2.466 -39.962 1.00 98.00 369 VAL A C 1
ATOM 2778 O O . VAL A 1 369 ? 9.821 -1.364 -39.606 1.00 98.00 369 VAL A O 1
ATOM 2781 N N . SER A 1 370 ? 8.808 -2.655 -41.143 1.00 96.62 370 SER A N 1
ATOM 2782 C CA . SER A 1 370 ? 8.611 -1.576 -42.115 1.00 96.62 370 SER A CA 1
ATOM 2783 C C . SER A 1 370 ? 7.158 -1.422 -42.558 1.00 96.62 370 SER A C 1
ATOM 2785 O O . SER A 1 370 ? 6.334 -2.316 -42.378 1.00 96.62 370 SER A O 1
ATOM 2787 N N . LEU A 1 371 ? 6.838 -0.257 -43.121 1.00 97.56 371 LEU A N 1
ATOM 2788 C CA . LEU A 1 371 ? 5.539 0.087 -43.689 1.00 97.56 371 LEU A CA 1
ATOM 2789 C C . LEU A 1 371 ? 5.720 0.521 -45.150 1.00 97.56 371 LEU A C 1
ATOM 2791 O O . LEU A 1 371 ? 6.192 1.632 -45.401 1.00 97.56 371 LEU A O 1
ATOM 2795 N N . PRO A 1 372 ? 5.382 -0.339 -46.122 1.00 96.56 372 PRO A N 1
ATOM 2796 C CA . PRO A 1 372 ? 5.409 0.007 -47.541 1.00 96.56 372 PRO A CA 1
ATOM 2797 C C . PRO A 1 372 ? 4.181 0.806 -48.008 1.00 96.56 372 PRO A C 1
ATOM 2799 O O . PRO A 1 372 ? 3.238 1.043 -47.251 1.00 96.56 372 PRO A O 1
ATOM 2802 N N . ASP A 1 373 ? 4.167 1.173 -49.292 1.00 96.50 373 ASP A N 1
ATOM 2803 C CA . ASP A 1 373 ? 3.095 1.937 -49.958 1.00 96.50 373 ASP A CA 1
ATOM 2804 C C . ASP A 1 373 ? 1.706 1.267 -49.942 1.00 96.50 373 ASP A C 1
ATOM 2806 O O . ASP A 1 373 ? 0.679 1.941 -50.035 1.00 96.50 373 ASP A O 1
ATOM 2810 N N . HIS A 1 374 ? 1.652 -0.053 -49.764 1.00 95.44 374 HIS A N 1
ATOM 2811 C CA . HIS A 1 374 ? 0.411 -0.805 -49.571 1.00 95.44 374 HIS A CA 1
ATOM 2812 C C . HIS A 1 374 ? -0.107 -0.800 -48.121 1.00 95.44 374 HIS A C 1
ATOM 2814 O O . HIS A 1 374 ? -1.078 -1.496 -47.835 1.00 95.44 374 HIS A O 1
ATOM 2820 N N . ALA A 1 375 ? 0.537 -0.064 -47.208 1.00 97.25 375 ALA A N 1
ATOM 2821 C CA . ALA A 1 375 ? 0.134 0.124 -45.811 1.00 97.25 375 ALA A CA 1
ATOM 2822 C C . ALA A 1 375 ? 0.037 -1.157 -44.956 1.00 97.25 375 ALA A C 1
ATOM 2824 O O . ALA A 1 375 ? -0.533 -1.127 -43.871 1.00 97.25 375 ALA A O 1
ATOM 2825 N N . LYS A 1 376 ? 0.608 -2.282 -45.399 1.00 98.38 376 LYS A N 1
ATOM 2826 C CA . LYS A 1 376 ? 0.649 -3.517 -44.596 1.00 98.38 376 LYS A CA 1
ATOM 2827 C C . LYS A 1 376 ? 1.993 -3.583 -43.891 1.00 98.38 376 LYS A C 1
ATOM 2829 O O . LYS A 1 376 ? 2.995 -3.614 -44.605 1.00 98.38 376 LYS A O 1
ATOM 2834 N N . PRO A 1 377 ? 2.045 -3.586 -42.554 1.00 98.06 377 PRO A N 1
ATOM 2835 C CA . PRO A 1 377 ? 3.306 -3.691 -41.849 1.00 98.06 377 PRO A CA 1
ATOM 2836 C C . PRO A 1 377 ? 3.994 -5.014 -42.193 1.00 98.06 377 PRO A C 1
ATOM 2838 O O . PRO A 1 377 ? 3.347 -6.057 -42.323 1.00 98.06 377 PRO A O 1
ATOM 2841 N N . VAL A 1 378 ? 5.307 -4.940 -42.373 1.00 98.44 378 VAL A N 1
ATOM 2842 C CA . VAL A 1 378 ? 6.158 -6.042 -42.815 1.00 98.44 378 VAL A CA 1
ATOM 2843 C C . VAL A 1 378 ? 7.119 -6.411 -41.701 1.00 98.44 378 VAL A C 1
ATOM 2845 O O . VAL A 1 378 ? 7.838 -5.555 -41.187 1.00 98.44 378 VAL A O 1
ATOM 2848 N N . TRP A 1 379 ? 7.144 -7.696 -41.361 1.00 98.44 379 TRP A N 1
ATOM 2849 C CA . TRP A 1 379 ? 8.110 -8.298 -40.458 1.00 98.44 379 TRP A CA 1
ATOM 2850 C C . TRP A 1 379 ? 9.209 -8.981 -41.257 1.00 98.44 379 TRP A C 1
ATOM 2852 O O . TRP A 1 379 ? 8.957 -9.960 -41.969 1.00 98.44 379 TRP A O 1
ATOM 2862 N N . THR A 1 380 ? 10.431 -8.470 -41.129 1.00 98.00 380 THR A N 1
ATOM 2863 C CA . THR A 1 380 ? 11.606 -9.081 -41.747 1.00 98.00 380 THR A CA 1
ATOM 2864 C C . THR A 1 380 ? 12.549 -9.584 -40.660 1.00 98.00 380 THR A C 1
ATOM 2866 O O . THR A 1 380 ? 13.015 -8.799 -39.833 1.00 98.00 380 THR A O 1
ATOM 2869 N N . THR A 1 381 ? 12.893 -10.871 -40.696 1.00 98.12 381 THR A N 1
ATOM 2870 C CA . THR A 1 381 ? 13.865 -11.495 -39.787 1.00 98.12 381 THR A CA 1
ATOM 2871 C C . THR A 1 381 ? 15.041 -12.085 -40.561 1.00 98.12 381 THR A C 1
ATOM 2873 O O . THR A 1 381 ? 14.894 -12.620 -41.657 1.00 98.12 381 THR A O 1
ATOM 2876 N N . ASN A 1 382 ? 16.234 -12.001 -39.989 1.00 97.38 382 ASN A N 1
ATOM 2877 C CA . ASN A 1 382 ? 17.466 -12.611 -40.460 1.00 97.38 382 ASN A CA 1
ATOM 2878 C C . ASN A 1 382 ? 17.970 -13.544 -39.360 1.00 97.38 382 ASN A C 1
ATOM 2880 O O . ASN A 1 382 ? 18.397 -13.132 -38.277 1.00 97.38 382 ASN A O 1
ATOM 2884 N N . ASN A 1 383 ? 17.849 -14.832 -39.641 1.00 95.50 383 ASN A N 1
ATOM 2885 C CA . ASN A 1 383 ? 18.103 -15.910 -38.704 1.00 95.50 383 ASN A CA 1
ATOM 2886 C C . ASN A 1 383 ? 19.127 -16.891 -39.289 1.00 95.50 383 ASN A C 1
ATOM 2888 O O . ASN A 1 383 ? 19.609 -16.743 -40.416 1.00 95.50 383 ASN A O 1
ATOM 2892 N N . SER A 1 384 ? 19.471 -17.924 -38.526 1.00 94.69 384 SER A N 1
ATOM 2893 C CA . SER A 1 384 ? 20.433 -18.945 -38.953 1.00 94.69 384 SER A CA 1
ATOM 2894 C C . SER A 1 384 ? 20.004 -19.739 -40.200 1.00 94.69 384 SER A C 1
ATOM 2896 O O . SER A 1 384 ? 20.853 -20.345 -40.856 1.00 94.69 384 SER A O 1
ATOM 2898 N N . GLY A 1 385 ? 18.714 -19.718 -40.557 1.00 91.25 385 GLY A N 1
ATOM 2899 C CA . GLY A 1 385 ? 18.145 -20.304 -41.773 1.00 91.25 385 GLY A CA 1
ATOM 2900 C C . GLY A 1 385 ? 18.078 -19.356 -42.980 1.00 91.25 385 GLY A C 1
ATOM 2901 O O . GLY A 1 385 ? 17.754 -19.805 -44.081 1.00 91.25 385 GLY A O 1
ATOM 2902 N N . GLY A 1 386 ? 18.411 -18.072 -42.809 1.00 94.69 386 GLY A N 1
ATOM 2903 C CA . GLY A 1 386 ? 18.369 -17.041 -43.847 1.00 94.69 386 GLY A CA 1
ATOM 2904 C C . GLY A 1 386 ? 17.393 -15.906 -43.528 1.00 94.69 386 GLY A C 1
ATOM 2905 O O . GLY A 1 386 ? 17.003 -15.701 -42.381 1.00 94.69 386 GLY A O 1
ATOM 2906 N N . ILE A 1 387 ? 17.017 -15.147 -44.560 1.00 97.56 387 ILE A N 1
ATOM 2907 C CA . ILE A 1 387 ? 16.126 -13.986 -44.433 1.00 97.56 387 ILE A CA 1
ATOM 2908 C C . ILE A 1 387 ? 14.676 -14.411 -44.693 1.00 97.56 387 ILE A C 1
ATOM 2910 O O . ILE A 1 387 ? 14.379 -15.045 -45.709 1.00 97.56 387 ILE A O 1
ATOM 2914 N N . SER A 1 388 ? 13.773 -14.023 -43.799 1.00 96.44 388 SER A N 1
ATOM 2915 C CA . SER A 1 388 ? 12.326 -14.098 -43.966 1.00 96.44 388 SER A CA 1
ATOM 2916 C C . SER A 1 388 ? 11.744 -12.697 -44.067 1.00 96.44 388 SER A C 1
ATOM 2918 O O . SER A 1 388 ? 12.147 -11.809 -43.332 1.00 96.44 388 SER A O 1
ATOM 2920 N N . ASP A 1 389 ? 10.783 -12.531 -44.971 1.00 95.94 389 ASP A N 1
ATOM 2921 C CA . ASP A 1 389 ? 10.000 -11.313 -45.153 1.00 95.94 389 ASP A CA 1
ATOM 2922 C C . ASP A 1 389 ? 8.506 -11.674 -45.232 1.00 95.94 389 ASP A C 1
ATOM 2924 O O . ASP A 1 389 ? 8.152 -12.625 -45.952 1.00 95.94 389 ASP A O 1
ATOM 2928 N N . MET A 1 390 ? 7.650 -11.006 -44.453 1.00 97.62 390 MET A N 1
ATOM 2929 C CA . MET A 1 390 ? 6.211 -11.296 -44.360 1.00 97.62 390 MET A CA 1
ATOM 2930 C C . MET A 1 390 ? 5.391 -10.038 -44.038 1.00 97.62 390 MET A C 1
ATOM 2932 O O . MET A 1 390 ? 5.650 -9.384 -43.036 1.00 97.62 390 MET A O 1
ATOM 2936 N N . ASP A 1 391 ? 4.370 -9.740 -44.848 1.00 98.06 391 ASP A N 1
ATOM 2937 C CA . ASP A 1 391 ? 3.382 -8.687 -44.566 1.00 98.06 391 ASP A CA 1
ATOM 2938 C C . ASP A 1 391 ? 2.188 -9.197 -43.733 1.00 98.06 391 ASP A C 1
ATOM 2940 O O . ASP A 1 391 ? 1.982 -10.404 -43.583 1.00 98.06 391 ASP A O 1
ATOM 2944 N N . SER A 1 392 ? 1.386 -8.275 -43.193 1.00 98.00 392 SER A N 1
ATOM 2945 C CA . SER A 1 392 ? 0.204 -8.575 -42.367 1.00 98.00 392 SER A CA 1
ATOM 2946 C C . SER A 1 392 ? -0.972 -9.235 -43.110 1.00 98.00 392 SER A C 1
ATOM 2948 O O . SER A 1 392 ? -1.972 -9.580 -42.482 1.00 98.00 392 SER A O 1
ATOM 2950 N N . GLY A 1 393 ? -0.900 -9.446 -44.427 1.00 96.44 393 GLY A N 1
ATOM 2951 C CA . GLY A 1 393 ? -1.975 -10.037 -45.225 1.00 96.44 393 GLY A CA 1
ATOM 2952 C C . GLY A 1 393 ? -3.022 -9.033 -45.730 1.00 96.44 393 GLY A C 1
ATOM 2953 O O . GLY A 1 393 ? -2.980 -7.833 -45.474 1.00 96.44 393 GLY A O 1
ATOM 2954 N N . ALA A 1 394 ? -3.957 -9.505 -46.559 1.00 94.81 394 ALA A N 1
ATOM 2955 C CA . ALA A 1 394 ? -5.006 -8.658 -47.138 1.00 94.81 394 ALA A CA 1
ATOM 2956 C C . ALA A 1 394 ? -6.093 -8.301 -46.111 1.00 94.81 394 ALA A C 1
ATOM 2958 O O . ALA A 1 394 ? -6.602 -9.199 -45.445 1.00 94.81 394 ALA A O 1
ATOM 2959 N N . GLY A 1 395 ? -6.495 -7.026 -46.057 1.00 94.38 395 GLY A N 1
ATOM 2960 C CA . GLY A 1 395 ? -7.493 -6.530 -45.100 1.00 94.38 395 GLY A CA 1
ATOM 2961 C C . GLY A 1 395 ? -6.910 -6.066 -43.763 1.00 94.38 395 GLY A C 1
ATOM 2962 O O . GLY A 1 395 ? -7.670 -5.662 -42.890 1.00 94.38 395 GLY A O 1
ATOM 2963 N N . ASN A 1 396 ? -5.584 -6.119 -43.625 1.00 97.25 396 ASN A N 1
ATOM 2964 C CA . ASN A 1 396 ? -4.827 -5.760 -42.427 1.00 97.25 396 ASN A CA 1
ATOM 2965 C C . ASN A 1 396 ? -3.900 -4.558 -42.703 1.00 97.25 396 ASN A C 1
ATOM 2967 O O . ASN A 1 396 ? -2.767 -4.494 -42.219 1.00 97.25 396 ASN A O 1
ATOM 2971 N N . GLU A 1 397 ? -4.349 -3.644 -43.567 1.00 97.94 397 GLU A N 1
ATOM 2972 C CA . GLU A 1 397 ? -3.683 -2.376 -43.857 1.00 97.94 397 GLU A CA 1
ATOM 2973 C C . GLU A 1 397 ? -3.853 -1.384 -42.687 1.00 97.94 397 GLU A C 1
ATOM 2975 O O . GLU A 1 397 ? -4.967 -1.185 -42.197 1.00 97.94 397 GLU A O 1
ATOM 2980 N N . LEU A 1 398 ? -2.775 -0.711 -42.267 1.00 97.56 398 LEU A N 1
ATOM 2981 C CA . LEU A 1 398 ? -2.845 0.375 -41.286 1.00 97.56 398 LEU A CA 1
ATOM 2982 C C . LEU A 1 398 ? -3.608 1.576 -41.847 1.00 97.56 398 LEU A C 1
ATOM 2984 O O . LEU A 1 398 ? -3.436 1.972 -43.003 1.00 97.56 398 LEU A O 1
ATOM 2988 N N . GLN A 1 399 ? -4.418 2.197 -40.994 1.00 97.50 399 GLN A N 1
ATOM 2989 C CA . GLN A 1 399 ? -5.205 3.373 -41.347 1.00 97.50 399 GLN A CA 1
ATOM 2990 C C . GLN A 1 399 ? -4.544 4.654 -40.838 1.00 97.50 399 GLN A C 1
ATOM 2992 O O . GLN A 1 399 ? -4.113 4.740 -39.690 1.00 97.50 399 GLN A O 1
ATOM 2997 N N . VAL A 1 400 ? -4.504 5.679 -41.693 1.00 97.75 400 VAL A N 1
ATOM 2998 C CA . VAL A 1 400 ? -3.976 6.999 -41.325 1.00 97.75 400 VAL A CA 1
ATOM 2999 C C . VAL A 1 400 ? -4.784 7.593 -40.171 1.00 97.75 400 VAL A C 1
ATOM 3001 O O . VAL A 1 400 ? -6.010 7.674 -40.238 1.00 97.75 400 VAL A O 1
ATOM 3004 N N . GLY A 1 401 ? -4.084 8.045 -39.132 1.00 96.12 401 GLY A N 1
ATOM 3005 C CA . GLY A 1 401 ? -4.655 8.697 -37.959 1.00 96.12 401 GLY A CA 1
ATOM 3006 C C . GLY A 1 401 ? -5.311 7.751 -36.949 1.00 96.12 401 GLY A C 1
ATOM 3007 O O . GLY A 1 401 ? -5.869 8.240 -35.967 1.00 96.12 401 GLY A O 1
ATOM 3008 N N . VAL A 1 402 ? -5.232 6.434 -37.151 1.00 97.50 402 VAL A N 1
ATOM 3009 C CA . VAL A 1 402 ? -5.814 5.426 -36.255 1.00 97.50 402 VAL A CA 1
ATOM 3010 C C . VAL A 1 402 ? -4.697 4.720 -35.494 1.00 97.50 402 VAL A C 1
ATOM 3012 O O . VAL A 1 402 ? -3.724 4.281 -36.099 1.00 97.50 402 VAL A O 1
ATOM 3015 N N . TRP A 1 403 ? -4.839 4.628 -34.172 1.00 98.06 403 TRP A N 1
ATOM 3016 C CA . TRP A 1 403 ? -3.964 3.810 -33.337 1.00 98.06 403 TRP A CA 1
ATOM 3017 C C . TRP A 1 403 ? -4.267 2.327 -33.560 1.00 98.06 403 TRP A C 1
ATOM 3019 O O . TRP A 1 403 ? -5.426 1.921 -33.538 1.00 98.06 403 TRP A O 1
ATOM 3029 N N . THR A 1 404 ? -3.233 1.526 -33.787 1.00 98.38 404 THR A N 1
ATOM 3030 C CA . THR A 1 404 ? -3.327 0.070 -33.955 1.00 98.38 404 THR A CA 1
ATOM 3031 C C . THR A 1 404 ? -2.240 -0.596 -33.128 1.00 98.38 404 THR A C 1
ATOM 3033 O O . THR A 1 404 ? -1.083 -0.172 -33.194 1.00 98.38 404 THR A O 1
ATOM 3036 N N . HIS A 1 405 ? -2.592 -1.623 -32.356 1.00 98.50 405 HIS A N 1
ATOM 3037 C CA . HIS A 1 405 ? -1.614 -2.409 -31.606 1.00 98.50 405 HIS A CA 1
ATOM 3038 C C . HIS A 1 405 ? -0.989 -3.449 -32.528 1.00 98.50 405 HIS A C 1
ATOM 3040 O O . HIS A 1 405 ? -1.703 -4.203 -33.187 1.00 98.50 405 HIS A O 1
ATOM 3046 N N . LEU A 1 406 ? 0.338 -3.474 -32.604 1.00 98.75 406 LEU A N 1
ATOM 3047 C CA . LEU A 1 406 ? 1.101 -4.358 -33.474 1.00 98.75 406 LEU A CA 1
ATOM 3048 C C . LEU A 1 406 ? 2.041 -5.218 -32.642 1.00 98.75 406 LEU A C 1
ATOM 3050 O O . LEU A 1 406 ? 2.824 -4.692 -31.851 1.00 98.75 406 LEU A O 1
ATOM 3054 N N . VAL A 1 407 ? 2.012 -6.533 -32.873 1.00 98.81 407 VAL A N 1
ATOM 3055 C CA . VAL A 1 407 ? 2.963 -7.462 -32.254 1.00 98.81 407 VAL A CA 1
ATOM 3056 C C . VAL A 1 407 ? 3.600 -8.371 -33.298 1.00 98.81 407 VAL A C 1
ATOM 3058 O O . VAL A 1 407 ? 2.916 -8.997 -34.108 1.00 98.81 407 VAL A O 1
ATOM 3061 N N . PHE A 1 408 ? 4.924 -8.463 -33.252 1.00 98.75 408 PHE A N 1
ATOM 3062 C CA . PHE A 1 408 ? 5.759 -9.242 -34.158 1.00 98.75 408 PHE A CA 1
ATOM 3063 C C . PHE A 1 408 ? 6.542 -10.280 -33.367 1.00 98.75 408 PHE A C 1
ATOM 3065 O O . PHE A 1 408 ? 7.250 -9.932 -32.423 1.00 98.75 408 PHE A O 1
ATOM 3072 N N . VAL A 1 409 ? 6.428 -11.553 -33.745 1.00 98.62 409 VAL A N 1
ATOM 3073 C CA . VAL A 1 409 ? 7.043 -12.664 -33.005 1.00 98.62 409 VAL A CA 1
ATOM 3074 C C . VAL A 1 409 ? 7.957 -13.461 -33.922 1.00 98.62 409 VAL A C 1
ATOM 3076 O O . VAL A 1 409 ? 7.592 -13.766 -35.057 1.00 98.62 409 VAL A O 1
ATOM 3079 N N . HIS A 1 410 ? 9.125 -13.834 -33.405 1.00 98.25 410 HIS A N 1
ATOM 3080 C CA . HIS A 1 410 ? 9.969 -14.892 -33.950 1.00 98.25 410 HIS A CA 1
ATOM 3081 C C . HIS A 1 410 ? 10.229 -15.939 -32.862 1.00 98.25 410 HIS A C 1
ATOM 3083 O O . HIS A 1 410 ? 10.938 -15.658 -31.891 1.00 98.25 410 HIS A O 1
ATOM 3089 N N . ASP A 1 411 ? 9.670 -17.141 -33.024 1.00 96.31 411 ASP A N 1
ATOM 3090 C CA . ASP A 1 411 ? 9.712 -18.218 -32.016 1.00 96.31 411 ASP A CA 1
ATOM 3091 C C . ASP A 1 411 ? 10.759 -19.314 -32.301 1.00 96.31 411 ASP A C 1
ATOM 3093 O O . ASP A 1 411 ? 10.865 -20.297 -31.568 1.00 96.31 411 ASP A O 1
ATOM 3097 N N . GLY A 1 412 ? 11.537 -19.150 -33.376 1.00 95.00 412 GLY A N 1
ATOM 3098 C CA . GLY A 1 412 ? 12.530 -20.115 -33.847 1.00 95.00 412 GLY A CA 1
ATOM 3099 C C . GLY A 1 412 ? 11.994 -21.180 -34.818 1.00 95.00 412 GLY A C 1
ATOM 3100 O O . GLY A 1 412 ? 12.779 -21.915 -35.428 1.00 95.00 412 GLY A O 1
ATOM 3101 N N . ALA A 1 413 ? 10.674 -21.263 -34.986 1.00 96.50 413 ALA A N 1
ATOM 3102 C CA . ALA A 1 413 ? 9.975 -22.120 -35.943 1.00 96.50 413 ALA A CA 1
ATOM 3103 C C . ALA A 1 413 ? 9.076 -21.332 -36.916 1.00 96.50 413 ALA A C 1
ATOM 3105 O O . ALA A 1 413 ? 8.815 -21.798 -38.034 1.00 96.50 413 ALA A O 1
ATOM 3106 N N . LYS A 1 414 ? 8.594 -20.159 -36.505 1.00 97.50 414 LYS A N 1
ATOM 3107 C CA . LYS A 1 414 ? 7.671 -19.286 -37.215 1.00 97.50 414 LYS A CA 1
ATOM 3108 C C . LYS A 1 414 ? 7.966 -17.812 -36.951 1.00 97.50 414 LYS A C 1
ATOM 3110 O O . LYS A 1 414 ? 8.415 -17.420 -35.875 1.00 97.50 414 LYS A O 1
ATOM 3115 N N . ASP A 1 415 ? 7.598 -17.018 -37.947 1.00 98.50 415 ASP A N 1
ATOM 3116 C CA . ASP A 1 415 ? 7.337 -15.590 -37.818 1.00 98.50 415 ASP A CA 1
ATOM 3117 C C . ASP A 1 415 ? 5.816 -15.380 -37.732 1.00 98.50 415 ASP A C 1
ATOM 3119 O O . ASP A 1 415 ? 5.068 -15.997 -38.501 1.00 98.50 415 ASP A O 1
ATOM 3123 N N . LEU A 1 416 ? 5.357 -14.516 -36.822 1.00 98.56 416 LEU A N 1
ATOM 3124 C CA . LEU A 1 416 ? 3.937 -14.202 -36.605 1.00 98.56 416 LEU A CA 1
ATOM 3125 C C . LEU A 1 416 ? 3.716 -12.685 -36.551 1.00 98.56 416 LEU A C 1
ATOM 3127 O O . LEU A 1 416 ? 4.567 -11.956 -36.038 1.00 98.56 416 LEU A O 1
ATOM 3131 N N . ILE A 1 417 ? 2.556 -12.232 -37.033 1.00 98.81 417 ILE A N 1
ATOM 3132 C CA . ILE A 1 417 ? 2.075 -10.850 -36.872 1.00 98.81 417 ILE A CA 1
ATOM 3133 C C . ILE A 1 417 ? 0.707 -10.894 -36.199 1.00 98.81 417 ILE A C 1
ATOM 3135 O O . ILE A 1 417 ? -0.181 -11.626 -36.650 1.00 98.81 417 ILE A O 1
ATOM 3139 N N . TYR A 1 418 ? 0.536 -10.085 -35.159 1.00 98.75 418 TYR A N 1
ATOM 3140 C CA . TYR A 1 418 ? -0.737 -9.825 -34.501 1.00 98.75 418 TYR A CA 1
ATOM 3141 C C . TYR A 1 418 ? -1.108 -8.352 -34.652 1.00 98.75 418 TYR A C 1
ATOM 3143 O O . TYR A 1 418 ? -0.237 -7.480 -34.623 1.00 98.75 418 TYR A O 1
ATOM 3151 N N . MET A 1 419 ? -2.404 -8.095 -34.802 1.00 98.50 419 MET A N 1
ATOM 3152 C CA . MET A 1 419 ? -2.991 -6.760 -34.790 1.00 98.50 419 MET A CA 1
ATOM 3153 C C . MET A 1 419 ? -4.152 -6.751 -33.802 1.00 98.50 419 MET A C 1
ATOM 3155 O O . MET A 1 419 ? -4.990 -7.652 -33.850 1.00 98.50 419 MET A O 1
ATOM 3159 N N . ASP A 1 420 ? -4.172 -5.771 -32.900 1.00 97.62 420 ASP A N 1
ATOM 3160 C CA . ASP A 1 420 ? -5.212 -5.603 -31.876 1.00 97.62 420 ASP A CA 1
ATOM 3161 C C . ASP A 1 420 ? -5.501 -6.905 -31.096 1.00 97.62 420 ASP A C 1
ATOM 3163 O O . ASP A 1 420 ? -6.639 -7.357 -30.957 1.00 97.62 420 ASP A O 1
ATOM 3167 N N . GLY A 1 421 ? -4.427 -7.574 -30.658 1.00 95.88 421 GLY A N 1
ATOM 3168 C CA . GLY A 1 421 ? -4.479 -8.838 -29.912 1.00 95.88 421 GLY A CA 1
ATOM 3169 C C . GLY A 1 421 ? -4.780 -10.097 -30.743 1.00 95.88 421 GLY A C 1
ATOM 3170 O O . GLY A 1 421 ? -4.785 -11.198 -30.194 1.00 95.88 421 GLY A O 1
ATOM 3171 N N . VAL A 1 422 ? -5.005 -9.990 -32.059 1.00 97.00 422 VAL A N 1
ATOM 3172 C CA . VAL A 1 422 ? -5.405 -11.117 -32.927 1.00 97.00 422 VAL A CA 1
ATOM 3173 C C . VAL A 1 422 ? -4.316 -11.466 -33.941 1.00 97.00 422 VAL A C 1
ATOM 3175 O O . VAL A 1 422 ? -3.795 -10.591 -34.624 1.00 97.00 422 VAL A O 1
ATOM 3178 N N . GLN A 1 423 ? -3.995 -12.757 -34.101 1.00 98.44 423 GLN A N 1
ATOM 3179 C CA . GLN A 1 423 ? -3.032 -13.212 -35.115 1.00 98.44 423 GLN A CA 1
ATOM 3180 C C . GLN A 1 423 ? -3.587 -12.987 -36.530 1.00 98.44 423 GLN A C 1
ATOM 3182 O O . GLN A 1 423 ? -4.623 -13.551 -36.889 1.00 98.44 423 GLN A O 1
ATOM 3187 N N . VAL A 1 424 ? -2.864 -12.230 -37.358 1.00 98.38 424 VAL A N 1
ATOM 3188 C CA . VAL A 1 424 ? -3.272 -11.893 -38.733 1.00 98.38 424 VAL A CA 1
ATOM 3189 C C . VAL A 1 424 ? -2.423 -12.561 -39.814 1.00 98.38 424 VAL A C 1
ATOM 3191 O O . VAL A 1 424 ? -2.916 -12.796 -40.918 1.00 98.38 424 VAL A O 1
ATOM 3194 N N . ALA A 1 425 ? -1.173 -12.920 -39.506 1.00 98.25 425 ALA A N 1
ATOM 3195 C CA . ALA A 1 425 ? -0.280 -13.602 -40.441 1.00 98.25 425 ALA A CA 1
ATOM 3196 C C . ALA A 1 425 ? 0.664 -14.580 -39.728 1.00 98.25 425 ALA A C 1
ATOM 3198 O O . ALA A 1 425 ? 1.060 -14.365 -38.582 1.00 98.25 425 ALA A O 1
ATOM 3199 N N . GLU A 1 426 ? 1.038 -15.654 -40.429 1.00 97.88 426 GLU A N 1
ATOM 3200 C CA . GLU A 1 426 ? 2.085 -16.587 -40.007 1.00 97.88 426 GLU A CA 1
ATOM 3201 C C . GLU A 1 426 ? 2.913 -17.086 -41.194 1.00 97.88 426 GLU A C 1
ATOM 3203 O O . GLU A 1 426 ? 2.410 -17.249 -42.312 1.00 97.88 426 GLU A O 1
ATOM 3208 N N . LYS A 1 427 ? 4.182 -17.402 -40.934 1.00 98.00 427 LYS A N 1
ATOM 3209 C CA . LYS A 1 427 ? 5.076 -18.046 -41.897 1.00 98.00 427 LYS A CA 1
ATOM 3210 C C . LYS A 1 427 ? 6.039 -18.970 -41.175 1.00 98.00 427 LYS A C 1
ATOM 3212 O O . LYS A 1 427 ? 6.568 -18.630 -40.127 1.00 98.00 427 LYS A O 1
ATOM 3217 N N . VAL A 1 428 ? 6.287 -20.146 -41.750 1.00 97.69 428 VAL A N 1
ATOM 3218 C CA . VAL A 1 428 ? 7.268 -21.101 -41.214 1.00 97.69 428 VAL A CA 1
ATOM 3219 C C . VAL A 1 428 ? 8.676 -20.576 -41.479 1.00 97.69 428 VAL A C 1
ATOM 3221 O O . VAL A 1 428 ? 9.079 -20.437 -42.636 1.00 97.69 428 VAL A O 1
ATOM 3224 N N . VAL A 1 429 ? 9.411 -20.297 -40.406 1.00 96.75 429 VAL A N 1
ATOM 3225 C CA . VAL A 1 429 ? 10.741 -19.685 -40.416 1.00 96.75 429 VAL A CA 1
ATOM 3226 C C . VAL A 1 429 ? 11.575 -20.363 -39.336 1.00 96.75 429 VAL A C 1
ATOM 3228 O O . VAL A 1 429 ? 11.479 -20.038 -38.159 1.00 96.75 429 VAL A O 1
ATOM 3231 N N . VAL A 1 430 ? 12.362 -21.359 -39.742 1.00 95.81 430 VAL A N 1
ATOM 3232 C CA . VAL A 1 430 ? 13.141 -22.191 -38.816 1.00 95.81 430 VAL A CA 1
ATOM 3233 C C . VAL A 1 430 ? 14.562 -21.651 -38.688 1.00 95.81 430 VAL A C 1
ATOM 3235 O O . VAL A 1 430 ? 15.275 -21.559 -39.687 1.00 95.81 430 VAL A O 1
ATOM 3238 N N . GLY A 1 431 ? 14.991 -21.372 -37.460 1.00 95.06 431 GLY A N 1
ATOM 3239 C CA . GLY A 1 431 ? 16.322 -20.849 -37.146 1.00 95.06 431 GLY A CA 1
ATOM 3240 C C . GLY A 1 431 ? 16.265 -19.857 -35.990 1.00 95.06 431 GLY A C 1
ATOM 3241 O O . GLY A 1 431 ? 15.194 -19.411 -35.632 1.00 95.06 431 GLY A O 1
ATOM 3242 N N . THR A 1 432 ? 17.405 -19.510 -35.400 1.00 96.06 432 THR A N 1
ATOM 3243 C CA . THR A 1 432 ? 17.499 -18.499 -34.328 1.00 96.06 432 THR A CA 1
ATOM 3244 C C . THR A 1 432 ? 17.924 -17.157 -34.908 1.00 96.06 432 THR A C 1
ATOM 3246 O O . THR A 1 432 ? 18.714 -17.145 -35.857 1.00 96.06 432 THR A O 1
ATOM 3249 N N . LEU A 1 433 ? 17.484 -16.039 -34.326 1.00 97.25 433 LEU A N 1
ATOM 3250 C CA . LEU A 1 433 ? 17.909 -14.702 -34.760 1.00 97.25 433 LEU A CA 1
ATOM 3251 C C . LEU A 1 433 ? 19.430 -14.523 -34.663 1.00 97.25 433 LEU A C 1
ATOM 3253 O O . LEU A 1 433 ? 20.060 -14.953 -33.695 1.00 97.25 433 LEU A O 1
ATOM 3257 N N . ASN A 1 434 ? 20.010 -13.861 -35.664 1.00 95.88 434 ASN A N 1
ATOM 3258 C CA . ASN A 1 434 ? 21.426 -13.498 -35.682 1.00 95.88 434 ASN A CA 1
ATOM 3259 C C . ASN A 1 434 ? 21.690 -12.263 -34.803 1.00 95.88 434 ASN A C 1
ATOM 3261 O O . ASN A 1 434 ? 20.801 -11.436 -34.604 1.00 95.88 434 ASN A O 1
ATOM 3265 N N . ASN A 1 435 ? 22.906 -12.119 -34.270 1.00 93.19 435 ASN A N 1
ATOM 3266 C CA . ASN A 1 435 ? 23.278 -10.955 -33.457 1.00 93.19 435 ASN A CA 1
ATOM 3267 C C . ASN A 1 435 ? 23.670 -9.755 -34.331 1.00 93.19 435 ASN A C 1
ATOM 3269 O O . ASN A 1 435 ? 24.243 -9.926 -35.404 1.00 93.19 435 ASN A O 1
ATOM 3273 N N . THR A 1 436 ? 23.446 -8.550 -33.813 1.00 91.31 436 THR A N 1
ATOM 3274 C CA . THR A 1 436 ? 23.856 -7.275 -34.416 1.00 91.31 436 THR A CA 1
ATOM 3275 C C . THR A 1 436 ? 24.692 -6.461 -33.431 1.00 91.31 436 THR A C 1
ATOM 3277 O O . THR A 1 436 ? 24.507 -6.554 -32.215 1.00 91.31 436 THR A O 1
ATOM 3280 N N . THR A 1 437 ? 25.611 -5.650 -33.957 1.00 88.12 437 THR A N 1
ATOM 3281 C CA . THR A 1 437 ? 26.327 -4.606 -33.194 1.00 88.12 437 THR A CA 1
ATOM 3282 C C . THR A 1 437 ? 25.802 -3.203 -33.498 1.00 88.12 437 THR A C 1
ATOM 3284 O O . THR A 1 437 ? 26.356 -2.214 -33.022 1.00 88.12 437 THR A O 1
ATOM 3287 N N . LYS A 1 438 ? 24.759 -3.105 -34.328 1.00 88.19 438 LYS A N 1
ATOM 3288 C CA . LYS A 1 438 ? 24.086 -1.854 -34.678 1.00 88.19 438 LYS A CA 1
ATOM 3289 C C . LYS A 1 438 ? 23.086 -1.477 -33.597 1.00 88.19 438 LYS A C 1
ATOM 3291 O O . LYS A 1 438 ? 22.463 -2.355 -33.003 1.00 88.19 438 LYS A O 1
ATOM 3296 N N . VAL A 1 439 ? 22.928 -0.176 -33.380 1.00 87.31 439 VAL A N 1
ATOM 3297 C CA . VAL A 1 439 ? 21.908 0.398 -32.492 1.00 87.31 439 VAL A CA 1
ATOM 3298 C C . VAL A 1 439 ? 20.500 -0.056 -32.896 1.00 87.31 439 VAL A C 1
ATOM 3300 O O . VAL A 1 439 ? 20.263 -0.384 -34.064 1.00 87.31 439 VAL A O 1
ATOM 3303 N N . LEU A 1 440 ? 19.569 -0.084 -31.942 1.00 91.12 440 LEU A N 1
ATOM 3304 C CA . LEU A 1 440 ? 18.140 -0.192 -32.247 1.00 91.12 440 LEU A CA 1
ATOM 3305 C C . LEU A 1 440 ? 17.637 1.201 -32.646 1.00 91.12 440 LEU A C 1
ATOM 3307 O O . LEU A 1 440 ? 17.865 2.174 -31.931 1.00 91.12 440 LEU A O 1
ATOM 3311 N N . GLY A 1 441 ? 16.984 1.290 -33.802 1.00 92.25 441 GLY A N 1
ATOM 3312 C CA . GLY A 1 441 ? 16.301 2.491 -34.268 1.00 92.25 441 GLY A CA 1
ATOM 3313 C C . GLY A 1 441 ? 14.792 2.355 -34.123 1.00 92.25 441 GLY A C 1
ATOM 3314 O O . GLY A 1 441 ? 14.219 1.348 -34.541 1.00 92.25 441 GLY A O 1
ATOM 3315 N N . ILE A 1 442 ? 14.159 3.378 -33.555 1.00 94.44 442 ILE A N 1
ATOM 3316 C CA . ILE A 1 442 ? 12.705 3.530 -33.459 1.00 94.44 442 ILE A CA 1
ATOM 3317 C C . ILE A 1 442 ? 12.307 4.688 -34.382 1.00 94.44 442 ILE A C 1
ATOM 3319 O O . ILE A 1 442 ? 12.921 5.757 -34.353 1.00 94.44 442 ILE A O 1
ATOM 3323 N N . GLY A 1 443 ? 11.329 4.443 -35.255 1.00 93.25 443 GLY A N 1
ATOM 3324 C CA . GLY A 1 443 ? 10.884 5.369 -36.301 1.00 93.25 443 GLY A CA 1
ATOM 3325 C C . GLY A 1 443 ? 11.811 5.485 -37.519 1.00 93.25 443 GLY A C 1
ATOM 3326 O O . GLY A 1 443 ? 11.539 6.292 -38.409 1.00 93.25 443 GLY A O 1
ATOM 3327 N N . TYR A 1 444 ? 12.899 4.703 -37.587 1.00 92.00 444 TYR A N 1
ATOM 3328 C CA . TYR A 1 444 ? 13.832 4.709 -38.720 1.00 92.00 444 TYR A CA 1
ATOM 3329 C C . TYR A 1 444 ? 14.741 3.460 -38.774 1.00 92.00 444 TYR A C 1
ATOM 3331 O O . TYR A 1 444 ? 14.723 2.622 -37.870 1.00 92.00 444 TYR A O 1
ATOM 3339 N N . ASN A 1 445 ? 15.558 3.335 -39.834 1.00 88.81 445 ASN A N 1
ATOM 3340 C CA . ASN A 1 445 ? 16.589 2.297 -39.949 1.00 88.81 445 ASN A CA 1
ATOM 3341 C C . ASN A 1 445 ? 18.021 2.861 -39.789 1.00 88.81 445 ASN A C 1
ATOM 3343 O O . ASN A 1 445 ? 18.512 3.534 -40.704 1.00 88.81 445 ASN A O 1
ATOM 3347 N N . PRO A 1 446 ? 18.747 2.500 -38.713 1.00 85.19 446 PRO A N 1
ATOM 3348 C CA . PRO A 1 446 ? 20.085 3.023 -38.433 1.00 85.19 446 PRO A CA 1
ATOM 3349 C C . PRO A 1 446 ? 21.179 2.499 -39.371 1.00 85.19 446 PRO A C 1
ATOM 3351 O O . PRO A 1 446 ? 22.268 3.069 -39.421 1.00 85.19 446 PRO A O 1
ATOM 3354 N N . ILE A 1 447 ? 20.935 1.411 -40.110 1.00 84.62 447 ILE A N 1
ATOM 3355 C CA . ILE A 1 447 ? 21.928 0.864 -41.049 1.00 84.62 447 ILE A CA 1
ATOM 3356 C C . ILE A 1 447 ? 21.953 1.648 -42.356 1.00 84.62 447 ILE A C 1
ATOM 3358 O O . ILE A 1 447 ? 23.029 1.964 -42.865 1.00 84.62 447 ILE A O 1
ATOM 3362 N N . ASP A 1 448 ? 20.773 1.927 -42.904 1.00 76.00 448 ASP A N 1
ATOM 3363 C CA . ASP A 1 448 ? 20.642 2.516 -44.235 1.00 76.00 448 ASP A CA 1
ATOM 3364 C C . ASP A 1 448 ? 20.610 4.055 -44.183 1.00 76.00 448 ASP A C 1
ATOM 3366 O O . ASP A 1 448 ? 20.857 4.703 -45.200 1.00 76.00 448 ASP A O 1
ATOM 3370 N N . GLY A 1 449 ? 20.361 4.644 -43.004 1.00 70.94 449 GLY A N 1
ATOM 3371 C CA . GLY A 1 449 ? 20.422 6.091 -42.780 1.00 70.94 449 GLY A CA 1
ATOM 3372 C C . GLY A 1 449 ? 19.344 6.883 -43.531 1.00 70.94 449 GLY A C 1
ATOM 3373 O O . GLY A 1 449 ? 19.634 7.962 -44.048 1.00 70.94 449 GLY A O 1
ATOM 3374 N N . GLY A 1 450 ? 18.123 6.339 -43.639 1.00 74.69 450 GLY A N 1
ATOM 3375 C CA . GLY A 1 450 ? 16.997 6.982 -44.327 1.00 74.69 450 GLY A CA 1
ATOM 3376 C C . GLY A 1 450 ? 15.644 6.267 -44.176 1.00 74.69 450 GLY A C 1
ATOM 3377 O O . GLY A 1 450 ? 15.568 5.184 -43.598 1.00 74.69 450 GLY A O 1
ATOM 3378 N N . ASN A 1 451 ? 14.593 6.877 -44.744 1.00 86.25 451 ASN A N 1
ATOM 3379 C CA . ASN A 1 451 ? 13.175 6.460 -44.735 1.00 86.25 451 ASN A CA 1
ATOM 3380 C C . ASN A 1 451 ? 12.505 6.442 -43.345 1.00 86.25 451 ASN A C 1
ATOM 3382 O O . ASN A 1 451 ? 12.099 5.396 -42.831 1.00 86.25 451 ASN A O 1
ATOM 3386 N N . TRP A 1 452 ? 12.371 7.630 -42.762 1.00 93.12 452 TRP A N 1
ATOM 3387 C CA . TRP A 1 452 ? 11.721 7.863 -41.474 1.00 93.12 452 TRP A CA 1
ATOM 3388 C C . TRP A 1 452 ? 10.208 7.642 -41.534 1.00 93.12 452 TRP A C 1
ATOM 3390 O O . TRP A 1 452 ? 9.550 7.953 -42.530 1.00 93.12 452 TRP A O 1
ATOM 3400 N N . PHE A 1 453 ? 9.660 7.105 -40.449 1.00 95.88 453 PHE A N 1
ATOM 3401 C CA . PHE A 1 453 ? 8.225 6.980 -40.243 1.00 95.88 453 PHE A CA 1
ATOM 3402 C C . PHE A 1 453 ? 7.586 8.359 -40.017 1.00 95.88 453 PHE A C 1
ATOM 3404 O O . PHE A 1 453 ? 8.151 9.205 -39.331 1.00 95.88 453 PHE A O 1
ATOM 3411 N N . ASP A 1 454 ? 6.410 8.588 -40.602 1.00 96.56 454 ASP A N 1
ATOM 3412 C CA . ASP A 1 454 ? 5.578 9.769 -40.344 1.00 96.56 454 ASP A CA 1
ATOM 3413 C C . ASP A 1 454 ? 4.360 9.338 -39.526 1.00 96.56 454 ASP A C 1
ATOM 3415 O O . ASP A 1 454 ? 3.423 8.729 -40.056 1.00 96.56 454 ASP A O 1
ATOM 3419 N N . GLY A 1 455 ? 4.383 9.602 -38.223 1.00 96.94 455 GLY A N 1
ATOM 3420 C CA . GLY A 1 455 ? 3.381 9.079 -37.302 1.00 96.94 455 GLY A CA 1
ATOM 3421 C C . GLY A 1 455 ? 3.804 9.128 -35.842 1.00 96.94 455 GLY A C 1
ATOM 3422 O O . GLY A 1 455 ? 4.789 9.767 -35.479 1.00 96.94 455 GLY A O 1
ATOM 3423 N N . ALA A 1 456 ? 3.043 8.432 -35.006 1.00 97.88 456 ALA A N 1
ATOM 3424 C CA . ALA A 1 456 ? 3.343 8.257 -33.594 1.00 97.88 456 ALA A CA 1
ATOM 3425 C C . ALA A 1 456 ? 3.489 6.774 -33.234 1.00 97.88 456 ALA A C 1
ATOM 3427 O O . ALA A 1 456 ? 2.798 5.927 -33.810 1.00 97.88 456 ALA A O 1
ATOM 3428 N N . LEU A 1 457 ? 4.386 6.479 -32.292 1.00 97.94 457 LEU A N 1
ATOM 3429 C CA . LEU A 1 457 ? 4.557 5.163 -31.675 1.00 97.94 457 LEU A CA 1
ATOM 3430 C C . LEU A 1 457 ? 4.423 5.289 -30.159 1.00 97.94 457 LEU A C 1
ATOM 3432 O O . LEU A 1 457 ? 4.846 6.289 -29.581 1.00 97.94 457 LEU A O 1
ATOM 3436 N N . ASP A 1 458 ? 3.851 4.276 -29.528 1.00 96.75 458 ASP A N 1
ATOM 3437 C CA . ASP A 1 458 ? 3.605 4.247 -28.087 1.00 96.75 458 ASP A CA 1
ATOM 3438 C C . ASP A 1 458 ? 3.769 2.814 -27.547 1.00 96.75 458 ASP A C 1
ATOM 3440 O O . ASP A 1 458 ? 3.649 1.852 -28.309 1.00 96.75 458 ASP A O 1
ATOM 3444 N N . GLU A 1 459 ? 4.074 2.667 -26.256 1.00 96.19 459 GLU A N 1
ATOM 3445 C CA . GLU A 1 459 ? 4.246 1.381 -25.555 1.00 96.19 459 GLU A CA 1
ATOM 3446 C C . GLU A 1 459 ? 5.226 0.407 -26.243 1.00 96.19 459 GLU A C 1
ATOM 3448 O O . GLU A 1 459 ? 4.923 -0.778 -26.425 1.00 96.19 459 GLU A O 1
ATOM 3453 N N . VAL A 1 460 ? 6.400 0.882 -26.674 1.00 97.56 460 VAL A N 1
ATOM 3454 C CA . VAL A 1 460 ? 7.348 0.023 -27.404 1.00 97.56 460 VAL A CA 1
ATOM 3455 C C . VAL A 1 460 ? 8.018 -0.951 -26.442 1.00 97.56 460 VAL A C 1
ATOM 3457 O O . VAL A 1 460 ? 8.844 -0.563 -25.624 1.00 97.56 460 VAL A O 1
ATOM 3460 N N . GLN A 1 461 ? 7.687 -2.231 -26.565 1.00 97.69 461 GLN A N 1
ATOM 3461 C CA . GLN A 1 461 ? 8.135 -3.311 -25.693 1.00 97.69 461 GLN A CA 1
ATOM 3462 C C . GLN A 1 461 ? 8.866 -4.396 -26.480 1.00 97.69 461 GLN A C 1
ATOM 3464 O O . GLN A 1 461 ? 8.395 -4.858 -27.522 1.00 97.69 461 GLN A O 1
ATOM 3469 N N . ILE A 1 462 ? 10.011 -4.840 -25.959 1.00 96.81 462 ILE A N 1
ATOM 3470 C CA . ILE A 1 462 ? 10.817 -5.915 -26.543 1.00 96.81 462 ILE A CA 1
ATOM 3471 C C . ILE A 1 462 ? 10.995 -7.019 -25.513 1.00 96.81 462 ILE A C 1
ATOM 3473 O O . ILE A 1 462 ? 11.530 -6.792 -24.431 1.00 96.81 462 ILE A O 1
ATOM 3477 N N . TYR A 1 463 ? 10.611 -8.235 -25.881 1.00 96.56 463 TYR A N 1
ATOM 3478 C CA . TYR A 1 463 ? 10.798 -9.435 -25.080 1.00 96.56 463 TYR A CA 1
ATOM 3479 C C . TYR A 1 463 ? 11.893 -10.311 -25.689 1.00 96.56 463 TYR A C 1
ATOM 3481 O O . TYR A 1 463 ? 11.984 -10.467 -26.914 1.00 96.56 463 TYR A O 1
ATOM 3489 N N . LYS A 1 464 ? 12.701 -10.946 -24.833 1.00 93.62 464 LYS A N 1
ATOM 3490 C CA . LYS A 1 464 ? 13.725 -11.928 -25.248 1.00 93.62 464 LYS A CA 1
ATOM 3491 C C . LYS A 1 464 ? 13.150 -13.309 -25.591 1.00 93.62 464 LYS A C 1
ATOM 3493 O O . LYS A 1 464 ? 13.902 -14.213 -25.960 1.00 93.62 464 LYS A O 1
ATOM 3498 N N . VAL A 1 465 ? 11.835 -13.474 -25.454 1.00 95.12 465 VAL A N 1
ATOM 3499 C CA . VAL A 1 465 ? 11.083 -14.709 -25.713 1.00 95.12 465 VAL A CA 1
ATOM 3500 C C . VAL A 1 465 ? 9.976 -14.470 -26.738 1.00 95.12 465 VAL A C 1
ATOM 3502 O O . VAL A 1 465 ? 9.627 -13.330 -27.050 1.00 95.12 465 VAL A O 1
ATOM 3505 N N . ALA A 1 466 ? 9.420 -15.560 -27.260 1.00 96.75 466 ALA A N 1
ATOM 3506 C CA . ALA A 1 466 ? 8.183 -15.526 -28.023 1.00 96.75 466 ALA A CA 1
ATOM 3507 C C . ALA A 1 466 ? 6.991 -15.578 -27.061 1.00 96.75 466 ALA A C 1
ATOM 3509 O O . ALA A 1 466 ? 6.822 -16.583 -26.370 1.00 96.75 466 ALA A O 1
ATOM 3510 N N . LEU A 1 467 ? 6.190 -14.513 -27.018 1.00 97.81 467 LEU A N 1
ATOM 3511 C CA . LEU A 1 467 ? 4.939 -14.502 -26.268 1.00 97.81 467 LEU A CA 1
ATOM 3512 C C . LEU A 1 467 ? 3.902 -15.392 -26.958 1.00 97.81 467 LEU A C 1
ATOM 3514 O O . LEU A 1 467 ? 3.847 -15.506 -28.186 1.00 97.81 467 LEU A O 1
ATOM 3518 N N . THR A 1 468 ? 3.066 -16.027 -26.149 1.00 96.94 468 THR A N 1
ATOM 3519 C CA . THR A 1 468 ? 1.928 -16.820 -26.601 1.00 96.94 468 THR A CA 1
ATOM 3520 C C . THR A 1 468 ? 0.780 -15.925 -27.069 1.00 96.94 468 THR A C 1
ATOM 3522 O O . THR A 1 468 ? 0.668 -14.761 -26.691 1.00 96.94 468 THR A O 1
ATOM 3525 N N . ALA A 1 469 ? -0.140 -16.490 -27.855 1.00 97.00 469 ALA A N 1
ATOM 3526 C CA . ALA A 1 469 ? -1.334 -15.770 -28.301 1.00 97.00 469 ALA A CA 1
ATOM 3527 C C . ALA A 1 469 ? -2.202 -15.255 -27.134 1.00 97.00 469 ALA A C 1
ATOM 3529 O O . ALA A 1 469 ? -2.830 -14.212 -27.273 1.00 97.00 469 ALA A O 1
ATOM 3530 N N . SER A 1 470 ? -2.232 -15.967 -25.997 1.00 96.06 470 SER A N 1
ATOM 3531 C CA . SER A 1 470 ? -2.963 -15.516 -24.804 1.00 96.06 470 SER A CA 1
ATOM 3532 C C . SER A 1 470 ? -2.290 -14.301 -24.180 1.00 96.06 470 SER A C 1
ATOM 3534 O O . SER A 1 470 ? -2.949 -13.294 -23.976 1.00 96.06 470 SER A O 1
ATOM 3536 N N . GLU A 1 471 ? -0.974 -14.360 -23.962 1.00 97.44 471 GLU A N 1
ATOM 3537 C CA . GLU A 1 471 ? -0.216 -13.241 -23.387 1.00 97.44 471 GLU A CA 1
ATOM 3538 C C . GLU A 1 471 ? -0.307 -11.986 -24.263 1.00 97.44 471 GLU A C 1
ATOM 3540 O O . GLU A 1 471 ? -0.410 -10.881 -23.746 1.00 97.44 471 GLU A O 1
ATOM 3545 N N . ILE A 1 472 ? -0.325 -12.145 -25.591 1.00 98.25 472 ILE A N 1
ATOM 3546 C CA . ILE A 1 472 ? -0.511 -11.030 -26.531 1.00 98.25 472 ILE A CA 1
ATOM 3547 C C . ILE A 1 472 ? -1.928 -10.446 -26.439 1.00 98.25 472 ILE A C 1
ATOM 3549 O O . ILE A 1 472 ? -2.088 -9.226 -26.480 1.00 98.25 472 ILE A O 1
ATOM 3553 N N . ALA A 1 473 ? -2.955 -11.290 -26.308 1.00 95.88 473 ALA A N 1
ATOM 3554 C CA . ALA A 1 473 ? -4.330 -10.829 -26.122 1.00 95.88 473 ALA A CA 1
ATOM 3555 C C . ALA A 1 473 ? -4.506 -10.095 -24.781 1.00 95.88 473 ALA A C 1
ATOM 3557 O O . ALA A 1 473 ? -5.152 -9.047 -24.742 1.00 95.88 473 ALA A O 1
ATOM 3558 N N . ASP A 1 474 ? -3.888 -10.601 -23.712 1.00 94.94 474 ASP A N 1
ATOM 3559 C CA . ASP A 1 474 ? -3.892 -9.974 -22.388 1.00 94.94 474 ASP A CA 1
ATOM 3560 C C . ASP A 1 474 ? -3.136 -8.636 -22.407 1.00 94.94 474 ASP A C 1
ATOM 3562 O O . ASP A 1 474 ? -3.628 -7.638 -21.879 1.00 94.94 474 ASP A O 1
ATOM 3566 N N . LEU A 1 475 ? -1.987 -8.580 -23.093 1.00 95.31 475 LEU A N 1
ATOM 3567 C CA . LEU A 1 475 ? -1.213 -7.352 -23.288 1.00 95.31 475 LEU A CA 1
ATOM 3568 C C . LEU A 1 475 ? -2.028 -6.282 -24.025 1.00 95.31 475 LEU A C 1
ATOM 3570 O O . LEU A 1 475 ? -2.088 -5.132 -23.587 1.00 95.31 475 LEU A O 1
ATOM 3574 N N . PHE A 1 476 ? -2.699 -6.665 -25.114 1.00 97.12 476 PHE A N 1
ATOM 3575 C CA . PHE A 1 476 ? -3.589 -5.773 -25.851 1.00 97.12 476 PHE A CA 1
ATOM 3576 C C . PHE A 1 476 ? -4.745 -5.273 -24.978 1.00 97.12 476 PHE A C 1
ATOM 3578 O O . PHE A 1 476 ? -5.024 -4.074 -24.955 1.00 97.12 476 PHE A O 1
ATOM 3585 N N . ALA A 1 477 ? -5.412 -6.169 -24.244 1.00 93.56 477 ALA A N 1
ATOM 3586 C CA . ALA A 1 477 ? -6.531 -5.811 -23.378 1.00 93.56 477 ALA A CA 1
ATOM 3587 C C . ALA A 1 477 ? -6.107 -4.818 -22.286 1.00 93.56 477 ALA A C 1
ATOM 3589 O O . ALA A 1 477 ? -6.791 -3.815 -22.078 1.00 93.56 477 ALA A O 1
ATOM 3590 N N . ALA A 1 478 ? -4.956 -5.055 -21.649 1.00 89.94 478 ALA A N 1
ATOM 3591 C CA . ALA A 1 478 ? -4.399 -4.171 -20.630 1.00 89.94 478 ALA A CA 1
ATOM 3592 C C . ALA A 1 478 ? -4.060 -2.782 -21.192 1.00 89.94 478 ALA A C 1
ATOM 3594 O O . ALA A 1 478 ? -4.381 -1.770 -20.576 1.00 89.94 478 ALA A O 1
ATOM 3595 N N . GLN A 1 479 ? -3.463 -2.715 -22.384 1.00 93.44 479 GLN A N 1
ATOM 3596 C CA . GLN A 1 479 ? -3.084 -1.442 -22.998 1.00 93.44 479 GLN A CA 1
ATOM 3597 C C . GLN A 1 479 ? -4.256 -0.715 -23.675 1.00 93.44 479 GLN A C 1
ATOM 3599 O O . GLN A 1 479 ? -4.153 0.480 -23.938 1.00 93.44 479 GLN A O 1
ATOM 3604 N N . SER A 1 480 ? -5.378 -1.378 -23.953 1.00 91.94 480 SER A N 1
ATOM 3605 C CA . SER A 1 480 ? -6.525 -0.763 -24.644 1.00 91.94 480 SER A CA 1
ATOM 3606 C C . SER A 1 480 ? -7.383 0.145 -23.759 1.00 91.94 480 SER A C 1
ATOM 3608 O O . SER A 1 480 ? -8.245 0.863 -24.268 1.00 91.94 480 SER A O 1
ATOM 3610 N N . VAL A 1 481 ? -7.165 0.130 -22.445 1.00 85.50 481 VAL A N 1
ATOM 3611 C CA . VAL A 1 481 ? -7.859 0.994 -21.483 1.00 85.50 481 VAL A CA 1
ATOM 3612 C C . VAL A 1 481 ? -6.886 2.015 -20.886 1.00 85.50 481 VAL A C 1
ATOM 3614 O O . VAL A 1 481 ? -5.702 1.704 -20.745 1.00 85.50 481 VAL A O 1
ATOM 3617 N N . PRO A 1 482 ? -7.337 3.241 -20.547 1.00 74.81 482 PRO A N 1
ATOM 3618 C CA . PRO A 1 482 ? -6.482 4.198 -19.857 1.00 74.81 482 PRO A CA 1
ATOM 3619 C C . PRO A 1 482 ? -5.966 3.585 -18.548 1.00 74.81 482 PRO A C 1
ATOM 3621 O O . PRO A 1 482 ? -6.770 2.984 -17.828 1.00 74.81 482 PRO A O 1
ATOM 3624 N N . PRO A 1 483 ? -4.678 3.757 -18.197 1.00 62.28 483 PRO A N 1
ATOM 3625 C CA . PRO A 1 483 ? -4.184 3.350 -16.889 1.00 62.28 483 PRO A CA 1
ATOM 3626 C C . PRO A 1 483 ? -5.019 4.028 -15.802 1.00 62.28 483 PRO A C 1
ATOM 3628 O O . PRO A 1 483 ? -5.242 5.244 -15.872 1.00 62.28 483 PRO A O 1
ATOM 3631 N N . VAL A 1 484 ? -5.480 3.253 -14.818 1.00 52.62 484 VAL A N 1
ATOM 3632 C CA . VAL A 1 484 ? -6.047 3.808 -13.587 1.00 52.62 484 VAL A CA 1
ATOM 3633 C C . VAL A 1 484 ? -4.913 4.572 -12.919 1.00 52.62 484 VAL A C 1
ATOM 3635 O O . VAL A 1 484 ? -3.877 3.988 -12.606 1.00 52.62 484 VAL A O 1
ATOM 3638 N N . VAL A 1 485 ? -5.065 5.888 -12.789 1.00 49.88 485 VAL A N 1
ATOM 3639 C CA . VAL A 1 485 ? -4.131 6.687 -11.998 1.00 49.88 485 VAL A CA 1
ATOM 3640 C C . VAL A 1 485 ? -4.474 6.343 -10.558 1.00 49.88 485 VAL A C 1
ATOM 3642 O O . VAL A 1 485 ? -5.502 6.785 -10.062 1.00 49.88 485 VAL A O 1
ATOM 3645 N N . VAL A 1 486 ? -3.716 5.430 -9.958 1.00 51.22 486 VAL A N 1
ATOM 3646 C CA . VAL A 1 486 ? -3.821 5.188 -8.521 1.00 51.22 486 VAL A CA 1
ATOM 3647 C C . VAL A 1 486 ? -3.087 6.346 -7.876 1.00 51.22 486 VAL A C 1
ATOM 3649 O O . VAL A 1 486 ? -1.887 6.507 -8.118 1.00 51.22 486 VAL A O 1
ATOM 3652 N N . ASP A 1 487 ? -3.825 7.186 -7.161 1.00 59.09 487 ASP A N 1
ATOM 3653 C CA . ASP A 1 487 ? -3.206 8.238 -6.380 1.00 59.09 487 ASP A CA 1
ATOM 3654 C C . ASP A 1 487 ? -2.559 7.629 -5.138 1.00 59.09 487 ASP A C 1
ATOM 3656 O O . ASP A 1 487 ? -3.213 6.957 -4.341 1.00 59.09 487 ASP A O 1
ATOM 3660 N N . ASN A 1 488 ? -1.249 7.817 -5.021 1.00 70.75 488 ASN A N 1
ATOM 3661 C CA . ASN A 1 488 ? -0.459 7.389 -3.869 1.00 70.75 488 ASN A CA 1
ATOM 3662 C C . ASN A 1 488 ? 0.194 8.595 -3.177 1.00 70.75 488 ASN A C 1
ATOM 3664 O O . ASN A 1 488 ? 0.982 8.406 -2.245 1.00 70.75 488 ASN A O 1
ATOM 3668 N N . GLU A 1 489 ? -0.044 9.814 -3.670 1.00 73.81 489 GLU A N 1
ATOM 3669 C CA . GLU A 1 489 ? 0.445 11.028 -3.035 1.00 73.81 489 GLU A CA 1
ATOM 3670 C C . GLU A 1 489 ? -0.577 11.471 -1.990 1.00 73.81 489 GLU A C 1
ATOM 3672 O O . GLU A 1 489 ? -1.778 11.454 -2.205 1.00 73.81 489 GLU A O 1
ATOM 3677 N N . THR A 1 490 ? -0.100 11.797 -0.790 1.00 78.06 490 THR A N 1
ATOM 3678 C CA . THR A 1 490 ? -0.982 12.314 0.256 1.00 78.06 490 THR A CA 1
ATOM 3679 C C . THR A 1 490 ? -1.307 13.779 -0.028 1.00 78.06 490 THR A C 1
ATOM 3681 O O . THR A 1 490 ? -0.373 14.529 -0.347 1.00 78.06 490 THR A O 1
ATOM 3684 N N . PRO A 1 491 ? -2.525 14.249 0.281 1.00 87.25 491 PRO A N 1
ATOM 3685 C CA . PRO A 1 491 ? -2.840 15.668 0.243 1.00 87.25 491 PRO A CA 1
ATOM 3686 C C . PRO A 1 491 ? -1.883 16.535 1.063 1.00 87.25 491 PRO A C 1
ATOM 3688 O O . PRO A 1 491 ? -1.283 16.105 2.054 1.00 87.25 491 PRO A O 1
ATOM 3691 N N . GLY A 1 492 ? -1.807 17.821 0.719 1.00 83.38 492 GLY A N 1
ATOM 3692 C CA . GLY A 1 492 ? -1.160 18.813 1.572 1.00 83.38 492 GLY A CA 1
ATOM 3693 C C . GLY A 1 492 ? -1.861 18.936 2.932 1.00 83.38 492 GLY A C 1
ATOM 3694 O O . GLY A 1 492 ? -3.075 18.774 3.043 1.00 83.38 492 GLY A O 1
ATOM 3695 N N . ALA A 1 493 ? -1.110 19.269 3.985 1.00 87.81 493 ALA A N 1
ATOM 3696 C CA . ALA A 1 493 ? -1.708 19.542 5.291 1.00 87.81 493 ALA A CA 1
ATOM 3697 C C . ALA A 1 493 ? -2.648 20.769 5.217 1.00 87.81 493 ALA A C 1
ATOM 3699 O O . ALA A 1 493 ? -2.254 21.799 4.658 1.00 87.81 493 ALA A O 1
ATOM 3700 N N . PRO A 1 494 ? -3.857 20.721 5.809 1.00 87.31 494 PRO A N 1
ATOM 3701 C CA . PRO A 1 494 ? -4.775 21.858 5.844 1.00 87.31 494 PRO A CA 1
ATOM 3702 C C . PRO A 1 494 ? -4.127 23.097 6.461 1.00 87.31 494 PRO A C 1
ATOM 3704 O O . PRO A 1 494 ? -3.600 23.049 7.571 1.00 87.31 494 PRO A O 1
ATOM 3707 N N . LEU A 1 495 ? -4.165 24.233 5.770 1.00 84.31 495 LEU A N 1
ATOM 3708 C CA . LEU A 1 495 ? -3.504 25.451 6.239 1.00 84.31 495 LEU A CA 1
ATOM 3709 C C . LEU A 1 495 ? -4.449 26.336 7.058 1.00 84.31 495 LEU A C 1
ATOM 3711 O O . LEU A 1 495 ? -5.667 26.307 6.900 1.00 84.31 495 LEU A O 1
ATOM 3715 N N . ASN A 1 496 ? -3.867 27.198 7.897 1.00 87.25 496 ASN A N 1
ATOM 3716 C CA . ASN A 1 496 ? -4.584 28.263 8.607 1.00 87.25 496 ASN A CA 1
ATOM 3717 C C . ASN A 1 496 ? -5.712 27.762 9.531 1.00 87.25 496 ASN A C 1
ATOM 3719 O O . ASN A 1 496 ? -6.763 28.401 9.612 1.00 87.25 496 ASN A O 1
ATOM 3723 N N . LEU A 1 497 ? -5.490 26.641 10.226 1.00 94.94 497 LEU A N 1
ATOM 3724 C CA . LEU A 1 497 ? -6.392 26.174 11.276 1.00 94.94 497 LEU A CA 1
ATOM 3725 C C . LEU A 1 497 ? -6.543 27.256 12.356 1.00 94.94 497 LEU A C 1
ATOM 3727 O O . LEU A 1 497 ? -5.564 27.711 12.951 1.00 94.94 497 LEU A O 1
ATOM 3731 N N . LYS A 1 498 ? -7.785 27.666 12.604 1.00 92.50 498 LYS A N 1
ATOM 3732 C CA . LYS A 1 498 ? -8.198 28.639 13.622 1.00 92.50 498 LYS A CA 1
ATOM 3733 C C . LYS A 1 498 ? -9.311 28.048 14.467 1.00 92.50 498 LYS A C 1
ATOM 3735 O O . LYS A 1 498 ? -10.072 27.225 13.968 1.00 92.50 498 LYS A O 1
ATOM 3740 N N . GLY A 1 499 ? -9.445 28.534 15.699 1.00 93.44 499 GLY A N 1
ATOM 3741 C CA . GLY A 1 499 ? -10.582 28.226 16.556 1.00 93.44 499 GLY A CA 1
ATOM 3742 C C . GLY A 1 499 ? -11.080 29.446 17.322 1.00 93.44 499 GLY A C 1
ATOM 3743 O O . GLY A 1 499 ? -10.287 30.199 17.889 1.00 93.44 499 GLY A O 1
ATOM 3744 N N . GLU A 1 500 ? -12.396 29.642 17.328 1.00 92.12 500 GLU A N 1
ATOM 3745 C CA . GLU A 1 500 ? -13.082 30.683 18.093 1.00 92.12 500 GLU A CA 1
ATOM 3746 C C . GLU A 1 500 ? -13.760 30.066 19.321 1.00 92.12 500 GLU A C 1
ATOM 3748 O O . GLU A 1 500 ? -14.673 29.251 19.193 1.00 92.12 500 GLU A O 1
ATOM 3753 N N . VAL A 1 501 ? -13.307 30.454 20.516 1.00 92.06 501 VAL A N 1
ATOM 3754 C CA . VAL A 1 501 ? -13.806 29.923 21.794 1.00 92.06 501 VAL A CA 1
ATOM 3755 C C . VAL A 1 501 ? -15.069 30.663 22.236 1.00 92.06 501 VAL A C 1
ATOM 3757 O O . VAL A 1 501 ? -15.078 31.892 22.339 1.00 92.06 501 VAL A O 1
ATOM 3760 N N . SER A 1 502 ? -16.112 29.913 22.587 1.00 86.38 502 SER A N 1
ATOM 3761 C CA . SER A 1 502 ? -17.331 30.405 23.231 1.00 86.38 502 SER A CA 1
ATOM 3762 C C . SER A 1 502 ? -17.733 29.463 24.368 1.00 86.38 502 SER A C 1
ATOM 3764 O O . SER A 1 502 ? -18.334 28.413 24.138 1.00 86.38 502 SER A O 1
ATOM 3766 N N . PHE A 1 503 ? -17.380 29.843 25.602 1.00 87.94 503 PHE A N 1
ATOM 3767 C CA . PHE A 1 503 ? -17.547 29.009 26.802 1.00 87.94 503 PHE A CA 1
ATOM 3768 C C . PHE A 1 503 ? -16.929 27.618 26.583 1.00 87.94 503 PHE A C 1
ATOM 3770 O O . PHE A 1 503 ? -15.767 27.520 26.193 1.00 87.94 503 PHE A O 1
ATOM 3777 N N . THR A 1 504 ? -17.702 26.556 26.761 1.00 88.94 504 THR A N 1
ATOM 3778 C CA . THR A 1 504 ? -17.307 25.156 26.570 1.00 88.94 504 THR A CA 1
ATOM 3779 C C . THR A 1 504 ? -17.352 24.693 25.107 1.00 88.94 504 THR A C 1
ATOM 3781 O O . THR A 1 504 ? -17.423 23.500 24.834 1.00 88.94 504 THR A O 1
ATOM 3784 N N . ASN A 1 505 ? -17.315 25.611 24.135 1.00 90.12 505 ASN A N 1
ATOM 3785 C CA . ASN A 1 505 ? -17.398 25.286 22.709 1.00 90.12 505 ASN A CA 1
ATOM 3786 C C . ASN A 1 505 ? -16.319 26.015 21.901 1.00 90.12 505 ASN A C 1
ATOM 3788 O O . ASN A 1 505 ? -15.892 27.115 22.262 1.00 90.12 505 ASN A O 1
ATOM 3792 N N . VAL A 1 506 ? -15.909 25.420 20.782 1.00 94.75 506 VAL A N 1
ATOM 3793 C CA . VAL A 1 506 ? -14.922 25.963 19.844 1.00 94.75 506 VAL A CA 1
ATOM 3794 C C . VAL A 1 506 ? -15.419 25.779 18.413 1.00 94.75 506 VAL A C 1
ATOM 3796 O O . VAL A 1 506 ? -15.671 24.660 17.977 1.00 94.75 506 VAL A O 1
ATOM 3799 N N . GLN A 1 507 ? -15.515 26.870 17.653 1.00 96.44 507 GLN A N 1
ATOM 3800 C CA . GLN A 1 507 ? -15.716 26.806 16.203 1.00 96.44 507 GLN A CA 1
ATOM 3801 C C . GLN A 1 507 ? -14.354 26.761 15.510 1.00 96.44 507 GLN A C 1
ATOM 3803 O O . GLN A 1 507 ? -13.627 27.753 15.541 1.00 96.44 507 GLN A O 1
ATOM 3808 N N . LEU A 1 508 ? -14.020 25.638 14.876 1.00 96.75 508 LEU A N 1
ATOM 3809 C CA . LEU A 1 508 ? -12.817 25.470 14.064 1.00 96.75 508 LEU A CA 1
ATOM 3810 C C . LEU A 1 508 ? -13.076 25.868 12.606 1.00 96.75 508 LEU A C 1
ATOM 3812 O O . LEU A 1 508 ? -14.175 25.676 12.086 1.00 96.75 508 LEU A O 1
ATOM 3816 N N . SER A 1 509 ? -12.051 26.398 11.941 1.00 94.38 509 SER A N 1
ATOM 3817 C CA . SER A 1 509 ? -12.051 26.677 10.497 1.00 94.38 509 SER A CA 1
ATOM 3818 C C . SER A 1 509 ? -10.634 26.612 9.931 1.00 94.38 509 SER A C 1
ATOM 3820 O O . SER A 1 509 ? -9.694 27.016 10.619 1.00 94.38 509 SER A O 1
ATOM 3822 N N . TRP A 1 510 ? -10.480 26.154 8.694 1.00 96.81 510 TRP A N 1
ATOM 3823 C CA . TRP A 1 510 ? -9.204 26.072 7.977 1.00 96.81 510 TRP A CA 1
ATOM 3824 C C . TRP A 1 510 ? -9.387 26.428 6.497 1.00 96.81 510 TRP A C 1
ATOM 3826 O O . TRP A 1 510 ? -10.499 26.666 6.028 1.00 96.81 510 TRP A O 1
ATOM 3836 N N . LEU A 1 511 ? -8.285 26.533 5.757 1.00 89.00 511 LEU A N 1
ATOM 3837 C CA . LEU A 1 511 ? -8.323 26.670 4.302 1.00 89.00 511 LEU A CA 1
ATOM 3838 C C . LEU A 1 511 ? -8.382 25.290 3.639 1.00 89.00 511 LEU A C 1
ATOM 3840 O O . LEU A 1 511 ? -7.764 24.361 4.165 1.00 89.00 511 LEU A O 1
ATOM 3844 N N . PRO A 1 512 ? -9.060 25.155 2.482 1.00 85.69 512 PRO A N 1
ATOM 3845 C CA . PRO A 1 512 ? -9.041 23.910 1.731 1.00 85.69 512 PRO A CA 1
ATOM 3846 C C . PRO A 1 512 ? -7.604 23.469 1.439 1.00 85.69 512 PRO A C 1
ATOM 3848 O O . PRO A 1 512 ? -6.792 24.292 1.007 1.00 85.69 512 PRO A O 1
ATOM 3851 N N . ALA A 1 513 ? -7.296 22.195 1.674 1.00 88.50 513 ALA A N 1
ATOM 3852 C CA . ALA A 1 513 ? -6.024 21.628 1.253 1.00 88.50 513 ALA A CA 1
ATOM 3853 C C . ALA A 1 513 ? -6.057 21.286 -0.243 1.00 88.50 513 ALA A C 1
ATOM 3855 O O . ALA A 1 513 ? -7.117 21.249 -0.873 1.00 88.50 513 ALA A O 1
ATOM 3856 N N . THR A 1 514 ? -4.877 21.085 -0.817 1.00 83.94 514 THR A N 1
ATOM 3857 C CA . THR A 1 514 ? -4.691 20.771 -2.234 1.00 83.94 514 THR A CA 1
ATOM 3858 C C . THR A 1 514 ? -4.024 19.423 -2.383 1.00 83.94 514 THR A C 1
ATOM 3860 O O . THR A 1 514 ? -3.230 19.028 -1.530 1.00 83.94 514 THR A O 1
ATOM 3863 N N . ASP A 1 515 ? -4.321 18.775 -3.494 1.00 83.00 515 ASP A N 1
ATOM 3864 C CA . ASP A 1 515 ? -3.845 17.449 -3.840 1.00 83.00 515 ASP A CA 1
ATOM 3865 C C . ASP A 1 515 ? -3.757 17.333 -5.376 1.00 83.00 515 ASP A C 1
ATOM 3867 O O . ASP A 1 515 ? -4.365 18.147 -6.087 1.00 83.00 515 ASP A O 1
ATOM 3871 N N . ASN A 1 516 ? -2.966 16.391 -5.890 1.00 69.31 516 ASN A N 1
ATOM 3872 C CA . ASN A 1 516 ? -2.759 16.156 -7.322 1.00 69.31 516 ASN A CA 1
ATOM 3873 C C . ASN A 1 516 ? -4.005 15.592 -8.026 1.00 69.31 516 ASN A C 1
ATOM 3875 O O . ASN A 1 516 ? -4.199 15.907 -9.208 1.00 69.31 516 ASN A O 1
ATOM 3879 N N . VAL A 1 517 ? -4.865 14.832 -7.335 1.00 73.88 517 VAL A N 1
ATOM 3880 C CA . VAL A 1 517 ? -6.151 14.343 -7.872 1.00 73.88 517 VAL A CA 1
ATOM 3881 C C . VAL A 1 517 ? -7.339 15.007 -7.173 1.00 73.88 517 VAL A C 1
ATOM 3883 O O . VAL A 1 517 ? -8.320 15.358 -7.842 1.00 73.88 517 VAL A O 1
ATOM 3886 N N . GLY A 1 518 ? -7.226 15.306 -5.879 1.00 77.44 518 GLY A N 1
ATOM 3887 C CA . GLY A 1 518 ? -8.145 16.182 -5.156 1.00 77.44 518 GLY A CA 1
ATOM 3888 C C . GLY A 1 518 ? -8.483 15.712 -3.742 1.00 77.44 518 GLY A C 1
ATOM 3889 O O . GLY A 1 518 ? -8.560 14.527 -3.448 1.00 77.44 518 GLY A O 1
ATOM 3890 N N . VAL A 1 519 ? -8.778 16.672 -2.864 1.00 88.44 519 VAL A N 1
ATOM 3891 C CA . VAL A 1 519 ? -9.202 16.410 -1.480 1.00 88.44 519 VAL A CA 1
ATOM 3892 C C . VAL A 1 519 ? -10.707 16.166 -1.426 1.00 88.44 519 VAL A C 1
ATOM 3894 O O . VAL A 1 519 ? -11.483 16.988 -1.922 1.00 88.44 519 VAL A O 1
ATOM 3897 N N . VAL A 1 520 ? -11.128 15.079 -0.779 1.00 92.06 520 VAL A N 1
ATOM 3898 C CA . VAL A 1 520 ? -12.545 14.709 -0.625 1.00 92.06 520 VAL A CA 1
ATOM 3899 C C . VAL A 1 520 ? -13.078 14.938 0.786 1.00 92.06 520 VAL A C 1
ATOM 3901 O O . VAL A 1 520 ? -14.275 15.160 0.942 1.00 92.06 520 VAL A O 1
ATOM 3904 N N . ALA A 1 521 ? -12.224 14.917 1.814 1.00 94.69 521 ALA A N 1
ATOM 3905 C CA . ALA A 1 521 ? -12.643 15.113 3.201 1.00 94.69 521 ALA A CA 1
ATOM 3906 C C . ALA A 1 521 ? -11.496 15.587 4.110 1.00 94.69 521 ALA A C 1
ATOM 3908 O O . ALA A 1 521 ? -10.338 15.649 3.706 1.00 94.69 521 ALA A O 1
ATOM 3909 N N . TYR A 1 522 ? -11.828 15.909 5.361 1.00 96.88 522 TYR A N 1
ATOM 3910 C CA . TYR A 1 522 ? -10.893 16.298 6.412 1.00 96.88 522 TYR A CA 1
ATOM 3911 C C . TYR A 1 522 ? -11.168 15.520 7.692 1.00 96.88 522 TYR A C 1
ATOM 3913 O O . TYR A 1 522 ? -12.304 15.533 8.167 1.00 96.88 522 TYR A O 1
ATOM 3921 N N . ASN A 1 523 ? -10.139 14.920 8.293 1.00 97.62 523 ASN A N 1
ATOM 3922 C CA . ASN A 1 523 ? -10.238 14.396 9.654 1.00 97.62 523 ASN A CA 1
ATOM 3923 C C . ASN A 1 523 ? -9.949 15.518 10.650 1.00 97.62 523 ASN A C 1
ATOM 3925 O O . ASN A 1 523 ? -8.924 16.193 10.563 1.00 97.62 523 ASN A O 1
ATOM 3929 N N . VAL A 1 524 ? -10.840 15.696 11.619 1.00 96.69 524 VAL A N 1
ATOM 3930 C CA . VAL A 1 524 ? -10.707 16.641 12.728 1.00 96.69 524 VAL A CA 1
ATOM 3931 C C . VAL A 1 524 ? -10.324 15.866 13.975 1.00 96.69 524 VAL A C 1
ATOM 3933 O O . VAL A 1 524 ? -10.944 14.859 14.308 1.00 96.69 524 VAL A O 1
ATOM 3936 N N . TYR A 1 525 ? -9.320 16.361 14.682 1.00 96.50 525 TYR A N 1
ATOM 3937 C CA . TYR A 1 525 ? -8.722 15.744 15.849 1.00 96.50 525 TYR A CA 1
ATOM 3938 C C . TYR A 1 525 ? -8.907 16.607 17.091 1.00 96.50 525 TYR A C 1
ATOM 3940 O O . TYR A 1 525 ? -8.795 17.830 17.010 1.00 96.50 525 TYR A O 1
ATOM 3948 N N . GLN A 1 526 ? -9.072 15.964 18.243 1.00 96.38 526 GLN A N 1
ATOM 3949 C CA . GLN A 1 526 ? -8.954 16.559 19.571 1.00 96.38 526 GLN A CA 1
ATOM 3950 C C . GLN A 1 526 ? -8.012 15.688 20.404 1.00 96.38 526 GLN A C 1
ATOM 3952 O O . GLN A 1 526 ? -8.211 14.482 20.519 1.00 96.38 526 GLN A O 1
ATOM 3957 N N . ASP A 1 527 ? -6.941 16.292 20.914 1.00 93.00 527 ASP A N 1
ATOM 3958 C CA . ASP A 1 527 ? -5.886 15.648 21.709 1.00 93.00 527 ASP A CA 1
ATOM 3959 C C . ASP A 1 527 ? -5.301 14.383 21.056 1.00 93.00 527 ASP A C 1
ATOM 3961 O O . ASP A 1 527 ? -4.906 13.423 21.713 1.00 93.00 527 ASP A O 1
ATOM 3965 N N . GLY A 1 528 ? -5.224 14.398 19.721 1.00 84.19 528 GLY A N 1
ATOM 3966 C CA . GLY A 1 528 ? -4.662 13.319 18.908 1.00 84.19 528 GLY A CA 1
ATOM 3967 C C . GLY A 1 528 ? -5.663 12.256 18.442 1.00 84.19 528 GLY A C 1
ATOM 3968 O O . GLY A 1 528 ? -5.315 11.496 17.538 1.00 84.19 528 GLY A O 1
ATOM 3969 N N . ALA A 1 529 ? -6.894 12.236 18.966 1.00 88.56 529 ALA A N 1
ATOM 3970 C CA . ALA A 1 529 ? -7.966 11.337 18.528 1.00 88.56 529 ALA A CA 1
ATOM 3971 C C . ALA A 1 529 ? -8.853 11.997 17.463 1.00 88.56 529 ALA A C 1
ATOM 3973 O O . ALA A 1 529 ? -9.156 13.183 17.579 1.00 88.56 529 ALA A O 1
ATOM 3974 N N . ILE A 1 530 ? -9.281 11.249 16.438 1.00 93.50 530 ILE A N 1
ATOM 3975 C CA . ILE A 1 530 ? -10.248 11.741 15.442 1.00 93.50 530 ILE A CA 1
ATOM 3976 C C . ILE A 1 530 ? -11.611 11.883 16.120 1.00 93.50 530 ILE A C 1
ATOM 3978 O O . ILE A 1 530 ? -12.127 10.921 16.681 1.00 93.50 530 ILE A O 1
ATOM 3982 N N . ILE A 1 531 ? -12.195 13.075 16.043 1.00 94.62 531 ILE A N 1
ATOM 3983 C CA . ILE A 1 531 ? -13.539 13.373 16.552 1.00 94.62 531 ILE A CA 1
ATOM 3984 C C . ILE A 1 531 ? -14.577 13.516 15.436 1.00 94.62 531 ILE A C 1
ATOM 3986 O O . ILE A 1 531 ? -15.771 13.433 15.713 1.00 94.62 531 ILE A O 1
ATOM 3990 N N . ALA A 1 532 ? -14.145 13.741 14.191 1.00 94.81 532 ALA A N 1
ATOM 3991 C CA . ALA A 1 532 ? -15.024 13.805 13.026 1.00 94.81 532 ALA A CA 1
ATOM 3992 C C . ALA A 1 532 ? -14.256 13.692 11.707 1.00 94.81 532 ALA A C 1
ATOM 3994 O O . ALA A 1 532 ? -13.073 14.020 11.642 1.00 94.81 532 ALA A O 1
ATOM 3995 N N . THR A 1 533 ? -14.985 13.348 10.647 1.00 95.31 533 THR A N 1
ATOM 3996 C CA . THR A 1 533 ? -14.561 13.511 9.254 1.00 95.31 533 THR A CA 1
ATOM 3997 C C . THR A 1 533 ? -15.598 14.374 8.535 1.00 95.31 533 THR A C 1
ATOM 3999 O O . THR A 1 533 ? -16.797 14.122 8.655 1.00 95.31 533 THR A O 1
ATOM 4002 N N . THR A 1 534 ? -15.173 15.425 7.834 1.00 92.56 534 THR A N 1
ATOM 4003 C CA . THR A 1 534 ? -16.073 16.410 7.207 1.00 92.56 534 THR A CA 1
ATOM 4004 C C . THR A 1 534 ? -15.600 16.798 5.810 1.00 92.56 534 THR A C 1
ATOM 4006 O O . THR A 1 534 ? -14.404 16.906 5.569 1.00 92.56 534 THR A O 1
ATOM 4009 N N . GLU A 1 535 ? -16.531 17.044 4.889 1.00 94.69 535 GLU A N 1
ATOM 4010 C CA . GLU A 1 535 ? -16.232 17.617 3.563 1.00 94.69 535 GLU A CA 1
ATOM 4011 C C . GLU A 1 535 ? -16.065 19.150 3.624 1.00 94.69 535 GLU A C 1
ATOM 4013 O O . GLU A 1 535 ? -15.528 19.772 2.707 1.00 94.69 535 GLU A O 1
ATOM 4018 N N . ASN A 1 536 ? -16.528 19.782 4.710 1.00 92.31 536 ASN A N 1
ATOM 4019 C CA . ASN A 1 536 ? -16.448 21.229 4.908 1.00 92.31 536 ASN A CA 1
ATOM 4020 C C . ASN A 1 536 ? -15.093 21.639 5.498 1.00 92.31 536 ASN A C 1
ATOM 4022 O O . ASN A 1 536 ? -14.444 20.868 6.198 1.00 92.31 536 ASN A O 1
ATOM 4026 N N . THR A 1 537 ? -14.701 22.898 5.300 1.00 95.19 537 THR A N 1
ATOM 4027 C CA . THR A 1 537 ? -13.464 23.471 5.865 1.00 95.19 537 THR A CA 1
ATOM 4028 C C . THR A 1 537 ? -13.669 24.139 7.228 1.00 95.19 537 THR A C 1
ATOM 4030 O O . THR A 1 537 ? -12.978 25.096 7.590 1.00 95.19 537 THR A O 1
ATOM 4033 N N . ASP A 1 538 ? -14.670 23.674 7.966 1.00 95.44 538 ASP A N 1
ATOM 4034 C CA . ASP A 1 538 ? -15.008 24.119 9.307 1.00 95.44 538 ASP A CA 1
ATOM 4035 C C . ASP A 1 538 ? -15.661 22.984 10.101 1.00 95.44 538 ASP A C 1
ATOM 4037 O O . ASP A 1 538 ? -16.191 22.022 9.535 1.00 95.44 538 ASP A O 1
ATOM 4041 N N . TYR A 1 539 ? -15.569 23.080 11.429 1.00 97.31 539 TYR A N 1
ATOM 4042 C CA . TYR A 1 539 ? -16.174 22.116 12.341 1.00 97.31 539 TYR A CA 1
ATOM 4043 C C . TYR A 1 539 ? -16.468 22.742 13.707 1.00 97.31 539 TYR A C 1
ATOM 4045 O O . TYR A 1 539 ? -15.633 23.455 14.263 1.00 97.31 539 TYR A O 1
ATOM 4053 N N . TYR A 1 540 ? -17.647 22.470 14.265 1.00 95.00 540 TYR A N 1
ATOM 4054 C CA . TYR A 1 540 ? -18.056 22.974 15.576 1.00 95.00 540 TYR A CA 1
ATOM 4055 C C . TYR A 1 540 ? -17.862 21.903 16.652 1.00 95.00 540 TYR A C 1
ATOM 4057 O O . TYR A 1 540 ? -18.475 20.839 16.592 1.00 95.00 540 TYR A O 1
ATOM 4065 N N . VAL A 1 541 ? -17.034 22.203 17.652 1.00 94.31 541 VAL A N 1
ATOM 4066 C CA . VAL A 1 541 ? -16.767 21.337 18.804 1.00 94.31 541 VAL A CA 1
ATOM 4067 C C . VAL A 1 541 ? -17.506 21.889 20.019 1.00 94.31 541 VAL A C 1
ATOM 4069 O O . VAL A 1 541 ? -17.339 23.057 20.369 1.00 94.31 541 VAL A O 1
ATOM 4072 N N . SER A 1 542 ? -18.309 21.059 20.681 1.00 91.06 542 SER A N 1
ATOM 4073 C CA . SER A 1 542 ? -19.104 21.448 21.852 1.00 91.06 542 SER A CA 1
ATOM 4074 C C . SER A 1 542 ? -18.861 20.547 23.055 1.00 91.06 542 SER A C 1
ATOM 4076 O O . SER A 1 542 ? -18.473 19.396 22.883 1.00 91.06 542 SER A O 1
ATOM 4078 N N . GLY A 1 543 ? -19.168 21.036 24.259 1.00 86.06 543 GLY A N 1
ATOM 4079 C CA . GLY A 1 543 ? -19.115 20.228 25.485 1.00 86.06 543 GLY A CA 1
ATOM 4080 C C . GLY A 1 543 ? -17.704 20.001 26.034 1.00 86.06 543 GLY A C 1
ATOM 4081 O O . GLY A 1 543 ? -17.451 18.999 26.693 1.00 86.06 543 GLY A O 1
ATOM 4082 N N . LEU A 1 544 ? -16.779 20.921 25.761 1.00 91.00 544 LEU A N 1
ATOM 4083 C CA . LEU A 1 544 ? -15.422 20.896 26.298 1.00 91.00 544 LEU A CA 1
ATOM 4084 C C . LEU A 1 544 ? -15.426 21.195 27.799 1.00 91.00 544 LEU A C 1
ATOM 4086 O O . LEU A 1 544 ? -16.144 22.083 28.260 1.00 91.00 544 LEU A O 1
ATOM 4090 N N . THR A 1 545 ? -14.562 20.524 28.556 1.00 87.06 545 THR A N 1
ATOM 4091 C CA . THR A 1 545 ? -14.344 20.821 29.974 1.00 87.06 545 THR A CA 1
ATOM 4092 C C . THR A 1 545 ? -13.925 22.283 30.120 1.00 87.06 545 THR A C 1
ATOM 4094 O O . THR A 1 545 ? -13.013 22.708 29.408 1.00 87.06 545 THR A O 1
ATOM 4097 N N . PRO A 1 546 ? -14.553 23.081 31.001 1.00 84.69 546 PRO A N 1
ATOM 4098 C CA . PRO A 1 546 ? -14.227 24.495 31.162 1.00 84.69 546 PRO A CA 1
ATOM 4099 C C . PRO A 1 546 ? -12.759 24.741 31.524 1.00 84.69 546 PRO A C 1
ATOM 4101 O O . PRO A 1 546 ? -12.160 23.964 32.268 1.00 84.69 546 PRO A O 1
ATOM 4104 N N . LEU A 1 547 ? -12.197 25.862 31.060 1.00 82.62 547 LEU A N 1
ATOM 4105 C CA . LEU A 1 547 ? -10.835 26.315 31.395 1.00 82.62 547 LEU A CA 1
ATOM 4106 C C . LEU A 1 547 ? -9.742 25.245 31.187 1.00 82.62 547 LEU A C 1
ATOM 4108 O O . LEU A 1 547 ? -8.767 25.204 31.938 1.00 82.62 547 LEU A O 1
ATOM 4112 N N . THR A 1 548 ? -9.919 24.378 30.191 1.00 90.19 548 THR A N 1
ATOM 4113 C CA . THR A 1 548 ? -9.035 23.237 29.911 1.00 90.19 548 THR A CA 1
ATOM 4114 C C . THR A 1 548 ? -8.312 23.446 28.585 1.00 90.19 548 THR A C 1
ATOM 4116 O O . THR A 1 548 ? -8.904 23.948 27.628 1.00 90.19 548 THR A O 1
ATOM 4119 N N . ASP A 1 549 ? -7.026 23.094 28.543 1.00 93.12 549 ASP A N 1
ATOM 4120 C CA . ASP A 1 549 ? -6.205 23.160 27.333 1.00 93.12 549 ASP A CA 1
ATOM 4121 C C . ASP A 1 549 ? -6.473 21.938 26.449 1.00 93.12 549 ASP A C 1
ATOM 4123 O O . ASP A 1 549 ? -6.346 20.804 26.902 1.00 93.12 549 ASP A O 1
ATOM 4127 N N . TYR A 1 550 ? -6.797 22.193 25.186 1.00 93.94 550 TYR A N 1
ATOM 4128 C CA . TYR A 1 550 ? -7.015 21.198 24.142 1.00 93.94 550 TYR A CA 1
ATOM 4129 C C . TYR A 1 550 ? -6.054 21.433 22.980 1.00 93.94 550 TYR A C 1
ATOM 4131 O O . TYR A 1 550 ? -5.722 22.578 22.650 1.00 93.94 550 TYR A O 1
ATOM 4139 N N . VAL A 1 551 ? -5.647 20.358 22.309 1.00 96.06 551 VAL A N 1
ATOM 4140 C CA . VAL A 1 551 ? -4.943 20.418 21.024 1.00 96.06 551 VAL A CA 1
ATOM 4141 C C . VAL A 1 551 ? -5.872 19.915 19.931 1.00 96.06 551 VAL A C 1
ATOM 4143 O O . VAL A 1 551 ? -6.105 18.716 19.798 1.00 96.06 551 VAL A O 1
ATOM 4146 N N . PHE A 1 552 ? -6.377 20.829 19.109 1.00 96.69 552 PHE A N 1
ATOM 4147 C CA . PHE A 1 552 ? -7.127 20.459 17.914 1.00 96.69 552 PHE A CA 1
ATOM 4148 C C . PHE A 1 552 ? -6.179 20.205 16.750 1.00 96.69 552 PHE A C 1
ATOM 4150 O O . PHE A 1 552 ? -5.169 20.892 16.614 1.00 96.69 552 PHE A O 1
ATOM 4157 N N . GLY A 1 553 ? -6.493 19.233 15.902 1.00 96.00 553 GLY A N 1
ATOM 4158 C CA . GLY A 1 553 ? -5.741 18.943 14.684 1.00 96.00 553 GLY A CA 1
ATOM 4159 C C . GLY A 1 553 ? -6.665 18.771 13.490 1.00 96.00 553 GLY A C 1
ATOM 4160 O O . GLY A 1 553 ? -7.812 18.383 13.667 1.00 96.00 553 GLY A O 1
ATOM 4161 N N . VAL A 1 554 ? -6.189 19.042 12.279 1.00 96.81 554 VAL A N 1
ATOM 4162 C CA . VAL A 1 554 ? -6.915 18.697 11.049 1.00 96.81 554 VAL A CA 1
ATOM 4163 C C . VAL A 1 554 ? -5.939 18.143 10.013 1.00 96.81 554 VAL A C 1
ATOM 4165 O O . VAL A 1 554 ? -4.850 18.696 9.844 1.00 96.81 554 VAL A O 1
ATOM 4168 N N . SER A 1 555 ? -6.322 17.064 9.334 1.00 96.12 555 SER A N 1
ATOM 4169 C CA . SER A 1 555 ? -5.668 16.519 8.132 1.00 96.12 555 SER A CA 1
ATOM 4170 C C . SER A 1 555 ? -6.670 16.463 6.975 1.00 96.12 555 SER A C 1
ATOM 4172 O O . SER A 1 555 ? -7.879 16.546 7.191 1.00 96.12 555 SER A O 1
ATOM 4174 N N . ALA A 1 556 ? -6.168 16.358 5.749 1.00 94.56 556 ALA A N 1
ATOM 4175 C CA . ALA A 1 556 ? -6.944 16.174 4.530 1.00 94.56 556 ALA A CA 1
ATOM 4176 C C . ALA A 1 556 ? -6.855 14.719 4.046 1.00 94.56 556 ALA A C 1
ATOM 4178 O O . ALA A 1 556 ? -5.840 14.059 4.261 1.00 94.56 556 ALA A O 1
ATOM 4179 N N . LEU A 1 557 ? -7.921 14.258 3.394 1.00 91.38 557 LEU A N 1
ATOM 4180 C CA . LEU A 1 557 ? -8.064 12.942 2.773 1.00 91.38 557 LEU A CA 1
ATOM 4181 C C . LEU A 1 557 ? -8.364 13.105 1.282 1.00 91.38 557 LEU A C 1
ATOM 4183 O O . LEU A 1 557 ? -9.201 13.940 0.921 1.00 91.38 557 LEU A O 1
ATOM 4187 N N . ASP A 1 558 ? -7.734 12.296 0.441 1.00 88.69 558 ASP A N 1
ATOM 4188 C CA . ASP A 1 558 ? -8.106 12.136 -0.970 1.00 88.69 558 ASP A CA 1
ATOM 4189 C C . ASP A 1 558 ? -9.132 11.001 -1.172 1.00 88.69 558 ASP A C 1
ATOM 4191 O O . ASP A 1 558 ? -9.625 10.395 -0.212 1.00 88.69 558 ASP A O 1
ATOM 4195 N N . ALA A 1 559 ? -9.511 10.751 -2.428 1.00 80.12 559 ALA A N 1
ATOM 4196 C CA . ALA A 1 559 ? -10.500 9.733 -2.786 1.00 80.12 559 ALA A CA 1
ATOM 4197 C C . ALA A 1 559 ? -9.992 8.290 -2.597 1.00 80.12 559 ALA A C 1
ATOM 4199 O O . ALA A 1 559 ? -10.801 7.369 -2.455 1.00 80.12 559 ALA A O 1
ATOM 4200 N N . GLU A 1 560 ? -8.675 8.102 -2.574 1.00 78.50 560 GLU A N 1
ATOM 4201 C CA . GLU A 1 560 ? -7.973 6.829 -2.426 1.00 78.50 560 GLU A CA 1
ATOM 4202 C C . GLU A 1 560 ? -7.698 6.481 -0.950 1.00 78.50 560 GLU A C 1
ATOM 4204 O O . GLU A 1 560 ? -7.382 5.333 -0.627 1.00 78.50 560 GLU A O 1
ATOM 4209 N N . GLY A 1 561 ? -7.916 7.436 -0.042 1.00 79.81 561 GLY A N 1
ATOM 4210 C CA . GLY A 1 561 ? -7.787 7.285 1.404 1.00 79.81 561 GLY A CA 1
ATOM 4211 C C . GLY A 1 561 ? -6.414 7.674 1.955 1.00 79.81 561 GLY A C 1
ATOM 4212 O O . GLY A 1 561 ? -6.136 7.377 3.120 1.00 79.81 561 GLY A O 1
ATOM 4213 N N . ASN A 1 562 ? -5.561 8.334 1.164 1.00 82.00 562 ASN A N 1
ATOM 4214 C CA . ASN A 1 562 ? -4.288 8.857 1.642 1.00 82.00 562 ASN A CA 1
ATOM 4215 C C . ASN A 1 562 ? -4.534 10.081 2.534 1.00 82.00 562 ASN A C 1
ATOM 4217 O O . ASN A 1 562 ? -5.327 10.971 2.219 1.00 82.00 562 ASN A O 1
ATOM 4221 N N . GLU A 1 563 ? -3.841 10.134 3.672 1.00 92.44 563 GLU A N 1
ATOM 4222 C CA . GLU A 1 563 ? -4.029 11.173 4.683 1.00 92.44 563 GLU A CA 1
ATOM 4223 C C . GLU A 1 563 ? -2.807 12.090 4.783 1.00 92.44 563 GLU A C 1
ATOM 4225 O O . GLU A 1 563 ? -1.670 11.633 4.910 1.00 92.44 563 GLU A O 1
ATOM 4230 N N . SER A 1 564 ? -3.044 13.402 4.781 1.00 91.44 564 SER A N 1
ATOM 4231 C CA . SER A 1 564 ? -1.996 14.409 4.949 1.00 91.44 564 SER A CA 1
ATOM 4232 C C . SER A 1 564 ? -1.362 14.401 6.347 1.00 91.44 564 SER A C 1
ATOM 4234 O O . SER A 1 564 ? -1.924 13.918 7.333 1.00 91.44 564 SER A O 1
ATOM 4236 N N . LEU A 1 565 ? -0.245 15.124 6.493 1.00 85.94 565 LEU A N 1
ATOM 4237 C CA . LEU A 1 565 ? 0.203 15.583 7.814 1.00 85.94 565 LEU A CA 1
ATOM 4238 C C . LEU A 1 565 ? -0.878 16.438 8.505 1.00 85.94 565 LEU A C 1
ATOM 4240 O O . LEU A 1 565 ? -1.705 17.083 7.856 1.00 85.94 565 LEU A O 1
ATOM 4244 N N . LYS A 1 566 ? -0.850 16.458 9.842 1.00 91.06 566 LYS A N 1
ATOM 4245 C CA . LYS A 1 566 ? -1.822 17.180 10.676 1.00 91.06 566 LYS A CA 1
ATOM 4246 C C . LYS A 1 566 ? -1.351 18.602 10.953 1.00 91.06 566 LYS A C 1
ATOM 4248 O O . LYS A 1 566 ? -0.239 18.803 11.441 1.00 91.06 566 LYS A O 1
ATOM 4253 N N . THR A 1 567 ? -2.234 19.574 10.762 1.00 90.81 567 THR A N 1
ATOM 4254 C CA . THR A 1 567 ? -2.050 20.934 11.282 1.00 90.81 567 THR A CA 1
ATOM 4255 C C . THR A 1 567 ? -2.697 21.029 12.650 1.00 90.81 567 THR A C 1
ATOM 4257 O O . THR A 1 567 ? -3.883 20.742 12.777 1.00 90.81 567 THR A O 1
ATOM 4260 N N . THR A 1 568 ? -1.942 21.436 13.673 1.00 93.69 568 THR A N 1
ATOM 4261 C CA . THR A 1 568 ? -2.421 21.484 15.065 1.00 93.69 568 THR A CA 1
ATOM 4262 C C . THR A 1 568 ? -2.571 22.903 15.604 1.00 93.69 568 THR A C 1
ATOM 4264 O O . THR A 1 568 ? -1.770 23.781 15.284 1.00 93.69 568 THR A O 1
ATOM 4267 N N . LEU A 1 569 ? -3.536 23.106 16.499 1.00 94.75 569 LEU A N 1
ATOM 4268 C CA . LEU A 1 569 ? -3.828 24.359 17.184 1.00 94.75 569 LEU A CA 1
ATOM 4269 C C . LEU A 1 569 ? -4.145 24.099 18.665 1.00 94.75 569 LEU A C 1
ATOM 4271 O O . LEU A 1 569 ? -5.098 23.393 18.986 1.00 94.75 569 LEU A O 1
ATOM 4275 N N . GLY A 1 570 ? -3.365 24.699 19.567 1.00 94.12 570 GLY A N 1
ATOM 4276 C CA . GLY A 1 570 ? -3.648 24.686 21.006 1.00 94.12 570 GLY A CA 1
ATOM 4277 C C . GLY A 1 570 ? -4.672 25.757 21.390 1.00 94.12 570 GLY A C 1
ATOM 4278 O O . GLY A 1 570 ? -4.488 26.928 21.049 1.00 94.12 570 GLY A O 1
ATOM 4279 N N . ILE A 1 571 ? -5.734 25.372 22.099 1.00 92.75 571 ILE A N 1
ATOM 4280 C CA . ILE A 1 571 ? -6.827 26.249 22.543 1.00 92.75 571 ILE A CA 1
ATOM 4281 C C . ILE A 1 571 ? -7.198 25.933 23.991 1.00 92.75 571 ILE A C 1
ATOM 4283 O O . ILE A 1 571 ? -7.440 24.780 24.321 1.00 92.75 571 ILE A O 1
ATOM 4287 N N . THR A 1 572 ? -7.343 26.958 24.830 1.00 93.62 572 THR A N 1
ATOM 4288 C CA . THR A 1 572 ? -7.981 26.824 26.149 1.00 93.62 572 THR A CA 1
ATOM 4289 C C . THR A 1 572 ? -9.482 27.100 26.027 1.00 93.62 572 THR A C 1
ATOM 4291 O O . THR A 1 572 ? -9.868 28.166 25.535 1.00 93.62 572 THR A O 1
ATOM 4294 N N . SER A 1 573 ? -10.338 26.178 26.474 1.00 88.88 573 SER A N 1
ATOM 4295 C CA . SER A 1 573 ? -11.790 26.397 26.531 1.00 88.88 573 SER A CA 1
ATOM 4296 C C . SER A 1 573 ? -12.157 27.526 27.512 1.00 88.88 573 SER A C 1
ATOM 4298 O O . SER A 1 573 ? -11.419 27.866 28.441 1.00 88.88 573 SER A O 1
ATOM 4300 N N . GLY A 1 574 ? -13.317 28.145 27.309 1.00 80.81 574 GLY A N 1
ATOM 4301 C CA . GLY A 1 574 ? -13.846 29.183 28.190 1.00 80.81 574 GLY A CA 1
ATOM 4302 C C . GLY A 1 574 ? -14.450 28.630 29.491 1.00 80.81 574 GLY A C 1
ATOM 4303 O O . GLY A 1 574 ? -14.573 27.418 29.660 1.00 80.81 574 GLY A O 1
ATOM 4304 N N . PRO A 1 575 ? -14.830 29.507 30.440 1.00 74.19 575 PRO A N 1
ATOM 4305 C CA . PRO A 1 575 ? -15.576 29.104 31.633 1.00 74.19 575 PRO A CA 1
ATOM 4306 C C . PRO A 1 575 ? -16.981 28.600 31.266 1.00 74.19 575 PRO A C 1
ATOM 4308 O O . PRO A 1 575 ? -17.512 28.979 30.227 1.00 74.19 575 PRO A O 1
ATOM 4311 N N . ASP A 1 576 ? -17.594 27.793 32.131 1.00 61.81 576 ASP A N 1
ATOM 4312 C CA . ASP A 1 576 ? -19.010 27.411 32.026 1.00 61.81 576 ASP A CA 1
ATOM 4313 C C . ASP A 1 576 ? -19.925 28.609 32.356 1.00 61.81 576 ASP A C 1
ATOM 4315 O O . ASP A 1 576 ? -19.560 29.456 33.181 1.00 61.81 576 ASP A O 1
ATOM 4319 N N . GLU A 1 577 ? -21.117 28.694 31.757 1.00 54.12 577 GLU A N 1
ATOM 4320 C CA . GLU A 1 577 ? -22.086 29.749 32.091 1.00 54.12 577 GLU A CA 1
ATOM 4321 C C . GLU A 1 577 ? -22.682 29.564 33.507 1.00 54.12 577 GLU A C 1
ATOM 4323 O O . GLU A 1 577 ? -23.076 30.561 34.122 1.00 54.12 577 GLU A O 1
ATOM 4328 N N . THR A 1 578 ? -22.655 28.345 34.079 1.00 58.38 578 THR A N 1
ATOM 4329 C CA . THR A 1 578 ? -22.967 28.047 35.498 1.00 58.38 578 THR A CA 1
ATOM 4330 C C . THR A 1 578 ? -22.295 26.742 35.980 1.00 58.38 578 THR A C 1
ATOM 4332 O O . THR A 1 578 ? -22.694 25.691 35.497 1.00 58.38 578 THR A O 1
ATOM 4335 N N . PRO A 1 579 ? -21.359 26.741 36.956 1.00 58.69 579 PRO A N 1
ATOM 4336 C CA . PRO A 1 579 ? -20.760 25.494 37.453 1.00 58.69 579 PRO A CA 1
ATOM 4337 C C . PRO A 1 579 ? -21.786 24.596 38.161 1.00 58.69 579 PRO A C 1
ATOM 4339 O O . PRO A 1 579 ? -22.472 25.066 39.076 1.00 58.69 579 PRO A O 1
ATOM 4342 N N . ASP A 1 580 ? -21.858 23.325 37.763 1.00 74.25 580 ASP A N 1
ATOM 4343 C CA . ASP A 1 580 ? -22.681 22.306 38.420 1.00 74.25 580 ASP A CA 1
ATOM 4344 C C . ASP A 1 580 ? -22.063 21.854 39.755 1.00 74.25 580 ASP A C 1
ATOM 4346 O O . ASP A 1 580 ? -20.853 21.671 39.875 1.00 74.25 580 ASP A O 1
ATOM 4350 N N . ILE A 1 581 ? -22.899 21.726 40.784 1.00 82.81 581 ILE A N 1
ATOM 4351 C CA . ILE A 1 581 ? -22.512 21.386 42.165 1.00 82.81 581 ILE A CA 1
ATOM 4352 C C . ILE A 1 581 ? -23.450 20.350 42.798 1.00 82.81 581 ILE A C 1
ATOM 4354 O O . ILE A 1 581 ? -23.408 20.145 44.016 1.00 82.81 581 ILE A O 1
ATOM 4358 N N . ILE A 1 582 ? -24.386 19.799 42.029 1.00 87.81 582 ILE A N 1
ATOM 4359 C CA . ILE A 1 582 ? -25.372 18.842 42.520 1.00 87.81 582 ILE A CA 1
ATOM 4360 C C . ILE A 1 582 ? -24.898 17.449 42.075 1.00 87.81 582 ILE A C 1
ATOM 4362 O O . ILE A 1 582 ? -24.719 17.257 40.887 1.00 87.81 582 ILE A O 1
ATOM 4366 N N . PRO A 1 583 ? -24.669 16.496 43.000 1.00 90.56 583 PRO A N 1
ATOM 4367 C CA . PRO A 1 583 ? -24.257 15.145 42.628 1.00 90.56 583 PRO A CA 1
ATOM 4368 C C . PRO A 1 583 ? -25.389 14.286 42.041 1.00 90.56 583 PRO A C 1
ATOM 4370 O O . PRO A 1 583 ? -26.546 14.463 42.453 1.00 90.56 583 PRO A O 1
ATOM 4373 N N . PRO A 1 584 ? -25.048 13.244 41.254 1.00 96.50 584 PRO A N 1
ATOM 4374 C CA . PRO A 1 584 ? -26.000 12.238 40.794 1.00 96.50 584 PRO A CA 1
ATOM 4375 C C . PRO A 1 584 ? -26.738 11.510 41.925 1.00 96.50 584 PRO A C 1
ATOM 4377 O O . PRO A 1 584 ? -26.270 11.395 43.065 1.00 96.50 584 PRO A O 1
ATOM 4380 N N . THR A 1 585 ? -27.888 10.915 41.602 1.00 97.31 585 THR A N 1
ATOM 4381 C CA . THR A 1 585 ? -28.575 9.991 42.515 1.00 97.31 585 THR A CA 1
ATOM 4382 C C . THR A 1 585 ? -27.783 8.693 42.709 1.00 97.31 585 THR A C 1
ATOM 4384 O O . THR A 1 585 ? -27.059 8.254 41.821 1.00 97.31 585 THR A O 1
ATOM 4387 N N . VAL A 1 586 ? -27.955 8.036 43.861 1.00 97.06 586 VAL A N 1
ATOM 4388 C CA . VAL A 1 586 ? -27.388 6.698 44.136 1.00 97.06 586 VAL A CA 1
ATOM 4389 C C . VAL A 1 586 ? -27.909 5.682 43.107 1.00 97.06 586 VAL A C 1
ATOM 4391 O O . VAL A 1 586 ? -29.115 5.725 42.838 1.00 97.06 586 VAL A O 1
ATOM 4394 N N . PRO A 1 587 ? -27.070 4.766 42.579 1.00 97.31 587 PRO A N 1
ATOM 4395 C CA . PRO A 1 587 ? -27.529 3.687 41.705 1.00 97.31 587 PRO A CA 1
ATOM 4396 C C . PRO A 1 587 ? -28.657 2.879 42.356 1.00 97.31 587 PRO A C 1
ATOM 4398 O O . PRO A 1 587 ? -28.571 2.482 43.524 1.00 97.31 587 PRO A O 1
ATOM 4401 N N . GLY A 1 588 ? -29.746 2.660 41.622 1.00 94.69 588 GLY A N 1
ATOM 4402 C CA . GLY A 1 588 ? -30.911 1.947 42.143 1.00 94.69 588 GLY A CA 1
ATOM 4403 C C . GLY A 1 588 ? -30.694 0.433 42.157 1.00 94.69 588 GLY A C 1
ATOM 4404 O O . GLY A 1 588 ? -29.968 -0.101 41.330 1.00 94.69 588 GLY A O 1
ATOM 4405 N N . ASN A 1 589 ? -31.342 -0.281 43.081 1.00 94.38 589 ASN A N 1
ATOM 4406 C CA . ASN A 1 589 ? -31.497 -1.746 43.044 1.00 94.38 589 ASN A CA 1
ATOM 4407 C C . ASN A 1 589 ? -30.222 -2.566 42.732 1.00 94.38 589 ASN A C 1
ATOM 4409 O O . ASN A 1 589 ? -30.308 -3.580 42.039 1.00 94.38 589 ASN A O 1
ATOM 4413 N N . LEU A 1 590 ? -29.060 -2.168 43.273 1.00 96.31 590 LEU A N 1
ATOM 4414 C CA . LEU A 1 590 ? -27.823 -2.940 43.126 1.00 96.31 590 LEU A CA 1
ATOM 4415 C C . LEU A 1 590 ? -28.025 -4.384 43.613 1.00 96.31 590 LEU A C 1
ATOM 4417 O O . LEU A 1 590 ? -28.387 -4.636 44.765 1.00 96.31 590 LEU A O 1
ATOM 4421 N N . ALA A 1 591 ? -27.769 -5.330 42.719 1.00 94.56 591 ALA A N 1
ATOM 4422 C CA . ALA A 1 591 ? -27.853 -6.760 42.957 1.00 94.56 591 ALA A CA 1
ATOM 4423 C C . ALA A 1 591 ? -26.685 -7.473 42.267 1.00 94.56 591 ALA A C 1
ATOM 4425 O O . ALA A 1 591 ? -26.017 -6.904 41.406 1.00 94.56 591 ALA A O 1
ATOM 4426 N N . GLY A 1 592 ? -26.453 -8.737 42.618 1.00 91.75 592 GLY A N 1
ATOM 4427 C CA . GLY A 1 592 ? -25.493 -9.560 41.895 1.00 91.75 592 GLY A CA 1
ATOM 4428 C C . GLY A 1 592 ? -25.817 -11.047 41.924 1.00 91.75 592 GLY A C 1
ATOM 4429 O O . GLY A 1 592 ? -26.492 -11.543 42.830 1.00 91.75 592 GLY A O 1
ATOM 4430 N N . ASN A 1 593 ? -25.334 -11.753 40.905 1.00 90.25 593 ASN A N 1
ATOM 4431 C CA . ASN A 1 593 ? -25.474 -13.194 40.731 1.00 90.25 593 ASN A CA 1
ATOM 4432 C C . ASN A 1 593 ? -24.090 -13.855 40.795 1.00 90.25 593 ASN A C 1
ATOM 4434 O O . ASN A 1 593 ? -23.192 -13.461 40.054 1.00 90.25 593 ASN A O 1
ATOM 4438 N N . ALA A 1 594 ? -23.907 -14.825 41.695 1.00 91.00 594 ALA A N 1
ATOM 4439 C CA . ALA A 1 594 ? -22.593 -15.371 42.022 1.00 91.00 594 ALA A CA 1
ATOM 4440 C C . ALA A 1 594 ? -22.312 -16.732 41.384 1.00 91.00 594 ALA A C 1
ATOM 4442 O O . ALA A 1 594 ? -23.100 -17.671 41.509 1.00 91.00 594 ALA A O 1
ATOM 4443 N N . ALA A 1 595 ? -21.123 -16.850 40.803 1.00 87.38 595 ALA A N 1
ATOM 4444 C CA . ALA A 1 595 ? -20.476 -18.104 40.463 1.00 87.38 595 ALA A CA 1
ATOM 4445 C C . ALA A 1 595 ? -19.461 -18.509 41.539 1.00 87.38 595 ALA A C 1
ATOM 4447 O O . ALA A 1 595 ? -19.334 -17.870 42.585 1.00 87.38 595 ALA A O 1
ATOM 4448 N N . SER A 1 596 ? -18.705 -19.574 41.274 1.00 85.12 596 SER A N 1
ATOM 4449 C CA . SER A 1 596 ? -17.646 -20.016 42.174 1.00 85.12 596 SER A CA 1
ATOM 4450 C C . SER A 1 596 ? -16.438 -19.090 42.198 1.00 85.12 596 SER A C 1
ATOM 4452 O O . SER A 1 596 ? -15.698 -19.108 43.162 1.00 85.12 596 SER A O 1
ATOM 4454 N N . ASN A 1 597 ? -16.206 -18.299 41.158 1.00 86.50 597 ASN A N 1
ATOM 4455 C CA . ASN A 1 597 ? -15.042 -17.414 41.067 1.00 86.50 597 ASN A CA 1
ATOM 4456 C C . ASN A 1 597 ? -15.361 -16.064 40.416 1.00 86.50 597 ASN A C 1
ATOM 4458 O O . ASN A 1 597 ? -14.456 -15.353 39.984 1.00 86.50 597 ASN A O 1
ATOM 4462 N N . SER A 1 598 ? -16.641 -15.720 40.317 1.00 88.38 598 SER A N 1
ATOM 4463 C CA . SER A 1 598 ? -17.079 -14.473 39.705 1.00 88.38 598 SER A CA 1
ATOM 4464 C C . SER A 1 598 ? -18.448 -14.037 40.214 1.00 88.38 598 SER A C 1
ATOM 4466 O O . SER A 1 598 ? -19.192 -14.833 40.793 1.00 88.38 598 SER A O 1
ATOM 4468 N N . VAL A 1 599 ? -18.781 -12.765 40.012 1.00 90.88 599 VAL A N 1
ATOM 4469 C CA . VAL A 1 599 ? -20.099 -12.183 40.289 1.00 90.88 599 VAL A CA 1
ATOM 4470 C C . VAL A 1 599 ? -20.473 -11.251 39.138 1.00 90.88 599 VAL A C 1
ATOM 4472 O O . VAL A 1 599 ? -19.689 -10.381 38.777 1.00 90.88 599 VAL A O 1
ATOM 4475 N N . LEU A 1 600 ? -21.678 -11.399 38.584 1.00 90.69 600 LEU A N 1
ATOM 4476 C CA . LEU A 1 600 ? -22.267 -10.410 37.676 1.00 90.69 600 LEU A CA 1
ATOM 4477 C C . LEU A 1 600 ? -23.128 -9.444 38.493 1.00 90.69 600 LEU A C 1
ATOM 4479 O O . LEU A 1 600 ? -24.137 -9.864 39.061 1.00 90.69 600 LEU A O 1
ATOM 4483 N N . LEU A 1 601 ? -22.723 -8.179 38.562 1.00 92.81 601 LEU A N 1
ATOM 4484 C CA . LEU A 1 601 ? -23.465 -7.092 39.197 1.00 92.81 601 LEU A CA 1
ATOM 4485 C C . LEU A 1 601 ? -24.427 -6.443 38.203 1.00 92.81 601 LEU A C 1
ATOM 4487 O O . LEU A 1 601 ? -24.105 -6.316 37.024 1.00 92.81 601 LEU A O 1
ATOM 4491 N N . THR A 1 602 ? -25.579 -5.991 38.693 1.00 92.25 602 THR A N 1
ATOM 4492 C CA . THR A 1 602 ? -26.570 -5.211 37.937 1.00 92.25 602 THR A CA 1
ATOM 4493 C C . THR A 1 602 ? -27.170 -4.121 38.818 1.00 92.25 602 THR A C 1
ATOM 4495 O O . THR A 1 602 ? -27.425 -4.375 39.998 1.00 92.25 602 THR A O 1
ATOM 4498 N N . TRP A 1 603 ? -27.453 -2.949 38.257 1.00 95.00 603 TRP A N 1
ATOM 4499 C CA . TRP A 1 603 ? -28.117 -1.838 38.948 1.00 95.00 603 TRP A CA 1
ATOM 4500 C C . TRP A 1 603 ? -29.047 -1.064 38.002 1.00 95.00 603 TRP A C 1
ATOM 4502 O O . TRP A 1 603 ? -29.010 -1.230 36.787 1.00 95.00 603 TRP A O 1
ATOM 4512 N N . GLU A 1 604 ? -29.919 -0.237 38.568 1.00 94.75 604 GLU A N 1
ATOM 4513 C CA . GLU A 1 604 ? -30.771 0.708 37.844 1.00 94.75 604 GLU A CA 1
ATOM 4514 C C . GLU A 1 604 ? -30.082 2.068 37.703 1.00 94.75 604 GLU A C 1
ATOM 4516 O O . GLU A 1 604 ? -29.283 2.466 38.557 1.00 94.75 604 GLU A O 1
ATOM 4521 N N . GLU A 1 605 ? -30.428 2.779 36.628 1.00 94.25 605 GLU A N 1
ATOM 4522 C CA . GLU A 1 605 ? -29.816 4.052 36.250 1.00 94.25 605 GLU A CA 1
ATOM 4523 C C . GLU A 1 605 ? -29.875 5.116 37.358 1.00 94.25 605 GLU A C 1
ATOM 4525 O O . GLU A 1 605 ? -30.885 5.299 38.046 1.00 94.25 605 GLU A O 1
ATOM 4530 N N . SER A 1 606 ? -28.778 5.857 37.499 1.00 96.25 606 SER A N 1
ATOM 4531 C CA . SER A 1 606 ? -28.734 7.116 38.235 1.00 96.25 606 SER A CA 1
ATOM 4532 C C . SER A 1 606 ? -29.235 8.272 37.365 1.00 96.25 606 SER A C 1
ATOM 4534 O O . SER A 1 606 ? -29.154 8.240 36.141 1.00 96.25 606 SER A O 1
ATOM 4536 N N . THR A 1 607 ? -29.719 9.336 38.003 1.00 94.56 607 THR A N 1
ATOM 4537 C CA . THR A 1 607 ? -30.122 10.586 37.343 1.00 94.56 607 THR A CA 1
ATOM 4538 C C . THR A 1 607 ? -29.345 11.759 37.916 1.00 94.56 607 THR A C 1
ATOM 4540 O O . THR A 1 607 ? -28.962 11.733 39.086 1.00 94.56 607 THR A O 1
ATOM 4543 N N . ASP A 1 608 ? -29.147 12.789 37.103 1.00 91.94 608 ASP A N 1
ATOM 4544 C CA . ASP A 1 608 ? -28.469 14.023 37.486 1.00 91.94 608 ASP A CA 1
ATOM 4545 C C . ASP A 1 608 ? -29.153 15.244 36.834 1.00 91.94 608 ASP A C 1
ATOM 4547 O O . ASP A 1 608 ? -29.955 15.090 35.908 1.00 91.94 608 ASP A O 1
ATOM 4551 N N . ASN A 1 609 ? -28.907 16.459 37.332 1.00 84.75 609 ASN A N 1
ATOM 4552 C CA . ASN A 1 609 ? -29.445 17.693 36.741 1.00 84.75 609 ASN A CA 1
ATOM 4553 C C . ASN A 1 609 ? -28.729 18.132 35.461 1.00 84.75 609 ASN A C 1
ATOM 4555 O O . ASN A 1 609 ? -29.309 18.940 34.727 1.00 84.75 609 ASN A O 1
ATOM 4559 N N . THR A 1 610 ? -27.520 17.636 35.190 1.00 86.19 610 THR A N 1
ATOM 4560 C CA . THR A 1 610 ? -26.841 17.799 33.903 1.00 86.19 610 THR A CA 1
ATOM 4561 C C . THR A 1 610 ? -26.645 16.456 33.207 1.00 86.19 610 THR A C 1
ATOM 4563 O O . THR A 1 610 ? -27.334 16.194 32.218 1.00 86.19 610 THR A O 1
ATOM 4566 N N . ILE A 1 611 ? -25.740 15.605 33.696 1.00 86.00 611 ILE A N 1
ATOM 4567 C CA . ILE A 1 611 ? -25.421 14.302 33.099 1.00 86.00 611 ILE A CA 1
ATOM 4568 C C . ILE A 1 611 ? -24.700 13.384 34.095 1.00 86.00 611 ILE A C 1
ATOM 4570 O O . ILE A 1 611 ? -23.788 13.800 34.802 1.00 86.00 611 ILE A O 1
ATOM 4574 N N . VAL A 1 612 ? -25.051 12.096 34.092 1.00 90.56 612 VAL A N 1
ATOM 4575 C CA . VAL A 1 612 ? -24.262 11.056 34.771 1.00 90.56 612 VAL A CA 1
ATOM 4576 C C . VAL A 1 612 ? -23.114 10.644 33.851 1.00 90.56 612 VAL A C 1
ATOM 4578 O O . VAL A 1 612 ? -23.350 10.108 32.769 1.00 90.56 612 VAL A O 1
ATOM 4581 N N . ALA A 1 613 ? -21.876 10.902 34.265 1.00 87.81 613 ALA A N 1
ATOM 4582 C CA . ALA A 1 613 ? -20.681 10.587 33.487 1.00 87.81 613 ALA A CA 1
ATOM 4583 C C . ALA A 1 613 ? -20.320 9.095 33.560 1.00 87.81 613 ALA A C 1
ATOM 4585 O O . ALA A 1 613 ? -19.920 8.507 32.552 1.00 87.81 613 ALA A O 1
ATOM 4586 N N . GLY A 1 614 ? -20.499 8.463 34.722 1.00 92.75 614 GLY A N 1
ATOM 4587 C CA . GLY A 1 614 ? -20.151 7.057 34.902 1.00 92.75 614 GLY A CA 1
ATOM 4588 C C . GLY A 1 614 ? -20.479 6.479 36.268 1.00 92.75 614 GLY A C 1
ATOM 4589 O O . GLY A 1 614 ? -21.067 7.148 37.120 1.00 92.75 614 GLY A O 1
ATOM 4590 N N . TYR A 1 615 ? -20.069 5.226 36.457 1.00 95.38 615 TYR A N 1
ATOM 4591 C CA . TYR A 1 615 ? -20.147 4.499 37.720 1.00 95.38 615 TYR A CA 1
ATOM 4592 C C . TYR A 1 615 ? -18.775 3.962 38.118 1.00 95.38 615 TYR A C 1
ATOM 4594 O O . TYR A 1 615 ? -18.020 3.483 37.276 1.00 95.38 615 TYR A O 1
ATOM 4602 N N . VAL A 1 616 ? -18.472 3.994 39.411 1.00 96.25 616 VAL A N 1
ATOM 4603 C CA . VAL A 1 616 ? -17.280 3.379 40.002 1.00 96.25 616 VAL A CA 1
ATOM 4604 C C . VAL A 1 616 ? -17.698 2.129 40.766 1.00 96.25 616 VAL A C 1
ATOM 4606 O O . VAL A 1 616 ? -18.608 2.199 41.592 1.00 96.25 616 VAL A O 1
ATOM 4609 N N . ILE A 1 617 ? -17.025 1.005 40.509 1.00 96.56 617 ILE A N 1
ATOM 4610 C CA . ILE A 1 617 ? -17.274 -0.298 41.132 1.00 96.56 617 ILE A CA 1
ATOM 4611 C C . ILE A 1 617 ? -16.117 -0.642 42.072 1.00 96.56 617 ILE A C 1
ATOM 4613 O O . ILE A 1 617 ? -14.951 -0.606 41.677 1.00 96.56 617 ILE A O 1
ATOM 4617 N N . LEU A 1 618 ? -16.427 -1.026 43.309 1.00 94.31 618 LEU A N 1
ATOM 4618 C CA . LEU A 1 618 ? -15.456 -1.470 44.311 1.00 94.31 618 LEU A CA 1
ATOM 4619 C C . LEU A 1 618 ? -15.759 -2.904 44.769 1.00 94.31 618 LEU A C 1
ATOM 4621 O O . LEU A 1 618 ? -16.922 -3.282 44.912 1.00 94.31 618 LEU A O 1
ATOM 4625 N N . VAL A 1 619 ? -14.709 -3.674 45.063 1.00 95.88 619 VAL A N 1
ATOM 4626 C CA . VAL A 1 619 ? -14.764 -4.993 45.715 1.00 95.88 619 VAL A CA 1
ATOM 4627 C C . VAL A 1 619 ? -13.987 -4.905 47.026 1.00 95.88 619 VAL A C 1
ATOM 4629 O O . VAL A 1 619 ? -12.793 -4.614 47.027 1.00 95.88 619 VAL A O 1
ATOM 4632 N N . ASP A 1 620 ? -14.671 -5.109 48.152 1.00 92.81 620 ASP A N 1
ATOM 4633 C CA . ASP A 1 620 ? -14.137 -4.941 49.512 1.00 92.81 620 ASP A CA 1
ATOM 4634 C C . ASP A 1 620 ? -13.403 -3.596 49.717 1.00 92.81 620 ASP A C 1
ATOM 4636 O O . ASP A 1 620 ? -12.348 -3.514 50.355 1.00 92.81 620 ASP A O 1
ATOM 4640 N N . GLY A 1 621 ? -13.969 -2.523 49.154 1.00 88.44 621 GLY A N 1
ATOM 4641 C CA . GLY A 1 621 ? -13.431 -1.163 49.221 1.00 88.44 621 GLY A CA 1
ATOM 4642 C C . GLY A 1 621 ? -12.218 -0.896 48.319 1.00 88.44 621 GLY A C 1
ATOM 4643 O O . GLY A 1 621 ? -11.612 0.172 48.419 1.00 88.44 621 GLY A O 1
ATOM 4644 N N . VAL A 1 622 ? -11.836 -1.839 47.451 1.00 89.31 622 VAL A N 1
ATOM 4645 C CA . VAL A 1 622 ? -10.782 -1.670 46.438 1.00 89.31 622 VAL A CA 1
ATOM 4646 C C . VAL A 1 622 ? -11.420 -1.438 45.075 1.00 89.31 622 VAL A C 1
ATOM 4648 O O . VAL A 1 622 ? -12.358 -2.144 44.718 1.00 89.31 622 VAL A O 1
ATOM 4651 N N . LEU A 1 623 ? -10.917 -0.460 44.314 1.00 90.06 623 LEU A N 1
ATOM 4652 C CA . LEU A 1 623 ? -11.417 -0.154 42.970 1.00 90.06 623 LEU A CA 1
ATOM 4653 C C . LEU A 1 623 ? -11.289 -1.392 42.083 1.00 90.06 623 LEU A C 1
ATOM 4655 O O . LEU A 1 623 ? -10.177 -1.872 41.866 1.00 90.06 623 LEU A O 1
ATOM 4659 N N . ALA A 1 624 ? -12.428 -1.881 41.602 1.00 85.94 624 ALA A N 1
ATOM 4660 C CA . ALA A 1 624 ? -12.483 -2.903 40.574 1.00 85.94 624 ALA A CA 1
ATOM 4661 C C . ALA A 1 624 ? -12.417 -2.248 39.196 1.00 85.94 624 ALA A C 1
ATOM 4663 O O . ALA A 1 624 ? -11.519 -2.589 38.435 1.00 85.94 624 ALA A O 1
ATOM 4664 N N . ASP A 1 625 ? -13.308 -1.287 38.912 1.00 89.06 625 ASP A N 1
ATOM 4665 C CA . ASP A 1 625 ? -13.321 -0.566 37.633 1.00 89.06 625 ASP A CA 1
ATOM 4666 C C . ASP A 1 625 ? -14.167 0.724 37.659 1.00 89.06 625 ASP A C 1
ATOM 4668 O O . ASP A 1 625 ? -14.888 0.996 38.622 1.00 89.06 625 ASP A O 1
ATOM 4672 N N . THR A 1 626 ? -14.071 1.528 36.595 1.00 89.50 626 THR A N 1
ATOM 4673 C CA . THR A 1 626 ? -14.923 2.691 36.306 1.00 89.50 626 THR A CA 1
ATOM 4674 C C . THR A 1 626 ? -15.557 2.560 34.923 1.00 89.50 626 THR A C 1
ATOM 4676 O O . THR A 1 626 ? -14.856 2.537 33.917 1.00 89.50 626 THR A O 1
ATOM 4679 N N . VAL A 1 627 ? -16.888 2.541 34.861 1.00 86.69 627 VAL A N 1
ATOM 4680 C CA . VA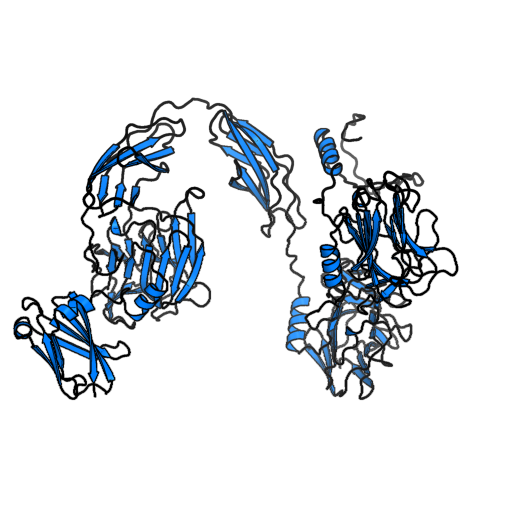L A 1 627 ? -17.657 2.319 33.626 1.00 86.69 627 VAL A CA 1
ATOM 4681 C C . VAL A 1 627 ? -18.488 3.540 33.230 1.00 86.69 627 VAL A C 1
ATOM 4683 O O . VAL A 1 627 ? -18.732 4.439 34.035 1.00 86.69 627 VAL A O 1
ATOM 4686 N N . SER A 1 628 ? -18.943 3.572 31.976 1.00 86.31 628 SER A N 1
ATOM 4687 C CA . SER A 1 628 ? -19.731 4.681 31.421 1.00 86.31 628 SER A CA 1
ATOM 4688 C C . SER A 1 628 ? -21.105 4.851 32.086 1.00 86.31 628 SER A C 1
ATOM 4690 O O . SER A 1 628 ? -21.665 3.902 32.634 1.00 86.31 628 SER A O 1
ATOM 4692 N N . GLY A 1 629 ? -21.696 6.048 31.978 1.00 85.06 629 GLY A N 1
ATOM 4693 C CA . GLY A 1 629 ? -22.996 6.371 32.590 1.00 85.06 629 GLY A CA 1
ATOM 4694 C C . GLY A 1 629 ? -24.193 5.580 32.045 1.00 85.06 629 GLY A C 1
ATOM 4695 O O . GLY A 1 629 ? -25.254 5.575 32.667 1.00 85.06 629 GLY A O 1
ATOM 4696 N N . ILE A 1 630 ? -24.023 4.883 30.917 1.00 82.62 630 ILE A N 1
ATOM 4697 C CA . ILE A 1 630 ? -25.041 4.002 30.324 1.00 82.62 630 ILE A CA 1
ATOM 4698 C C . ILE A 1 630 ? -24.851 2.525 30.700 1.00 82.62 630 ILE A C 1
ATOM 4700 O O . ILE A 1 630 ? -25.713 1.700 30.405 1.00 82.62 630 ILE A O 1
ATOM 4704 N N . THR A 1 631 ? -23.738 2.168 31.346 1.00 85.00 631 THR A N 1
ATOM 4705 C CA . THR A 1 631 ? -23.460 0.796 31.774 1.00 85.00 631 THR A CA 1
ATOM 4706 C C . THR A 1 631 ? -24.249 0.479 33.044 1.00 85.00 631 THR A C 1
ATOM 4708 O O . THR A 1 631 ? -24.122 1.173 34.049 1.00 85.00 631 THR A O 1
ATOM 4711 N N . LEU A 1 632 ? -25.053 -0.588 33.005 1.00 90.06 632 LEU A N 1
ATOM 4712 C CA . LEU A 1 632 ? -25.934 -1.007 34.109 1.00 90.06 632 LEU A CA 1
ATOM 4713 C C . LEU A 1 632 ? -25.608 -2.409 34.656 1.00 90.06 632 LEU A C 1
ATOM 4715 O O . LEU A 1 632 ? -26.340 -2.947 35.490 1.00 90.06 632 LEU A O 1
ATOM 4719 N N . SER A 1 633 ? -24.517 -3.017 34.186 1.00 88.25 633 SER A N 1
ATOM 4720 C CA . SER A 1 633 ? -24.005 -4.293 34.682 1.00 88.25 633 SER A CA 1
ATOM 4721 C C . SER A 1 633 ? -22.484 -4.361 34.608 1.00 88.25 633 SER A C 1
ATOM 4723 O O . SER A 1 633 ? -21.886 -3.761 33.718 1.00 88.25 633 SER A O 1
ATOM 4725 N N . TYR A 1 634 ? -21.862 -5.123 35.509 1.00 87.75 634 TYR A N 1
ATOM 4726 C CA . TYR A 1 634 ? -20.412 -5.335 35.520 1.00 87.75 634 TYR A CA 1
ATOM 4727 C C . TYR A 1 634 ? -20.052 -6.747 35.989 1.00 87.75 634 TYR A C 1
ATOM 4729 O O . TYR A 1 634 ? -20.610 -7.240 36.972 1.00 87.75 634 TYR A O 1
ATOM 4737 N N . PHE A 1 635 ? -19.124 -7.405 35.293 1.00 86.38 635 PHE A N 1
ATOM 4738 C CA . PHE A 1 635 ? -18.652 -8.745 35.633 1.00 86.38 635 PHE A CA 1
ATOM 4739 C C . PHE A 1 635 ? -17.355 -8.670 36.435 1.00 86.38 635 PHE A C 1
ATOM 4741 O O . PHE A 1 635 ? -16.347 -8.161 35.963 1.00 86.38 635 PHE A O 1
ATOM 4748 N N . VAL A 1 636 ? -17.376 -9.207 37.650 1.00 87.25 636 VAL A N 1
ATOM 4749 C CA . VAL A 1 636 ? -16.194 -9.324 38.504 1.00 87.25 636 VAL A CA 1
ATOM 4750 C C . VAL A 1 636 ? -15.679 -10.754 38.420 1.00 87.25 636 VAL A C 1
ATOM 4752 O O . VAL A 1 636 ? -16.386 -11.672 38.834 1.00 87.25 636 VAL A O 1
ATOM 4755 N N . SER A 1 637 ? -14.459 -10.952 37.921 1.00 85.06 637 SER A N 1
ATOM 4756 C CA . SER A 1 637 ? -13.791 -12.256 37.822 1.00 85.06 637 SER A CA 1
ATOM 4757 C C . SER A 1 637 ? -12.716 -12.443 38.910 1.00 85.06 637 SER A C 1
ATOM 4759 O O . SER A 1 637 ? -12.494 -11.570 39.750 1.00 85.06 637 SER A O 1
ATOM 4761 N N . GLY A 1 638 ? -12.068 -13.614 38.947 1.00 83.56 638 GLY A N 1
ATOM 4762 C CA . GLY A 1 638 ? -10.900 -13.860 39.809 1.00 83.56 638 GLY A CA 1
ATOM 4763 C C . GLY A 1 638 ? -11.180 -13.979 41.313 1.00 83.56 638 GLY A C 1
ATOM 4764 O O . GLY A 1 638 ? -10.256 -13.856 42.114 1.00 83.56 638 GLY A O 1
ATOM 4765 N N . LEU A 1 639 ? -12.430 -14.223 41.708 1.00 86.31 639 LEU A N 1
ATOM 4766 C CA . LEU A 1 639 ? -12.828 -14.367 43.109 1.00 86.31 639 LEU A CA 1
ATOM 4767 C C . LEU A 1 639 ? -12.527 -15.775 43.648 1.00 86.31 639 LEU A C 1
ATOM 4769 O O . LEU A 1 639 ? -12.530 -16.760 42.906 1.00 86.31 639 LEU A O 1
ATOM 4773 N N . ASP A 1 640 ? -12.323 -15.891 44.958 1.00 84.38 640 ASP A N 1
ATOM 4774 C CA . ASP A 1 640 ? -12.159 -17.181 45.627 1.00 84.38 640 ASP A CA 1
ATOM 4775 C C . ASP A 1 640 ? -13.524 -17.872 45.813 1.00 84.38 640 ASP A C 1
ATOM 4777 O O . ASP A 1 640 ? -14.492 -17.212 46.207 1.00 84.38 640 ASP A O 1
ATOM 4781 N N . PRO A 1 641 ? -13.637 -19.200 45.612 1.00 84.00 641 PRO A N 1
ATOM 4782 C CA . PRO A 1 641 ? -14.862 -19.944 45.904 1.00 84.00 641 PRO A CA 1
ATOM 4783 C C . PRO A 1 641 ? -15.268 -19.929 47.371 1.00 84.00 641 PRO A C 1
ATOM 4785 O O . PRO A 1 641 ? -14.424 -19.868 48.266 1.00 84.00 641 PRO A O 1
ATOM 4788 N N . LEU A 1 642 ? -16.578 -20.042 47.616 1.00 87.19 642 LEU A N 1
ATOM 4789 C CA . LEU A 1 642 ? -17.184 -20.070 48.953 1.00 87.19 642 LEU A CA 1
ATOM 4790 C C . LEU A 1 642 ? -16.769 -18.888 49.856 1.00 87.19 642 LEU A C 1
ATOM 4792 O O . LEU A 1 642 ? -16.692 -19.030 51.079 1.00 87.19 642 LEU A O 1
ATOM 4796 N N . THR A 1 643 ? -16.515 -17.724 49.258 1.00 89.12 643 THR A N 1
ATOM 4797 C CA . THR A 1 643 ? -16.000 -16.523 49.926 1.00 89.12 643 THR A CA 1
ATOM 4798 C C . THR A 1 643 ? -17.013 -15.385 49.828 1.00 89.12 643 THR A C 1
ATOM 4800 O O . THR A 1 643 ? -17.674 -15.211 48.808 1.00 89.12 643 THR A O 1
ATOM 4803 N N . LEU A 1 644 ? -17.190 -14.643 50.925 1.00 94.88 644 LEU A N 1
ATOM 4804 C CA . LEU A 1 644 ? -18.087 -13.487 51.004 1.00 94.88 644 LEU A CA 1
ATOM 4805 C C . LEU A 1 644 ? -17.338 -12.221 50.578 1.00 94.88 644 LEU A C 1
ATOM 4807 O O . LEU A 1 644 ? -16.318 -11.911 51.187 1.00 94.88 644 LEU A O 1
ATOM 4811 N N . TYR A 1 645 ? -17.897 -11.489 49.617 1.00 95.25 645 TYR A N 1
ATOM 4812 C CA . TYR A 1 645 ? -17.398 -10.202 49.131 1.00 95.25 645 TYR A CA 1
ATOM 4813 C C . TYR A 1 645 ? -18.446 -9.103 49.321 1.00 95.25 645 TYR A C 1
ATOM 4815 O O . TYR A 1 645 ? -19.654 -9.370 49.283 1.00 95.25 645 TYR A O 1
ATOM 4823 N N . THR A 1 646 ? -17.981 -7.870 49.506 1.00 96.75 646 THR A N 1
ATOM 4824 C CA . THR A 1 646 ? -18.800 -6.652 49.500 1.00 96.75 646 THR A CA 1
ATOM 4825 C C . THR A 1 646 ? -18.568 -5.900 48.198 1.00 96.75 646 THR A C 1
ATOM 4827 O O . THR A 1 646 ? -17.425 -5.615 47.854 1.00 96.75 646 THR A O 1
ATOM 4830 N N . PHE A 1 647 ? -19.639 -5.574 47.482 1.00 97.19 647 PHE A N 1
ATOM 4831 C CA . PHE A 1 647 ? -19.594 -4.819 46.235 1.00 97.19 647 PHE A CA 1
ATOM 4832 C C . PHE A 1 647 ? -20.254 -3.462 46.439 1.00 97.19 647 PHE A C 1
ATOM 4834 O O . PHE A 1 647 ? -21.384 -3.405 46.929 1.00 97.19 647 PHE A O 1
ATOM 4841 N N . GLU A 1 648 ? -19.570 -2.393 46.042 1.00 97.62 648 GLU A N 1
ATOM 4842 C CA . GLU A 1 648 ? -20.096 -1.028 46.095 1.00 97.62 648 GLU A CA 1
ATOM 4843 C C . GLU A 1 648 ? -20.121 -0.416 44.693 1.00 97.62 648 GLU A C 1
ATOM 4845 O O . GLU A 1 648 ? -19.170 -0.587 43.930 1.00 97.62 648 GLU A O 1
ATOM 4850 N N . VAL A 1 649 ? -21.194 0.305 44.359 1.00 97.81 649 VAL A N 1
ATOM 4851 C CA . VAL A 1 649 ? -21.314 1.066 43.106 1.00 97.81 649 VAL A CA 1
ATOM 4852 C C . VAL A 1 649 ? -21.806 2.478 43.413 1.00 97.81 649 VAL A C 1
ATOM 4854 O O . VAL A 1 649 ? -22.837 2.642 44.068 1.00 97.81 649 VAL A O 1
ATOM 4857 N N . TYR A 1 650 ? -21.101 3.506 42.942 1.00 97.44 650 TYR A N 1
ATOM 4858 C CA . TYR A 1 650 ? -21.551 4.903 43.016 1.00 97.44 650 TYR A CA 1
ATOM 4859 C C . TYR A 1 650 ? -21.432 5.595 41.658 1.00 97.44 650 TYR A C 1
ATOM 4861 O O . TYR A 1 650 ? -20.584 5.226 40.851 1.00 97.44 650 TYR A O 1
ATOM 4869 N N . ALA A 1 651 ? -22.299 6.573 41.398 1.00 96.31 651 ALA A N 1
ATOM 4870 C CA . ALA A 1 651 ? -22.318 7.349 40.161 1.00 96.31 651 ALA A CA 1
ATOM 4871 C C . ALA A 1 651 ? -21.535 8.660 40.318 1.00 96.31 651 ALA A C 1
ATOM 4873 O O . ALA A 1 651 ? -21.505 9.219 41.414 1.00 96.31 651 ALA A O 1
ATOM 4874 N N . PHE A 1 652 ? -20.961 9.174 39.233 1.00 94.81 652 PHE A N 1
ATOM 4875 C CA . PHE A 1 652 ? -20.305 10.486 39.195 1.00 94.81 652 PHE A CA 1
ATOM 4876 C C . PHE A 1 652 ? -20.737 11.292 37.962 1.00 94.81 652 PHE A C 1
ATOM 4878 O O . PHE A 1 652 ? -21.141 10.711 36.951 1.00 94.81 652 PHE A O 1
ATOM 4885 N N . ASP A 1 653 ? -20.686 12.622 38.045 1.00 92.31 653 ASP A N 1
ATOM 4886 C CA . ASP A 1 653 ? -20.981 13.548 36.938 1.00 92.31 653 ASP A CA 1
ATOM 4887 C C . ASP A 1 653 ? -19.703 14.143 36.303 1.00 92.31 653 ASP A C 1
ATOM 4889 O O . ASP A 1 653 ? -18.578 13.878 36.734 1.00 92.31 653 ASP A O 1
ATOM 4893 N N . LEU A 1 654 ? -19.861 14.966 35.257 1.00 84.75 654 LEU A N 1
ATOM 4894 C CA . LEU A 1 654 ? -18.733 15.645 34.592 1.00 84.75 654 LEU A CA 1
ATOM 4895 C C . LEU A 1 654 ? -18.132 16.800 35.414 1.00 84.75 654 LEU A C 1
ATOM 4897 O O . LEU A 1 654 ? -17.037 17.268 35.097 1.00 84.75 654 LEU A O 1
ATOM 4901 N N . ALA A 1 655 ? -18.826 17.267 36.454 1.00 82.19 655 ALA A N 1
ATOM 4902 C CA . ALA A 1 655 ? -18.345 18.297 37.371 1.00 82.19 655 ALA A CA 1
ATOM 4903 C C . ALA A 1 655 ? -17.525 17.715 38.542 1.00 82.19 655 ALA A C 1
ATOM 4905 O O . ALA A 1 655 ? -16.939 18.475 39.320 1.00 82.19 655 ALA A O 1
ATOM 4906 N N . GLY A 1 656 ? -17.425 16.383 38.634 1.00 84.06 656 GLY A N 1
ATOM 4907 C CA . GLY A 1 656 ? -16.679 15.661 39.661 1.00 84.06 656 GLY A CA 1
ATOM 4908 C C . GLY A 1 656 ? -17.450 15.480 40.969 1.00 84.06 656 GLY A C 1
ATOM 4909 O O . GLY A 1 656 ? -16.826 15.320 42.020 1.00 84.06 656 GLY A O 1
ATOM 4910 N N . ASN A 1 657 ? -18.783 15.546 40.937 1.00 90.06 657 ASN A N 1
ATOM 4911 C CA . ASN A 1 657 ? -19.620 15.232 42.087 1.00 90.06 657 ASN A CA 1
ATOM 4912 C C . ASN A 1 657 ? -19.964 13.730 42.106 1.00 90.06 657 ASN A C 1
ATOM 4914 O O . ASN A 1 657 ? -20.463 13.191 41.120 1.00 90.06 657 ASN A O 1
ATOM 4918 N N . ASP A 1 658 ? -19.771 13.079 43.258 1.00 95.81 658 ASP A N 1
ATOM 4919 C CA . ASP A 1 658 ? -20.076 11.657 43.466 1.00 95.81 658 ASP A CA 1
ATOM 4920 C C . ASP A 1 658 ? -21.401 11.459 44.224 1.00 95.81 658 ASP A C 1
ATOM 4922 O O . ASP A 1 658 ? -21.694 12.154 45.208 1.00 95.81 658 ASP A O 1
ATOM 4926 N N . SER A 1 659 ? -22.183 10.453 43.831 1.00 97.00 659 SER A N 1
ATOM 4927 C CA . SER A 1 659 ? -23.314 9.967 44.621 1.00 97.00 659 SER A CA 1
ATOM 4928 C C . SER A 1 659 ? -22.833 9.253 45.893 1.00 97.00 659 SER A C 1
ATOM 4930 O O . SER A 1 659 ? -21.683 8.835 46.015 1.00 97.00 659 SER A O 1
ATOM 4932 N N . ALA A 1 660 ? -23.737 9.009 46.848 1.00 95.81 660 ALA A N 1
ATOM 4933 C CA . ALA A 1 660 ? -23.467 7.975 47.855 1.00 95.81 660 ALA A CA 1
ATOM 4934 C C . ALA A 1 660 ? -23.408 6.579 47.182 1.00 95.81 660 ALA A C 1
ATOM 4936 O O . ALA A 1 660 ? -24.070 6.394 46.154 1.00 95.81 660 ALA A O 1
ATOM 4937 N N . PRO A 1 661 ? -22.657 5.603 47.727 1.00 95.62 661 PRO A N 1
ATOM 4938 C CA . PRO A 1 661 ? -22.593 4.256 47.164 1.00 95.62 661 PRO A CA 1
ATOM 4939 C C . PRO A 1 661 ? -23.840 3.424 47.481 1.00 95.62 661 PRO A C 1
ATOM 4941 O O . PRO A 1 661 ? -24.401 3.500 48.578 1.00 95.62 661 PRO A O 1
ATOM 4944 N N . ALA A 1 662 ? -24.253 2.601 46.518 1.00 97.31 662 ALA A N 1
ATOM 4945 C CA . ALA A 1 662 ? -25.071 1.416 46.745 1.00 97.31 662 ALA A CA 1
ATOM 4946 C C . ALA A 1 662 ? -24.150 0.246 47.125 1.00 97.31 662 ALA A C 1
ATOM 4948 O O . ALA A 1 662 ? -23.065 0.128 46.568 1.00 97.31 662 ALA A O 1
ATOM 4949 N N . GLU A 1 663 ? -24.574 -0.622 48.048 1.00 96.94 663 GLU A N 1
ATOM 4950 C CA . GLU A 1 663 ? -23.761 -1.734 48.568 1.00 96.94 663 GLU A CA 1
ATOM 4951 C C . GLU A 1 663 ? -24.555 -3.051 48.545 1.00 96.94 663 GLU A C 1
ATOM 4953 O O . GLU A 1 663 ? -25.736 -3.078 48.906 1.00 96.94 663 GLU A O 1
ATOM 4958 N N . VAL A 1 664 ? -23.904 -4.157 48.171 1.00 97.38 664 VAL A N 1
ATOM 4959 C CA . VAL A 1 664 ? -24.441 -5.520 48.294 1.00 97.38 664 VAL A CA 1
ATOM 4960 C C . VAL A 1 664 ? -23.351 -6.497 48.746 1.00 97.38 664 VAL A C 1
ATOM 4962 O O . VAL A 1 664 ? -22.207 -6.416 48.313 1.00 97.38 664 VAL A O 1
ATOM 4965 N N . THR A 1 665 ? -23.695 -7.452 49.615 1.00 96.44 665 THR A N 1
ATOM 4966 C CA . THR A 1 665 ? -22.780 -8.523 50.049 1.00 96.44 665 THR A CA 1
ATOM 4967 C C . THR A 1 665 ? -23.214 -9.863 49.475 1.00 96.44 665 THR A C 1
ATOM 4969 O O . THR A 1 665 ? -24.383 -10.243 49.574 1.00 96.44 665 THR A O 1
ATOM 4972 N N . ILE A 1 666 ? -22.282 -10.581 48.846 1.00 96.25 666 ILE A N 1
ATOM 4973 C CA . ILE A 1 666 ? -22.573 -11.798 48.080 1.00 96.25 666 ILE A CA 1
ATOM 4974 C C . ILE A 1 666 ? -21.485 -12.840 48.348 1.00 96.25 666 ILE A C 1
ATOM 4976 O O . ILE A 1 666 ? -20.298 -12.525 48.352 1.00 96.25 666 ILE A O 1
ATOM 4980 N N . SER A 1 667 ? -21.886 -14.092 48.587 1.00 93.88 667 SER A N 1
ATOM 4981 C CA . SER A 1 667 ? -20.953 -15.222 48.663 1.00 93.88 667 SER A CA 1
ATOM 4982 C C . SER A 1 667 ? -20.844 -15.929 47.317 1.00 93.88 667 SER A C 1
ATOM 4984 O O . SER A 1 667 ? -21.869 -16.278 46.731 1.00 93.88 667 SER A O 1
ATOM 4986 N N . THR A 1 668 ? -19.618 -16.190 46.865 1.00 90.94 668 THR A N 1
ATOM 4987 C CA . THR A 1 668 ? -19.352 -17.087 45.733 1.00 90.94 668 THR A CA 1
ATOM 4988 C C . THR A 1 668 ? -19.782 -18.518 46.059 1.00 90.94 668 THR A C 1
ATOM 4990 O O . THR A 1 668 ? -19.891 -18.924 47.222 1.00 90.94 668 THR A O 1
ATOM 4993 N N . THR A 1 669 ? -20.071 -19.297 45.021 1.00 89.50 669 THR A N 1
ATOM 4994 C CA . THR A 1 669 ? -20.609 -20.658 45.138 1.00 89.50 669 THR A CA 1
ATOM 4995 C C . THR A 1 669 ? -19.509 -21.727 45.098 1.00 89.50 669 THR A C 1
ATOM 4997 O O . THR A 1 669 ? -18.317 -21.430 45.015 1.00 89.50 669 THR A O 1
ATOM 5000 N N . GLU A 1 670 ? -19.886 -22.999 45.238 1.00 85.38 670 GLU A N 1
ATOM 5001 C CA . GLU A 1 670 ? -18.958 -24.117 45.037 1.00 85.38 670 GLU A CA 1
ATOM 5002 C C . GLU A 1 670 ? -18.693 -24.312 43.530 1.00 85.38 670 GLU A C 1
ATOM 5004 O O . GLU A 1 670 ? -19.635 -24.182 42.743 1.00 85.38 670 GLU A O 1
ATOM 5009 N N . PRO A 1 671 ? -17.455 -24.629 43.099 1.00 78.00 671 PRO A N 1
ATOM 5010 C CA . PRO A 1 671 ? -17.174 -24.951 41.702 1.00 78.00 671 PRO A CA 1
ATOM 5011 C C . PRO A 1 671 ? -18.022 -26.126 41.207 1.00 78.00 671 PRO A C 1
ATOM 5013 O O . PRO A 1 671 ? -18.100 -27.171 41.854 1.00 78.00 671 PRO A O 1
ATOM 5016 N N . ILE A 1 672 ? -18.634 -25.956 40.038 1.00 78.56 672 ILE A N 1
ATOM 5017 C CA . ILE A 1 672 ? -19.412 -26.996 39.364 1.00 78.56 672 ILE A CA 1
ATOM 5018 C C . ILE A 1 672 ? -18.527 -27.640 38.298 1.00 78.56 672 ILE A C 1
ATOM 5020 O O . ILE A 1 672 ? -17.941 -26.949 37.471 1.00 78.56 672 ILE A O 1
ATOM 5024 N N . ASP A 1 673 ? -18.447 -28.968 38.315 1.00 75.69 673 ASP A N 1
ATOM 5025 C CA . ASP A 1 673 ? -17.753 -29.749 37.294 1.00 75.69 673 ASP A CA 1
ATOM 5026 C C . ASP A 1 673 ? -18.753 -30.242 36.236 1.00 75.69 673 ASP A C 1
ATOM 5028 O O . ASP A 1 673 ? -19.593 -31.108 36.504 1.00 75.69 673 ASP A O 1
ATOM 5032 N N . ALA A 1 674 ? -18.669 -29.674 35.032 1.00 72.75 674 ALA A N 1
ATOM 5033 C CA . ALA A 1 674 ? -19.480 -30.066 33.882 1.00 72.75 674 ALA A CA 1
ATOM 5034 C C . ALA A 1 674 ? -18.920 -31.285 33.119 1.00 72.75 674 ALA A C 1
ATOM 5036 O O . ALA A 1 674 ? -19.519 -31.713 32.132 1.00 72.75 674 ALA A O 1
ATOM 5037 N N . GLY A 1 675 ? -17.798 -31.864 33.563 1.00 68.38 675 GLY A N 1
ATOM 5038 C CA . GLY A 1 675 ? -17.125 -33.003 32.931 1.00 68.38 675 GLY A CA 1
ATOM 5039 C C . GLY A 1 675 ? -16.233 -32.639 31.740 1.00 68.38 675 GLY A C 1
ATOM 5040 O O . GLY A 1 675 ? -15.577 -33.516 31.181 1.00 68.38 675 GLY A O 1
ATOM 5041 N N . GLU A 1 676 ? -16.198 -31.363 31.352 1.00 79.19 676 GLU A N 1
ATOM 5042 C CA . GLU A 1 676 ? -15.258 -30.796 30.386 1.00 79.19 676 GLU A CA 1
ATOM 5043 C C . GLU A 1 676 ? -14.736 -29.453 30.923 1.00 79.19 676 GLU A C 1
ATOM 5045 O O . GLU A 1 676 ? -15.545 -28.605 31.315 1.00 79.19 676 GLU A O 1
ATOM 5050 N N . PRO A 1 677 ? -13.410 -29.218 30.937 1.00 80.00 677 PRO A N 1
ATOM 5051 C CA . PRO A 1 677 ? -12.846 -27.973 31.444 1.00 80.00 677 PRO A CA 1
ATOM 5052 C C . PRO A 1 677 ? -13.408 -26.738 30.732 1.00 80.00 677 PRO A C 1
ATOM 5054 O O . PRO A 1 677 ? -13.244 -26.567 29.525 1.00 80.00 677 PRO A O 1
ATOM 5057 N N . GLY A 1 678 ? -14.042 -25.862 31.509 1.00 85.44 678 GLY A N 1
ATOM 5058 C CA . GLY A 1 678 ? -14.616 -24.605 31.037 1.00 85.44 678 GLY A CA 1
ATOM 5059 C C . GLY A 1 678 ? -15.968 -24.727 30.330 1.00 85.44 678 GLY A C 1
ATOM 5060 O O . GLY A 1 678 ? -16.489 -23.708 29.898 1.00 85.44 678 GLY A O 1
ATOM 5061 N N . LEU A 1 679 ? -16.556 -25.922 30.193 1.00 91.06 679 LEU A N 1
ATOM 5062 C CA . LEU A 1 679 ? -17.882 -26.078 29.585 1.00 91.06 679 LEU A CA 1
ATOM 5063 C C . LEU A 1 679 ? -18.962 -25.531 30.525 1.00 91.06 679 LEU A C 1
ATOM 5065 O O . LEU A 1 679 ? -19.102 -26.011 31.647 1.00 91.06 679 LEU A O 1
ATOM 5069 N N . VAL A 1 680 ? -19.750 -24.568 30.050 1.00 92.12 680 VAL A N 1
ATOM 5070 C CA . VAL A 1 680 ? -20.769 -23.871 30.859 1.00 92.12 680 VAL A CA 1
ATOM 5071 C C . VAL A 1 680 ? -22.190 -23.999 30.317 1.00 92.12 680 VAL A C 1
ATOM 5073 O O . VAL A 1 680 ? -23.141 -23.760 31.056 1.00 92.12 680 VAL A O 1
ATOM 5076 N N . ALA A 1 681 ? -22.353 -24.430 29.063 1.00 95.00 681 ALA A N 1
ATOM 5077 C CA . ALA A 1 681 ? -23.638 -24.877 28.531 1.00 95.00 681 ALA A CA 1
ATOM 5078 C C . ALA A 1 681 ? -23.461 -25.871 27.374 1.00 95.00 681 ALA A C 1
ATOM 5080 O O . ALA A 1 681 ? -22.534 -25.737 26.573 1.00 95.00 681 ALA A O 1
ATOM 5081 N N . HIS A 1 682 ? -24.372 -26.842 27.260 1.00 94.75 682 HIS A N 1
ATOM 5082 C CA . HIS A 1 682 ? -24.435 -27.801 26.151 1.00 94.75 682 HIS A CA 1
ATOM 5083 C C . HIS A 1 682 ? -25.886 -28.080 25.759 1.00 94.75 682 HIS A C 1
ATOM 5085 O O . HIS A 1 682 ? -26.629 -28.682 26.524 1.00 94.75 682 HIS A O 1
ATOM 5091 N N . TYR A 1 683 ? -26.274 -27.701 24.545 1.00 97.06 683 TYR A N 1
ATOM 5092 C CA . TYR A 1 683 ? -27.598 -27.931 23.974 1.00 97.06 683 TYR A CA 1
ATOM 5093 C C . TYR A 1 683 ? -27.503 -29.006 22.882 1.00 97.06 683 TYR A C 1
ATOM 5095 O O . TYR A 1 683 ? -27.156 -28.697 21.740 1.00 97.06 683 TYR A O 1
ATOM 5103 N N . PRO A 1 684 ? -27.788 -30.280 23.204 1.00 90.31 684 PRO A N 1
ATOM 5104 C CA . PRO A 1 684 ? -27.746 -31.373 22.234 1.00 90.31 684 PRO A CA 1
ATOM 5105 C C . PRO A 1 684 ? -29.003 -31.451 21.355 1.00 90.31 684 PRO A C 1
ATOM 5107 O O . PRO A 1 684 ? -29.076 -32.309 20.499 1.00 90.31 684 PRO A O 1
ATOM 5110 N N . PHE A 1 685 ? -30.026 -30.630 21.616 1.00 95.44 685 PHE A N 1
ATOM 5111 C CA . PHE A 1 685 ? -31.281 -30.576 20.853 1.00 95.44 685 PHE A CA 1
ATOM 5112 C C . PHE A 1 685 ? -32.026 -31.909 20.646 1.00 95.44 685 PHE A C 1
ATOM 5114 O O . PHE A 1 685 ? -32.801 -32.076 19.707 1.00 95.44 685 PHE A O 1
ATOM 5121 N N . GLU A 1 686 ? -31.919 -32.818 21.620 1.00 91.50 686 GLU A N 1
ATOM 5122 C CA . GLU A 1 686 ? -32.578 -34.131 21.631 1.00 91.50 686 GLU A CA 1
ATOM 5123 C C . GLU A 1 686 ? -34.090 -34.051 21.937 1.00 91.50 686 GLU A C 1
ATOM 5125 O O . GLU A 1 686 ? -34.591 -34.562 22.945 1.00 91.50 686 GLU A O 1
ATOM 5130 N N . GLY A 1 687 ? -34.839 -33.367 21.067 1.00 90.69 687 GLY A N 1
ATOM 5131 C CA . GLY A 1 687 ? -36.282 -33.135 21.181 1.00 90.69 687 GLY A CA 1
ATOM 5132 C C . GLY A 1 687 ? -36.680 -32.038 22.177 1.00 90.69 687 GLY A C 1
ATOM 5133 O O . GLY A 1 687 ? -37.857 -31.915 22.517 1.00 90.69 687 GLY A O 1
ATOM 5134 N N . ASN A 1 688 ? -35.715 -31.283 22.700 1.00 93.38 688 ASN A N 1
ATOM 5135 C CA . ASN A 1 688 ? -35.910 -30.159 23.617 1.00 93.38 688 ASN A CA 1
ATOM 5136 C C . ASN A 1 688 ? -34.716 -29.189 23.529 1.00 93.38 688 ASN A C 1
ATOM 5138 O O . ASN A 1 688 ? -33.721 -29.500 22.887 1.00 93.38 688 ASN A O 1
ATOM 5142 N N . ALA A 1 689 ? -34.805 -28.033 24.189 1.00 95.44 689 ALA A N 1
ATOM 5143 C CA . ALA A 1 689 ? -33.732 -27.037 24.259 1.00 95.44 689 ALA A CA 1
ATOM 5144 C C . ALA A 1 689 ? -33.051 -26.992 25.643 1.00 95.44 689 ALA A C 1
ATOM 5146 O O . ALA A 1 689 ? -32.633 -25.934 26.108 1.00 95.44 689 ALA A O 1
ATOM 5147 N N . ASN A 1 690 ? -32.967 -28.124 26.343 1.00 93.69 690 ASN A N 1
ATOM 5148 C CA . ASN A 1 690 ? -32.367 -28.157 27.673 1.00 93.69 690 ASN A CA 1
ATOM 5149 C C . ASN A 1 690 ? -30.838 -28.140 27.587 1.00 93.69 690 ASN A C 1
ATOM 5151 O O . ASN A 1 690 ? -30.245 -28.954 26.883 1.00 93.69 690 ASN A O 1
ATOM 5155 N N . ASP A 1 691 ? -30.217 -27.277 28.389 1.00 92.00 691 ASP A N 1
ATOM 5156 C CA . ASP A 1 691 ? -28.806 -27.396 28.750 1.00 92.00 691 ASP A CA 1
ATOM 5157 C C . ASP A 1 691 ? -28.554 -28.720 29.500 1.00 92.00 691 ASP A C 1
ATOM 5159 O O . ASP A 1 691 ? -29.180 -28.992 30.529 1.00 92.00 691 ASP A O 1
ATOM 5163 N N . ALA A 1 692 ? -27.670 -29.549 28.950 1.00 87.50 692 ALA A N 1
ATOM 5164 C CA . ALA A 1 692 ? -27.280 -30.857 29.463 1.00 87.50 692 ALA A CA 1
ATOM 5165 C C . ALA A 1 692 ? -26.182 -30.784 30.536 1.00 87.50 692 ALA A C 1
ATOM 5167 O O . ALA A 1 692 ? -25.867 -31.805 31.157 1.00 87.50 692 ALA A O 1
ATOM 5168 N N . THR A 1 693 ? -25.598 -29.605 30.768 1.00 85.75 693 THR A N 1
ATOM 5169 C CA . THR A 1 693 ? -24.627 -29.404 31.846 1.00 85.75 693 THR A CA 1
ATOM 5170 C C . THR A 1 693 ? -25.324 -29.292 33.210 1.00 85.75 693 THR A C 1
ATOM 5172 O O . THR A 1 693 ? -26.527 -29.021 33.288 1.00 85.75 693 THR A O 1
ATOM 5175 N N . PRO A 1 694 ? -24.589 -29.450 34.327 1.00 83.00 694 PRO A N 1
ATOM 5176 C CA . PRO A 1 694 ? -25.145 -29.232 35.662 1.00 83.00 694 PRO A CA 1
ATOM 5177 C C . PRO A 1 694 ? -25.550 -27.777 35.958 1.00 83.00 694 PRO A C 1
ATOM 5179 O O . PRO A 1 694 ? -26.147 -27.538 37.008 1.00 83.00 694 PRO A O 1
ATOM 5182 N N . TYR A 1 695 ? -25.245 -26.822 35.070 1.00 82.75 695 TYR A N 1
ATOM 5183 C CA . TYR A 1 695 ? -25.659 -25.423 35.209 1.00 82.75 695 TYR A CA 1
ATOM 5184 C C . TYR A 1 695 ? -27.136 -25.197 34.866 1.00 82.75 695 TYR A C 1
ATOM 5186 O O . TYR A 1 695 ? -27.734 -24.252 35.374 1.00 82.75 695 TYR A O 1
ATOM 5194 N N . LEU A 1 696 ? -27.752 -26.102 34.092 1.00 88.62 696 LEU A N 1
ATOM 5195 C CA . LEU A 1 696 ? -29.191 -26.114 33.805 1.00 88.62 696 LEU A CA 1
ATOM 5196 C C . LEU A 1 696 ? -29.714 -24.797 33.198 1.00 88.62 696 LEU A C 1
ATOM 5198 O O . LEU A 1 696 ? -30.835 -24.375 33.494 1.00 88.62 696 LEU A O 1
ATOM 5202 N N . ASN A 1 697 ? -28.939 -24.169 32.309 1.00 91.12 697 ASN A N 1
ATOM 5203 C CA . ASN A 1 697 ? -29.332 -22.965 31.567 1.00 91.12 697 ASN A CA 1
ATOM 5204 C C . ASN A 1 697 ? -30.356 -23.293 30.462 1.00 91.12 697 ASN A C 1
ATOM 5206 O O . ASN A 1 697 ? -30.132 -23.048 29.283 1.00 91.12 697 ASN A O 1
ATOM 5210 N N . HIS A 1 698 ? -31.472 -23.935 30.808 1.00 94.00 698 HIS A N 1
ATOM 5211 C CA . HIS A 1 698 ? -32.420 -24.462 29.829 1.00 94.00 698 HIS A CA 1
ATOM 5212 C C . HIS A 1 698 ? -33.014 -23.364 28.939 1.00 94.00 698 HIS A C 1
ATOM 5214 O O . HIS A 1 698 ? -33.521 -22.353 29.426 1.00 94.00 698 HIS A O 1
ATOM 5220 N N . GLY A 1 699 ? -32.998 -23.606 27.630 1.00 94.62 699 GLY A N 1
ATOM 5221 C CA . GLY A 1 699 ? -33.614 -22.748 26.634 1.00 94.62 699 GLY A CA 1
ATOM 5222 C C . GLY A 1 699 ? -35.131 -22.912 26.582 1.00 94.62 699 GLY A C 1
ATOM 5223 O O . GLY A 1 699 ? -35.674 -24.012 26.703 1.00 94.62 699 GLY A O 1
ATOM 5224 N N . VAL A 1 700 ? -35.824 -21.803 26.349 1.00 95.75 700 VAL A N 1
ATOM 5225 C CA . VAL A 1 700 ? -37.256 -21.756 26.050 1.00 95.75 700 VAL A CA 1
ATOM 5226 C C . VAL A 1 700 ? -37.434 -21.635 24.542 1.00 95.75 700 VAL A C 1
ATOM 5228 O O . VAL A 1 700 ? -36.901 -20.716 23.929 1.00 95.75 700 VAL A O 1
ATOM 5231 N N . ILE A 1 701 ? -38.190 -22.554 23.945 1.00 96.06 701 ILE A N 1
ATOM 5232 C CA . ILE A 1 701 ? -38.479 -22.546 22.506 1.00 96.06 701 ILE A CA 1
ATOM 5233 C C . ILE A 1 701 ? -39.571 -21.509 22.202 1.00 96.06 701 ILE A C 1
ATOM 5235 O O . ILE A 1 701 ? -40.660 -21.569 22.782 1.00 96.06 701 ILE A O 1
ATOM 5239 N N . GLY A 1 702 ? -39.280 -20.588 21.286 1.00 91.25 702 GLY A N 1
ATOM 5240 C CA . GLY A 1 702 ? -40.222 -19.667 20.651 1.00 91.25 702 GLY A CA 1
ATOM 5241 C C . GLY A 1 702 ? -40.509 -20.079 19.203 1.00 91.25 702 GLY A C 1
ATOM 5242 O O . GLY A 1 702 ? -39.678 -20.715 18.560 1.00 91.25 702 GLY A O 1
ATOM 5243 N N . GLY A 1 703 ? -41.698 -19.745 18.695 1.00 90.62 703 GLY A N 1
ATOM 5244 C CA . GLY A 1 703 ? -42.130 -20.161 17.354 1.00 90.62 703 GLY A CA 1
ATOM 5245 C C . GLY A 1 703 ? -42.531 -21.638 17.283 1.00 90.62 703 GLY A C 1
ATOM 5246 O O . GLY A 1 703 ? -43.109 -22.174 18.233 1.00 90.62 703 GLY A O 1
ATOM 5247 N N . ASN A 1 704 ? -42.267 -22.285 16.147 1.00 92.62 704 ASN A N 1
ATOM 5248 C CA . ASN A 1 704 ? -42.502 -23.712 15.919 1.00 92.62 704 ASN A CA 1
ATOM 5249 C C . ASN A 1 704 ? -41.299 -24.418 15.251 1.00 92.62 704 ASN A C 1
ATOM 5251 O O . ASN A 1 704 ? -41.513 -25.148 14.272 1.00 92.62 704 ASN A O 1
ATOM 5255 N N . PRO A 1 705 ? -40.067 -24.292 15.784 1.00 94.81 705 PRO A N 1
ATOM 5256 C CA . PRO A 1 705 ? -38.937 -25.015 15.227 1.00 94.81 705 PRO A CA 1
ATOM 5257 C C . PRO A 1 705 ? -39.166 -26.524 15.331 1.00 94.81 705 PRO A C 1
ATOM 5259 O O . PRO A 1 705 ? -39.791 -27.037 16.268 1.00 94.81 705 PRO A O 1
ATOM 5262 N N . VAL A 1 706 ? -38.660 -27.253 14.342 1.00 96.06 706 VAL A N 1
ATOM 5263 C CA . VAL A 1 706 ? -38.897 -28.691 14.196 1.00 96.06 706 VAL A CA 1
ATOM 5264 C C . VAL A 1 706 ? -37.668 -29.463 14.647 1.00 96.06 706 VAL A C 1
ATOM 5266 O O . VAL A 1 706 ? -36.558 -29.170 14.221 1.00 96.06 706 VAL A O 1
ATOM 5269 N N . PHE A 1 707 ? -37.867 -30.496 15.464 1.00 95.56 707 PHE A N 1
ATOM 5270 C CA . PHE A 1 707 ? -36.820 -31.479 15.726 1.00 95.56 707 PHE A CA 1
ATOM 5271 C C . PHE A 1 707 ? -36.832 -32.555 14.644 1.00 95.56 707 PHE A C 1
ATOM 5273 O O . PHE A 1 707 ? -37.876 -33.146 14.352 1.00 95.56 707 PHE A O 1
ATOM 5280 N N . GLU A 1 708 ? -35.677 -32.818 14.052 1.00 94.50 708 GLU A N 1
ATOM 5281 C CA . GLU A 1 708 ? -35.509 -33.841 13.021 1.00 94.50 708 GLU A CA 1
ATOM 5282 C C . GLU A 1 708 ? -34.262 -34.681 13.296 1.00 94.50 708 GLU A C 1
ATOM 5284 O O . GLU A 1 708 ? -33.429 -34.333 14.126 1.00 94.50 708 GLU A O 1
ATOM 5289 N N . THR A 1 709 ? -34.149 -35.830 12.629 1.00 89.88 709 THR A N 1
ATOM 5290 C CA . THR A 1 709 ? -32.974 -36.692 12.776 1.00 89.88 709 THR A CA 1
ATOM 5291 C C . THR A 1 709 ? -31.745 -36.016 12.181 1.00 89.88 709 THR A C 1
ATOM 5293 O O . THR A 1 709 ? -31.711 -35.740 10.979 1.00 89.88 709 THR A O 1
ATOM 5296 N N . ALA A 1 710 ? -30.722 -35.838 13.010 1.00 83.56 710 ALA A N 1
ATOM 5297 C CA . ALA A 1 710 ? -29.456 -35.268 12.603 1.00 83.56 710 ALA A CA 1
ATOM 5298 C C . ALA A 1 710 ? -28.726 -36.193 11.623 1.00 83.56 710 ALA A C 1
ATOM 5300 O O . ALA A 1 710 ? -28.639 -37.410 11.813 1.00 83.56 710 ALA A O 1
ATOM 5301 N N . THR A 1 711 ? -28.193 -35.606 10.551 1.00 85.69 711 THR A N 1
ATOM 5302 C CA . THR A 1 711 ? -27.465 -36.330 9.493 1.00 85.69 711 THR A CA 1
ATOM 5303 C C . THR A 1 711 ? -25.963 -36.036 9.479 1.00 85.69 711 THR A C 1
ATOM 5305 O O . THR A 1 711 ? -25.258 -36.517 8.591 1.00 85.69 711 THR A O 1
ATOM 5308 N N . HIS A 1 712 ? -25.460 -35.286 10.464 1.00 80.12 712 HIS A N 1
ATOM 5309 C CA . HIS A 1 712 ? -24.025 -35.139 10.710 1.00 80.12 712 HIS A CA 1
ATOM 5310 C C . HIS A 1 712 ? -23.455 -36.380 11.437 1.00 80.12 712 HIS A C 1
ATOM 5312 O O . HIS A 1 712 ? -24.220 -37.213 11.933 1.00 80.12 712 HIS A O 1
ATOM 5318 N N . PRO A 1 713 ? -22.118 -36.541 11.516 1.00 74.94 713 PRO A N 1
ATOM 5319 C CA . PRO A 1 713 ? -21.474 -37.772 11.990 1.00 74.94 713 PRO A CA 1
ATOM 5320 C C . PRO A 1 713 ? -21.846 -38.257 13.398 1.00 74.94 713 PRO A C 1
ATOM 5322 O O . PRO A 1 713 ? -21.716 -39.450 13.666 1.00 74.94 713 PRO A O 1
ATOM 5325 N N . PHE A 1 714 ? -22.309 -37.379 14.293 1.00 70.50 714 PHE A N 1
ATOM 5326 C CA . PHE A 1 714 ? -22.692 -37.772 15.656 1.00 70.50 714 PHE A CA 1
ATOM 5327 C C . PHE A 1 714 ? -24.136 -38.285 15.765 1.00 70.50 714 PHE A C 1
ATOM 5329 O O . PHE A 1 714 ? -24.468 -38.934 16.758 1.00 70.50 714 PHE A O 1
ATOM 5336 N N . GLY A 1 715 ? -24.961 -38.098 14.727 1.00 78.12 715 GLY A N 1
ATOM 5337 C CA . GLY A 1 715 ? -26.370 -38.494 14.730 1.00 78.12 715 GLY A CA 1
ATOM 5338 C C . GLY A 1 715 ? -27.170 -37.814 15.846 1.00 78.12 715 GLY A C 1
ATOM 5339 O O . GLY A 1 715 ? -26.742 -36.799 16.379 1.00 78.12 715 GLY A O 1
ATOM 5340 N N . GLY A 1 716 ? -28.327 -38.385 16.198 1.00 86.50 716 GLY A N 1
ATOM 5341 C CA . GLY A 1 716 ? -29.231 -37.812 17.204 1.00 86.50 716 GLY A CA 1
ATOM 5342 C C . GLY A 1 716 ? -30.386 -37.030 16.583 1.00 86.50 716 GLY A C 1
ATOM 5343 O O . GLY A 1 716 ? -30.859 -37.374 15.490 1.00 86.50 716 GLY A O 1
ATOM 5344 N N . GLN A 1 717 ? -30.866 -36.014 17.293 1.00 90.44 717 GLN A N 1
ATOM 5345 C CA . GLN A 1 717 ? -31.822 -35.042 16.769 1.00 90.44 717 GLN A CA 1
ATOM 5346 C C . GLN A 1 717 ? -31.249 -33.632 16.821 1.00 90.44 717 GLN A C 1
ATOM 5348 O O . GLN A 1 717 ? -30.719 -33.222 17.843 1.00 90.44 717 GLN A O 1
ATOM 5353 N N . ASN A 1 718 ? -31.485 -32.875 15.754 1.00 96.19 718 ASN A N 1
ATOM 5354 C CA . ASN A 1 718 ? -31.178 -31.455 15.684 1.00 96.19 718 ASN A CA 1
ATOM 5355 C C . ASN A 1 718 ? -32.456 -30.622 15.803 1.00 96.19 718 ASN A C 1
ATOM 5357 O O . ASN A 1 718 ? -33.559 -31.114 15.550 1.00 96.19 718 ASN A O 1
ATOM 5361 N N . ILE A 1 719 ? -32.305 -29.332 16.098 1.00 97.94 719 ILE A N 1
ATOM 5362 C CA . ILE A 1 719 ? -33.386 -28.350 15.965 1.00 97.94 719 ILE A CA 1
ATOM 5363 C C . ILE A 1 719 ? -33.281 -27.658 14.602 1.00 97.94 719 ILE A C 1
ATOM 5365 O O . ILE A 1 719 ? -32.180 -27.369 14.133 1.00 97.94 719 ILE A O 1
ATOM 5369 N N . LYS A 1 720 ? -34.412 -27.432 13.936 1.00 97.44 720 LYS A N 1
ATOM 5370 C CA . LYS A 1 720 ? -34.510 -26.777 12.629 1.00 97.44 720 LYS A CA 1
ATOM 5371 C C . LYS A 1 720 ? -35.387 -25.533 12.717 1.00 97.44 720 LYS A C 1
ATOM 5373 O O . LYS A 1 720 ? -36.514 -25.618 13.196 1.00 97.44 720 LYS A O 1
ATOM 5378 N N . PHE A 1 721 ? -34.865 -24.435 12.188 1.00 96.50 721 PHE A N 1
ATOM 5379 C CA . PHE A 1 721 ? -35.479 -23.119 12.082 1.00 96.50 721 PHE A CA 1
ATOM 5380 C C . PHE A 1 721 ? -35.920 -22.879 10.633 1.00 96.50 721 PHE A C 1
ATOM 5382 O O . PHE A 1 721 ? -35.166 -23.158 9.693 1.00 96.50 721 PHE A O 1
ATOM 5389 N N . ASP A 1 722 ? -37.141 -22.389 10.440 1.00 92.75 722 ASP A N 1
ATOM 5390 C CA . ASP A 1 722 ? -37.751 -22.221 9.113 1.00 92.75 722 ASP A CA 1
ATOM 5391 C C . ASP A 1 722 ? -37.609 -20.808 8.510 1.00 92.75 722 ASP A C 1
ATOM 5393 O O . ASP A 1 722 ? -38.188 -20.528 7.456 1.00 92.75 722 ASP A O 1
ATOM 5397 N N . GLY A 1 723 ? -36.843 -19.930 9.165 1.00 89.75 723 GLY A N 1
ATOM 5398 C CA . GLY A 1 723 ? -36.704 -18.525 8.782 1.00 89.75 723 GLY A CA 1
ATOM 5399 C C . GLY A 1 723 ? -37.876 -17.632 9.199 1.00 89.75 723 GLY A C 1
ATOM 5400 O O . GLY A 1 723 ? -37.947 -16.490 8.752 1.00 89.75 723 GLY A O 1
ATOM 5401 N N . GLN A 1 724 ? -38.813 -18.111 10.026 1.00 87.81 724 GLN A N 1
ATOM 5402 C CA . GLN A 1 724 ? -39.979 -17.346 10.472 1.00 87.81 724 GLN A CA 1
ATOM 5403 C C . GLN A 1 724 ? -40.213 -17.469 11.982 1.00 87.81 724 GLN A C 1
ATOM 5405 O O . GLN A 1 724 ? -40.908 -18.365 12.445 1.00 87.81 724 GLN A O 1
ATOM 5410 N N . GLN A 1 725 ? -39.746 -16.490 12.765 1.00 87.50 725 GLN A N 1
ATOM 5411 C CA . GLN A 1 725 ? -40.091 -16.351 14.197 1.00 87.50 725 GLN A CA 1
ATOM 5412 C C . GLN A 1 725 ? -39.761 -17.560 15.093 1.00 87.50 725 GLN A C 1
ATOM 5414 O O . GLN A 1 725 ? -40.225 -17.621 16.234 1.00 87.50 725 GLN A O 1
ATOM 5419 N N . ASP A 1 726 ? -38.937 -18.490 14.617 1.00 93.69 726 ASP A N 1
ATOM 5420 C CA . ASP A 1 726 ? -38.400 -19.581 15.419 1.00 93.69 726 ASP A CA 1
ATOM 5421 C C . ASP A 1 726 ? -37.214 -19.090 16.254 1.00 93.69 726 ASP A C 1
ATOM 5423 O O . ASP A 1 726 ? -36.327 -18.396 15.752 1.00 93.69 726 ASP A O 1
ATOM 5427 N N . SER A 1 727 ? -37.180 -19.463 17.533 1.00 94.12 727 SER A N 1
ATOM 5428 C CA . SER A 1 727 ? -36.072 -19.114 18.420 1.00 94.12 727 SER A CA 1
ATOM 5429 C C . SER A 1 727 ? -35.902 -20.097 19.570 1.00 94.12 727 SER A C 1
ATOM 5431 O O . SER A 1 727 ? -36.810 -20.846 19.940 1.00 94.12 727 SER A O 1
ATOM 5433 N N . VAL A 1 728 ? -34.722 -20.073 20.178 1.00 96.62 728 VAL A N 1
ATOM 5434 C CA . VAL A 1 728 ? -34.503 -20.623 21.515 1.00 96.62 728 VAL A CA 1
ATOM 5435 C C . VAL A 1 728 ? -33.899 -19.520 22.374 1.00 96.62 728 VAL A C 1
ATOM 5437 O O . VAL A 1 728 ? -32.926 -18.899 21.969 1.00 96.62 728 VAL A O 1
ATOM 5440 N N . LEU A 1 729 ? -34.471 -19.270 23.550 1.00 94.56 729 LEU A N 1
ATOM 5441 C CA . LEU A 1 729 ? -33.996 -18.262 24.500 1.00 94.56 729 LEU A CA 1
ATOM 5442 C C . LEU A 1 729 ? -33.543 -18.938 25.790 1.00 94.56 729 LEU A C 1
ATOM 5444 O O . LEU A 1 729 ? -34.371 -19.411 26.569 1.00 94.56 729 LEU A O 1
ATOM 5448 N N . ALA A 1 730 ? -32.235 -18.991 26.013 1.00 94.00 730 ALA A N 1
ATOM 5449 C CA . ALA A 1 730 ? -31.642 -19.422 27.270 1.00 94.00 730 ALA A CA 1
ATOM 5450 C C . ALA A 1 730 ? -31.453 -18.220 28.212 1.00 94.00 730 ALA A C 1
ATOM 5452 O O . ALA A 1 730 ? -31.094 -17.126 27.762 1.00 94.00 730 ALA A O 1
ATOM 5453 N N . PRO A 1 731 ? -31.709 -18.384 29.521 1.00 89.25 731 PRO A N 1
ATOM 5454 C CA . PRO A 1 731 ? -31.527 -17.304 30.479 1.00 89.25 731 PRO A CA 1
ATOM 5455 C C . PRO A 1 731 ? -30.065 -16.851 30.513 1.00 89.25 731 PRO A C 1
ATOM 5457 O O . PRO A 1 731 ? -29.149 -17.650 30.325 1.00 89.25 731 PRO A O 1
ATOM 5460 N N . ASN A 1 732 ? -29.851 -15.568 30.802 1.00 86.56 732 ASN A N 1
ATOM 5461 C CA . ASN A 1 732 ? -28.525 -15.100 31.178 1.00 86.56 732 ASN A CA 1
ATOM 5462 C C . ASN A 1 732 ? -28.095 -15.808 32.472 1.00 86.56 732 ASN A C 1
ATOM 5464 O O . ASN A 1 732 ? -28.880 -15.917 33.420 1.00 86.56 732 ASN A O 1
ATOM 5468 N N . ALA A 1 733 ? -26.855 -16.279 32.505 1.00 87.75 733 ALA A N 1
ATOM 5469 C CA . ALA A 1 733 ? -26.252 -16.865 33.685 1.00 87.75 733 ALA A CA 1
ATOM 5470 C C . ALA A 1 733 ? -24.816 -16.375 33.817 1.00 87.75 733 ALA A C 1
ATOM 5472 O O . ALA A 1 733 ? -24.084 -16.312 32.830 1.00 87.75 733 ALA A O 1
ATOM 5473 N N . VAL A 1 734 ? -24.389 -16.110 35.053 1.00 87.00 734 VAL A N 1
ATOM 5474 C CA . VAL A 1 734 ? -23.037 -15.618 35.361 1.00 87.00 734 VAL A CA 1
ATOM 5475 C C . VAL A 1 734 ? -21.936 -16.518 34.786 1.00 87.00 734 VAL A C 1
ATOM 5477 O O . VAL A 1 734 ? -20.890 -16.026 34.394 1.00 87.00 734 VAL A O 1
ATOM 5480 N N . HIS A 1 735 ? -22.178 -17.826 34.662 1.00 87.12 735 HIS A N 1
ATOM 5481 C CA . HIS A 1 735 ? -21.214 -18.781 34.105 1.00 87.12 735 HIS A CA 1
ATOM 5482 C C . HIS A 1 735 ? -21.015 -18.647 32.588 1.00 87.12 735 HIS A C 1
ATOM 5484 O O . HIS A 1 735 ? -19.989 -19.082 32.079 1.00 87.12 735 HIS A O 1
ATOM 5490 N N . LEU A 1 736 ? -21.975 -18.055 31.870 1.00 89.38 736 LEU A N 1
ATOM 5491 C CA . LEU A 1 736 ? -21.857 -17.734 30.442 1.00 89.38 736 LEU A CA 1
ATOM 5492 C C . LEU A 1 736 ? -21.062 -16.434 30.210 1.00 89.38 736 LEU A C 1
ATOM 5494 O O . LEU A 1 736 ? -20.672 -16.142 29.076 1.00 89.38 736 LEU A O 1
ATOM 5498 N N . ILE A 1 737 ? -20.840 -15.650 31.271 1.00 88.94 737 ILE A N 1
ATOM 5499 C CA . ILE A 1 737 ? -20.084 -14.400 31.239 1.00 88.94 737 ILE A CA 1
ATOM 5500 C C . ILE A 1 737 ? -18.649 -14.667 31.702 1.00 88.94 737 ILE A C 1
ATOM 5502 O O . ILE A 1 737 ? -18.403 -15.282 32.738 1.00 88.94 737 ILE A O 1
ATOM 5506 N N . SER A 1 738 ? -17.707 -14.219 30.887 1.00 86.81 738 SER A N 1
ATOM 5507 C CA . SER A 1 738 ? -16.264 -14.353 31.074 1.00 86.81 738 SER A CA 1
ATOM 5508 C C . SER A 1 738 ? -15.534 -13.438 30.100 1.00 86.81 738 SER A C 1
ATOM 5510 O O . SER A 1 738 ? -16.095 -13.059 29.068 1.00 86.81 738 SER A O 1
ATOM 5512 N N . ASP A 1 739 ? -14.274 -13.156 30.402 1.00 84.62 739 ASP A N 1
ATOM 5513 C CA . ASP A 1 739 ? -13.417 -12.289 29.584 1.00 84.62 739 ASP A CA 1
ATOM 5514 C C . ASP A 1 739 ? -13.084 -12.954 28.231 1.00 84.62 739 ASP A C 1
ATOM 5516 O O . ASP A 1 739 ? -12.847 -12.284 27.232 1.00 84.62 739 ASP A O 1
ATOM 5520 N N . TYR A 1 740 ? -13.176 -14.290 28.180 1.00 87.69 740 TYR A N 1
ATOM 5521 C CA . TYR A 1 740 ? -12.922 -15.150 27.017 1.00 87.69 740 TYR A CA 1
ATOM 5522 C C . TYR A 1 740 ? -14.143 -16.009 26.693 1.00 87.69 740 TYR A C 1
ATOM 5524 O O . TYR A 1 740 ? -14.949 -16.292 27.579 1.00 87.69 740 TYR A O 1
ATOM 5532 N N . THR A 1 741 ? -14.275 -16.523 25.471 1.00 95.12 741 THR A N 1
ATOM 5533 C CA . THR A 1 741 ? -15.322 -17.515 25.176 1.00 95.12 741 THR A CA 1
ATOM 5534 C C . THR A 1 741 ? -14.957 -18.436 24.020 1.00 95.12 741 THR A C 1
ATOM 5536 O O . THR A 1 741 ? -14.227 -18.047 23.113 1.00 95.12 741 THR A O 1
ATOM 5539 N N . THR A 1 742 ? -15.496 -19.657 24.043 1.00 98.19 742 THR A N 1
ATOM 5540 C CA . THR A 1 742 ? -15.545 -20.539 22.871 1.00 98.19 742 THR A CA 1
ATOM 5541 C C . THR A 1 742 ? -16.976 -21.005 22.644 1.00 98.19 742 THR A C 1
ATOM 5543 O O . THR A 1 742 ? -17.595 -21.551 23.556 1.00 98.19 742 THR A O 1
ATOM 5546 N N . VAL A 1 743 ? -17.490 -20.854 21.427 1.00 98.44 743 VAL A N 1
ATOM 5547 C CA . VAL A 1 743 ? -18.827 -21.303 21.023 1.00 98.44 743 VAL A CA 1
ATOM 5548 C C . VAL A 1 743 ? -18.678 -22.290 19.874 1.00 98.44 743 VAL A C 1
ATOM 5550 O O . VAL A 1 743 ? -18.137 -21.940 18.833 1.00 98.44 743 VAL A O 1
ATOM 5553 N N . SER A 1 744 ? -19.145 -23.525 20.043 1.00 97.88 744 SER A N 1
ATOM 5554 C CA . SER A 1 744 ? -19.004 -24.588 19.036 1.00 97.88 744 SER A CA 1
ATOM 5555 C C . SER A 1 744 ? -20.327 -25.287 18.763 1.00 97.88 744 SER A C 1
ATOM 5557 O O . SER A 1 744 ? -21.101 -25.497 19.694 1.00 97.88 744 SER A O 1
ATOM 5559 N N . PHE A 1 745 ? -20.614 -25.628 17.509 1.00 98.19 745 PHE A N 1
ATOM 5560 C CA . PHE A 1 745 ? -21.878 -26.257 17.121 1.00 98.19 745 PHE A CA 1
ATOM 5561 C C . PHE A 1 745 ? -21.812 -26.865 15.719 1.00 98.19 745 PHE A C 1
ATOM 5563 O O . PHE A 1 745 ? -20.997 -26.481 14.877 1.00 98.19 745 PHE A O 1
ATOM 5570 N N . TRP A 1 746 ? -22.718 -27.805 15.454 1.00 97.50 746 TRP A N 1
ATOM 5571 C CA . TRP A 1 746 ? -23.042 -28.223 14.095 1.00 97.50 746 TRP A CA 1
ATOM 5572 C C . TRP A 1 746 ? -24.092 -27.287 13.505 1.00 97.50 746 TRP A C 1
ATOM 5574 O O . TRP A 1 746 ? -25.090 -26.976 14.156 1.00 97.50 746 TRP A O 1
ATOM 5584 N N . ILE A 1 747 ? -23.889 -26.882 12.253 1.00 97.88 747 ILE A N 1
ATOM 5585 C CA . ILE A 1 747 ? -24.812 -26.041 11.493 1.00 97.88 747 ILE A CA 1
ATOM 5586 C C . ILE A 1 747 ? -25.087 -26.640 10.116 1.00 97.88 747 ILE A C 1
ATOM 5588 O O . ILE A 1 747 ? -24.184 -27.130 9.439 1.00 97.88 747 ILE A O 1
ATOM 5592 N N . ARG A 1 748 ? -26.343 -26.568 9.679 1.00 96.94 748 ARG A N 1
ATOM 5593 C CA . ARG A 1 748 ? -26.744 -26.804 8.289 1.00 96.94 748 ARG A CA 1
ATOM 5594 C C . ARG A 1 748 ? -27.573 -25.630 7.805 1.00 96.94 748 ARG A C 1
ATOM 5596 O O . ARG A 1 748 ? -28.573 -25.291 8.427 1.00 96.94 748 ARG A O 1
ATOM 5603 N N . VAL A 1 749 ? -27.184 -25.032 6.688 1.00 96.94 749 VAL A N 1
ATOM 5604 C CA . VAL A 1 749 ? -27.926 -23.922 6.076 1.00 96.94 749 VAL A CA 1
ATOM 5605 C C . VAL A 1 749 ? -28.887 -24.500 5.05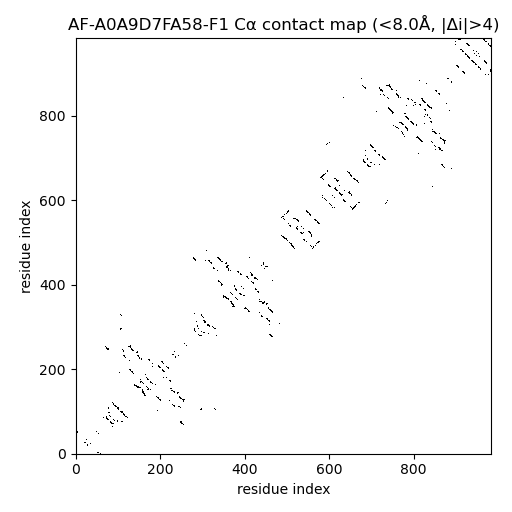0 1.00 96.94 749 VAL A C 1
ATOM 5607 O O . VAL A 1 749 ? -28.446 -25.171 4.120 1.00 96.94 749 VAL A O 1
ATOM 5610 N N . ASP A 1 750 ? -30.190 -24.272 5.202 1.00 95.50 750 ASP A N 1
ATOM 5611 C CA . ASP A 1 750 ? -31.189 -24.843 4.289 1.00 95.50 750 ASP A CA 1
ATOM 5612 C C . ASP A 1 750 ? -31.560 -23.862 3.167 1.00 95.50 750 ASP A C 1
ATOM 5614 O O . ASP A 1 750 ? -31.875 -24.297 2.056 1.00 95.50 750 ASP A O 1
ATOM 5618 N N . GLN A 1 751 ? -31.494 -22.552 3.428 1.00 93.69 751 GLN A N 1
ATOM 5619 C CA . GLN A 1 751 ? -31.717 -21.491 2.441 1.00 93.69 751 GLN A CA 1
ATOM 5620 C C . GLN A 1 751 ? -30.878 -20.251 2.769 1.00 93.69 751 GLN A C 1
ATOM 5622 O O . GLN A 1 751 ? -30.568 -19.993 3.930 1.00 93.69 751 GLN A O 1
ATOM 5627 N N . VAL A 1 752 ? -30.535 -19.470 1.741 1.00 89.75 752 VAL A N 1
ATOM 5628 C CA . VAL A 1 752 ? -29.988 -18.118 1.935 1.00 89.75 752 VAL A CA 1
ATOM 5629 C C . VAL A 1 752 ? -31.100 -17.236 2.495 1.00 89.75 752 VAL A C 1
ATOM 5631 O O . VAL A 1 752 ? -32.218 -17.275 1.973 1.00 89.75 752 VAL A O 1
ATOM 5634 N N . SER A 1 753 ? -30.799 -16.456 3.534 1.00 83.69 753 SER A N 1
ATOM 5635 C CA . SER A 1 753 ? -31.766 -15.512 4.095 1.00 83.69 753 SER A CA 1
ATOM 5636 C C . SER A 1 753 ? -32.227 -14.497 3.045 1.00 83.69 753 SER A C 1
ATOM 5638 O O . SER A 1 753 ? -31.455 -14.092 2.173 1.00 83.69 753 SER A O 1
ATOM 5640 N N . ALA A 1 754 ? -33.495 -14.092 3.129 1.00 77.62 754 ALA A N 1
ATOM 5641 C CA . ALA A 1 754 ? -34.011 -12.971 2.346 1.00 77.62 754 ALA A CA 1
ATOM 5642 C C . ALA A 1 754 ? -33.465 -11.627 2.857 1.00 77.62 754 ALA A C 1
ATOM 5644 O O . ALA A 1 754 ? -33.351 -10.676 2.082 1.00 77.62 754 ALA A O 1
ATOM 5645 N N . ASP A 1 755 ? -33.104 -11.572 4.138 1.00 81.75 755 ASP A N 1
ATOM 5646 C CA . ASP A 1 755 ? -32.470 -10.419 4.759 1.00 81.75 755 ASP A CA 1
ATOM 5647 C C . ASP A 1 755 ? -30.986 -10.344 4.384 1.00 81.75 755 ASP A C 1
ATOM 5649 O O . ASP A 1 755 ? -30.397 -11.297 3.862 1.00 81.75 755 ASP A O 1
ATOM 5653 N N . ALA A 1 756 ? -30.362 -9.196 4.652 1.00 82.06 756 ALA A N 1
ATOM 5654 C CA . ALA A 1 756 ? -28.924 -9.024 4.438 1.00 82.06 756 ALA A CA 1
ATOM 5655 C C . ALA A 1 756 ? -28.096 -10.006 5.291 1.00 82.06 756 ALA A C 1
ATOM 5657 O O . ALA A 1 756 ? -27.025 -10.448 4.869 1.00 82.06 756 ALA A O 1
ATOM 5658 N N . GLU A 1 757 ? -28.620 -10.371 6.464 1.00 89.06 757 GLU A N 1
ATOM 5659 C CA . GLU A 1 757 ? -27.948 -11.194 7.460 1.00 89.06 757 GLU A CA 1
ATOM 5660 C C . GLU A 1 757 ? -28.961 -11.967 8.316 1.00 89.06 757 GLU A C 1
ATOM 5662 O O . GLU A 1 757 ? -29.982 -11.417 8.727 1.00 89.06 757 GLU A O 1
ATOM 5667 N N . ALA A 1 758 ? -28.677 -13.245 8.587 1.00 92.50 758 ALA A N 1
ATOM 5668 C CA . ALA A 1 758 ? -29.432 -14.070 9.529 1.00 92.50 758 ALA A CA 1
ATOM 5669 C C . ALA A 1 758 ? -28.654 -14.290 10.832 1.00 92.50 758 ALA A C 1
ATOM 5671 O O . ALA A 1 758 ? -27.461 -14.585 10.803 1.00 92.50 758 ALA A O 1
ATOM 5672 N N . TYR A 1 759 ? -29.341 -14.222 11.972 1.00 94.00 759 TYR A N 1
ATOM 5673 C CA . TYR A 1 759 ? -28.741 -14.418 13.293 1.00 94.00 759 TYR A CA 1
ATOM 5674 C C . TYR A 1 759 ? -28.806 -15.893 13.687 1.00 94.00 759 TYR A C 1
ATOM 5676 O O . TYR A 1 759 ? -29.887 -16.454 13.874 1.00 94.00 759 TYR A O 1
ATOM 5684 N N . VAL A 1 760 ? -27.640 -16.529 13.801 1.00 97.06 760 VAL A N 1
ATOM 5685 C CA . VAL A 1 760 ? -27.521 -17.941 14.183 1.00 97.06 760 VAL A CA 1
ATOM 5686 C C . VAL A 1 760 ? -27.514 -18.062 15.707 1.00 97.06 760 VAL A C 1
ATOM 5688 O O . VAL A 1 760 ? -28.281 -18.848 16.263 1.00 97.06 760 VAL A O 1
ATOM 5691 N N . LEU A 1 761 ? -26.684 -17.259 16.380 1.00 97.31 761 LEU A N 1
ATOM 5692 C CA . LEU A 1 761 ? -26.641 -17.117 17.836 1.00 97.31 761 LEU A CA 1
ATOM 5693 C C . LEU A 1 761 ? -26.421 -15.647 18.202 1.00 97.31 761 LEU A C 1
ATOM 5695 O O . LEU A 1 761 ? -25.683 -14.946 17.519 1.00 97.31 761 LEU A O 1
ATOM 5699 N N . ASP A 1 762 ? -27.017 -15.193 19.297 1.00 95.38 762 ASP A N 1
ATOM 5700 C CA . ASP A 1 762 ? -26.867 -13.826 19.803 1.00 95.38 762 ASP A CA 1
ATOM 5701 C C . ASP A 1 762 ? -26.766 -13.863 21.329 1.00 95.38 762 ASP A C 1
ATOM 5703 O O . ASP A 1 762 ? -27.625 -14.453 21.991 1.00 95.38 762 ASP A O 1
ATOM 5707 N N . PHE A 1 763 ? -25.724 -13.253 21.893 1.00 94.19 763 PHE A N 1
ATOM 5708 C CA . PHE A 1 763 ? -25.624 -13.051 23.329 1.00 94.19 763 PHE A CA 1
ATOM 5709 C C . PHE A 1 763 ? -25.116 -11.649 23.632 1.00 94.19 763 PHE A C 1
ATOM 5711 O O . PHE A 1 763 ? -23.923 -11.379 23.541 1.00 94.19 763 PHE A O 1
ATOM 5718 N N . GLY A 1 764 ? -26.034 -10.759 24.008 1.00 88.62 764 GLY A N 1
ATOM 5719 C CA . GLY A 1 764 ? -25.726 -9.344 24.222 1.00 88.62 764 GLY A CA 1
ATOM 5720 C C . GLY A 1 764 ? -25.748 -8.510 22.945 1.00 88.62 764 GLY A C 1
ATOM 5721 O O . GLY A 1 764 ? -25.562 -7.303 23.023 1.00 88.62 764 GLY A O 1
ATOM 5722 N N . HIS A 1 765 ? -26.063 -9.107 21.794 1.00 91.12 765 HIS A N 1
ATOM 5723 C CA . HIS A 1 765 ? -26.010 -8.475 20.480 1.00 91.12 765 HIS A CA 1
ATOM 5724 C C . HIS A 1 765 ? -24.599 -7.990 20.114 1.00 91.12 765 HIS A C 1
ATOM 5726 O O . HIS A 1 765 ? -23.638 -8.178 20.865 1.00 91.12 765 HIS A O 1
ATOM 5732 N N . TRP A 1 766 ? -24.450 -7.410 18.921 1.00 90.62 766 TRP A N 1
ATOM 5733 C CA . TRP A 1 766 ? -23.147 -6.938 18.437 1.00 90.62 766 TRP A CA 1
ATOM 5734 C C . TRP A 1 766 ? -22.586 -5.771 19.258 1.00 90.62 766 TRP A C 1
ATOM 5736 O O . TRP A 1 766 ? -21.387 -5.524 19.191 1.00 90.62 766 TRP A O 1
ATOM 5746 N N . ASP A 1 767 ? -23.430 -5.060 20.011 1.00 87.56 767 ASP A N 1
ATOM 5747 C CA . ASP A 1 767 ? -23.056 -3.871 20.773 1.00 87.56 767 ASP A CA 1
ATOM 5748 C C . ASP A 1 767 ? -22.653 -4.183 22.223 1.00 87.56 767 ASP A C 1
ATOM 5750 O O . ASP A 1 767 ? -21.710 -3.560 22.711 1.00 87.56 767 ASP A O 1
ATOM 5754 N N . GLU A 1 768 ? -23.268 -5.162 22.907 1.00 87.31 768 GLU A N 1
ATOM 5755 C CA . GLU A 1 768 ? -22.914 -5.457 24.309 1.00 87.31 768 GLU A CA 1
ATOM 5756 C C . GLU A 1 768 ? -21.983 -6.649 24.517 1.00 87.31 768 GLU A C 1
ATOM 5758 O O . GLU A 1 768 ? -21.328 -6.661 25.551 1.00 87.31 768 GLU A O 1
ATOM 5763 N N . ARG A 1 769 ? -21.927 -7.673 23.645 1.00 92.00 769 ARG A N 1
ATOM 5764 C CA . ARG A 1 769 ? -21.025 -8.821 23.899 1.00 92.00 769 ARG A CA 1
ATOM 5765 C C . ARG A 1 769 ? -20.616 -9.615 22.659 1.00 92.00 769 ARG A C 1
ATOM 5767 O O . ARG A 1 769 ? -19.469 -9.488 22.244 1.00 92.00 769 ARG A O 1
ATOM 5774 N N . TRP A 1 770 ? -21.467 -10.462 22.079 1.00 95.81 770 TRP A N 1
ATOM 5775 C CA . TRP A 1 770 ? -21.144 -11.125 20.806 1.00 95.81 770 TRP A CA 1
ATOM 5776 C C . TRP A 1 770 ? -22.378 -11.614 20.043 1.00 95.81 770 TRP A C 1
ATOM 5778 O O . TRP A 1 770 ? -23.424 -11.926 20.618 1.00 95.81 770 TRP A O 1
ATOM 5788 N N . LYS A 1 771 ? -22.228 -11.758 18.723 1.00 95.88 771 LYS A N 1
ATOM 5789 C CA . LYS A 1 771 ? -23.179 -12.466 17.855 1.00 95.88 771 LYS A CA 1
ATOM 5790 C C . LYS A 1 771 ? -22.462 -13.387 16.866 1.00 95.88 771 LYS A C 1
ATOM 5792 O O . LYS A 1 771 ? -21.309 -13.169 16.500 1.00 95.88 771 LYS A O 1
ATOM 5797 N N . ILE A 1 772 ? -23.184 -14.411 16.422 1.00 98.12 772 ILE A N 1
ATOM 5798 C CA . ILE A 1 772 ? -22.827 -15.277 15.300 1.00 98.12 772 ILE A CA 1
ATOM 5799 C C . ILE A 1 772 ? -23.911 -15.149 14.249 1.00 98.12 772 ILE A C 1
ATOM 5801 O O . ILE A 1 772 ? -25.081 -15.463 14.499 1.00 98.12 772 ILE A O 1
ATOM 5805 N N . SER A 1 773 ? -23.517 -14.749 13.053 1.00 96.50 773 SER A N 1
ATOM 5806 C CA . SER A 1 773 ? -24.449 -14.449 11.979 1.00 96.50 773 SER A CA 1
ATOM 5807 C C . SER A 1 773 ? -24.008 -15.038 10.644 1.00 96.50 773 SER A C 1
ATOM 5809 O O . SER A 1 773 ? -22.890 -15.524 10.472 1.00 96.50 773 SER A O 1
ATOM 5811 N N . LEU A 1 774 ? -24.941 -15.072 9.698 1.00 96.50 774 LEU A N 1
ATOM 5812 C CA . LEU A 1 774 ? -24.738 -15.618 8.366 1.00 96.50 774 LEU A CA 1
ATOM 5813 C C . LEU A 1 774 ? -25.299 -14.649 7.316 1.00 96.50 774 LEU A C 1
ATOM 5815 O O . LEU A 1 774 ? -26.512 -14.639 7.069 1.00 96.50 774 LEU A O 1
ATOM 5819 N N . PRO A 1 775 ? -24.435 -13.839 6.689 1.00 94.62 775 PRO A N 1
ATOM 5820 C CA . PRO A 1 775 ? -24.817 -12.978 5.578 1.00 94.62 775 PRO A CA 1
ATOM 5821 C C . PRO A 1 775 ? -25.078 -13.750 4.277 1.00 94.62 775 PRO A C 1
ATOM 5823 O O . PRO A 1 775 ? -24.814 -14.950 4.159 1.00 94.62 775 PRO A O 1
ATOM 5826 N N . GLN A 1 776 ? -25.547 -13.038 3.248 1.00 93.62 776 GLN A N 1
ATOM 5827 C CA . GLN A 1 776 ? -25.903 -13.622 1.943 1.00 93.62 776 GLN A CA 1
ATOM 5828 C C . GLN A 1 776 ? -24.741 -14.304 1.200 1.00 93.62 776 GLN A C 1
ATOM 5830 O O . GLN A 1 776 ? -24.982 -15.174 0.363 1.00 93.62 776 GLN A O 1
ATOM 5835 N N . HIS A 1 777 ? -23.489 -13.952 1.507 1.00 92.75 777 HIS A N 1
ATOM 5836 C CA . HIS A 1 777 ? -22.305 -14.611 0.943 1.00 92.75 777 HIS A CA 1
ATOM 5837 C C . HIS A 1 777 ? -21.987 -15.965 1.599 1.00 92.75 777 HIS A C 1
ATOM 5839 O O . HIS A 1 777 ? -21.042 -16.628 1.186 1.00 92.75 777 HIS A O 1
ATOM 5845 N N . LEU A 1 778 ? -22.768 -16.393 2.600 1.00 93.88 778 LEU A N 1
ATOM 5846 C CA . LEU A 1 778 ? -22.674 -17.700 3.263 1.00 93.88 778 LEU A CA 1
ATOM 5847 C C . LEU A 1 778 ? -21.360 -17.975 4.008 1.00 93.88 778 LEU A C 1
ATOM 5849 O O . LEU A 1 778 ? -21.135 -19.102 4.437 1.00 93.88 778 LEU A O 1
ATOM 5853 N N . LYS A 1 779 ? -20.515 -16.969 4.222 1.00 97.00 779 LYS A N 1
ATOM 5854 C CA . LYS A 1 779 ? -19.370 -17.080 5.137 1.00 97.00 779 LYS A CA 1
ATOM 5855 C C . LYS A 1 779 ? -19.875 -16.723 6.521 1.00 97.00 779 LYS A C 1
ATOM 5857 O O . LYS A 1 779 ? -20.505 -15.681 6.677 1.00 97.00 779 LYS A O 1
ATOM 5862 N N . ILE A 1 780 ? -19.671 -17.604 7.490 1.00 97.75 780 ILE A N 1
ATOM 5863 C CA . ILE A 1 780 ? -20.184 -17.377 8.840 1.00 97.75 780 ILE A CA 1
ATOM 5864 C C . ILE A 1 780 ? -19.371 -16.273 9.517 1.00 97.75 780 ILE A C 1
ATOM 5866 O O . ILE A 1 780 ? -18.152 -16.222 9.357 1.00 97.75 780 ILE A O 1
ATOM 5870 N N . VAL A 1 781 ? -20.055 -15.386 10.230 1.00 98.31 781 VAL A N 1
ATOM 5871 C CA . VAL A 1 781 ? -19.481 -14.182 10.827 1.00 98.31 781 VAL A CA 1
ATOM 5872 C C . VAL A 1 781 ? -19.433 -14.323 12.341 1.00 98.31 781 VAL A C 1
ATOM 5874 O O . VAL A 1 781 ? -20.382 -14.802 12.969 1.00 98.31 781 VAL A O 1
ATOM 5877 N N . TRP A 1 782 ? -18.301 -13.921 12.909 1.00 98.25 782 TRP A N 1
ATOM 5878 C CA . TRP A 1 782 ? -18.069 -13.783 14.335 1.00 98.25 782 TRP A CA 1
ATOM 5879 C C . TRP A 1 782 ? -17.903 -12.304 14.664 1.00 98.25 782 TRP A C 1
ATOM 5881 O O . TRP A 1 782 ? -16.935 -11.676 14.227 1.00 98.25 782 TRP A O 1
ATOM 5891 N N . THR A 1 783 ? -18.861 -11.763 15.417 1.00 97.62 783 THR A N 1
ATOM 5892 C CA . THR A 1 783 ? -18.823 -10.379 15.883 1.00 97.62 783 THR A CA 1
ATOM 5893 C C . THR A 1 783 ? -18.671 -10.360 17.399 1.00 97.62 783 THR A C 1
ATOM 5895 O O . THR A 1 783 ? -19.502 -10.941 18.103 1.00 97.62 783 THR A O 1
ATOM 5898 N N . THR A 1 784 ? -17.656 -9.673 17.915 1.00 97.00 784 THR A N 1
ATOM 5899 C CA . THR A 1 784 ? -17.412 -9.497 19.353 1.00 97.00 784 THR A CA 1
ATOM 5900 C C . THR A 1 784 ? -17.362 -8.017 19.722 1.00 97.00 784 THR A C 1
ATOM 5902 O O . THR A 1 784 ? -16.933 -7.180 18.931 1.00 97.00 784 THR A O 1
ATOM 5905 N N . SER A 1 785 ? -17.828 -7.691 20.925 1.00 94.12 785 SER A N 1
ATOM 5906 C CA . SER A 1 785 ? -17.766 -6.368 21.544 1.00 94.12 785 SER A CA 1
ATOM 5907 C C . SER A 1 785 ? -16.975 -6.486 22.839 1.00 94.12 785 SER A C 1
ATOM 5909 O O . SER A 1 785 ? -17.347 -7.230 23.754 1.00 94.12 785 SER A O 1
ATOM 5911 N N . GLY A 1 786 ? -15.864 -5.764 22.900 1.00 89.50 786 GLY A N 1
ATOM 5912 C CA . GLY A 1 786 ? -14.970 -5.740 24.046 1.00 89.50 786 GLY A CA 1
ATOM 5913 C C . GLY A 1 786 ? -14.502 -4.335 24.387 1.00 89.50 786 GLY A C 1
ATOM 5914 O O . GLY A 1 786 ? -14.837 -3.356 23.711 1.00 89.50 786 GLY A O 1
ATOM 5915 N N . ASN A 1 787 ? -13.721 -4.242 25.457 1.00 81.19 787 ASN A N 1
ATOM 5916 C CA . ASN A 1 787 ? -13.068 -3.007 25.865 1.00 81.19 787 ASN A CA 1
ATOM 5917 C C . ASN A 1 787 ? -11.618 -3.262 26.310 1.00 81.19 787 ASN A C 1
ATOM 5919 O O . ASN A 1 787 ? -11.232 -4.379 26.660 1.00 81.19 787 ASN A O 1
ATOM 5923 N N . ASN A 1 788 ? -10.797 -2.215 26.241 1.00 76.25 788 ASN A N 1
ATOM 5924 C CA . ASN A 1 788 ? -9.503 -2.139 26.912 1.00 76.25 788 ASN A CA 1
ATOM 5925 C C . ASN A 1 788 ? -9.185 -0.672 27.269 1.00 76.25 788 ASN A C 1
ATOM 5927 O O . ASN A 1 788 ? -9.955 0.241 26.969 1.00 76.25 788 ASN A O 1
ATOM 5931 N N . VAL A 1 789 ? -8.015 -0.425 27.868 1.00 69.88 789 VAL A N 1
ATOM 5932 C CA . VAL A 1 789 ? -7.579 0.923 28.294 1.00 69.88 789 VAL A CA 1
ATOM 5933 C C . VAL A 1 789 ? -7.511 1.935 27.136 1.00 69.88 789 VAL A C 1
ATOM 5935 O O . VAL A 1 789 ? -7.672 3.133 27.355 1.00 69.88 789 VAL A O 1
ATOM 5938 N N . GLN A 1 790 ? -7.257 1.479 25.909 1.00 71.44 790 GLN A N 1
ATOM 5939 C CA . GLN A 1 790 ? -7.095 2.326 24.725 1.00 71.44 790 GLN A CA 1
ATOM 5940 C C . GLN A 1 790 ? -8.403 2.513 23.936 1.00 71.44 790 GLN A C 1
ATOM 5942 O O . GLN A 1 790 ? -8.604 3.561 23.324 1.00 71.44 790 GLN A O 1
ATOM 5947 N N . PHE A 1 791 ? -9.287 1.516 23.954 1.00 74.56 791 PHE A N 1
ATOM 5948 C CA . PHE A 1 791 ? -10.515 1.441 23.171 1.00 74.56 791 PHE A CA 1
ATOM 5949 C C . PHE A 1 791 ? -11.683 1.033 24.086 1.00 74.56 791 PHE A C 1
ATOM 5951 O O . PHE A 1 791 ? -11.936 -0.158 24.272 1.00 74.56 791 PHE A O 1
ATOM 5958 N N . PRO A 1 792 ? -12.418 2.004 24.659 1.00 66.75 792 PRO A N 1
ATOM 5959 C CA . PRO A 1 792 ? -13.533 1.725 25.569 1.00 66.75 792 PRO A CA 1
ATOM 5960 C C . PRO A 1 792 ? -14.747 1.075 24.881 1.00 66.75 792 PRO A C 1
ATOM 5962 O O . PRO A 1 792 ? -15.616 0.538 25.559 1.00 66.75 792 PRO A O 1
ATOM 5965 N N . LEU A 1 793 ? -14.805 1.109 23.545 1.00 78.31 793 LEU A N 1
ATOM 5966 C CA . LEU A 1 793 ? -15.732 0.336 22.719 1.00 78.31 793 LEU A CA 1
ATOM 5967 C C . LEU A 1 793 ? -14.964 -0.194 21.507 1.00 78.31 793 LEU A C 1
ATOM 5969 O O . LEU A 1 793 ? -14.584 0.579 20.626 1.00 78.31 793 LEU A O 1
ATOM 5973 N N . PHE A 1 794 ? -14.731 -1.503 21.466 1.00 86.81 794 PHE A N 1
ATOM 5974 C CA . PHE A 1 794 ? -14.074 -2.173 20.353 1.00 86.81 794 PHE A CA 1
ATOM 5975 C C . PHE A 1 794 ? -14.982 -3.275 19.818 1.00 86.81 794 PHE A C 1
ATOM 5977 O O . PHE A 1 794 ? -15.220 -4.278 20.489 1.00 86.81 794 PHE A O 1
ATOM 5984 N N . ILE A 1 795 ? -15.485 -3.082 18.601 1.00 93.81 795 ILE A N 1
ATOM 5985 C CA . ILE A 1 795 ? -16.292 -4.085 17.910 1.00 93.81 795 ILE A CA 1
ATOM 5986 C C . ILE A 1 795 ? -15.418 -4.742 16.851 1.00 93.81 795 ILE A C 1
ATOM 5988 O O . ILE A 1 795 ? -14.951 -4.095 15.909 1.00 93.81 795 ILE A O 1
ATOM 5992 N N . SER A 1 796 ? -15.199 -6.040 17.001 1.00 95.31 796 SER A N 1
ATOM 5993 C CA . SER A 1 796 ? -14.575 -6.863 15.982 1.00 95.31 796 SER A CA 1
ATOM 5994 C C . SER A 1 796 ? -15.654 -7.567 15.184 1.00 95.31 796 SER A C 1
ATOM 5996 O O . SER A 1 796 ? -16.478 -8.265 15.754 1.00 95.31 796 SER A O 1
ATOM 5998 N N . ASP A 1 797 ? -15.617 -7.410 13.865 1.00 95.88 797 ASP A N 1
ATOM 5999 C CA . ASP A 1 797 ? -16.418 -8.195 12.932 1.00 95.88 797 ASP A CA 1
ATOM 6000 C C . ASP A 1 797 ? -15.491 -8.958 11.973 1.00 95.88 797 ASP A C 1
ATOM 6002 O O . ASP A 1 797 ? -14.543 -8.366 11.432 1.00 95.88 797 ASP A O 1
ATOM 6006 N N . MET A 1 798 ? -15.688 -10.273 11.831 1.00 97.31 798 MET A N 1
ATOM 6007 C CA . MET A 1 798 ? -14.848 -11.148 11.003 1.00 97.31 798 MET A CA 1
ATOM 6008 C C . MET A 1 798 ? -15.651 -12.310 10.408 1.00 97.31 798 MET A C 1
ATOM 6010 O O . MET A 1 798 ? -16.290 -13.064 11.137 1.00 97.31 798 MET A O 1
ATOM 6014 N N . ASP A 1 799 ? -15.556 -12.512 9.091 1.00 97.44 799 ASP A N 1
ATOM 6015 C CA . ASP A 1 799 ? -16.113 -13.687 8.412 1.00 97.44 799 ASP A CA 1
ATOM 6016 C C . ASP A 1 799 ? -15.119 -14.862 8.338 1.00 97.44 799 ASP A C 1
ATOM 6018 O O . ASP A 1 799 ? -13.926 -14.736 8.625 1.00 97.44 799 ASP A O 1
ATOM 6022 N N . SER A 1 800 ? -15.596 -16.040 7.940 1.00 94.00 800 SER A N 1
ATOM 6023 C CA . SER A 1 800 ? -14.768 -17.244 7.815 1.00 94.00 800 SER A CA 1
ATOM 6024 C C . SER A 1 800 ? -13.770 -17.239 6.641 1.00 94.00 800 SER A C 1
ATOM 6026 O O . SER A 1 800 ? -13.065 -18.232 6.464 1.00 94.00 800 SER A O 1
ATOM 6028 N N . GLY A 1 801 ? -13.690 -16.177 5.833 1.00 91.50 801 GLY A N 1
ATOM 6029 C CA . GLY A 1 801 ? -12.795 -16.074 4.676 1.00 91.50 801 GLY A CA 1
ATOM 6030 C C . GLY A 1 801 ? -13.257 -16.828 3.419 1.00 91.50 801 GLY A C 1
ATOM 6031 O O . GLY A 1 801 ? -14.211 -17.611 3.441 1.00 91.50 801 GLY A O 1
ATOM 6032 N N . ASP A 1 802 ? -12.576 -16.564 2.298 1.00 86.75 802 ASP A N 1
ATOM 6033 C CA . ASP A 1 802 ? -12.838 -17.197 0.994 1.00 86.75 802 ASP A CA 1
ATOM 6034 C C . ASP A 1 802 ? -12.631 -18.719 1.038 1.00 86.75 802 ASP A C 1
ATOM 6036 O O . ASP A 1 802 ? -11.634 -19.213 1.569 1.00 86.75 802 ASP A O 1
ATOM 6040 N N . GLY A 1 803 ? -13.556 -19.472 0.436 1.00 81.50 803 GLY A N 1
ATOM 6041 C CA . GLY A 1 803 ? -13.498 -20.938 0.371 1.00 81.50 803 GLY A CA 1
ATOM 6042 C C . GLY A 1 803 ? -14.124 -21.657 1.570 1.00 81.50 803 GLY A C 1
ATOM 6043 O O . GLY A 1 803 ? -14.155 -22.889 1.587 1.00 81.50 803 GLY A O 1
ATOM 6044 N N . ASN A 1 804 ? -14.644 -20.906 2.545 1.00 90.31 804 ASN A N 1
ATOM 6045 C CA . ASN A 1 804 ? -15.378 -21.414 3.706 1.00 90.31 804 ASN A CA 1
ATOM 6046 C C . ASN A 1 804 ? -16.879 -21.064 3.649 1.00 90.31 804 ASN A C 1
ATOM 6048 O O . ASN A 1 804 ? -17.542 -20.988 4.683 1.00 90.31 804 ASN A O 1
ATOM 6052 N N . GLU A 1 805 ? -17.430 -20.833 2.453 1.00 93.62 805 GLU A N 1
ATOM 6053 C CA . GLU A 1 805 ? -18.860 -20.598 2.264 1.00 93.62 805 GLU A CA 1
ATOM 6054 C C . GLU A 1 805 ? -19.675 -21.851 2.634 1.00 93.62 805 GLU A C 1
ATOM 6056 O O . GLU A 1 805 ? -19.469 -22.947 2.104 1.00 93.62 805 GLU A O 1
ATOM 6061 N N . MET A 1 806 ? -20.653 -21.682 3.524 1.00 90.12 806 MET A N 1
ATOM 6062 C CA . MET A 1 806 ? -21.550 -22.730 4.003 1.00 90.12 806 MET A CA 1
ATOM 6063 C C . MET A 1 806 ? -22.428 -23.243 2.858 1.00 90.12 806 MET A C 1
ATOM 6065 O O . MET A 1 806 ? -23.478 -22.679 2.543 1.00 90.12 806 MET A O 1
ATOM 6069 N N . VAL A 1 807 ? -22.014 -24.341 2.224 1.00 88.06 807 VAL A N 1
ATOM 6070 C CA . VAL A 1 807 ? -22.777 -24.941 1.122 1.00 88.06 807 VAL A CA 1
ATOM 6071 C C . VAL A 1 807 ? -24.144 -25.411 1.628 1.00 88.06 807 VAL A C 1
ATOM 6073 O O . VAL A 1 807 ? -24.240 -26.206 2.567 1.00 88.06 807 VAL A O 1
ATOM 6076 N N . ILE A 1 808 ? -25.203 -24.942 0.964 1.00 91.31 808 ILE A N 1
ATOM 6077 C CA . ILE A 1 808 ? -26.599 -25.220 1.319 1.00 91.31 808 ILE A CA 1
ATOM 6078 C C . ILE A 1 808 ? -26.864 -26.730 1.365 1.00 91.31 808 ILE A C 1
ATOM 6080 O O . ILE A 1 808 ? -26.537 -27.471 0.435 1.00 91.31 808 ILE A O 1
ATOM 6084 N N . GLY A 1 809 ? -27.495 -27.178 2.448 1.00 85.31 809 GLY A N 1
ATOM 6085 C CA . GLY A 1 809 ? -27.863 -28.567 2.704 1.00 85.31 809 GLY A CA 1
ATOM 6086 C C . GLY A 1 809 ? -26.738 -29.439 3.269 1.00 85.31 809 GLY A C 1
ATOM 6087 O O . GLY A 1 809 ? -26.996 -30.600 3.588 1.00 85.31 809 GLY A O 1
ATOM 6088 N N . PHE A 1 810 ? -25.518 -28.914 3.426 1.00 88.38 810 PHE A N 1
ATOM 6089 C CA . PHE A 1 810 ? -24.401 -29.630 4.047 1.00 88.38 810 PHE A CA 1
ATOM 6090 C C . PHE A 1 810 ? -24.248 -29.254 5.518 1.00 88.38 810 PHE A C 1
ATOM 6092 O O . PHE A 1 810 ? -24.471 -28.108 5.906 1.00 88.38 810 PHE A O 1
ATOM 6099 N N . TRP A 1 811 ? -23.867 -30.240 6.329 1.00 91.81 811 TRP A N 1
ATOM 6100 C CA . TRP A 1 811 ? -23.484 -30.018 7.716 1.00 91.81 811 TRP A CA 1
ATOM 6101 C C . TRP A 1 811 ? -22.045 -29.535 7.801 1.00 91.81 811 TRP A C 1
ATOM 6103 O O . TRP A 1 811 ? -21.146 -30.133 7.210 1.00 91.81 811 TRP A O 1
ATOM 6113 N N . TRP A 1 812 ? -21.855 -28.504 8.607 1.00 92.38 812 TRP A N 1
ATOM 6114 C CA . TRP A 1 812 ? -20.575 -27.910 8.936 1.00 92.38 812 TRP A CA 1
ATOM 6115 C C . TRP A 1 812 ? -20.415 -27.902 10.444 1.00 92.38 812 TRP A C 1
ATOM 6117 O O . TRP A 1 812 ? -21.393 -27.753 11.179 1.00 92.38 812 TRP A O 1
ATOM 6127 N N . TYR A 1 813 ? -19.183 -28.064 10.902 1.00 94.50 813 TYR A N 1
ATOM 6128 C CA . TYR A 1 813 ? -18.848 -27.880 12.302 1.00 94.50 813 TYR A CA 1
ATOM 6129 C C . TYR A 1 813 ? -18.115 -26.560 12.468 1.00 94.50 813 TYR A C 1
ATOM 6131 O O . TYR A 1 813 ? -17.072 -26.368 11.844 1.00 94.50 813 TYR A O 1
ATOM 6139 N N . VAL A 1 814 ? -18.655 -25.658 13.279 1.00 97.94 814 VAL A N 1
ATOM 6140 C CA . VAL A 1 814 ? -18.078 -24.329 13.477 1.00 97.94 814 VAL A CA 1
ATOM 6141 C C . VAL A 1 814 ? -17.704 -24.146 14.932 1.00 97.94 814 VAL A C 1
ATOM 6143 O O . VAL A 1 814 ? -18.477 -24.510 15.817 1.00 97.94 814 VAL A O 1
ATOM 6146 N N . THR A 1 815 ? -16.538 -23.544 15.157 1.00 98.62 815 THR A N 1
ATOM 6147 C CA . THR A 1 815 ? -16.118 -23.077 16.475 1.00 98.62 815 THR A CA 1
ATOM 6148 C C . THR A 1 815 ? -15.624 -21.639 16.387 1.00 98.62 815 THR A C 1
ATOM 6150 O O . THR A 1 815 ? -14.689 -21.359 15.640 1.00 98.62 815 THR A O 1
ATOM 6153 N N . MET A 1 816 ? -16.234 -20.754 17.171 1.00 98.31 816 MET A N 1
ATOM 6154 C CA . MET A 1 816 ? -15.844 -19.356 17.338 1.00 98.31 816 MET A CA 1
ATOM 6155 C C . MET A 1 816 ? -15.118 -19.182 18.664 1.00 98.31 816 MET A C 1
ATOM 6157 O O . MET A 1 816 ? -15.581 -19.707 19.679 1.00 98.31 816 MET A O 1
ATOM 6161 N N . ILE A 1 817 ? -13.997 -18.467 18.666 1.00 98.31 817 ILE A N 1
ATOM 6162 C CA . ILE A 1 817 ? -13.177 -18.250 19.859 1.00 98.31 817 ILE A CA 1
ATOM 6163 C C . ILE A 1 817 ? -12.841 -16.774 19.975 1.00 98.31 817 ILE A C 1
ATOM 6165 O O . ILE A 1 817 ? -12.429 -16.160 18.997 1.00 98.31 817 ILE A O 1
ATOM 6169 N N . HIS A 1 818 ? -12.968 -16.253 21.188 1.00 96.56 818 HIS A N 1
ATOM 6170 C CA . HIS A 1 818 ? -12.326 -15.022 21.614 1.00 96.56 818 HIS A CA 1
ATOM 6171 C C . HIS A 1 818 ? -11.389 -15.352 22.781 1.00 96.56 818 HIS A C 1
ATOM 6173 O O . HIS A 1 818 ? -11.850 -15.841 23.820 1.00 96.56 818 HIS A O 1
ATOM 6179 N N . ASP A 1 819 ? -10.086 -15.131 22.600 1.00 92.44 819 ASP A N 1
ATOM 6180 C CA . ASP A 1 819 ? -9.050 -15.497 23.579 1.00 92.44 819 ASP A CA 1
ATOM 6181 C C . ASP A 1 819 ? -8.475 -14.317 24.380 1.00 92.44 819 ASP A C 1
ATOM 6183 O O . ASP A 1 819 ? -7.542 -14.504 25.161 1.00 92.44 819 ASP A O 1
ATOM 6187 N N . GLY A 1 820 ? -9.056 -13.123 24.215 1.00 87.75 820 GLY A N 1
ATOM 6188 C CA . GLY A 1 820 ? -8.606 -11.869 24.827 1.00 87.75 820 GLY A CA 1
ATOM 6189 C C . GLY A 1 820 ? -7.557 -11.122 24.009 1.00 87.75 820 GLY A C 1
ATOM 6190 O O . GLY A 1 820 ? -7.324 -9.945 24.247 1.00 87.75 820 GLY A O 1
ATOM 6191 N N . THR A 1 821 ? -6.927 -11.795 23.044 1.00 90.56 821 THR A N 1
ATOM 6192 C CA . THR A 1 821 ? -5.935 -11.206 22.134 1.00 90.56 821 THR A CA 1
ATOM 6193 C C . THR A 1 821 ? -6.309 -11.362 20.664 1.00 90.56 821 THR A C 1
ATOM 6195 O O . THR A 1 821 ? -5.752 -10.686 19.795 1.00 90.56 821 THR A O 1
ATOM 6198 N N . SER A 1 822 ? -7.211 -12.285 20.345 1.00 95.25 822 SER A N 1
ATOM 6199 C CA . SER A 1 822 ? -7.632 -12.621 18.995 1.00 95.25 822 SER A CA 1
ATOM 6200 C C . SER A 1 822 ? -9.033 -13.220 18.969 1.00 95.25 822 SER A C 1
ATOM 6202 O O . SER A 1 822 ? -9.441 -13.981 19.850 1.00 95.25 822 SER A O 1
ATOM 6204 N N . ASP A 1 823 ? -9.725 -12.923 17.876 1.00 98.00 823 ASP A N 1
ATOM 6205 C CA . ASP A 1 823 ? -10.907 -13.637 17.420 1.00 98.00 823 ASP A CA 1
ATOM 6206 C C . ASP A 1 823 ? -10.498 -14.706 16.402 1.00 98.00 823 ASP A C 1
ATOM 6208 O O . ASP A 1 823 ? -9.717 -14.435 15.485 1.00 98.00 823 ASP A O 1
ATOM 6212 N N . ILE A 1 824 ? -11.025 -15.925 16.538 1.00 98.25 824 ILE A N 1
ATOM 6213 C CA . ILE A 1 824 ? -10.643 -17.077 15.711 1.00 98.25 824 ILE A CA 1
ATOM 6214 C C . ILE A 1 824 ? -11.884 -17.864 15.285 1.00 98.25 824 ILE A C 1
ATOM 6216 O O . ILE A 1 824 ? -12.715 -18.227 16.116 1.00 98.25 824 ILE A O 1
ATOM 6220 N N . ILE A 1 825 ? -11.973 -18.189 13.994 1.00 98.62 825 ILE A N 1
ATOM 6221 C CA . ILE A 1 825 ? -13.016 -19.058 13.433 1.00 98.62 825 ILE A CA 1
ATOM 6222 C C . ILE A 1 825 ? -12.373 -20.365 12.987 1.00 98.62 825 ILE A C 1
ATOM 6224 O O . ILE A 1 825 ? -11.418 -20.361 12.209 1.00 98.62 825 ILE A O 1
ATOM 6228 N N . TYR A 1 826 ? -12.929 -21.488 13.430 1.00 97.94 826 TYR A N 1
ATOM 6229 C CA . TYR A 1 826 ? -12.612 -22.819 12.923 1.00 97.94 826 TYR A CA 1
ATOM 6230 C C . TYR A 1 826 ? -13.803 -23.394 12.161 1.00 97.94 826 TYR A C 1
ATOM 6232 O O . TYR A 1 826 ? -14.939 -23.333 12.631 1.00 97.94 826 TYR A O 1
ATOM 6240 N N . VAL A 1 827 ? -13.525 -24.025 11.021 1.00 94.81 827 VAL A N 1
ATOM 6241 C CA . VAL A 1 827 ? -14.497 -24.762 10.209 1.00 94.81 827 VAL A CA 1
ATOM 6242 C C . VAL A 1 827 ? -14.006 -26.201 10.051 1.00 94.81 827 VAL A C 1
ATOM 6244 O O . VAL A 1 827 ? -12.875 -26.452 9.640 1.00 94.81 827 VAL A O 1
ATOM 6247 N N . ASN A 1 828 ? -14.849 -27.168 10.417 1.00 86.69 828 ASN A N 1
ATOM 6248 C CA . ASN A 1 828 ? -14.555 -28.607 10.412 1.00 86.69 828 ASN A CA 1
ATOM 6249 C C . ASN A 1 828 ? -13.250 -28.964 11.150 1.00 86.69 828 ASN A C 1
ATOM 6251 O O . ASN A 1 828 ? -12.443 -29.769 10.684 1.00 86.69 828 ASN A O 1
ATOM 6255 N N . GLY A 1 829 ? -13.027 -28.320 12.300 1.00 82.31 829 GLY A N 1
ATOM 6256 C CA . GLY A 1 829 ? -11.856 -28.542 13.151 1.00 82.31 829 GLY A CA 1
ATOM 6257 C C . GLY A 1 829 ? -10.553 -27.905 12.650 1.00 82.31 829 GLY A C 1
ATOM 6258 O O . GLY A 1 829 ? -9.524 -28.085 13.293 1.00 82.31 829 GLY A O 1
ATOM 6259 N N . GLN A 1 830 ? -10.569 -27.172 11.531 1.00 83.69 830 GLN A N 1
ATOM 6260 C CA . GLN A 1 830 ? -9.413 -26.445 10.991 1.00 83.69 830 GLN A CA 1
ATOM 6261 C C . GLN A 1 830 ? -9.607 -24.937 11.147 1.00 83.69 830 GLN A C 1
ATOM 6263 O O . GLN A 1 830 ? -10.726 -24.451 11.009 1.00 83.69 830 GLN A O 1
ATOM 6268 N N . GLN A 1 831 ? -8.534 -24.195 11.428 1.00 97.44 831 GLN A N 1
ATOM 6269 C CA . GLN A 1 831 ? -8.604 -22.736 11.532 1.00 97.44 831 GLN A CA 1
ATOM 6270 C C . GLN A 1 831 ? -8.911 -22.138 10.153 1.00 97.44 831 GLN A C 1
ATOM 6272 O O . GLN A 1 831 ? -8.152 -22.342 9.208 1.00 97.44 831 GLN A O 1
ATOM 6277 N N . ALA A 1 832 ? -10.021 -21.414 10.054 1.00 93.62 832 ALA A N 1
AT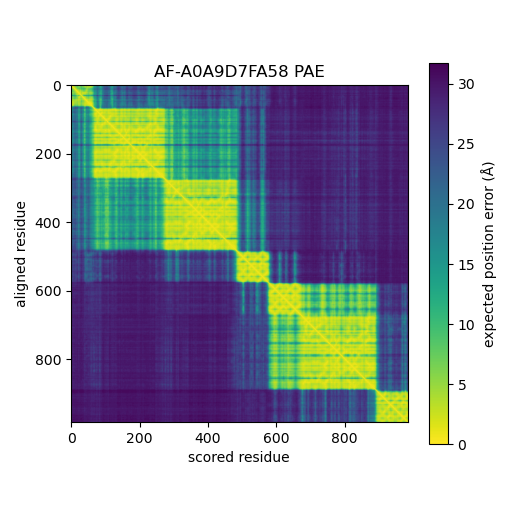OM 6278 C CA . ALA A 1 832 ? -10.495 -20.769 8.836 1.00 93.62 832 ALA A CA 1
ATOM 6279 C C . ALA A 1 832 ? -10.037 -19.308 8.752 1.00 93.62 832 ALA A C 1
ATOM 6281 O O . ALA A 1 832 ? -9.550 -18.885 7.707 1.00 93.62 832 ALA A O 1
ATOM 6282 N N . ASN A 1 833 ? -10.146 -18.555 9.853 1.00 97.75 833 ASN A N 1
ATOM 6283 C CA . ASN A 1 833 ? -9.723 -17.156 9.913 1.00 97.75 833 ASN A CA 1
ATOM 6284 C C . ASN A 1 833 ? -9.281 -16.751 11.331 1.00 97.75 833 ASN A C 1
ATOM 6286 O O . ASN A 1 833 ? -9.663 -17.399 12.309 1.00 97.75 833 ASN A O 1
ATOM 6290 N N . ILE A 1 834 ? -8.463 -15.702 11.431 1.00 97.06 834 ILE A N 1
ATOM 6291 C CA . ILE A 1 834 ? -7.995 -15.110 12.689 1.00 97.06 834 ILE A CA 1
ATOM 6292 C C . ILE A 1 834 ? -7.829 -13.596 12.541 1.00 97.06 834 ILE A C 1
ATOM 6294 O O . ILE A 1 834 ? -7.276 -13.121 11.549 1.00 97.06 834 ILE A O 1
ATOM 6298 N N . LYS A 1 835 ? -8.249 -12.845 13.559 1.00 96.94 835 LYS A N 1
ATOM 6299 C CA . LYS A 1 835 ? -8.104 -11.390 13.626 1.00 96.94 835 LYS A CA 1
ATOM 6300 C C . LYS A 1 835 ? -7.597 -10.977 15.010 1.00 96.94 835 LYS A C 1
ATOM 6302 O O . LYS A 1 835 ? -8.193 -11.395 15.999 1.00 96.94 835 LYS A O 1
ATOM 6307 N N . PRO A 1 836 ? -6.531 -10.162 15.105 1.00 95.12 836 PRO A N 1
ATOM 6308 C CA . PRO A 1 836 ? -6.076 -9.614 16.382 1.00 95.12 836 PRO A CA 1
ATOM 6309 C C . PRO A 1 836 ? -7.139 -8.709 17.021 1.00 95.12 836 PRO A C 1
ATOM 6311 O O . PRO A 1 836 ? -7.635 -7.787 16.370 1.00 95.12 836 PRO A O 1
ATOM 6314 N N . VAL A 1 837 ? -7.471 -8.978 18.284 1.00 91.06 837 VAL A N 1
ATOM 6315 C CA . VAL A 1 837 ? -8.487 -8.283 19.091 1.00 91.06 837 VAL A CA 1
ATOM 6316 C C . VAL A 1 837 ? -8.026 -8.303 20.552 1.00 91.06 837 VAL A C 1
ATOM 6318 O O . VAL A 1 837 ? -8.314 -9.243 21.285 1.00 91.06 837 VAL A O 1
ATOM 6321 N N . ASP A 1 838 ? -7.250 -7.295 20.951 1.00 90.19 838 ASP A N 1
ATOM 6322 C CA . ASP A 1 838 ? -6.638 -7.194 22.288 1.00 90.19 838 ASP A CA 1
ATOM 6323 C C . ASP A 1 838 ? -7.593 -6.547 23.301 1.00 90.19 838 ASP A C 1
ATOM 6325 O O . ASP A 1 838 ? -7.367 -5.429 23.759 1.00 90.19 838 ASP A O 1
ATOM 6329 N N . THR A 1 839 ? -8.725 -7.192 23.575 1.00 88.00 839 THR A N 1
ATOM 6330 C CA . THR A 1 839 ? -9.781 -6.668 24.458 1.00 88.00 839 THR A CA 1
ATOM 6331 C C . THR A 1 839 ? -10.421 -7.778 25.268 1.00 88.00 839 THR A C 1
ATOM 6333 O O . THR A 1 839 ? -10.491 -8.900 24.789 1.00 88.00 839 THR A O 1
ATOM 6336 N N . GLU A 1 840 ? -10.973 -7.464 26.437 1.00 86.94 840 GLU A N 1
ATOM 6337 C CA . GLU A 1 840 ? -11.830 -8.391 27.188 1.00 86.94 840 GLU A CA 1
ATOM 6338 C C . GLU A 1 840 ? -13.291 -8.261 26.724 1.00 86.94 840 GLU A C 1
ATOM 6340 O O . GLU A 1 840 ? -13.746 -7.160 26.398 1.00 86.94 840 GLU A O 1
ATOM 6345 N N . LEU A 1 841 ? -14.044 -9.370 26.682 1.00 90.12 841 LEU A N 1
ATOM 6346 C CA . LEU A 1 841 ? -15.456 -9.334 26.274 1.00 90.12 841 LEU A CA 1
ATOM 6347 C C . LEU A 1 841 ? -16.329 -8.577 27.274 1.00 90.12 841 LEU A C 1
ATOM 6349 O O . LEU A 1 841 ? -16.404 -8.930 28.453 1.00 90.12 841 LEU A O 1
ATOM 6353 N N . ASN A 1 842 ? -17.125 -7.645 26.756 1.00 87.75 842 ASN A N 1
ATOM 6354 C CA . ASN A 1 842 ? -18.103 -6.896 27.533 1.00 87.75 842 ASN A CA 1
ATOM 6355 C C . ASN A 1 842 ? -19.151 -7.823 28.184 1.00 87.75 842 ASN A C 1
ATOM 6357 O O . ASN A 1 842 ? -19.549 -8.858 27.637 1.00 87.75 842 ASN A O 1
ATOM 6361 N N . SER A 1 843 ? -19.611 -7.469 29.386 1.00 84.94 843 SER A N 1
ATOM 6362 C CA . SER A 1 843 ? -20.711 -8.177 30.055 1.00 84.94 843 SER A CA 1
ATOM 6363 C C . SER A 1 843 ? -22.065 -7.805 29.439 1.00 84.94 843 SER A C 1
ATOM 6365 O O . SER A 1 843 ? -22.229 -6.714 28.907 1.00 84.94 843 SER A O 1
ATOM 6367 N N . THR A 1 844 ? -23.060 -8.681 29.566 1.00 86.25 844 THR A N 1
ATOM 6368 C CA . THR A 1 844 ? -24.442 -8.378 29.168 1.00 86.25 844 THR A CA 1
ATOM 6369 C C . THR A 1 844 ? -25.418 -8.923 30.203 1.00 86.25 844 THR A C 1
ATOM 6371 O O . THR A 1 844 ? -25.149 -9.948 30.835 1.00 86.25 844 THR A O 1
ATOM 6374 N N . ALA A 1 845 ? -26.565 -8.259 30.351 1.00 83.81 845 ALA A N 1
ATOM 6375 C CA . ALA A 1 845 ? -27.721 -8.760 31.097 1.00 83.81 845 ALA A CA 1
ATOM 6376 C C . ALA A 1 845 ? -28.768 -9.437 30.185 1.00 83.81 845 ALA A C 1
ATOM 6378 O O . ALA A 1 845 ? -29.754 -9.998 30.672 1.00 83.81 845 ALA A O 1
ATOM 6379 N N . ARG A 1 846 ? -28.575 -9.392 28.859 1.00 87.56 846 ARG A N 1
ATOM 6380 C CA . ARG A 1 846 ? -29.499 -9.957 27.865 1.00 87.56 846 ARG A CA 1
ATOM 6381 C C . ARG A 1 846 ? -29.424 -11.496 27.862 1.00 87.56 846 ARG A C 1
ATOM 6383 O O . ARG A 1 846 ? -28.385 -12.053 28.223 1.00 87.56 846 ARG A O 1
ATOM 6390 N N . PRO A 1 847 ? -30.511 -12.210 27.510 1.00 89.44 847 PRO A N 1
ATOM 6391 C CA . PRO A 1 847 ? -30.496 -13.669 27.380 1.00 89.44 847 PRO A CA 1
ATOM 6392 C C . PRO A 1 847 ? -29.677 -14.129 26.164 1.00 89.44 847 PRO A C 1
ATOM 6394 O O . PRO A 1 847 ? -29.486 -13.372 25.216 1.00 89.44 847 PRO A O 1
ATOM 6397 N N . LEU A 1 848 ? -29.246 -15.392 26.176 1.00 94.56 848 LEU A N 1
ATOM 6398 C CA . LEU A 1 848 ? -28.637 -16.056 25.022 1.00 94.56 848 LEU A CA 1
ATOM 6399 C C . LEU A 1 848 ? -29.742 -16.542 24.076 1.00 94.56 848 LEU A C 1
ATOM 6401 O O . LEU A 1 848 ? -30.653 -17.258 24.494 1.00 94.56 848 LEU A O 1
ATOM 6405 N N . CYS A 1 849 ? -29.651 -16.186 22.802 1.00 95.00 849 CYS A N 1
ATOM 6406 C CA . CYS A 1 849 ? -30.629 -16.515 21.777 1.00 95.00 849 CYS A CA 1
ATOM 6407 C C . CYS A 1 849 ? -30.022 -17.392 20.675 1.00 95.00 849 CYS A C 1
ATOM 6409 O O . CYS A 1 849 ? -28.875 -17.199 20.274 1.00 95.00 849 CYS A O 1
ATOM 6411 N N . PHE A 1 850 ? -30.814 -18.324 20.146 1.00 96.56 850 PHE A N 1
ATOM 6412 C CA . PHE A 1 850 ? -30.492 -19.124 18.964 1.00 96.56 850 PHE A CA 1
ATOM 6413 C C . PHE A 1 850 ? -31.549 -18.891 17.879 1.00 96.56 850 PHE A C 1
ATOM 6415 O O . PHE A 1 850 ? -32.748 -18.908 18.168 1.00 96.56 850 PHE A O 1
ATOM 6422 N N . GLY A 1 851 ? -31.103 -18.715 16.636 1.00 93.75 851 GLY A N 1
ATOM 6423 C CA . GLY A 1 851 ? -31.936 -18.656 15.432 1.00 93.75 851 GLY A CA 1
ATOM 6424 C C . GLY A 1 851 ? -32.671 -17.336 15.165 1.00 93.75 851 GLY A C 1
ATOM 6425 O O . GLY A 1 851 ? -33.375 -17.242 14.158 1.00 93.75 851 GLY A O 1
ATOM 6426 N N . SER A 1 852 ? -32.520 -16.321 16.024 1.00 91.12 852 SER A N 1
ATOM 6427 C CA . SER A 1 852 ? -33.166 -15.015 15.838 1.00 91.12 852 SER A CA 1
ATOM 6428 C C . SER A 1 852 ? -32.408 -13.866 16.504 1.00 91.12 852 SER A C 1
ATOM 6430 O O . SER A 1 852 ? -31.694 -14.086 17.483 1.00 91.12 852 SER A O 1
ATOM 6432 N N . ASN A 1 853 ? -32.627 -12.645 16.007 1.00 87.00 853 ASN A N 1
ATOM 6433 C CA . ASN A 1 853 ? -32.245 -11.389 16.659 1.00 87.00 853 ASN A CA 1
ATOM 6434 C C . ASN A 1 853 ? -33.327 -10.989 17.690 1.00 87.00 853 ASN A C 1
ATOM 6436 O O . ASN A 1 853 ? -34.433 -10.608 17.288 1.00 87.00 853 ASN A O 1
ATOM 6440 N N . PRO A 1 854 ? -33.063 -11.082 19.009 1.00 77.94 854 PRO A N 1
ATOM 6441 C CA . PRO A 1 854 ? -34.080 -10.833 20.031 1.00 77.94 854 PRO A CA 1
ATOM 6442 C C . PRO A 1 854 ? -34.372 -9.341 20.271 1.00 77.94 854 PRO A C 1
ATOM 6444 O O . PRO A 1 854 ? -35.278 -9.035 21.047 1.00 77.94 854 PRO A O 1
ATOM 6447 N N . ILE A 1 855 ? -33.620 -8.425 19.648 1.00 81.31 855 ILE A N 1
ATOM 6448 C CA . ILE A 1 855 ? -33.666 -6.983 19.936 1.00 81.31 855 ILE A CA 1
ATOM 6449 C C . ILE A 1 855 ? -34.374 -6.217 18.833 1.00 81.31 855 ILE A C 1
ATOM 6451 O O . ILE A 1 855 ? -35.371 -5.544 19.088 1.00 81.31 855 ILE A O 1
ATOM 6455 N N . GLU A 1 856 ? -33.857 -6.316 17.611 1.00 79.69 856 GLU A N 1
ATOM 6456 C CA . GLU A 1 856 ? -34.358 -5.533 16.477 1.00 79.69 856 GLU A CA 1
ATOM 6457 C C . GLU A 1 856 ? -35.537 -6.243 15.793 1.00 79.69 856 GLU A C 1
ATOM 6459 O O . GLU A 1 856 ? -36.407 -5.595 15.214 1.00 79.69 856 GLU A O 1
ATOM 6464 N N . GLY A 1 857 ? -35.620 -7.571 15.942 1.00 71.00 857 GLY A N 1
ATOM 6465 C CA . GLY A 1 857 ? -36.625 -8.418 15.306 1.00 71.00 857 GLY A CA 1
ATOM 6466 C C . GLY A 1 857 ? -36.340 -8.701 13.826 1.00 71.00 857 GLY A C 1
ATOM 6467 O O . GLY A 1 857 ? -35.386 -8.207 13.240 1.00 71.00 857 GLY A O 1
ATOM 6468 N N . GLU A 1 858 ? -37.184 -9.539 13.219 1.00 73.94 858 GLU A N 1
ATOM 6469 C CA . GLU A 1 858 ? -37.291 -9.758 11.761 1.00 73.94 858 GLU A CA 1
ATOM 6470 C C . GLU A 1 858 ? -36.171 -10.560 11.059 1.00 73.94 858 GLU A C 1
ATOM 6472 O O . GLU A 1 858 ? -36.464 -11.155 10.028 1.00 73.94 858 GLU A O 1
ATOM 6477 N N . GLN A 1 859 ? -34.971 -10.709 11.634 1.00 87.25 859 GLN A N 1
ATOM 6478 C CA . GLN A 1 859 ? -33.882 -11.528 11.064 1.00 87.25 859 GLN A CA 1
ATOM 6479 C C . GLN A 1 859 ? -33.834 -12.941 11.666 1.00 87.25 859 GLN A C 1
ATOM 6481 O O . GLN A 1 859 ? -33.459 -13.125 12.831 1.00 87.25 859 GLN A O 1
ATOM 6486 N N . TYR A 1 860 ? -34.168 -13.953 10.859 1.00 91.25 860 TYR A N 1
ATOM 6487 C CA . TYR A 1 860 ? -34.283 -15.349 11.301 1.00 91.25 860 TYR A CA 1
ATOM 6488 C C . TYR A 1 860 ? -33.380 -16.299 10.514 1.00 91.25 860 TYR A C 1
ATOM 6490 O O . TYR A 1 860 ? -33.252 -16.219 9.291 1.00 91.25 860 TYR A O 1
ATOM 6498 N N . PHE A 1 861 ? -32.780 -17.256 11.218 1.00 95.31 861 PHE A N 1
ATOM 6499 C CA . PHE A 1 861 ? -31.982 -18.305 10.593 1.00 95.31 861 PHE A CA 1
ATOM 6500 C C . PHE A 1 861 ? -32.871 -19.347 9.898 1.00 95.31 861 PHE A C 1
ATOM 6502 O O . PHE A 1 861 ? -33.859 -19.811 10.461 1.00 95.31 861 PHE A O 1
ATOM 6509 N N . THR A 1 862 ? -32.502 -19.739 8.673 1.00 95.38 862 THR A N 1
ATOM 6510 C CA . THR A 1 862 ? -33.166 -20.822 7.927 1.00 95.38 862 THR A CA 1
ATOM 6511 C C . THR A 1 862 ? -32.218 -22.008 7.774 1.00 95.38 862 THR A C 1
ATOM 6513 O O . THR A 1 862 ? -31.376 -22.059 6.872 1.00 95.38 862 THR A O 1
ATOM 6516 N N . GLY A 1 863 ? -32.342 -22.984 8.665 1.00 96.25 863 GLY A N 1
ATOM 6517 C CA . GLY A 1 863 ? -31.388 -24.081 8.758 1.00 96.25 863 GLY A CA 1
ATOM 6518 C C . GLY A 1 863 ? -31.547 -24.894 10.032 1.00 96.25 863 GLY A C 1
ATOM 6519 O O . GLY A 1 863 ? -32.577 -24.839 10.692 1.00 96.25 863 GLY A O 1
ATOM 6520 N N . ALA A 1 864 ? -30.528 -25.667 10.382 1.00 97.69 864 ALA A N 1
ATOM 6521 C CA . ALA A 1 864 ? -30.521 -26.521 11.558 1.00 97.69 864 ALA A CA 1
ATOM 6522 C C . ALA A 1 864 ? -29.270 -26.319 12.413 1.00 97.69 864 ALA A C 1
ATOM 6524 O O . ALA A 1 864 ? -28.186 -26.088 11.876 1.00 97.69 864 ALA A O 1
ATOM 6525 N N . LEU A 1 865 ? -29.439 -26.453 13.731 1.00 98.19 865 LEU A N 1
ATOM 6526 C CA . LEU A 1 865 ? -28.370 -26.436 14.728 1.00 98.19 865 LEU A CA 1
ATOM 6527 C C . LEU A 1 865 ? -28.389 -27.722 15.552 1.00 98.19 865 LEU A C 1
ATOM 6529 O O . LEU A 1 865 ? -29.456 -28.248 15.877 1.00 98.19 865 LEU A O 1
ATOM 6533 N N . ASP A 1 866 ? -27.207 -28.206 15.913 1.00 96.56 866 ASP A N 1
ATOM 6534 C CA . ASP A 1 866 ? -27.044 -29.354 16.801 1.00 96.56 866 ASP A CA 1
ATOM 6535 C C . ASP A 1 866 ? -25.789 -29.193 17.679 1.00 96.56 866 ASP A C 1
ATOM 6537 O O . ASP A 1 866 ? -24.814 -28.551 17.281 1.00 96.56 866 ASP A O 1
ATOM 6541 N N . ASN A 1 867 ? -25.810 -29.790 18.872 1.00 94.06 867 ASN A N 1
ATOM 6542 C CA . ASN A 1 867 ? -24.688 -29.889 19.803 1.00 94.06 867 ASN A CA 1
ATOM 6543 C C . ASN A 1 867 ? -23.987 -28.551 20.071 1.00 94.06 867 ASN A C 1
ATOM 6545 O O . ASN A 1 867 ? -22.758 -28.464 20.031 1.00 94.06 867 ASN A O 1
ATOM 6549 N N . VAL A 1 868 ? -24.767 -27.512 20.377 1.00 97.88 868 VAL A N 1
ATOM 6550 C CA . VAL A 1 868 ? -24.198 -26.212 20.732 1.00 97.88 868 VAL A CA 1
ATOM 6551 C C . VAL A 1 868 ? -23.535 -26.304 22.097 1.00 97.88 868 VAL A C 1
ATOM 6553 O O . VAL A 1 868 ? -24.199 -26.608 23.085 1.00 97.88 868 VAL A O 1
ATOM 6556 N N . LYS A 1 869 ? -22.240 -26.018 22.170 1.00 96.94 869 LYS A N 1
ATOM 6557 C CA . LYS A 1 869 ? -21.472 -25.940 23.410 1.00 96.94 869 LYS A CA 1
ATOM 6558 C C . LYS A 1 869 ? -20.838 -24.573 23.572 1.00 96.94 869 LYS A C 1
ATOM 6560 O O . LYS A 1 869 ? -20.257 -24.046 22.624 1.00 96.94 869 LYS A O 1
ATOM 6565 N N . ILE A 1 870 ? -20.915 -24.049 24.789 1.00 97.44 870 ILE A N 1
ATOM 6566 C CA . ILE A 1 870 ? -20.319 -22.773 25.177 1.00 97.44 870 ILE A CA 1
ATOM 6567 C C . ILE A 1 870 ? -19.332 -23.030 26.302 1.00 97.44 870 ILE A C 1
ATOM 6569 O O . ILE A 1 870 ? -19.680 -23.657 27.307 1.00 97.44 870 ILE A O 1
ATOM 6573 N N . TYR A 1 871 ? -18.116 -22.526 26.127 1.00 94.88 871 TYR A N 1
ATOM 6574 C CA . TYR A 1 871 ? -17.059 -22.580 27.118 1.00 94.88 871 TYR A CA 1
ATOM 6575 C C . TYR A 1 871 ? -16.723 -21.168 27.603 1.00 94.88 871 TYR A C 1
ATOM 6577 O O . TYR A 1 871 ? -16.579 -20.246 26.799 1.00 94.88 871 TYR A O 1
ATOM 6585 N N . ASN A 1 872 ? -16.508 -21.014 28.908 1.00 89.81 872 ASN A N 1
ATOM 6586 C CA . ASN A 1 872 ? -15.942 -19.805 29.520 1.00 89.81 872 ASN A CA 1
ATOM 6587 C C . ASN A 1 872 ? -14.399 -19.810 29.484 1.00 89.81 872 ASN A C 1
ATOM 6589 O O . ASN A 1 872 ? -13.720 -19.271 30.358 1.00 89.81 872 ASN A O 1
ATOM 6593 N N . LYS A 1 873 ? -13.849 -20.487 28.474 1.00 87.19 873 LYS A N 1
ATOM 6594 C CA . LYS A 1 873 ? -12.430 -20.734 28.237 1.00 87.19 873 LYS A CA 1
ATOM 6595 C C . LYS A 1 873 ? -12.176 -20.616 26.735 1.00 87.19 873 LYS A C 1
ATOM 6597 O O . LYS A 1 873 ? -12.982 -21.100 25.938 1.00 87.19 873 LYS A O 1
ATOM 6602 N N . ALA A 1 874 ? -11.037 -20.048 26.354 1.00 91.44 874 ALA A N 1
ATOM 6603 C CA . ALA A 1 874 ? -10.511 -20.174 25.000 1.00 91.44 874 ALA A CA 1
ATOM 6604 C C . ALA A 1 874 ? -9.950 -21.591 24.782 1.00 91.44 874 ALA A C 1
ATOM 6606 O O . ALA A 1 874 ? -9.009 -22.011 25.466 1.00 91.44 874 ALA A O 1
ATOM 6607 N N . LEU A 1 875 ? -10.551 -22.358 23.871 1.00 93.38 875 LEU A N 1
ATOM 6608 C CA . LEU A 1 875 ? -10.038 -23.676 23.504 1.00 93.38 875 LEU A CA 1
ATOM 6609 C C . LEU A 1 875 ? -8.829 -23.545 22.573 1.00 93.38 875 LEU A C 1
ATOM 6611 O O . LEU A 1 875 ? -8.775 -22.699 21.688 1.00 93.38 875 LEU A O 1
ATOM 6615 N N . THR A 1 876 ? -7.859 -24.432 22.744 1.00 89.75 876 THR A N 1
ATOM 6616 C CA . THR A 1 876 ? -6.730 -24.566 21.817 1.00 89.75 876 THR A CA 1
ATOM 6617 C C . THR A 1 876 ? -7.172 -25.221 20.508 1.00 89.75 876 THR A C 1
ATOM 6619 O O . THR A 1 876 ? -8.116 -26.012 20.490 1.00 89.75 876 THR A O 1
ATOM 6622 N N . GLY A 1 877 ? -6.441 -24.993 19.411 1.00 83.62 877 GLY A N 1
ATOM 6623 C CA . GLY A 1 877 ? -6.726 -25.658 18.131 1.00 83.62 877 GLY A CA 1
ATOM 6624 C C . GLY A 1 877 ? -6.748 -27.194 18.222 1.00 83.62 877 GLY A C 1
ATOM 6625 O O . GLY A 1 877 ? -7.543 -27.843 17.548 1.00 83.62 877 GLY A O 1
ATOM 6626 N N . GLU A 1 878 ? -5.950 -27.794 19.116 1.00 82.69 878 GLU A N 1
ATOM 6627 C CA . GLU A 1 878 ? -6.007 -29.239 19.388 1.00 82.69 878 GLU A CA 1
ATOM 6628 C C . GLU A 1 878 ? -7.304 -29.672 20.086 1.00 82.69 878 GLU A C 1
ATOM 6630 O O . GLU A 1 878 ? -7.840 -30.739 19.784 1.00 82.69 878 GLU A O 1
ATOM 6635 N N . GLU A 1 879 ? -7.797 -28.883 21.045 1.00 88.06 879 GLU A N 1
ATOM 6636 C CA . GLU A 1 879 ? -9.079 -29.136 21.712 1.00 88.06 879 GLU A CA 1
ATOM 6637 C C . GLU A 1 879 ? -10.242 -28.976 20.725 1.00 88.06 879 GLU A C 1
ATOM 6639 O O . GLU A 1 879 ? -11.147 -29.806 20.734 1.00 88.06 879 GLU A O 1
ATOM 6644 N N . VAL A 1 880 ? -10.186 -27.986 19.826 1.00 91.19 880 VAL A N 1
ATOM 6645 C CA . VAL A 1 880 ? -11.187 -27.787 18.763 1.00 91.19 880 VAL A CA 1
ATOM 6646 C C . VAL A 1 880 ? -11.211 -28.959 17.786 1.00 91.19 880 VAL A C 1
ATOM 6648 O O . VAL A 1 880 ? -12.286 -29.474 17.475 1.00 91.19 880 VAL A O 1
ATOM 6651 N N . LEU A 1 881 ? -10.044 -29.421 17.328 1.00 77.62 881 LEU A N 1
ATOM 6652 C CA . LEU A 1 881 ? -9.959 -30.578 16.439 1.00 77.62 881 LEU A CA 1
ATOM 6653 C C . LEU A 1 881 ? -10.536 -31.835 17.108 1.00 77.62 881 LEU A C 1
ATOM 6655 O O . LEU A 1 881 ? -11.333 -32.546 16.502 1.00 77.62 881 LEU A O 1
ATOM 6659 N N . LYS A 1 882 ? -10.207 -32.079 18.382 1.00 79.25 882 LYS A N 1
ATOM 6660 C CA . LYS A 1 882 ? -10.778 -33.203 19.147 1.00 79.25 882 LYS A CA 1
ATOM 6661 C C . LYS A 1 882 ? -12.284 -33.077 19.317 1.00 79.25 882 LYS A C 1
ATOM 6663 O O . LYS A 1 882 ? -12.994 -34.078 19.212 1.00 79.25 882 LYS A O 1
ATOM 6668 N N . LEU A 1 883 ? -12.773 -31.867 19.569 1.00 86.44 883 LEU A N 1
ATOM 6669 C CA . LEU A 1 883 ? -14.194 -31.603 19.723 1.00 86.44 883 LEU A CA 1
ATOM 6670 C C . LEU A 1 883 ? -14.952 -31.887 18.416 1.00 86.44 883 LEU A C 1
ATOM 6672 O O . LEU A 1 883 ? -15.995 -32.537 18.453 1.00 86.44 883 LEU A O 1
ATOM 6676 N N . PHE A 1 884 ? -14.381 -31.521 17.266 1.00 84.12 884 PHE A N 1
ATOM 6677 C CA . PHE A 1 884 ? -14.898 -31.888 15.945 1.00 84.12 884 PHE A CA 1
ATOM 6678 C C . PHE A 1 884 ? -14.895 -33.405 15.698 1.00 84.12 884 PHE A C 1
ATOM 6680 O O . PHE A 1 884 ? -15.868 -33.951 15.183 1.00 84.12 884 PHE A O 1
ATOM 6687 N N . GLU A 1 885 ? -13.818 -34.101 16.068 1.00 76.25 885 GLU A N 1
ATOM 6688 C CA . GLU A 1 885 ? -13.663 -35.540 15.813 1.00 76.25 885 GLU A CA 1
ATOM 6689 C C . GLU A 1 885 ? -14.505 -36.420 16.748 1.00 76.25 885 GLU A C 1
ATOM 6691 O O . GLU A 1 885 ? -14.953 -37.500 16.358 1.00 76.25 885 GLU A O 1
ATOM 6696 N N . THR A 1 886 ? -14.686 -35.994 18.001 1.00 73.38 886 THR A N 1
ATOM 6697 C CA . THR A 1 886 ? -15.189 -36.861 19.082 1.00 73.38 886 THR A CA 1
ATOM 6698 C C . THR A 1 886 ? -16.389 -36.302 19.836 1.00 73.38 886 THR A C 1
ATOM 6700 O O . THR A 1 886 ? -17.024 -37.037 20.593 1.00 73.38 886 THR A O 1
ATOM 6703 N N . GLY A 1 887 ? -16.704 -35.020 19.656 1.00 70.94 887 GLY A N 1
ATOM 6704 C CA . GLY A 1 887 ? -17.784 -34.345 20.365 1.00 70.94 887 GLY A CA 1
ATOM 6705 C C . GLY A 1 887 ? -17.448 -33.980 21.811 1.00 70.94 887 GLY A C 1
ATOM 6706 O O . GLY A 1 887 ? -18.338 -33.504 22.508 1.00 70.94 887 GLY A O 1
ATOM 6707 N N . VAL A 1 888 ? -16.205 -34.166 22.278 1.00 68.25 888 VAL A N 1
ATOM 6708 C CA . VAL A 1 888 ? -15.709 -33.766 23.614 1.00 68.25 888 VAL A CA 1
ATOM 6709 C C . VAL A 1 888 ? -14.263 -33.243 23.539 1.00 68.25 888 VAL A C 1
ATOM 6711 O O . VAL A 1 888 ? -13.530 -33.583 22.613 1.00 68.25 888 VAL A O 1
ATOM 6714 N N . THR A 1 889 ? -13.821 -32.436 24.511 1.00 55.06 889 THR A N 1
ATOM 6715 C CA . THR A 1 889 ? -12.455 -31.854 24.535 1.00 55.06 889 THR A CA 1
ATOM 6716 C C . THR A 1 889 ? -11.387 -32.716 25.241 1.00 55.06 889 THR A C 1
ATOM 6718 O O . THR A 1 889 ? -10.191 -32.504 25.030 1.00 55.06 889 THR A O 1
ATOM 6721 N N . GLY A 1 890 ? -11.769 -33.712 26.057 1.00 52.28 890 GLY A N 1
ATOM 6722 C CA . GLY A 1 890 ? -10.854 -34.469 26.935 1.00 52.28 890 GLY A CA 1
ATOM 6723 C C . GLY A 1 890 ? -10.584 -35.935 26.543 1.00 52.28 890 GLY A C 1
ATOM 6724 O O . GLY A 1 890 ? -11.497 -36.669 26.171 1.00 52.28 890 GLY A O 1
ATOM 6725 N N . ILE A 1 891 ? -9.325 -36.390 26.696 1.00 43.66 891 ILE A N 1
ATOM 6726 C CA . ILE A 1 891 ? -8.881 -37.796 26.513 1.00 43.66 891 ILE A CA 1
ATOM 6727 C C . ILE A 1 891 ? -8.829 -38.597 27.840 1.00 43.66 891 ILE A C 1
ATOM 6729 O O . ILE A 1 891 ? -8.825 -39.826 27.807 1.00 43.66 891 ILE A O 1
ATOM 6733 N N . GLU A 1 892 ? -8.885 -37.980 29.022 1.00 47.56 892 GLU A N 1
ATOM 6734 C CA . GLU A 1 892 ? -8.837 -38.699 30.309 1.00 47.56 892 GLU A CA 1
ATOM 6735 C C . GLU A 1 892 ? -9.716 -38.025 31.370 1.00 47.56 892 GLU A C 1
ATOM 6737 O O . GLU A 1 892 ? -9.270 -37.106 32.034 1.00 47.56 892 GLU A O 1
ATOM 6742 N N . GLU A 1 893 ? -10.944 -38.513 31.564 1.00 50.12 893 GLU A N 1
ATOM 6743 C CA . GLU A 1 893 ? -11.645 -38.432 32.865 1.00 50.12 893 GLU A CA 1
ATOM 6744 C C . GLU A 1 893 ? -12.822 -39.419 32.934 1.00 50.12 893 GLU A C 1
ATOM 6746 O O . GLU A 1 893 ? -13.037 -40.077 33.953 1.00 50.12 893 GLU A O 1
ATOM 6751 N N . LEU A 1 894 ? -13.490 -39.673 31.804 1.00 48.09 894 LEU A N 1
ATOM 6752 C CA . LEU A 1 894 ? -14.522 -40.711 31.708 1.00 48.09 894 LEU A CA 1
ATOM 6753 C C . LEU A 1 894 ? -13.932 -42.130 31.855 1.00 48.09 894 LEU A C 1
ATOM 6755 O O . LEU A 1 894 ? -14.341 -42.899 32.724 1.00 48.09 894 LEU A O 1
ATOM 6759 N N . ASN A 1 895 ? -12.887 -42.475 31.095 1.00 53.31 895 ASN A N 1
ATOM 6760 C CA . ASN A 1 895 ? -12.308 -43.828 31.137 1.00 53.31 895 ASN A CA 1
ATOM 6761 C C . ASN A 1 895 ? -11.750 -44.212 32.520 1.00 53.31 895 ASN A C 1
ATOM 6763 O O . ASN A 1 895 ? -11.809 -45.381 32.888 1.00 53.31 895 ASN A O 1
ATOM 6767 N N . SER A 1 896 ? -11.276 -43.250 33.314 1.00 52.72 896 SER A N 1
ATOM 6768 C CA . SER A 1 896 ? -10.788 -43.463 34.683 1.00 52.72 896 SER A CA 1
ATOM 6769 C C . SER A 1 896 ? -11.909 -43.913 35.629 1.00 52.72 896 SER A C 1
ATOM 6771 O O . SER A 1 896 ? -11.735 -44.857 36.402 1.00 52.72 896 SER A O 1
ATOM 6773 N N . ALA A 1 897 ? -13.087 -43.287 35.529 1.00 58.88 897 ALA A N 1
ATOM 6774 C CA . ALA A 1 897 ? -14.278 -43.683 36.276 1.00 58.88 897 ALA A CA 1
ATOM 6775 C C . ALA A 1 897 ? -14.812 -45.044 35.801 1.00 58.88 897 ALA A C 1
ATOM 6777 O O . ALA A 1 897 ? -15.135 -45.898 36.628 1.00 58.88 897 ALA A O 1
ATOM 6778 N N . LEU A 1 898 ? -14.844 -45.285 34.484 1.00 73.81 898 LEU A N 1
ATOM 6779 C CA . LEU A 1 898 ? -15.252 -46.573 33.919 1.00 73.81 898 LEU A CA 1
ATOM 6780 C C . LEU A 1 898 ? -14.334 -47.720 34.350 1.00 73.81 898 LEU A C 1
ATOM 6782 O O . LEU A 1 898 ? -14.830 -48.769 34.751 1.00 73.81 898 LEU A O 1
ATOM 6786 N N . LEU A 1 899 ? -13.013 -47.530 34.314 1.00 72.25 899 LEU A N 1
ATOM 6787 C CA . LEU A 1 899 ? -12.030 -48.531 34.745 1.00 72.25 899 LEU A CA 1
ATOM 6788 C C . LEU A 1 899 ? -12.132 -48.853 36.245 1.00 72.25 899 LEU A C 1
ATOM 6790 O O . LEU A 1 899 ? -11.754 -49.944 36.659 1.00 72.25 899 LEU A O 1
ATOM 6794 N N . GLY A 1 900 ? -12.690 -47.950 37.059 1.00 74.94 900 GLY A N 1
ATOM 6795 C CA . GLY A 1 900 ? -13.047 -48.241 38.451 1.00 74.94 900 GLY A CA 1
ATOM 6796 C C . GLY A 1 900 ? -14.232 -49.207 38.601 1.00 74.94 900 GLY A C 1
ATOM 6797 O O . GLY A 1 900 ? -14.360 -49.867 39.635 1.00 74.94 900 GLY A O 1
ATOM 6798 N N . TYR A 1 901 ? -15.086 -49.315 37.578 1.00 85.38 901 TYR A N 1
ATOM 6799 C CA . TYR A 1 901 ? -16.258 -50.191 37.569 1.00 85.38 901 TYR A CA 1
ATOM 6800 C C . TYR A 1 901 ? -16.096 -51.441 36.706 1.00 85.38 901 TYR A C 1
ATOM 6802 O O . TYR A 1 901 ? -16.739 -52.444 36.993 1.00 85.38 901 TYR A O 1
ATOM 6810 N N . ILE A 1 902 ? -15.298 -51.419 35.642 1.00 89.94 902 ILE A N 1
ATOM 6811 C CA . ILE A 1 902 ? -15.137 -52.579 34.759 1.00 89.94 902 ILE A CA 1
ATOM 6812 C C . ILE A 1 902 ? -13.955 -53.423 35.222 1.00 89.94 902 ILE A C 1
ATOM 6814 O O . ILE A 1 902 ? -12.832 -52.945 35.321 1.00 89.94 902 ILE A O 1
ATOM 6818 N N . GLN A 1 903 ? -14.228 -54.694 35.510 1.00 90.50 903 GLN A N 1
ATOM 6819 C CA . GLN A 1 903 ? -13.257 -55.633 36.069 1.00 90.50 903 GLN A CA 1
ATOM 6820 C C . GLN A 1 903 ? -12.529 -56.422 34.982 1.00 90.50 903 GLN A C 1
ATOM 6822 O O . GLN A 1 903 ? -11.322 -56.618 35.082 1.00 90.50 903 GLN A O 1
ATOM 6827 N N . ASP A 1 904 ? -13.257 -56.895 33.967 1.00 88.25 904 ASP A N 1
ATOM 6828 C CA . ASP A 1 904 ? -12.687 -57.668 32.861 1.00 88.25 904 ASP A CA 1
ATOM 6829 C C . ASP A 1 904 ? -13.604 -57.636 31.629 1.00 88.25 904 ASP A C 1
ATOM 6831 O O . ASP A 1 904 ? -14.821 -57.476 31.752 1.00 88.25 904 ASP A O 1
ATOM 6835 N N . VAL A 1 905 ? -13.024 -57.813 30.441 1.00 89.62 905 VAL A N 1
ATOM 6836 C CA . VAL A 1 905 ? -13.727 -57.880 29.153 1.00 89.62 905 VAL A CA 1
ATOM 6837 C C . VAL A 1 905 ? -13.143 -59.034 28.337 1.00 89.62 905 VAL A C 1
ATOM 6839 O O . VAL A 1 905 ? -12.040 -58.925 27.799 1.00 89.62 905 VAL A O 1
ATOM 6842 N N . PHE A 1 906 ? -13.868 -60.154 28.241 1.00 89.50 906 PHE A N 1
ATOM 6843 C CA . PHE A 1 906 ? -13.333 -61.398 27.678 1.00 89.50 906 PHE A CA 1
ATOM 6844 C C . PHE A 1 906 ? -14.375 -62.273 26.945 1.00 89.50 906 PHE A C 1
ATOM 6846 O O . PHE A 1 906 ? -15.566 -62.217 27.250 1.00 89.50 906 PHE A O 1
ATOM 6853 N N . PRO A 1 907 ? -13.943 -63.150 26.015 1.00 89.31 907 PRO A N 1
ATOM 6854 C CA . PRO A 1 907 ? -12.609 -63.178 25.419 1.00 89.31 907 PRO A CA 1
ATOM 6855 C C . PRO A 1 907 ? -12.382 -61.934 24.550 1.00 89.31 907 PRO A C 1
ATOM 6857 O O . PRO A 1 907 ? -13.278 -61.497 23.841 1.00 89.31 907 PRO A O 1
ATOM 6860 N N . ASN A 1 908 ? -11.185 -61.357 24.619 1.00 83.25 908 ASN A N 1
ATOM 6861 C CA . ASN A 1 908 ? -10.763 -60.253 23.763 1.00 83.25 908 ASN A CA 1
ATOM 6862 C C . ASN A 1 908 ? -9.391 -60.627 23.168 1.00 83.25 908 ASN A C 1
ATOM 6864 O O . ASN A 1 908 ? -8.393 -60.554 23.888 1.00 83.25 908 ASN A O 1
ATOM 6868 N N . PRO A 1 909 ? -9.321 -61.108 21.911 1.00 86.94 909 PRO A N 1
ATOM 6869 C CA . PRO A 1 909 ? -10.349 -60.990 20.869 1.00 86.94 909 PRO A CA 1
ATOM 6870 C C . PRO A 1 909 ? -11.590 -61.886 21.052 1.00 86.94 909 PRO A C 1
ATOM 6872 O O . PRO A 1 909 ? -11.470 -63.031 21.488 1.00 86.94 909 PRO A O 1
ATOM 6875 N N . ALA A 1 910 ? -12.767 -61.374 20.680 1.00 90.12 910 ALA A N 1
ATOM 6876 C CA . ALA A 1 910 ? -14.052 -62.076 20.712 1.00 90.12 910 ALA A CA 1
ATOM 6877 C C . ALA A 1 910 ? -14.392 -62.697 19.349 1.00 90.12 910 ALA A C 1
ATOM 6879 O O . ALA A 1 910 ? -14.101 -62.101 18.313 1.00 90.12 910 ALA A O 1
ATOM 6880 N N . THR A 1 911 ? -15.041 -63.868 19.339 1.00 90.62 911 THR A N 1
ATOM 6881 C CA . THR A 1 911 ? -15.551 -64.509 18.108 1.00 90.62 911 THR A CA 1
ATOM 6882 C C . THR A 1 911 ? -17.061 -64.326 17.989 1.00 90.62 911 THR A C 1
ATOM 6884 O O . THR A 1 911 ? -17.493 -63.605 17.102 1.00 90.62 911 THR A O 1
ATOM 6887 N N . ASP A 1 912 ? -17.853 -64.910 18.890 1.00 91.50 912 ASP A N 1
ATOM 6888 C CA . ASP A 1 912 ? -19.323 -64.840 18.814 1.00 91.50 912 ASP A CA 1
ATOM 6889 C C . ASP A 1 912 ? -19.936 -64.070 19.988 1.00 91.50 912 ASP A C 1
ATOM 6891 O O . ASP A 1 912 ? -20.978 -63.435 19.857 1.00 91.50 912 ASP A O 1
ATOM 6895 N N . VAL A 1 913 ? -19.286 -64.110 21.153 1.00 92.25 913 VAL A N 1
ATOM 6896 C CA . VAL A 1 913 ? -19.785 -63.510 22.394 1.00 92.25 913 VAL A CA 1
ATOM 6897 C C . VAL A 1 913 ? -18.656 -62.775 23.101 1.00 92.25 913 VAL A C 1
ATOM 6899 O O . VAL A 1 913 ? -17.543 -63.296 23.199 1.00 92.25 913 VAL A O 1
ATOM 6902 N N . LEU A 1 914 ? -18.967 -61.594 23.629 1.00 94.12 914 LEU A N 1
ATOM 6903 C CA . LEU A 1 914 ? -18.102 -60.807 24.498 1.00 94.12 914 LEU A CA 1
ATOM 6904 C C . LEU A 1 914 ? -18.763 -60.652 25.873 1.00 94.12 914 LEU A C 1
ATOM 6906 O O . LEU A 1 914 ? -19.913 -60.234 25.964 1.00 94.12 914 LEU A O 1
ATOM 6910 N N . THR A 1 915 ? -18.050 -60.981 26.945 1.00 93.38 915 THR A N 1
ATOM 6911 C CA . THR A 1 915 ? -18.521 -60.836 28.331 1.00 93.38 915 THR A CA 1
ATOM 6912 C C . THR A 1 915 ? -17.824 -59.659 28.993 1.00 93.38 915 THR A C 1
ATOM 6914 O O . THR A 1 915 ? -16.610 -59.521 28.867 1.00 93.38 915 THR A O 1
ATOM 6917 N N . VAL A 1 916 ? -18.574 -58.841 29.729 1.00 93.06 916 VAL A N 1
ATOM 6918 C CA . VAL A 1 916 ? -18.038 -57.752 30.555 1.00 93.06 916 VAL A CA 1
ATOM 6919 C C . VAL A 1 916 ? -18.364 -58.038 32.019 1.00 93.06 916 VAL A C 1
ATOM 6921 O O . VAL A 1 916 ? -19.537 -58.141 32.379 1.00 93.06 916 VAL A O 1
ATOM 6924 N N . LEU A 1 917 ? -17.334 -58.161 32.858 1.00 92.06 917 LEU A N 1
ATOM 6925 C CA . LEU A 1 917 ? -17.455 -58.208 34.319 1.00 92.06 917 LEU A CA 1
ATOM 6926 C C . LEU A 1 917 ? -17.369 -56.796 34.887 1.00 92.06 917 LEU A C 1
ATOM 6928 O O . LEU A 1 917 ? -16.501 -56.019 34.484 1.00 92.06 917 LEU A O 1
ATOM 6932 N N . HIS A 1 918 ? -18.230 -56.462 35.846 1.00 92.44 918 HIS A N 1
ATOM 6933 C CA . HIS A 1 918 ? -18.290 -55.109 36.387 1.00 92.44 918 HIS A CA 1
ATOM 6934 C C . HIS A 1 918 ? -18.766 -55.034 37.846 1.00 92.44 918 HIS A C 1
ATOM 6936 O O . HIS A 1 918 ? -19.382 -55.947 38.389 1.00 92.44 918 HIS A O 1
ATOM 6942 N N . SER A 1 919 ? -18.533 -53.880 38.466 1.00 91.62 919 SER A N 1
ATOM 6943 C CA . SER A 1 919 ? -19.042 -53.438 39.767 1.00 91.62 919 SER A CA 1
ATOM 6944 C C . SER A 1 919 ? -19.948 -52.199 39.659 1.00 91.62 919 SER A C 1
ATOM 6946 O O . SER A 1 919 ? -20.130 -51.485 40.643 1.00 91.62 919 SER A O 1
ATOM 6948 N N . LEU A 1 920 ? -20.515 -51.925 38.473 1.00 88.56 920 LEU A N 1
ATOM 6949 C CA . LEU A 1 920 ? -21.469 -50.823 38.259 1.00 88.56 920 LEU A CA 1
ATOM 6950 C C . LEU A 1 920 ? -22.624 -50.818 39.293 1.00 88.56 920 LEU A C 1
ATOM 6952 O O . LEU A 1 920 ? -23.151 -51.885 39.624 1.00 88.56 920 LEU A O 1
ATOM 6956 N N . PRO A 1 921 ? -23.066 -49.635 39.765 1.00 83.81 921 PRO A N 1
ATOM 6957 C CA . PRO A 1 921 ? -24.214 -49.494 40.660 1.00 83.81 921 PRO A CA 1
ATOM 6958 C C . PRO A 1 921 ? -25.507 -50.094 40.083 1.00 83.81 921 PRO A C 1
ATOM 6960 O O . PRO A 1 921 ? -25.977 -49.701 39.019 1.00 83.81 921 PRO A O 1
ATOM 6963 N N . ALA A 1 922 ? -26.135 -51.011 40.824 1.00 81.81 922 ALA A N 1
ATOM 6964 C CA . ALA A 1 922 ? -27.337 -51.735 40.392 1.00 81.81 922 ALA A CA 1
ATOM 6965 C C . ALA A 1 922 ? -28.661 -50.949 40.542 1.00 81.81 922 ALA A C 1
ATOM 6967 O O . ALA A 1 922 ? -29.743 -51.512 40.391 1.00 81.81 922 ALA A O 1
ATOM 6968 N N . ASN A 1 923 ? -28.604 -49.661 40.886 1.00 81.38 923 ASN A N 1
ATOM 6969 C CA . ASN A 1 923 ? -29.780 -48.810 41.097 1.00 81.38 923 ASN A CA 1
ATOM 6970 C C . ASN A 1 923 ? -30.223 -48.051 39.834 1.00 81.38 923 ASN A C 1
ATOM 6972 O O . ASN A 1 923 ? -31.232 -47.348 39.876 1.00 81.38 923 ASN A O 1
ATOM 6976 N N . GLN A 1 924 ? -29.492 -48.173 38.723 1.00 79.75 924 GLN A N 1
ATOM 6977 C CA . GLN A 1 924 ? -29.779 -47.486 37.463 1.00 79.75 924 GLN A CA 1
ATOM 6978 C C . GLN A 1 924 ? -29.666 -48.450 36.267 1.00 79.75 924 GLN A C 1
ATOM 6980 O O . GLN A 1 924 ? -28.889 -49.403 36.326 1.00 79.75 924 GLN A O 1
ATOM 6985 N N . PRO A 1 925 ? -30.468 -48.266 35.198 1.00 81.88 925 PRO A N 1
ATOM 6986 C CA . PRO A 1 925 ? -30.321 -49.050 33.973 1.00 81.88 925 PRO A CA 1
ATOM 6987 C C . PRO A 1 925 ? -29.028 -48.670 33.238 1.00 81.88 925 PRO A C 1
ATOM 6989 O O . PRO A 1 925 ? -28.587 -47.521 33.313 1.00 81.88 925 PRO A O 1
ATOM 6992 N N . LEU A 1 926 ? -28.453 -49.619 32.500 1.00 87.44 926 LEU A N 1
ATOM 6993 C CA . LEU A 1 926 ? -27.254 -49.419 31.683 1.00 87.44 926 LEU A CA 1
ATOM 6994 C C . LEU A 1 926 ? -27.621 -49.496 30.200 1.00 87.44 926 LEU A C 1
ATOM 6996 O O . LEU A 1 926 ? -28.248 -50.458 29.763 1.00 87.44 926 LEU A O 1
ATOM 7000 N N . LEU A 1 927 ? -27.186 -48.512 29.423 1.00 83.06 927 LEU A N 1
ATOM 7001 C CA . LEU A 1 927 ? -27.156 -48.568 27.968 1.00 83.06 927 LEU A CA 1
ATOM 7002 C C . LEU A 1 927 ? -25.704 -48.740 27.520 1.00 83.06 927 LEU A C 1
ATOM 7004 O O . LEU A 1 927 ? -24.839 -47.947 27.888 1.00 83.06 927 LEU A O 1
ATOM 7008 N N . LEU A 1 928 ? -25.445 -49.765 26.715 1.00 84.25 928 LEU A N 1
ATOM 7009 C CA . LEU A 1 928 ? -24.196 -49.914 25.983 1.00 84.25 928 LEU A CA 1
ATOM 7010 C C . LEU A 1 928 ? -24.407 -49.519 24.535 1.00 84.25 928 LEU A C 1
ATOM 7012 O O . LEU A 1 928 ? -25.352 -49.990 23.905 1.00 84.25 928 LEU A O 1
ATOM 7016 N N . ARG A 1 929 ? -23.499 -48.713 23.999 1.00 77.75 929 ARG A N 1
ATOM 7017 C CA . ARG A 1 929 ? -23.436 -48.397 22.569 1.00 77.75 929 ARG A CA 1
ATOM 7018 C C . ARG A 1 929 ? -22.139 -48.957 22.009 1.00 77.75 929 ARG A C 1
ATOM 7020 O O . ARG A 1 929 ? -21.088 -48.793 22.624 1.00 77.75 929 ARG A O 1
ATOM 7027 N N . VAL A 1 930 ? -22.207 -49.637 20.872 1.00 77.56 930 VAL A N 1
ATOM 7028 C CA . VAL A 1 930 ? -21.041 -50.242 20.225 1.00 77.56 930 VAL A CA 1
ATOM 7029 C C . VAL A 1 930 ? -20.689 -49.443 18.986 1.00 77.56 930 VAL A C 1
ATOM 7031 O O . VAL A 1 930 ? -21.550 -49.226 18.139 1.00 77.56 930 VAL A O 1
ATOM 7034 N N . PHE A 1 931 ? -19.428 -49.046 18.860 1.00 63.09 931 PHE A N 1
ATOM 7035 C CA . PHE A 1 931 ? -18.912 -48.264 17.743 1.00 63.09 931 PHE A CA 1
ATOM 7036 C C . PHE A 1 931 ? -17.798 -49.010 17.016 1.00 63.09 931 PHE A C 1
ATOM 7038 O O . PHE A 1 931 ? -16.989 -49.682 17.657 1.00 63.09 931 PHE A O 1
ATOM 7045 N N . ASP A 1 932 ? -17.733 -48.890 15.693 1.00 68.50 932 ASP A N 1
ATOM 7046 C CA . ASP A 1 932 ? -16.579 -49.354 14.914 1.00 68.50 932 ASP A CA 1
ATOM 7047 C C . ASP A 1 932 ? -15.407 -48.346 14.946 1.00 68.50 932 ASP A C 1
ATOM 7049 O O . ASP A 1 932 ? -15.498 -47.267 15.534 1.00 68.50 932 ASP A O 1
ATOM 7053 N N . MET A 1 933 ? -14.276 -48.689 14.316 1.00 61.72 933 MET A N 1
ATOM 7054 C CA . MET A 1 933 ? -13.095 -47.808 14.222 1.00 61.72 933 MET A CA 1
ATOM 7055 C C . MET A 1 933 ? -13.330 -46.509 13.439 1.00 61.72 933 MET A C 1
ATOM 7057 O O . MET A 1 933 ? -12.468 -45.636 13.469 1.00 61.72 933 MET A O 1
ATOM 7061 N N . GLN A 1 934 ? -14.449 -46.386 12.722 1.00 49.00 934 GLN A N 1
ATOM 7062 C CA . GLN A 1 934 ? -14.855 -45.168 12.023 1.00 49.00 934 GLN A CA 1
ATOM 7063 C C . GLN A 1 934 ? -15.832 -44.331 12.868 1.00 49.00 934 GLN A C 1
ATOM 7065 O O . GLN A 1 934 ? -16.366 -43.346 12.369 1.00 49.00 934 GLN A O 1
ATOM 7070 N N . GLY A 1 935 ? -16.082 -44.718 14.126 1.00 42.50 935 GLY A N 1
ATOM 7071 C CA . GLY A 1 935 ? -16.961 -43.999 15.047 1.00 42.50 935 GLY A CA 1
ATOM 7072 C C . GLY A 1 935 ? -18.453 -44.216 14.789 1.00 42.50 935 GLY A C 1
ATOM 7073 O O . GLY A 1 935 ? -19.275 -43.552 15.412 1.00 42.50 935 GLY A O 1
ATOM 7074 N N . ARG A 1 936 ? -18.839 -45.149 13.906 1.00 50.75 936 ARG A N 1
ATOM 7075 C CA . ARG A 1 936 ? -20.253 -45.420 13.602 1.00 50.75 936 ARG A CA 1
ATOM 7076 C C . ARG A 1 936 ? -20.841 -46.341 14.657 1.00 50.75 936 ARG A C 1
ATOM 7078 O O . ARG A 1 936 ? -20.254 -47.385 14.940 1.00 50.75 936 ARG A O 1
ATOM 7085 N N . GLN A 1 937 ? -22.012 -46.002 15.199 1.00 68.75 937 GLN A N 1
ATOM 7086 C CA . GLN A 1 937 ? -22.725 -46.902 16.105 1.00 68.75 937 GLN A CA 1
ATOM 7087 C C . GLN A 1 937 ? -23.246 -48.111 15.317 1.00 68.75 937 GLN A C 1
ATOM 7089 O O . GLN A 1 937 ? -24.101 -47.975 14.444 1.00 68.75 937 GLN A O 1
ATOM 7094 N N . VAL A 1 938 ? -22.725 -49.294 15.624 1.00 69.81 938 VAL A N 1
ATOM 7095 C CA . VAL A 1 938 ? -23.081 -50.557 14.962 1.00 69.81 938 VAL A CA 1
ATOM 7096 C C . VAL A 1 938 ? -24.068 -51.393 15.772 1.00 69.81 938 VAL A C 1
ATOM 7098 O O . VAL A 1 938 ? -24.718 -52.265 15.206 1.00 69.81 938 VAL A O 1
ATOM 7101 N N . ASP A 1 939 ? -24.196 -51.131 17.076 1.00 82.81 939 ASP A N 1
ATOM 7102 C CA . ASP A 1 939 ? -25.147 -51.820 17.950 1.00 82.81 939 ASP A CA 1
ATOM 7103 C C . ASP A 1 939 ? -25.464 -50.996 19.210 1.00 82.81 939 ASP A C 1
ATOM 7105 O O . ASP A 1 939 ? -24.717 -50.087 19.587 1.00 82.81 939 ASP A O 1
ATOM 7109 N N . GLN A 1 940 ? -26.570 -51.323 19.878 1.00 83.56 940 GLN A N 1
ATOM 7110 C CA . GLN A 1 940 ? -26.905 -50.821 21.206 1.00 83.56 940 GLN A CA 1
ATOM 7111 C C . GLN A 1 940 ? -27.666 -51.863 22.026 1.00 83.56 940 GLN A C 1
ATOM 7113 O O . GLN A 1 940 ? -28.571 -52.534 21.533 1.00 83.56 940 GLN A O 1
ATOM 7118 N N . ILE A 1 941 ? -27.329 -51.971 23.309 1.00 87.25 941 ILE A N 1
ATOM 7119 C CA . ILE A 1 941 ? -27.895 -52.982 24.202 1.00 87.25 941 ILE A CA 1
ATOM 7120 C C . ILE A 1 941 ? -28.284 -52.320 25.515 1.00 87.25 941 ILE A C 1
ATOM 7122 O O . ILE A 1 941 ? -27.468 -51.660 26.157 1.00 87.25 941 ILE A O 1
ATOM 7126 N N . GLN A 1 942 ? -29.535 -52.513 25.925 1.00 87.94 942 GLN A N 1
ATOM 7127 C CA . GLN A 1 942 ? -30.059 -51.967 27.168 1.00 87.94 942 GLN A CA 1
ATOM 7128 C C . GLN A 1 942 ? -30.222 -53.072 28.211 1.00 87.94 942 GLN A C 1
ATOM 7130 O O . GLN A 1 942 ? -30.918 -54.056 27.973 1.00 87.94 942 GLN A O 1
ATOM 7135 N N . TYR A 1 943 ? -29.618 -52.870 29.379 1.00 86.88 943 TYR A N 1
ATOM 7136 C CA . TYR A 1 943 ? -29.734 -53.739 30.543 1.00 86.88 943 TYR A CA 1
ATOM 7137 C C . TYR A 1 943 ? -30.579 -53.063 31.620 1.00 86.88 943 TYR A C 1
ATOM 7139 O O . TYR A 1 943 ? -30.347 -51.912 32.012 1.00 86.88 943 TYR A O 1
ATOM 7147 N N . SER A 1 944 ? -31.569 -53.792 32.124 1.00 86.88 944 SER A N 1
ATOM 7148 C CA . SER A 1 944 ? -32.372 -53.374 33.269 1.00 86.88 944 SER A CA 1
ATOM 7149 C C . SER A 1 944 ? -31.544 -53.362 34.558 1.00 86.88 944 SER A C 1
ATOM 7151 O O . SER A 1 944 ? -30.512 -54.021 34.667 1.00 86.88 944 SER A O 1
ATOM 7153 N N . GLN A 1 945 ? -32.035 -52.667 35.586 1.00 82.88 945 GLN A N 1
ATOM 7154 C CA . GLN A 1 945 ? -31.401 -52.627 36.915 1.00 82.88 945 GLN A CA 1
ATOM 7155 C C . GLN A 1 945 ? -31.129 -54.037 37.482 1.00 82.88 945 GLN A C 1
ATOM 7157 O O . GLN A 1 945 ? -30.076 -54.289 38.066 1.00 82.88 945 GLN A O 1
ATOM 7162 N N . ASN A 1 946 ? -32.049 -54.985 37.251 1.00 83.81 946 ASN A N 1
ATOM 7163 C CA . ASN A 1 946 ? -31.895 -56.375 37.685 1.00 83.81 946 ASN A CA 1
ATOM 7164 C C . ASN A 1 946 ? -30.763 -57.097 36.936 1.00 83.81 946 ASN A C 1
ATOM 7166 O O . ASN A 1 946 ? -30.064 -57.909 37.535 1.00 83.81 946 ASN A O 1
ATOM 7170 N N . GLU A 1 947 ? -30.559 -56.803 35.654 1.00 83.75 947 GLU A N 1
ATOM 7171 C CA . GLU A 1 947 ? -29.487 -57.406 34.853 1.00 83.75 947 GLU A CA 1
ATOM 7172 C C . GLU A 1 947 ? -28.120 -56.817 35.216 1.00 83.75 947 GLU A C 1
ATOM 7174 O O . GLU A 1 947 ? -27.163 -57.568 35.377 1.00 83.75 947 GLU A O 1
ATOM 7179 N N . VAL A 1 948 ? -28.043 -55.507 35.479 1.00 85.56 948 VAL A N 1
ATOM 7180 C CA . VAL A 1 948 ? -26.828 -54.858 36.010 1.00 85.56 948 VAL A CA 1
ATOM 7181 C C . VAL A 1 948 ? -26.462 -55.431 37.390 1.00 85.56 948 VAL A C 1
ATOM 7183 O O . VAL A 1 948 ? -25.291 -55.637 37.696 1.00 85.56 948 VAL A O 1
ATOM 7186 N N . SER A 1 949 ? -27.444 -55.791 38.224 1.00 83.81 949 SER A N 1
ATOM 7187 C CA . SER A 1 949 ? -27.180 -56.390 39.545 1.00 83.81 949 SER A CA 1
ATOM 7188 C C . SER A 1 949 ? -26.458 -57.748 39.510 1.00 83.81 949 SER A C 1
ATOM 7190 O O . SER A 1 949 ? -25.917 -58.174 40.531 1.00 83.81 949 SER A O 1
ATOM 7192 N N . ALA A 1 950 ? -26.407 -58.418 38.352 1.00 85.69 950 ALA A N 1
ATOM 7193 C CA . ALA A 1 950 ? -25.721 -59.698 38.187 1.00 85.69 950 ALA A CA 1
ATOM 7194 C C . ALA A 1 950 ? -24.182 -59.579 38.167 1.00 85.69 950 ALA A C 1
ATOM 7196 O O . ALA A 1 950 ? -23.503 -60.603 38.250 1.00 85.69 950 ALA A O 1
ATOM 7197 N N . GLY A 1 951 ? -23.629 -58.361 38.054 1.00 86.25 951 GLY A N 1
ATOM 7198 C CA . GLY A 1 951 ? -22.179 -58.102 38.020 1.00 86.25 951 GLY A CA 1
ATOM 7199 C C . GLY A 1 951 ? -21.480 -58.553 36.732 1.00 86.25 951 GLY A C 1
ATOM 7200 O O . GLY A 1 951 ? -20.254 -58.487 36.630 1.00 86.25 951 GLY A O 1
ATOM 7201 N N . GLN A 1 952 ? -22.248 -59.029 35.752 1.00 93.00 952 GLN A N 1
ATOM 7202 C CA . GLN A 1 952 ? -21.765 -59.388 34.429 1.00 93.00 952 GLN A CA 1
ATOM 7203 C C . GLN A 1 952 ? -22.884 -59.286 33.396 1.00 93.00 952 GLN A C 1
ATOM 7205 O O . GLN A 1 952 ? -24.048 -59.552 33.702 1.00 93.00 952 GLN A O 1
ATOM 7210 N N . PHE A 1 953 ? -22.512 -59.019 32.149 1.00 91.25 953 PHE A N 1
ATOM 7211 C CA . PHE A 1 953 ? -23.409 -59.148 31.006 1.00 91.25 953 PHE A CA 1
ATOM 7212 C C . PHE A 1 953 ? -22.661 -59.589 29.743 1.00 91.25 953 PHE A C 1
ATOM 7214 O O . PHE A 1 953 ? -21.434 -59.503 29.662 1.00 91.25 953 PHE A O 1
ATOM 7221 N N . THR A 1 954 ? -23.410 -60.091 28.759 1.00 90.31 954 THR A N 1
ATOM 7222 C CA . THR A 1 954 ? -22.874 -60.684 27.526 1.00 90.31 954 THR A CA 1
ATOM 7223 C C . THR A 1 954 ? -23.443 -60.011 26.286 1.00 90.31 954 THR A C 1
ATOM 7225 O O . THR A 1 954 ? -24.660 -59.913 26.146 1.00 90.31 954 THR A O 1
ATOM 7228 N N . LEU A 1 955 ? -22.569 -59.637 25.356 1.00 90.88 955 LEU A N 1
ATOM 7229 C CA . LEU A 1 955 ? -22.904 -59.092 24.047 1.00 90.88 955 LEU A CA 1
ATOM 7230 C C . LEU A 1 955 ? -22.731 -60.181 22.984 1.00 90.88 955 LEU A C 1
ATOM 7232 O O . LEU A 1 955 ? -21.699 -60.854 22.956 1.00 90.88 955 LEU A O 1
ATOM 7236 N N . ASN A 1 956 ? -23.721 -60.344 22.104 1.00 91.31 956 ASN A N 1
ATOM 7237 C CA . ASN A 1 956 ? -23.581 -61.182 20.915 1.00 91.31 956 ASN A CA 1
ATOM 7238 C C . ASN A 1 956 ? -22.938 -60.344 19.807 1.00 91.31 956 ASN A C 1
ATOM 7240 O O . ASN A 1 956 ? -23.543 -59.398 19.320 1.00 91.31 956 ASN A O 1
ATOM 7244 N N . VAL A 1 957 ? -21.708 -60.691 19.442 1.00 91.88 957 VAL A N 1
ATOM 7245 C CA . VAL A 1 957 ? -20.899 -59.960 18.459 1.00 91.88 957 VAL A CA 1
ATOM 7246 C C . VAL A 1 957 ? -20.647 -60.791 17.199 1.00 91.88 957 VAL A C 1
ATOM 7248 O O . VAL A 1 957 ? -19.857 -60.384 16.354 1.00 91.88 957 VAL A O 1
ATOM 7251 N N . GLY A 1 958 ? -21.286 -61.961 17.059 1.00 88.75 958 GLY A N 1
ATOM 7252 C CA . GLY A 1 958 ? -21.046 -62.894 15.950 1.00 88.75 958 GLY A CA 1
ATOM 7253 C C . GLY A 1 958 ? -21.327 -62.304 14.565 1.00 88.75 958 GLY A C 1
ATOM 7254 O O . GLY A 1 958 ? -20.618 -62.623 13.613 1.00 88.75 958 GLY A O 1
ATOM 7255 N N . ASP A 1 959 ? -22.294 -61.390 14.475 1.00 88.62 959 ASP A N 1
ATOM 7256 C CA . ASP A 1 959 ? -22.664 -60.711 13.227 1.00 88.62 959 ASP A CA 1
ATOM 7257 C C . ASP A 1 959 ? -21.786 -59.481 12.921 1.00 88.62 959 ASP A C 1
ATOM 7259 O O . ASP A 1 959 ? -21.926 -58.864 11.862 1.00 88.62 959 ASP A O 1
ATOM 7263 N N . TYR A 1 960 ? -20.869 -59.105 13.821 1.00 89.75 960 TYR A N 1
ATOM 7264 C CA . TYR A 1 960 ? -19.974 -57.972 13.596 1.00 89.75 960 TYR A CA 1
ATOM 7265 C C . TYR A 1 960 ? -18.864 -58.369 12.619 1.00 89.75 960 TYR A C 1
ATOM 7267 O O . TYR A 1 960 ? -18.305 -59.468 12.681 1.00 89.75 960 TYR A O 1
ATOM 7275 N N . THR A 1 961 ? -18.503 -57.454 11.721 1.00 88.12 961 THR A N 1
ATOM 7276 C CA . THR A 1 961 ? -17.354 -57.641 10.829 1.00 88.12 961 THR A CA 1
ATOM 7277 C C . THR A 1 961 ? -16.051 -57.746 11.622 1.00 88.12 961 THR A C 1
ATOM 7279 O O . THR A 1 961 ? -15.926 -57.186 12.705 1.00 88.12 961 THR A O 1
ATOM 7282 N N . GLN A 1 962 ? -15.050 -58.446 11.086 1.00 89.56 962 GLN A N 1
ATOM 7283 C CA . GLN A 1 962 ? -13.734 -58.521 11.724 1.00 89.56 962 GLN A CA 1
ATOM 7284 C C . GLN A 1 962 ? -13.126 -57.114 11.863 1.00 89.56 962 GLN A C 1
ATOM 7286 O O . GLN A 1 962 ? -13.045 -56.378 10.878 1.00 89.56 962 GLN A O 1
ATOM 7291 N N . GLY A 1 963 ? -12.691 -56.738 13.068 1.00 82.56 963 GLY A N 1
ATOM 7292 C CA . GLY A 1 963 ? -12.184 -55.392 13.330 1.00 82.56 963 GLY A CA 1
ATOM 7293 C C . GLY A 1 963 ? -12.163 -54.996 14.805 1.00 82.56 963 GLY A C 1
ATOM 7294 O O . GLY A 1 963 ? -12.596 -55.734 15.685 1.00 82.56 963 GLY A O 1
ATOM 7295 N N . MET A 1 964 ? -11.639 -53.803 15.076 1.00 76.94 964 MET A N 1
ATOM 7296 C CA . MET A 1 964 ? -11.652 -53.202 16.411 1.00 76.94 964 MET A CA 1
ATOM 7297 C C . MET A 1 964 ? -12.964 -52.440 16.636 1.00 76.94 964 MET A C 1
ATOM 7299 O O . MET A 1 964 ? -13.460 -51.770 15.732 1.00 76.94 964 MET A O 1
ATOM 7303 N N . TYR A 1 965 ? -13.492 -52.518 17.854 1.00 80.06 965 TYR A N 1
ATOM 7304 C CA . TYR A 1 965 ? -14.734 -51.873 18.270 1.00 80.06 965 TYR A CA 1
ATOM 7305 C C . TYR A 1 965 ? -14.559 -51.179 19.624 1.00 80.06 965 TYR A C 1
ATOM 7307 O O . TYR A 1 965 ? -13.659 -51.513 20.399 1.00 80.06 965 TYR A O 1
ATOM 7315 N N . SER A 1 966 ? -15.435 -50.222 19.914 1.00 80.56 966 SER A N 1
ATOM 7316 C CA . SER A 1 966 ? -15.512 -49.477 21.170 1.00 80.56 966 SER A CA 1
ATOM 7317 C C . SER A 1 966 ? -16.886 -49.668 21.814 1.00 80.56 966 SER A C 1
ATOM 7319 O O . SER A 1 966 ? -17.904 -49.544 21.144 1.00 80.56 966 SER A O 1
ATOM 7321 N N . LEU A 1 967 ? -16.923 -49.969 23.109 1.00 83.00 967 LEU A N 1
ATOM 7322 C CA . LEU A 1 967 ? -18.121 -50.090 23.935 1.00 83.00 967 LEU A CA 1
ATOM 7323 C C . LEU A 1 967 ? -18.248 -48.855 24.806 1.00 83.00 967 LEU A C 1
ATOM 7325 O O . LEU A 1 967 ? -17.468 -48.706 25.740 1.00 83.00 967 LEU A O 1
ATOM 7329 N N . ASN A 1 968 ? -19.225 -48.005 24.536 1.00 83.56 968 ASN A N 1
ATOM 7330 C CA . ASN A 1 968 ? -19.554 -46.861 25.370 1.00 83.56 968 ASN A CA 1
ATOM 7331 C C . ASN A 1 968 ? -20.598 -47.238 26.427 1.00 83.56 968 ASN A C 1
ATOM 7333 O O . ASN A 1 968 ? -21.596 -47.883 26.106 1.00 83.56 968 ASN A O 1
ATOM 7337 N N . PHE A 1 969 ? -20.373 -46.822 27.673 1.00 83.19 969 PHE A N 1
ATOM 7338 C CA . PHE A 1 969 ? -21.198 -47.169 28.828 1.00 83.19 969 PHE A CA 1
ATOM 7339 C C . PHE A 1 969 ? -21.988 -45.949 29.296 1.00 83.19 969 PHE A C 1
ATOM 7341 O O . PHE A 1 969 ? -21.397 -44.960 29.713 1.00 83.19 969 PHE A O 1
ATOM 7348 N N . VAL A 1 970 ? -23.318 -46.030 29.289 1.00 76.38 970 VAL A N 1
ATOM 7349 C CA . VAL A 1 970 ? -24.214 -44.963 29.757 1.00 76.38 970 VAL A CA 1
ATOM 7350 C C . VAL A 1 970 ? -25.082 -45.498 30.895 1.00 76.38 970 VAL A C 1
ATOM 7352 O O . VAL A 1 970 ? -26.030 -46.249 30.666 1.00 76.38 970 VAL A O 1
ATOM 7355 N N . LEU A 1 971 ? -24.762 -45.137 32.137 1.00 81.25 971 LEU A N 1
ATOM 7356 C CA . LEU A 1 971 ? -25.473 -45.590 33.335 1.00 81.25 971 LEU A CA 1
ATOM 7357 C C . LEU A 1 971 ? -26.438 -44.502 33.816 1.00 81.25 971 LEU A C 1
ATOM 7359 O O . LEU A 1 971 ? -26.018 -43.389 34.119 1.00 81.25 971 LEU A O 1
ATOM 7363 N N . GLY A 1 972 ? -27.738 -44.809 33.855 1.00 69.62 972 GLY A N 1
ATOM 7364 C CA . GLY A 1 972 ? -28.775 -43.864 34.293 1.00 69.62 972 GLY A CA 1
ATOM 7365 C C . GLY A 1 972 ? -28.787 -42.533 33.536 1.00 69.62 972 GLY A C 1
ATOM 7366 O O . GLY A 1 972 ? -29.146 -41.512 34.112 1.00 69.62 972 GLY A O 1
ATOM 7367 N N . GLY A 1 973 ? -28.374 -42.546 32.265 1.00 62.03 973 GLY A N 1
ATOM 7368 C CA . GLY A 1 973 ? -28.254 -41.355 31.417 1.00 62.03 973 GLY A CA 1
ATOM 7369 C C . GLY A 1 973 ? -26.887 -40.666 31.472 1.00 62.03 973 GLY A C 1
ATOM 7370 O O . GLY A 1 973 ? -26.597 -39.861 30.595 1.00 62.03 973 GLY A O 1
ATOM 7371 N N . LYS A 1 974 ? -26.012 -41.018 32.425 1.00 63.03 974 LYS A N 1
ATOM 7372 C CA . LYS A 1 974 ? -24.644 -40.492 32.506 1.00 63.03 974 LYS A CA 1
ATOM 7373 C C . LYS A 1 974 ? -23.683 -41.363 31.698 1.00 63.03 974 LYS A C 1
ATOM 7375 O O . LYS A 1 974 ? -23.546 -42.556 31.973 1.00 63.03 974 LYS A O 1
ATOM 7380 N N . ASN A 1 975 ? -22.999 -40.770 30.721 1.00 68.12 975 ASN A N 1
ATOM 7381 C CA . ASN A 1 975 ? -21.898 -41.429 30.022 1.00 68.12 975 ASN A CA 1
ATOM 7382 C C . ASN A 1 975 ? -20.737 -41.641 31.006 1.00 68.12 975 ASN A C 1
ATOM 7384 O O . ASN A 1 975 ? -20.344 -40.717 31.713 1.00 68.12 975 ASN A O 1
ATOM 7388 N N . LEU A 1 976 ? -20.237 -42.869 31.091 1.00 66.00 976 LEU A N 1
ATOM 7389 C CA . LEU A 1 976 ? -19.133 -43.262 31.956 1.00 66.00 976 LEU A CA 1
ATOM 7390 C C . LEU A 1 976 ? -17.822 -43.422 31.187 1.00 66.00 976 LEU A C 1
ATOM 7392 O O . LEU A 1 976 ? -16.800 -43.529 31.835 1.00 66.00 976 LEU A O 1
ATOM 7396 N N . GLY A 1 977 ? -17.817 -43.442 29.852 1.00 68.38 977 GLY A N 1
ATOM 7397 C CA . GLY A 1 977 ? -16.620 -43.662 29.029 1.00 68.38 977 GLY A CA 1
ATOM 7398 C C . GLY A 1 977 ? -16.735 -44.875 28.113 1.00 68.38 977 GLY A C 1
ATOM 7399 O O . GLY A 1 977 ? -17.819 -45.450 27.968 1.00 68.38 977 GLY A O 1
ATOM 7400 N N . SER A 1 978 ? -15.620 -45.276 27.492 1.00 76.44 978 SER A N 1
ATOM 7401 C CA . SER A 1 978 ? -15.615 -46.361 26.507 1.00 76.44 978 SER A CA 1
ATOM 7402 C C . SER A 1 978 ? -14.439 -47.336 26.639 1.00 76.44 978 SER A C 1
ATOM 7404 O O . SER A 1 978 ? -13.319 -46.942 26.949 1.00 76.44 978 SER A O 1
ATOM 7406 N N . LEU A 1 979 ? -14.666 -48.619 26.333 1.00 79.31 979 LEU A N 1
ATOM 7407 C CA . LEU A 1 979 ? -13.633 -49.666 26.299 1.00 79.31 979 LEU A CA 1
ATOM 7408 C C . LEU A 1 979 ? -13.516 -50.310 24.924 1.00 79.31 979 LEU A C 1
ATOM 7410 O O . LEU A 1 979 ? -14.517 -50.575 24.269 1.00 79.31 979 LEU A O 1
ATOM 7414 N N . LYS A 1 980 ? -12.292 -50.631 24.502 1.00 82.75 980 LYS A N 1
ATOM 7415 C CA . LYS A 1 980 ? -12.051 -51.266 23.202 1.00 82.75 980 LYS A CA 1
ATOM 7416 C C . LYS A 1 980 ? -12.041 -52.791 23.303 1.00 82.75 980 LYS A C 1
ATOM 7418 O O . LYS A 1 980 ? -11.435 -53.351 24.216 1.00 82.75 980 LYS A O 1
ATOM 7423 N N . PHE A 1 981 ? -12.621 -53.462 22.312 1.00 86.06 981 PHE A N 1
ATOM 7424 C CA . PHE A 1 981 ? -12.440 -54.899 22.096 1.00 86.06 981 PHE A CA 1
ATOM 7425 C C . PHE A 1 981 ? -12.168 -55.211 20.625 1.00 86.06 981 PHE A C 1
ATOM 7427 O O . PHE A 1 981 ? -12.506 -54.436 19.732 1.00 86.06 981 PHE A O 1
ATOM 7434 N N . ASN A 1 982 ? -11.521 -56.345 20.379 1.00 86.69 982 ASN A N 1
ATOM 7435 C CA . ASN A 1 982 ? -11.216 -56.827 19.042 1.00 86.69 982 ASN A CA 1
ATOM 7436 C C . ASN A 1 982 ? -12.182 -57.956 18.664 1.00 86.69 982 ASN A C 1
ATOM 7438 O O . ASN A 1 982 ? -12.295 -58.935 19.401 1.00 86.69 982 ASN A O 1
ATOM 7442 N N . LYS A 1 983 ? -12.862 -57.839 17.523 1.00 89.25 983 LYS A N 1
ATOM 7443 C CA . LYS A 1 983 ? -13.649 -58.908 16.905 1.00 89.25 983 LYS A CA 1
ATOM 7444 C C . LYS A 1 983 ? -12.763 -59.653 15.909 1.00 89.25 983 LYS A C 1
ATOM 7446 O O . LYS A 1 983 ? -12.329 -59.076 14.909 1.00 89.25 983 LYS A O 1
ATOM 7451 N N . HIS A 1 984 ? -12.518 -60.934 16.185 1.00 81.00 984 HIS A N 1
ATOM 7452 C CA . HIS A 1 984 ? -11.744 -61.827 15.321 1.00 81.00 984 HIS A CA 1
ATOM 7453 C C . HIS A 1 984 ? -12.617 -62.528 14.278 1.00 81.00 984 HIS A C 1
ATOM 7455 O O . HIS A 1 984 ? -13.795 -62.832 14.584 1.00 81.00 984 HIS A O 1
#

Solvent-accessible surface area (backbone atoms only — not comparable to full-atom values): 50994 Å² total; per-residue (Å²): 96,94,39,40,88,84,78,86,79,96,77,88,80,79,84,78,88,77,94,69,77,88,52,82,63,34,48,76,85,79,65,91,54,68,60,91,75,90,82,76,88,90,85,85,72,98,62,86,77,49,70,63,53,46,29,49,51,41,55,56,73,72,42,82,88,66,78,92,60,58,65,46,37,31,30,53,22,55,61,53,37,54,23,78,35,97,66,57,53,44,24,49,64,41,94,81,36,46,54,32,57,31,91,75,52,39,25,24,35,8,34,29,40,36,32,43,17,65,62,52,79,62,81,50,39,50,25,26,23,42,36,31,35,39,25,33,69,58,68,42,95,68,66,56,22,18,52,33,16,43,28,33,74,86,32,15,26,28,32,31,36,29,55,80,35,27,49,28,48,27,39,17,28,75,57,78,65,46,78,45,57,23,53,92,92,46,53,65,50,72,77,40,74,45,41,40,35,42,34,33,63,34,51,32,38,37,32,28,49,67,42,36,84,49,34,76,47,86,41,53,39,46,40,42,66,60,90,49,38,36,14,39,20,17,31,65,87,80,69,46,47,63,36,53,36,38,41,26,52,38,35,36,26,46,42,50,73,50,73,65,57,44,30,51,49,34,65,65,63,69,57,70,82,86,78,83,80,52,72,62,40,30,32,53,21,72,74,50,37,50,21,78,35,99,64,40,58,40,39,43,66,68,43,66,30,54,33,95,81,67,44,75,36,30,8,35,45,27,71,41,73,77,42,45,28,43,26,65,62,30,69,68,81,56,34,52,27,28,22,42,35,29,35,38,24,32,69,56,68,43,92,67,62,60,25,16,59,30,16,39,30,32,67,88,35,14,27,30,34,32,34,30,51,79,30,27,48,27,49,28,40,15,28,76,67,44,76,47,77,46,56,30,53,91,93,45,52,66,50,70,74,38,77,43,43,40,36,42,34,32,65,37,52,31,38,41,32,28,46,72,45,38,81,58,32,76,45,86,41,57,38,39,46,39,70,53,87,47,43,35,16,41,24,17,32,70,87,79,73,56,46,27,23,29,26,37,41,28,53,41,32,35,26,43,41,51,73,51,71,65,58,44,31,51,50,38,57,61,68,73,45,82,79,79,82,76,73,84,72,52,24,38,46,31,42,75,69,45,71,51,71,56,33,29,24,35,44,34,37,40,44,83,47,54,45,96,90,39,62,59,33,28,44,33,24,51,73,83,42,78,77,46,75,37,76,58,55,54,50,78,47,70,82,46,64,52,68,35,82,44,38,37,31,31,24,23,22,30,87,79,67,36,62,21,57,69,37,72,45,81,46,65,32,27,58,62,98,68,86,74,85,73,49,23,38,49,37,32,81,61,45,72,44,59,28,25,36,32,35,36,35,37,40,42,83,55,54,46,95,83,50,52,51,20,35,41,34,25,51,73,87,38,84,70,50,77,45,50,50,83,62,47,60,47,71,44,70,89,44,61,56,68,35,79,46,39,39,35,36,23,23,27,28,85,74,71,33,62,22,61,68,30,73,44,78,50,57,23,31,76,80,81,83,52,89,45,96,45,46,52,39,30,32,50,20,74,79,48,50,48,26,74,32,86,72,54,54,42,31,46,79,38,68,79,55,44,66,44,76,35,85,52,92,83,48,62,27,17,38,30,31,83,44,65,71,19,34,33,44,19,62,60,50,52,59,78,56,44,54,27,29,21,43,32,31,38,40,26,37,66,51,80,49,94,50,76,46,14,23,50,32,27,37,31,38,59,80,34,18,24,28,32,33,39,36,69,79,31,27,47,30,48,28,37,11,21,31,41,99,90,37,80,74,38,72,47,77,45,54,27,48,91,92,46,50,59,55,71,74,42,76,44,40,41,35,43,33,33,62,36,49,33,39,37,34,26,50,71,42,38,83,51,32,75,45,84,39,77,29,37,40,39,59,61,86,49,47,36,27,32,25,24,43,93,80,86,50,96,30,25,23,30,25,34,45,28,51,38,35,35,22,51,34,54,71,50,69,68,35,44,30,37,29,64,77,68,74,46,70,77,95,79,62,39,46,62,58,35,57,74,27,47,74,48,68,41,55,66,62,17,58,48,50,37,33,40,34,37,67,58,72,42,89,36,38,38,38,38,38,30,22,41,85,85,65,47,76,79,48,75,50,79,38,50,30,75,50,43,59,65,38,47,54,75,45,83,44,56,89,54,70,74,44,54,32,36,42,33,41,26,50,67,83,44,75,34,34,64,48,78,47,36,36,92